Protein AF-A0A0G4MMJ6-F1 (afdb_monomer_lite)

Sequence (896 aa):
MTTNTTVPLAAEPKTGPNEVVNVGHGPKTERSAADVEQQVPPTGSQKSTFSSLGLLDRYLAVWIFLAMLIGILLGNFVPSVGPALQKGKFVGVSVPIAIGLLVMMYPILCKVQYEKLHIIFRTREIWIQLGFSIVVNWIVAPFFMLALGWAFLPDQEGLRNGLILVGIARCIAMVLIWTNLAGGDNDYCAILVAVNSFLQIVLFAPVALLFLRVIGGNNDLVVSYSTVATAVGVFLGIPLGAAIVTRLGFLLTVGADAYSKKIIPFLAPWSLVGLLYTIVVLFGSQGAQVVHQIVSVVRVGAPLLVYFTVIFFATLFVTRRLGFRYGLASTQAFTAASNNFELAIAIAVASFGADSDEALATTVGPLIEVPVLIALVYLVKCRLSKASGRRIPDVDALQTIGKYAKCMYIDMMVLRDEFEVEFLSTLLEPLPSMKEFIHSLQYRYCMSDTSFTEIDYHKRLLDMCFNCDQINRLRINLPCQLVGQRCNTATMILANTFSAFAERFKNMDPTGPEPVRLETLVVENITDQTIYNLWKNPSDVRSMIHVFSGLRHAMFTIRRVELADPRILTAWGRFLWEMFRIAESLDSLRLVGTDDDRPPRGLLKQTKAWATSIMEWRALALPVPPSFHAHPSLTSLALERLDISPMNLQSAAWNFGSTLRILILNEVYLKVEQSTTHNRDTTKSLWIGLPNQRPEDDNLWMAMQFRILAPKLELVRASSLSYDHFLHEDLFQDGTVLPEAASPAFDFVDPSGLGRSLAQRFVEVTLGYAQPPSPPPTVHPVVFLPEDSSHDHLVANLRPRPAGGLAVADYDANAHHAAVDDPTGRWHRSLDGLYPTSNAGTLHTLHAIADAAFRGMNEIQRHRDEAALRDGVAGEPAQEGGWLAANLLNMNFLDE

Secondary structure (DSSP, 8-state):
--------------------------------TTTTS--PPP------TTTSS-HHHHTHHHHHHHHHHHHHHHHHH-TTHHHHHTSSEETTEEHHHHHHHHHHHHHHHHHS-GGGHHHHTT-HHHHHHHHHHHHIIIIIHHHHHHHHHHHH-TT-HHHHHHHHHHHHSB-SSHHHHHHHHHT--HHHHHHHHHHHHHHHHHHHHHHHHIIIIIIS--TT----HHHHHHHHIIIIIHHHHHHHHHHHHHHHHHHHHHIIIIIHHHHHHHHHHHHHHHHHHHHHHHHHHHHHTHHHHHHHHHHHHHHHHHHHHHHHHHHHHTT--HHHHHHHHHHHH-B-HHHHHHHHHHHH-TTSHHHHHHHHHHHHHHHHHHHHHHHHHHHHHHHT-PPPP-HHHHHHHGGG--EEEEE-TT-B-HHHHHHHHHHTTT-GGGHHHHHHIIIIIBSSTTT--HHHHHHHHHHHHHH-TT--EEEEE-----S-S--HHHHHHHHHHHHHHHHTTTS--TTSPPPPPP-EEEEEEEEHHHHHHHHH-HHHHHHHHHHHTT-SEEEEEEE----S-HHHHHHHHHHHHHHHHT-TT--EEEEEE------STTPPEEEETTTS-HHHHHHTSBPPPPSSS--TT--EEEEES-EE-HHHHHHHHHHHTTT--EEEEES-EEEEEE-SSS-TTSTTEESS--TT-PPPTT-EEHHHHHHHH-TT--EEEEES-EEEEEE-GGGEETTEEPHHHHS---TTS-TTSS---HHHHHHHHHTTBPPPPPPTTS-----PPPSSGGGGHHHHSPBPPPTT---HHHH-HHHHHHHS--TTGGGGT-SSSSS----HHHHHHHHHHHHHHHHHHHHHHHHHHHHHHHHT--PPP-HHHHHHHHHHH-S-----

InterPro domains:
  IPR002657 Bile acid:sodium symporter/arsenical resistance protein Acr3 [PF01758] (98-292)
  IPR004706 Arsenical-resistance protein Acr3 [PTHR43057] (46-382)
  IPR004706 Arsenical-resistance protein Acr3 [TIGR00832] (53-379)
  IPR038770 Sodium/solute symporter superfamily [G3DSA:1.20.1530.20] (48-381)

Structure (mmCIF, N/CA/C/O backbone):
data_AF-A0A0G4MMJ6-F1
#
_entry.id   AF-A0A0G4MMJ6-F1
#
loop_
_atom_site.group_PDB
_atom_site.id
_atom_site.type_symbol
_atom_site.label_atom_id
_atom_site.label_alt_id
_atom_site.label_comp_id
_atom_site.label_asym_id
_atom_site.label_entity_id
_atom_site.label_seq_id
_atom_site.pdbx_PDB_ins_code
_atom_site.Cartn_x
_atom_site.Cartn_y
_atom_site.Cartn_z
_atom_site.occupancy
_atom_site.B_iso_or_equiv
_atom_site.auth_seq_id
_atom_site.auth_comp_id
_atom_site.auth_asym_id
_atom_site.auth_atom_id
_atom_site.pdbx_PDB_model_num
ATOM 1 N N . MET A 1 1 ? -16.876 46.815 44.987 1.00 30.83 1 MET A N 1
ATOM 2 C CA . MET A 1 1 ? -16.446 48.220 45.154 1.00 30.83 1 MET A CA 1
ATOM 3 C C . MET A 1 1 ? -14.938 48.174 45.419 1.00 30.83 1 MET A C 1
ATOM 5 O O . MET A 1 1 ? -14.572 47.593 46.426 1.00 30.83 1 MET A O 1
ATOM 9 N N . THR A 1 2 ? -14.067 48.343 44.409 1.00 31.62 2 THR A N 1
ATOM 10 C CA . THR A 1 2 ? -13.570 49.612 43.783 1.00 31.62 2 THR A CA 1
ATOM 11 C C . THR A 1 2 ? -12.393 50.236 44.564 1.00 31.62 2 THR A C 1
ATOM 13 O O . THR A 1 2 ? -12.568 50.462 45.753 1.00 31.62 2 THR A O 1
ATOM 16 N N . THR A 1 3 ? -11.213 50.575 44.002 1.00 33.75 3 THR A N 1
ATOM 17 C CA . THR A 1 3 ? -10.660 50.397 42.625 1.00 33.75 3 THR A CA 1
ATOM 18 C C . THR A 1 3 ? -9.131 50.662 42.559 1.00 33.75 3 THR A C 1
ATOM 20 O O . THR A 1 3 ? -8.623 51.462 43.331 1.00 33.75 3 THR A O 1
ATOM 23 N N . ASN A 1 4 ? -8.463 50.039 41.575 1.00 35.84 4 ASN A N 1
ATOM 24 C CA . ASN A 1 4 ? -7.212 50.340 40.828 1.00 35.84 4 ASN A CA 1
ATOM 25 C C . ASN A 1 4 ? -6.200 51.439 41.252 1.00 35.84 4 ASN A C 1
ATOM 27 O O . ASN A 1 4 ? -6.554 52.600 41.446 1.00 35.84 4 ASN A O 1
ATOM 31 N N . THR A 1 5 ? -4.899 51.123 41.097 1.00 28.30 5 THR A N 1
ATOM 32 C CA . THR A 1 5 ? -3.839 52.026 40.558 1.00 28.30 5 THR A CA 1
ATOM 33 C C . THR A 1 5 ? -2.634 51.211 40.009 1.00 28.30 5 THR A C 1
ATOM 35 O O . THR A 1 5 ? -2.678 49.983 40.071 1.00 28.30 5 THR A O 1
ATOM 38 N N . THR A 1 6 ? -1.624 51.833 39.364 1.00 31.00 6 THR A N 1
ATOM 39 C CA . THR A 1 6 ? -0.787 51.174 38.313 1.00 31.00 6 THR A CA 1
ATOM 40 C C . THR A 1 6 ? 0.629 51.765 38.065 1.00 31.00 6 THR A C 1
ATOM 42 O O . THR A 1 6 ? 0.749 52.986 38.125 1.00 31.00 6 THR A O 1
ATOM 45 N N . VAL A 1 7 ? 1.580 50.943 37.538 1.00 31.94 7 VAL A N 1
ATOM 46 C CA . VAL A 1 7 ? 2.714 51.316 36.601 1.00 31.94 7 VAL A CA 1
ATOM 47 C C . VAL A 1 7 ? 3.920 52.089 37.245 1.00 31.94 7 VAL A C 1
ATOM 49 O O . VAL A 1 7 ? 3.683 52.625 38.326 1.00 31.94 7 VAL A O 1
ATOM 52 N N . PRO A 1 8 ? 5.198 52.171 36.721 1.00 43.91 8 PRO A N 1
ATOM 53 C CA . PRO A 1 8 ? 5.839 51.807 35.413 1.00 43.91 8 PRO A CA 1
ATOM 54 C C . PRO A 1 8 ? 7.165 50.947 35.433 1.00 43.91 8 PRO A C 1
ATOM 56 O O . PRO A 1 8 ? 7.509 50.343 36.443 1.00 43.91 8 PRO A O 1
ATOM 59 N N . LEU A 1 9 ? 7.893 50.885 34.285 1.00 31.55 9 LEU A N 1
ATOM 60 C CA . LEU A 1 9 ? 9.118 50.095 33.944 1.00 31.55 9 LEU A CA 1
ATOM 61 C C . LEU A 1 9 ? 10.458 50.902 33.844 1.00 31.55 9 LEU A C 1
ATOM 63 O O . LEU A 1 9 ? 10.430 52.127 33.743 1.00 31.55 9 LEU A O 1
ATOM 67 N N . ALA A 1 10 ? 11.612 50.198 33.743 1.00 25.06 10 ALA A N 1
ATOM 68 C CA . ALA A 1 10 ? 12.966 50.715 33.397 1.00 25.06 10 ALA A CA 1
ATOM 69 C C . ALA A 1 10 ? 13.753 49.791 32.391 1.00 25.06 10 ALA A C 1
ATOM 71 O O . ALA A 1 10 ? 13.111 48.954 31.758 1.00 25.06 10 ALA A O 1
ATOM 72 N N . ALA A 1 11 ? 15.083 49.951 32.170 1.00 26.47 11 ALA A N 1
ATOM 73 C CA . ALA A 1 11 ? 15.831 49.436 30.982 1.00 26.47 11 ALA A CA 1
ATOM 74 C C . ALA A 1 11 ? 17.301 48.941 31.208 1.00 26.47 11 ALA A C 1
ATOM 76 O O . ALA A 1 11 ? 17.826 49.019 32.315 1.00 26.47 11 ALA A O 1
ATOM 77 N N . GLU A 1 12 ? 17.956 48.453 30.132 1.00 29.23 12 GLU A N 1
ATOM 78 C CA . GLU A 1 12 ? 19.370 47.983 30.023 1.00 29.23 12 GLU A CA 1
ATOM 79 C C . GLU A 1 12 ? 20.436 49.110 29.875 1.00 29.23 12 GLU A C 1
ATOM 81 O O . GLU A 1 12 ? 20.072 50.269 29.654 1.00 29.23 12 GLU A O 1
ATOM 86 N N . PRO A 1 13 ? 21.761 48.795 29.926 1.00 31.45 13 PRO A N 1
ATOM 87 C CA . PRO A 1 13 ? 22.564 48.674 28.678 1.00 31.45 13 PRO A CA 1
ATOM 88 C C . PRO A 1 13 ? 23.684 47.577 28.667 1.00 31.45 13 PRO A C 1
ATOM 90 O O . PRO A 1 13 ? 23.785 46.765 29.581 1.00 31.45 13 PRO A O 1
ATOM 93 N N . LYS A 1 14 ? 24.525 47.535 27.606 1.00 27.50 14 LYS A N 1
ATOM 94 C CA . LYS A 1 14 ? 25.457 46.435 27.199 1.00 27.50 14 LYS A CA 1
ATOM 95 C C . LYS A 1 14 ? 26.930 46.885 27.032 1.00 27.50 14 LYS A C 1
ATOM 97 O O . LYS A 1 14 ? 27.105 48.049 26.702 1.00 27.50 14 LYS A O 1
ATOM 102 N N . THR A 1 15 ? 27.919 45.959 27.100 1.00 27.97 15 THR A N 1
ATOM 103 C CA . THR A 1 15 ? 29.056 45.709 26.131 1.00 27.97 15 THR A CA 1
ATOM 104 C C . THR A 1 15 ? 30.145 44.735 26.669 1.00 27.97 15 THR A C 1
ATOM 106 O O . THR A 1 15 ? 30.322 44.641 27.877 1.00 27.97 15 THR A O 1
ATOM 109 N N . GLY A 1 16 ? 30.888 44.036 25.782 1.00 22.77 16 GLY A N 1
ATOM 110 C CA . GLY A 1 16 ? 32.133 43.256 26.068 1.00 22.77 16 GLY A CA 1
ATOM 111 C C . GLY A 1 16 ? 33.418 44.001 25.620 1.00 22.77 16 GLY A C 1
ATOM 112 O O . GLY A 1 16 ? 33.346 45.231 25.600 1.00 22.77 16 GLY A O 1
ATOM 113 N N . PRO A 1 17 ? 34.543 43.358 25.183 1.00 46.59 17 PRO A N 1
ATOM 114 C CA . PRO A 1 17 ? 34.851 41.916 24.988 1.00 46.59 17 PRO A CA 1
ATOM 115 C C . PRO A 1 17 ? 36.259 41.462 25.514 1.00 46.59 17 PRO A C 1
ATOM 117 O O . PRO A 1 17 ? 36.970 42.275 26.098 1.00 46.59 17 PRO A O 1
ATOM 120 N N . ASN A 1 18 ? 36.686 40.199 25.271 1.00 25.58 18 ASN A N 1
ATOM 121 C CA . ASN A 1 18 ? 38.064 39.800 24.851 1.00 25.58 18 ASN A CA 1
ATOM 122 C C . ASN A 1 18 ? 38.267 38.265 24.675 1.00 25.58 18 ASN A C 1
ATOM 124 O O . ASN A 1 18 ? 37.447 37.467 25.121 1.00 25.58 18 ASN A O 1
ATOM 128 N N . GLU A 1 19 ? 39.364 37.883 24.002 1.00 23.62 19 GLU A N 1
ATOM 129 C CA . GLU A 1 19 ? 39.895 36.512 23.782 1.00 23.62 19 GLU A CA 1
ATOM 130 C C . GLU A 1 19 ? 40.695 36.000 25.028 1.00 23.62 19 GLU A C 1
ATOM 132 O O . GLU A 1 19 ? 40.740 36.708 26.031 1.00 23.62 19 GLU A O 1
ATOM 137 N N . VAL A 1 20 ? 41.354 34.826 25.138 1.00 24.69 20 VAL A N 1
ATOM 138 C CA . VAL A 1 20 ? 41.955 33.840 24.199 1.00 24.69 20 VAL A CA 1
ATOM 139 C C . VAL A 1 20 ? 42.013 32.443 24.874 1.00 24.69 20 VAL A C 1
ATOM 141 O O . VAL A 1 20 ? 42.064 32.374 26.099 1.00 24.69 20 VAL A O 1
ATOM 144 N N . VAL A 1 21 ? 42.106 31.355 24.085 1.00 25.17 21 VAL A N 1
ATOM 145 C CA . VAL A 1 21 ? 42.995 30.156 24.233 1.00 25.17 21 VAL A CA 1
ATOM 146 C C . VAL A 1 21 ? 42.318 28.879 23.716 1.00 25.17 21 VAL A C 1
ATOM 148 O O . VAL A 1 21 ? 41.190 28.556 24.069 1.00 25.17 21 VAL A O 1
ATOM 151 N N . ASN A 1 22 ? 43.052 28.124 22.892 1.00 22.50 22 ASN A N 1
ATOM 152 C CA . ASN A 1 22 ? 42.657 26.829 22.343 1.00 22.50 22 ASN A CA 1
ATOM 153 C C . ASN A 1 22 ? 43.805 25.826 22.558 1.00 22.50 22 ASN A C 1
ATOM 155 O O . ASN A 1 22 ? 44.928 26.090 22.127 1.00 22.50 22 ASN A O 1
ATOM 159 N N . VAL A 1 23 ? 43.537 24.695 23.218 1.00 27.25 23 VAL A N 1
ATOM 160 C CA . VAL A 1 23 ? 44.495 23.591 23.400 1.00 27.25 23 VAL A CA 1
ATOM 161 C C . VAL A 1 23 ? 43.761 22.272 23.181 1.00 27.25 23 VAL A C 1
ATOM 163 O O . VAL A 1 23 ? 42.965 21.846 24.013 1.00 27.25 23 VAL A O 1
ATOM 166 N N . GLY A 1 24 ? 44.027 21.619 22.051 1.00 21.52 24 GLY A N 1
ATOM 167 C CA . GLY A 1 24 ? 43.468 20.305 21.746 1.00 21.52 24 GLY A CA 1
ATOM 168 C C . GLY A 1 24 ? 44.304 19.166 22.332 1.00 21.52 24 GLY A C 1
ATOM 169 O O . GLY A 1 24 ? 45.534 19.214 22.304 1.00 21.52 24 GLY A O 1
ATOM 170 N N . HIS A 1 25 ? 43.632 18.109 22.788 1.00 26.58 25 HIS A N 1
ATOM 171 C CA . HIS A 1 25 ? 44.196 16.768 22.945 1.00 26.58 25 HIS A CA 1
ATOM 172 C C . HIS A 1 25 ? 43.140 15.723 22.572 1.00 26.58 25 HIS A C 1
ATOM 174 O O . HIS A 1 25 ? 41.971 15.834 22.929 1.00 26.58 25 HIS A O 1
ATOM 180 N N . GLY A 1 26 ? 43.584 14.684 21.879 1.00 21.27 26 GLY A N 1
ATOM 181 C CA . GLY A 1 26 ? 42.859 13.443 21.631 1.00 21.27 26 GLY A CA 1
ATOM 182 C C . GLY A 1 26 ? 43.877 12.343 21.298 1.00 21.27 26 GLY A C 1
ATOM 183 O O . GLY A 1 26 ? 45.076 12.632 21.293 1.00 21.27 26 GLY A O 1
ATOM 184 N N . PRO A 1 27 ? 43.453 11.110 20.973 1.00 31.55 27 PRO A N 1
ATOM 185 C CA . PRO A 1 27 ? 42.075 10.627 20.890 1.00 31.55 27 PRO A CA 1
ATOM 186 C C . PRO A 1 27 ? 41.795 9.429 21.822 1.00 31.55 27 PRO A C 1
ATOM 188 O O . PRO A 1 27 ? 42.712 8.762 22.299 1.00 31.55 27 PRO A O 1
ATOM 191 N N . LYS A 1 28 ? 40.516 9.067 21.965 1.00 23.78 28 LYS A N 1
ATOM 192 C CA . LYS A 1 28 ? 40.057 7.669 22.058 1.00 23.78 28 LYS A CA 1
ATOM 193 C C . LYS A 1 28 ? 38.584 7.601 21.659 1.00 23.78 28 LYS A C 1
ATOM 195 O O . LYS A 1 28 ? 37.845 8.551 21.893 1.00 23.78 28 LYS A O 1
ATOM 200 N N . THR A 1 29 ? 38.197 6.524 20.981 1.00 23.59 29 THR A N 1
ATOM 201 C CA . THR A 1 29 ? 37.006 6.527 20.120 1.00 23.59 29 THR A CA 1
ATOM 202 C C . THR A 1 29 ? 36.021 5.440 20.529 1.00 23.59 29 THR A C 1
ATOM 204 O O . THR A 1 29 ? 36.106 4.314 20.043 1.00 23.59 29 THR A O 1
ATOM 207 N N . GLU A 1 30 ? 35.053 5.789 21.370 1.00 23.56 30 GLU A N 1
ATOM 208 C CA . GLU A 1 30 ? 33.851 4.978 21.573 1.00 23.56 30 GLU A CA 1
ATOM 209 C C . GLU A 1 30 ? 32.750 5.503 20.647 1.00 23.56 30 GLU A C 1
ATOM 211 O O . GLU A 1 30 ? 32.382 6.677 20.690 1.00 23.56 30 GLU A O 1
ATOM 216 N N . ARG A 1 31 ? 32.269 4.651 19.736 1.00 22.53 31 ARG A N 1
ATOM 217 C CA . ARG A 1 31 ? 31.215 5.011 18.780 1.00 22.53 31 ARG A CA 1
ATOM 218 C C . ARG A 1 31 ? 29.851 4.702 19.383 1.00 22.53 31 ARG A C 1
ATOM 220 O O . ARG A 1 31 ? 29.435 3.547 19.386 1.00 22.53 31 ARG A O 1
ATOM 227 N N . SER A 1 32 ? 29.154 5.738 19.844 1.00 23.38 32 SER A N 1
ATOM 228 C CA . SER A 1 32 ? 27.727 5.638 20.157 1.00 23.38 32 SER A CA 1
ATOM 229 C C . SER A 1 32 ? 26.925 5.317 18.889 1.00 23.38 32 SER A C 1
ATOM 231 O O . SER A 1 32 ? 27.197 5.861 17.819 1.00 23.38 32 SER A O 1
ATOM 233 N N . ALA A 1 33 ? 25.926 4.442 18.998 1.00 24.52 33 ALA A N 1
ATOM 234 C CA . ALA A 1 33 ? 25.127 3.956 17.870 1.00 24.52 33 ALA A CA 1
ATOM 235 C C . ALA A 1 33 ? 23.970 4.907 17.479 1.00 24.52 33 ALA A C 1
ATOM 237 O O . ALA A 1 33 ? 22.885 4.450 17.130 1.00 24.52 33 ALA A O 1
ATOM 238 N N . ALA A 1 34 ? 24.182 6.226 17.568 1.00 25.72 34 ALA A N 1
ATOM 239 C CA . ALA A 1 34 ? 23.134 7.245 17.417 1.00 25.72 34 ALA A CA 1
ATOM 240 C C . ALA A 1 34 ? 23.168 8.022 16.080 1.00 25.72 34 ALA A C 1
ATOM 242 O O . ALA A 1 34 ? 22.135 8.521 15.640 1.00 25.72 34 ALA A O 1
ATOM 243 N N . ASP A 1 35 ? 24.321 8.100 15.406 1.00 23.45 35 ASP A N 1
ATOM 244 C CA . ASP A 1 35 ? 24.565 9.053 14.303 1.00 23.45 35 ASP A CA 1
ATOM 245 C C . ASP A 1 35 ? 24.397 8.463 12.883 1.00 23.45 35 ASP A C 1
ATOM 247 O O . ASP A 1 35 ? 25.098 8.855 11.949 1.00 23.45 35 ASP A O 1
ATOM 251 N N . VAL A 1 36 ? 23.498 7.487 12.695 1.00 26.52 36 VAL A N 1
ATOM 252 C CA . VAL A 1 36 ? 23.297 6.810 11.389 1.00 26.52 36 VAL A CA 1
ATOM 253 C C . VAL A 1 36 ? 21.967 7.175 10.711 1.00 26.52 36 VAL A C 1
ATOM 255 O O . VAL A 1 36 ? 21.880 7.145 9.485 1.00 26.52 36 VAL A O 1
ATOM 258 N N . GLU A 1 37 ? 20.938 7.570 11.465 1.00 26.09 37 GLU A N 1
ATOM 259 C CA . GLU A 1 37 ? 19.557 7.649 10.960 1.00 26.09 37 GLU A CA 1
ATOM 260 C C . GLU A 1 37 ? 19.025 9.089 10.833 1.00 26.09 37 GLU A C 1
ATOM 262 O O . GLU A 1 37 ? 18.058 9.488 11.485 1.00 26.09 37 GLU A O 1
ATOM 267 N N . GLN A 1 38 ? 19.658 9.905 9.978 1.00 27.28 38 GLN A N 1
ATOM 268 C CA . GLN A 1 38 ? 19.110 11.227 9.636 1.00 27.28 38 GLN A CA 1
ATOM 269 C C . GLN A 1 38 ? 19.549 11.771 8.261 1.00 27.28 38 GLN A C 1
ATOM 271 O O . GLN A 1 38 ? 20.256 12.774 8.161 1.00 27.28 38 GLN A O 1
ATOM 276 N N . GLN A 1 39 ? 19.109 11.127 7.169 1.00 20.30 39 GLN A N 1
ATOM 277 C CA . GLN A 1 39 ? 19.255 11.702 5.819 1.00 20.30 39 GLN A CA 1
ATOM 278 C C . GLN A 1 39 ? 18.199 11.224 4.796 1.00 20.30 39 GLN A C 1
ATOM 280 O O . GLN A 1 39 ? 18.523 10.773 3.700 1.00 20.30 39 GLN A O 1
ATOM 285 N N . VAL A 1 40 ? 16.913 11.358 5.141 1.00 22.69 40 VAL A N 1
ATOM 286 C CA . VAL A 1 40 ? 15.799 11.194 4.184 1.00 22.69 40 VAL A CA 1
ATOM 287 C C . VAL A 1 40 ? 15.624 12.496 3.376 1.00 22.69 40 VAL A C 1
ATOM 289 O O . VAL A 1 40 ? 15.483 13.559 3.987 1.00 22.69 40 VAL A O 1
ATOM 292 N N . PRO A 1 41 ? 15.638 12.470 2.028 1.00 22.55 41 PRO A N 1
ATOM 293 C CA . PRO A 1 41 ? 15.420 13.666 1.211 1.00 22.55 41 PRO A CA 1
ATOM 294 C C . PRO A 1 41 ? 13.941 14.111 1.228 1.00 22.55 41 PRO A C 1
ATOM 296 O O . PRO A 1 41 ? 13.050 13.271 1.345 1.00 22.55 41 PRO A O 1
ATOM 299 N N . PRO A 1 42 ? 13.645 15.418 1.087 1.00 22.67 42 PRO A N 1
ATOM 300 C CA . PRO A 1 42 ? 12.292 15.946 1.266 1.00 22.67 42 PRO A CA 1
ATOM 301 C C . PRO A 1 42 ? 11.318 15.512 0.160 1.00 22.67 42 PRO A C 1
ATOM 303 O O . PRO A 1 42 ? 11.580 15.680 -1.033 1.00 22.67 42 PRO A O 1
ATOM 306 N N . THR A 1 43 ? 10.152 15.012 0.572 1.00 24.58 43 THR A N 1
ATOM 307 C CA . THR A 1 43 ? 9.109 14.462 -0.303 1.00 24.58 43 THR A CA 1
ATOM 308 C C . THR A 1 43 ? 8.466 15.539 -1.184 1.00 24.58 43 THR A C 1
ATOM 310 O O . THR A 1 43 ? 7.695 16.377 -0.716 1.00 24.58 43 THR A O 1
ATOM 313 N N . GLY A 1 44 ? 8.765 15.523 -2.486 1.00 23.59 44 GLY A N 1
ATOM 314 C CA . GLY A 1 44 ? 8.112 16.380 -3.481 1.00 23.59 44 GLY A CA 1
ATOM 315 C C . GLY A 1 44 ? 6.847 15.734 -4.055 1.00 23.59 44 GLY A C 1
ATOM 316 O O . GLY A 1 44 ? 6.894 14.591 -4.501 1.00 23.59 44 GLY A O 1
ATOM 317 N N . SER A 1 45 ? 5.730 16.468 -4.095 1.00 24.83 45 SER A N 1
ATOM 318 C CA . SER A 1 45 ? 4.444 15.977 -4.617 1.00 24.83 45 SER A CA 1
ATOM 319 C C . SER A 1 45 ? 4.526 15.571 -6.098 1.00 24.83 45 SER A C 1
ATOM 321 O O . SER A 1 45 ? 4.633 16.433 -6.978 1.00 24.83 45 SER A O 1
ATOM 323 N N . GLN A 1 46 ? 4.436 14.272 -6.385 1.00 27.14 46 GLN A N 1
ATOM 324 C CA . GLN A 1 46 ? 4.465 13.736 -7.748 1.00 27.14 46 GLN A CA 1
ATOM 325 C C . GLN A 1 46 ? 3.073 13.791 -8.391 1.00 27.14 46 GLN A C 1
ATOM 327 O O . GLN A 1 46 ? 2.236 12.916 -8.172 1.00 27.14 46 GLN A O 1
ATOM 332 N N . LYS A 1 47 ? 2.824 14.807 -9.229 1.00 23.47 47 LYS A N 1
ATOM 333 C CA . LYS A 1 47 ? 1.643 14.818 -10.111 1.00 23.47 47 LYS A CA 1
ATOM 334 C C . LYS A 1 47 ? 1.709 13.652 -11.103 1.00 23.47 47 LYS A C 1
ATOM 336 O O . LYS A 1 47 ? 2.791 13.260 -11.536 1.00 23.47 47 LYS A O 1
ATOM 341 N N . SER A 1 48 ? 0.544 13.123 -11.488 1.00 23.61 48 SER A N 1
ATOM 342 C CA . SER A 1 48 ? 0.440 11.954 -12.372 1.00 23.61 48 SER A CA 1
ATOM 343 C C . SER A 1 48 ? 1.309 12.082 -13.629 1.00 23.61 48 SER A C 1
ATOM 345 O O . SER A 1 48 ? 1.196 13.029 -14.411 1.00 23.61 48 SER A O 1
ATOM 347 N N . THR A 1 49 ? 2.153 11.074 -13.858 1.00 36.28 49 THR A N 1
ATOM 348 C CA . THR A 1 49 ? 3.139 11.030 -14.950 1.00 36.28 49 THR A CA 1
ATOM 349 C C . THR A 1 49 ? 2.505 11.129 -16.345 1.00 36.28 49 THR A C 1
ATOM 351 O O . THR A 1 49 ? 3.197 11.448 -17.303 1.00 36.28 49 THR A O 1
ATOM 354 N N . PHE A 1 50 ? 1.194 10.888 -16.472 1.00 28.19 50 PHE A N 1
ATOM 355 C CA . PHE A 1 50 ? 0.448 11.018 -17.731 1.00 28.19 50 PHE A CA 1
ATOM 356 C C . PHE A 1 50 ? -0.215 12.389 -17.955 1.00 28.19 50 PHE A C 1
ATOM 358 O O . PHE A 1 50 ? -0.589 12.683 -19.090 1.00 28.19 50 PHE A O 1
ATOM 365 N N . SER A 1 51 ? -0.346 13.236 -16.925 1.00 25.73 51 SER A N 1
ATOM 366 C CA . SER A 1 51 ? -0.826 14.625 -17.056 1.00 25.73 51 SER A CA 1
ATOM 367 C C . SER A 1 51 ? 0.291 15.669 -16.951 1.00 25.73 51 SER A C 1
ATOM 369 O O . SER A 1 51 ? 0.075 16.826 -17.297 1.00 25.73 51 SER A O 1
ATOM 371 N N . SER A 1 52 ? 1.494 15.263 -16.529 1.00 30.77 52 SER A N 1
ATOM 372 C CA . SER A 1 52 ? 2.679 16.130 -16.445 1.00 30.77 52 SER A CA 1
ATOM 373 C C . SER A 1 52 ? 3.546 16.171 -17.720 1.00 30.77 52 SER A C 1
ATOM 375 O O . SER A 1 52 ? 4.544 16.891 -17.739 1.00 30.77 52 SER A O 1
ATOM 377 N N . LEU A 1 53 ? 3.206 15.405 -18.764 1.00 38.06 53 LEU A N 1
ATOM 378 C CA . LEU A 1 53 ? 3.922 15.383 -20.049 1.00 38.06 53 LEU A CA 1
ATOM 379 C C . LEU A 1 53 ? 3.319 16.381 -21.045 1.00 38.06 53 LEU A C 1
ATOM 381 O O . LEU A 1 53 ? 2.098 16.455 -21.198 1.00 38.06 53 LEU A O 1
ATOM 385 N N . GLY A 1 54 ? 4.175 17.115 -21.761 1.00 50.03 54 GLY A N 1
ATOM 386 C CA . GLY A 1 54 ? 3.730 18.047 -22.795 1.00 50.03 54 GLY A CA 1
ATOM 387 C C . GLY A 1 54 ? 3.123 17.331 -24.007 1.00 50.03 54 GLY A C 1
ATOM 388 O O . GLY A 1 54 ? 3.400 16.159 -24.264 1.00 50.03 54 GLY A O 1
ATOM 389 N N . LEU A 1 55 ? 2.335 18.054 -24.812 1.00 55.41 55 LEU A N 1
ATOM 390 C CA . LEU A 1 55 ? 1.749 17.532 -26.062 1.00 55.41 55 LEU A CA 1
ATOM 391 C C . LEU A 1 55 ? 2.796 16.981 -27.051 1.00 55.41 55 LEU A C 1
ATOM 393 O O . LEU A 1 55 ? 2.480 16.101 -27.850 1.00 55.41 55 LEU A O 1
ATOM 397 N N . LEU A 1 56 ? 4.034 17.480 -26.988 1.00 58.75 56 LEU A N 1
ATOM 398 C CA . LEU A 1 56 ? 5.156 16.980 -27.782 1.00 58.75 56 LEU A CA 1
ATOM 399 C C . LEU A 1 56 ? 5.637 15.606 -27.287 1.00 58.75 56 LEU A C 1
ATOM 401 O O . LEU A 1 56 ? 5.724 14.680 -28.087 1.00 58.75 56 LEU A O 1
ATOM 405 N N . ASP A 1 57 ? 5.863 15.440 -25.980 1.00 56.94 57 ASP A N 1
ATOM 406 C CA . ASP A 1 57 ? 6.310 14.166 -25.395 1.00 56.94 57 ASP A CA 1
ATOM 407 C C . ASP A 1 57 ? 5.232 13.076 -25.528 1.00 56.94 57 ASP A C 1
ATOM 409 O O . ASP A 1 57 ? 5.521 11.931 -25.875 1.00 56.94 57 ASP A O 1
ATOM 413 N N . ARG A 1 58 ? 3.960 13.440 -25.303 1.00 65.19 58 ARG A N 1
ATOM 414 C CA . ARG A 1 58 ? 2.816 12.513 -25.344 1.00 65.19 58 ARG A CA 1
ATOM 415 C C . ARG A 1 58 ? 2.578 11.904 -26.730 1.00 65.19 58 ARG A C 1
ATOM 417 O O . ARG A 1 58 ? 2.107 10.773 -26.821 1.00 65.19 58 ARG A O 1
ATOM 424 N N . TYR A 1 59 ? 2.915 12.637 -27.791 1.00 75.00 59 TYR A N 1
ATOM 425 C CA . TYR A 1 59 ? 2.774 12.203 -29.185 1.00 75.00 59 TYR A CA 1
ATOM 426 C C . TYR A 1 59 ? 4.125 12.066 -29.907 1.00 75.00 59 TYR A C 1
ATOM 428 O O . TYR A 1 59 ? 4.170 12.066 -31.135 1.00 75.00 59 TYR A O 1
ATOM 436 N N . LEU A 1 60 ? 5.223 11.907 -29.158 1.00 70.81 60 LEU A N 1
ATOM 437 C CA . LEU A 1 60 ? 6.609 11.859 -29.644 1.00 70.81 60 LEU A CA 1
ATOM 438 C C . LEU A 1 60 ? 6.801 11.004 -30.907 1.00 70.81 60 LEU A C 1
ATOM 440 O O . LEU A 1 60 ? 7.370 11.467 -31.892 1.00 70.81 60 LEU A O 1
ATOM 444 N N . ALA A 1 61 ? 6.279 9.776 -30.903 1.00 71.50 61 ALA A N 1
ATOM 445 C CA . ALA A 1 61 ? 6.375 8.867 -32.044 1.00 71.50 61 ALA A CA 1
ATOM 446 C C . ALA A 1 61 ? 5.672 9.416 -33.300 1.00 71.50 61 ALA A C 1
ATOM 448 O O . ALA A 1 61 ? 6.212 9.326 -34.399 1.00 71.50 61 ALA A O 1
ATOM 449 N N . VAL A 1 62 ? 4.495 10.030 -33.136 1.00 81.62 62 VAL A N 1
ATOM 450 C CA . VAL A 1 62 ? 3.725 10.642 -34.231 1.00 81.62 62 VAL A CA 1
ATOM 451 C C . VAL A 1 62 ? 4.474 11.848 -34.795 1.00 81.62 62 VAL A C 1
ATOM 453 O O . VAL A 1 62 ? 4.579 11.978 -36.011 1.00 81.62 62 VAL A O 1
ATOM 456 N N . TRP A 1 63 ? 5.061 12.686 -33.933 1.00 83.44 63 TRP A N 1
ATOM 457 C CA . TRP A 1 63 ? 5.893 13.811 -34.364 1.00 83.44 63 TRP A CA 1
ATOM 458 C C . TRP A 1 63 ? 7.145 13.355 -35.121 1.00 83.44 63 TRP A C 1
ATOM 460 O O . TRP A 1 63 ? 7.479 13.961 -36.134 1.00 83.44 63 TRP A O 1
ATOM 470 N N . ILE A 1 64 ? 7.793 12.265 -34.697 1.00 79.56 64 ILE A N 1
ATOM 471 C CA . ILE A 1 64 ? 8.939 11.673 -35.405 1.00 79.56 64 ILE A CA 1
ATOM 472 C C . ILE A 1 64 ? 8.527 11.143 -36.789 1.00 79.56 64 ILE A C 1
ATOM 474 O O . ILE A 1 64 ? 9.178 11.470 -37.780 1.00 79.56 64 ILE A O 1
ATOM 478 N N . PHE A 1 65 ? 7.426 10.389 -36.896 1.00 82.44 65 PHE A N 1
ATOM 479 C CA . PHE A 1 65 ? 6.922 9.927 -38.198 1.00 82.44 65 PHE A CA 1
ATOM 480 C C . PHE A 1 65 ? 6.518 11.086 -39.117 1.00 82.44 65 PHE A C 1
ATOM 482 O O . PHE A 1 65 ? 6.833 11.061 -40.307 1.00 82.44 65 PHE A O 1
ATOM 489 N N . LEU A 1 66 ? 5.881 12.127 -38.574 1.00 88.50 66 LEU A N 1
ATOM 490 C CA . LEU A 1 66 ? 5.512 13.323 -39.328 1.00 88.50 66 LEU A CA 1
ATOM 491 C C . LEU A 1 66 ? 6.749 14.118 -39.782 1.00 88.50 66 LEU A C 1
ATOM 493 O O . LEU A 1 66 ? 6.782 14.582 -40.918 1.00 88.50 66 LEU A O 1
ATOM 497 N N . ALA A 1 67 ? 7.786 14.221 -38.947 1.00 87.62 67 ALA A N 1
ATOM 498 C CA . ALA A 1 67 ? 9.062 14.847 -39.293 1.00 87.62 67 ALA A CA 1
ATOM 499 C C . ALA A 1 67 ? 9.796 14.094 -40.417 1.00 87.62 67 ALA A C 1
ATOM 501 O O . ALA A 1 67 ? 10.263 14.726 -41.365 1.00 87.62 67 ALA A O 1
ATOM 502 N N . MET A 1 68 ? 9.846 12.756 -40.362 1.00 84.75 68 MET A N 1
ATOM 503 C CA . MET A 1 68 ? 10.410 11.937 -41.445 1.00 84.75 68 MET A CA 1
ATOM 504 C C . MET A 1 68 ? 9.613 12.102 -42.745 1.00 84.75 68 MET A C 1
ATOM 506 O O . MET A 1 68 ? 10.207 12.322 -43.799 1.00 84.75 68 MET A O 1
ATOM 510 N N . LEU A 1 69 ? 8.276 12.068 -42.677 1.00 87.38 69 LEU A N 1
ATOM 511 C CA . LEU A 1 69 ? 7.407 12.265 -43.840 1.00 87.38 69 LEU A CA 1
ATOM 512 C C . LEU A 1 69 ? 7.607 13.652 -44.471 1.00 87.38 69 LEU A C 1
ATOM 514 O O . LEU A 1 69 ? 7.810 13.747 -45.678 1.00 87.38 69 LEU A O 1
ATOM 518 N N . ILE A 1 70 ? 7.603 14.720 -43.667 1.00 90.44 70 ILE A N 1
ATOM 519 C CA . ILE A 1 70 ? 7.847 16.093 -44.138 1.00 90.44 70 ILE A CA 1
ATOM 520 C C . ILE A 1 70 ? 9.244 16.216 -44.757 1.00 90.44 70 ILE A C 1
ATOM 522 O O . ILE A 1 70 ? 9.371 16.798 -45.832 1.00 90.44 70 ILE A O 1
ATOM 526 N N . GLY A 1 71 ? 10.275 15.637 -44.133 1.00 87.56 71 GLY A N 1
ATOM 527 C CA . GLY A 1 71 ? 11.632 15.615 -44.679 1.00 87.56 71 GLY A CA 1
ATOM 528 C C . GLY A 1 71 ? 11.696 14.942 -46.053 1.00 87.56 71 GLY A C 1
ATOM 529 O O . GLY A 1 71 ? 12.129 15.570 -47.015 1.00 87.56 71 GLY A O 1
ATOM 530 N N . ILE A 1 72 ? 11.189 13.709 -46.174 1.00 85.69 72 ILE A N 1
ATOM 531 C CA . ILE A 1 72 ? 11.176 12.956 -47.442 1.00 85.69 72 ILE A CA 1
ATOM 532 C C . ILE A 1 72 ? 10.399 13.717 -48.528 1.00 85.69 72 ILE A C 1
ATOM 534 O O . ILE A 1 72 ? 10.870 13.820 -49.660 1.00 85.69 72 ILE A O 1
ATOM 538 N N . LEU A 1 73 ? 9.240 14.295 -48.192 1.00 87.69 73 LEU A N 1
ATOM 539 C CA . LEU A 1 73 ? 8.451 15.093 -49.134 1.00 87.69 73 LEU A CA 1
ATOM 540 C C . LEU A 1 73 ? 9.213 16.343 -49.602 1.00 87.69 73 LEU A C 1
ATOM 542 O O . LEU A 1 73 ? 9.266 16.599 -50.803 1.00 87.69 73 LEU A O 1
ATOM 546 N N . LEU A 1 74 ? 9.843 17.096 -48.695 1.00 86.81 74 LEU A N 1
ATOM 547 C CA . LEU A 1 74 ? 10.637 18.278 -49.053 1.00 86.81 74 LEU A CA 1
ATOM 548 C C . LEU A 1 74 ? 11.852 17.915 -49.918 1.00 86.81 74 LEU A C 1
ATOM 550 O O . LEU A 1 74 ? 12.080 18.559 -50.940 1.00 86.81 74 LEU A O 1
ATOM 554 N N . GLY A 1 75 ? 12.593 16.867 -49.547 1.00 83.94 75 GLY A N 1
ATOM 555 C CA . GLY A 1 75 ? 13.777 16.412 -50.278 1.00 83.94 75 GLY A CA 1
ATOM 556 C C . GLY A 1 75 ? 13.476 15.832 -51.664 1.00 83.94 75 GLY A C 1
ATOM 557 O O . GLY A 1 75 ? 14.330 15.896 -52.544 1.00 83.94 75 GLY A O 1
ATOM 558 N N . ASN A 1 76 ? 12.268 15.297 -51.880 1.00 82.88 76 ASN A N 1
ATOM 559 C CA . ASN A 1 76 ? 11.855 14.712 -53.159 1.00 82.88 76 ASN A CA 1
ATOM 560 C C . ASN A 1 76 ? 11.104 15.699 -54.077 1.00 82.88 76 ASN A C 1
ATOM 562 O O . ASN A 1 76 ? 11.292 15.667 -55.290 1.00 82.88 76 ASN A O 1
ATOM 566 N N . PHE A 1 77 ? 10.257 16.581 -53.529 1.00 84.62 77 PHE A N 1
ATOM 567 C CA . PHE A 1 77 ? 9.434 17.506 -54.326 1.00 84.62 77 PHE A CA 1
ATOM 568 C C . PHE A 1 77 ? 10.035 18.908 -54.509 1.00 84.62 77 PHE A C 1
ATOM 570 O O . PHE A 1 77 ? 9.546 19.660 -55.351 1.00 84.62 77 PHE A O 1
ATOM 577 N N . VAL A 1 78 ? 11.084 19.282 -53.764 1.00 84.94 78 VAL A N 1
ATOM 578 C CA . VAL A 1 78 ? 11.703 20.616 -53.854 1.00 84.94 78 VAL A CA 1
ATOM 579 C C . VAL A 1 78 ? 13.215 20.489 -54.119 1.00 84.94 78 VAL A C 1
ATOM 581 O O . VAL A 1 78 ? 14.010 20.508 -53.178 1.00 84.94 78 VAL A O 1
ATOM 584 N N . PRO A 1 79 ? 13.656 20.411 -55.395 1.00 74.88 79 PRO A N 1
ATOM 585 C CA . PRO A 1 79 ? 15.053 20.122 -55.760 1.00 74.88 79 PRO A CA 1
ATOM 586 C C . PRO A 1 79 ? 16.111 21.102 -55.229 1.00 74.88 79 PRO A C 1
ATOM 588 O O . PRO A 1 79 ? 17.301 20.799 -55.244 1.00 74.88 79 PRO A O 1
ATOM 591 N N . SER A 1 80 ? 15.708 22.287 -54.763 1.00 79.25 80 SER A N 1
ATOM 592 C CA . SER A 1 80 ? 16.604 23.262 -54.137 1.00 79.25 80 SER A CA 1
ATOM 593 C C . SER A 1 80 ? 16.915 22.970 -52.663 1.00 79.25 80 SER A C 1
ATOM 595 O O . SER A 1 80 ? 17.866 23.554 -52.146 1.00 79.25 80 SER A O 1
ATOM 597 N N . VAL A 1 81 ? 16.170 22.085 -51.984 1.00 78.81 81 VAL A N 1
ATOM 598 C CA . VAL A 1 81 ? 16.326 21.817 -50.541 1.00 78.81 81 VAL A CA 1
ATOM 599 C C . VAL A 1 81 ? 17.663 21.145 -50.235 1.00 78.81 81 VAL A C 1
ATOM 601 O O . VAL A 1 81 ? 18.446 21.715 -49.479 1.00 78.81 81 VAL A O 1
ATOM 604 N N . GLY A 1 82 ? 17.984 20.005 -50.855 1.00 72.00 82 GLY A N 1
ATOM 605 C CA . GLY A 1 82 ? 19.265 19.311 -50.639 1.00 72.00 82 GLY A CA 1
ATOM 606 C C . GLY A 1 82 ? 20.488 20.222 -50.858 1.00 72.00 82 GLY A C 1
ATOM 607 O O . GLY A 1 82 ? 21.249 20.452 -49.913 1.00 72.00 82 GLY A O 1
ATOM 608 N N . PRO A 1 83 ? 20.635 20.854 -52.041 1.00 75.50 83 PRO A N 1
ATOM 609 C CA . PRO A 1 83 ? 21.726 21.790 -52.322 1.00 75.50 83 PRO A CA 1
ATOM 610 C C . PRO A 1 83 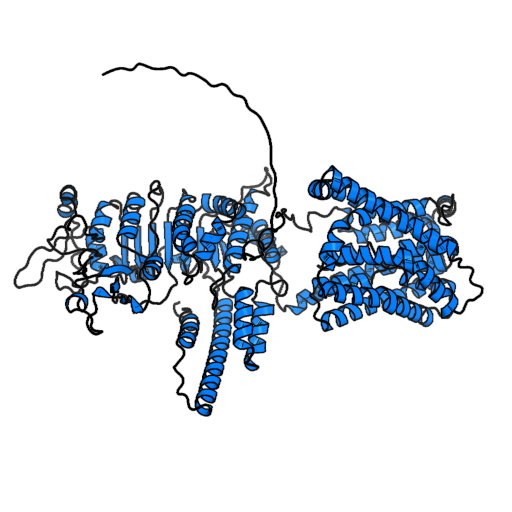? 21.724 23.069 -51.470 1.00 75.50 83 PRO A C 1
ATOM 612 O O . PRO A 1 83 ? 22.742 23.758 -51.422 1.00 75.50 83 PRO A O 1
ATOM 615 N N . ALA A 1 84 ? 20.613 23.438 -50.823 1.00 77.81 84 ALA A N 1
ATOM 616 C CA . ALA A 1 84 ? 20.581 24.538 -49.858 1.00 77.81 84 ALA A CA 1
ATOM 617 C C . ALA A 1 84 ? 21.025 24.087 -48.459 1.00 77.81 84 ALA A C 1
ATOM 619 O O . ALA A 1 84 ? 21.809 24.790 -47.826 1.00 77.81 84 ALA A O 1
ATOM 620 N N . LEU A 1 85 ? 20.578 22.915 -47.999 1.00 75.75 85 LEU A N 1
ATOM 621 C CA . LEU A 1 85 ? 20.930 22.363 -46.689 1.00 75.75 85 LEU A CA 1
ATOM 622 C C . LEU A 1 85 ? 22.403 21.939 -46.606 1.00 75.75 85 LEU A C 1
ATOM 624 O O . LEU A 1 85 ? 23.003 22.057 -45.543 1.00 75.75 85 LEU A O 1
ATOM 628 N N . GLN A 1 86 ? 23.016 21.530 -47.721 1.00 70.88 86 GLN A N 1
ATOM 629 C CA . GLN A 1 86 ? 24.449 21.219 -47.790 1.00 70.88 86 GLN A CA 1
ATOM 630 C C . GLN A 1 86 ? 25.376 22.462 -47.829 1.00 70.88 86 GLN A C 1
ATOM 632 O O . GLN A 1 86 ? 26.602 22.308 -47.831 1.00 70.88 86 GLN A O 1
ATOM 637 N N . LYS A 1 87 ? 24.847 23.700 -47.857 1.00 72.19 87 LYS A N 1
ATOM 638 C CA . LYS A 1 87 ? 25.679 24.922 -47.891 1.00 72.19 87 LYS A CA 1
ATOM 639 C C . LYS A 1 87 ? 26.335 25.205 -46.542 1.00 72.19 87 LYS A C 1
ATOM 641 O O . LYS A 1 87 ? 25.665 25.388 -45.532 1.00 72.19 87 LYS A O 1
ATOM 646 N N . GLY A 1 88 ? 27.660 25.340 -46.578 1.00 74.19 88 GLY A N 1
ATOM 647 C CA . GLY A 1 88 ? 28.498 25.537 -45.398 1.00 74.19 88 GLY A CA 1
ATOM 648 C C . GLY A 1 88 ? 28.750 24.215 -44.674 1.00 74.19 88 GLY A C 1
ATOM 649 O O . GLY A 1 88 ? 27.815 23.551 -44.229 1.00 74.19 88 GLY A O 1
ATOM 650 N N . LYS A 1 89 ? 30.025 23.838 -44.537 1.00 78.38 89 LYS A N 1
ATOM 651 C CA . LYS A 1 89 ? 30.450 22.648 -43.789 1.00 78.38 89 LYS A CA 1
ATOM 652 C C . LYS A 1 89 ? 31.189 23.063 -42.520 1.00 78.38 89 LYS A C 1
ATOM 654 O O . LYS A 1 89 ? 32.094 23.891 -42.576 1.00 78.38 89 LYS A O 1
ATOM 659 N N . PHE A 1 90 ? 30.823 22.456 -41.400 1.00 78.56 90 PHE A N 1
ATOM 660 C CA . PHE A 1 90 ? 31.480 22.577 -40.107 1.00 78.56 90 PHE A CA 1
ATOM 661 C C . PHE A 1 90 ? 31.908 21.173 -39.671 1.00 78.56 90 PHE A C 1
ATOM 663 O O . PHE A 1 90 ? 31.067 20.312 -39.433 1.00 78.56 90 PHE A O 1
ATOM 670 N N . VAL A 1 91 ? 33.223 20.928 -39.630 1.00 79.94 91 VAL A N 1
ATOM 671 C CA . VAL A 1 91 ? 33.806 19.605 -39.315 1.00 79.94 91 VAL A CA 1
ATOM 672 C C . VAL A 1 91 ? 33.247 18.503 -40.239 1.00 79.94 91 VAL A C 1
ATOM 674 O O . VAL A 1 91 ? 32.769 17.461 -39.804 1.00 79.94 91 VAL A O 1
ATOM 677 N N . GLY A 1 92 ? 33.240 18.774 -41.549 1.00 73.44 92 GLY A N 1
ATOM 678 C CA . GLY A 1 92 ? 32.727 17.874 -42.595 1.00 73.44 92 GLY A CA 1
ATOM 679 C C . GLY A 1 92 ? 31.198 17.856 -42.749 1.00 73.44 92 GLY A C 1
ATOM 680 O O . GLY A 1 92 ? 30.705 17.805 -43.877 1.00 73.44 92 GLY A O 1
ATOM 681 N N . VAL A 1 93 ? 30.453 17.985 -41.648 1.00 80.19 93 VAL A N 1
ATOM 682 C CA . VAL A 1 93 ? 28.979 17.994 -41.612 1.00 80.19 93 VAL A CA 1
ATOM 683 C C . VAL A 1 93 ? 28.418 19.341 -42.084 1.00 80.19 93 VAL A C 1
ATOM 685 O O . VAL A 1 93 ? 29.013 20.391 -41.855 1.00 80.19 93 VAL A O 1
ATOM 688 N N . SER A 1 94 ? 27.259 19.346 -42.745 1.00 82.00 94 SER A N 1
ATOM 689 C CA . SER A 1 94 ? 26.565 20.585 -43.130 1.00 82.00 94 SER A CA 1
ATOM 690 C C . SER A 1 94 ? 26.086 21.382 -41.909 1.00 82.00 94 SER A C 1
ATOM 692 O O . SER A 1 94 ? 25.510 20.796 -40.989 1.00 82.00 94 SER A O 1
ATOM 694 N N . VAL A 1 95 ? 26.239 22.710 -41.925 1.00 85.94 95 VAL A N 1
ATOM 695 C CA . VAL A 1 95 ? 25.907 23.599 -40.791 1.00 85.94 95 VAL A CA 1
ATOM 696 C C . VAL A 1 95 ? 24.479 23.412 -40.232 1.00 85.94 95 VAL A C 1
ATOM 698 O O . VAL A 1 95 ? 24.362 23.346 -39.009 1.00 85.94 95 VAL A O 1
ATOM 701 N N . PRO A 1 96 ? 23.406 23.254 -41.037 1.00 86.12 96 PRO A N 1
ATOM 702 C CA . PRO A 1 96 ? 22.061 23.004 -40.505 1.00 86.12 96 PRO A CA 1
ATOM 703 C C . PRO A 1 96 ? 21.967 21.727 -39.652 1.00 86.12 96 PRO A C 1
ATOM 705 O O . PRO A 1 96 ? 21.477 21.775 -38.526 1.00 86.12 96 PRO A O 1
ATOM 708 N N . ILE A 1 97 ? 22.514 20.604 -40.138 1.00 82.31 97 ILE A N 1
ATOM 709 C CA . ILE A 1 97 ? 22.576 19.341 -39.376 1.00 82.31 97 ILE A CA 1
ATOM 710 C C . ILE A 1 97 ? 23.435 19.524 -38.117 1.00 82.31 97 ILE A C 1
ATOM 712 O O . ILE A 1 97 ? 23.018 19.132 -37.031 1.00 82.31 97 ILE A O 1
ATOM 716 N N . ALA A 1 98 ? 24.597 20.175 -38.234 1.00 85.56 98 ALA A N 1
ATOM 717 C CA . ALA A 1 98 ? 25.496 20.422 -37.107 1.00 85.56 98 ALA A CA 1
ATOM 718 C C . ALA A 1 98 ? 24.826 21.223 -35.971 1.00 85.56 98 ALA A C 1
ATOM 720 O O . ALA A 1 98 ? 24.988 20.878 -34.801 1.00 85.56 98 ALA A O 1
ATOM 721 N N . ILE A 1 99 ? 24.037 22.253 -36.301 1.00 88.56 99 ILE A N 1
ATOM 722 C CA . ILE A 1 99 ? 23.254 23.020 -35.318 1.00 88.56 99 ILE A CA 1
ATOM 723 C C . ILE A 1 99 ? 22.193 22.129 -34.664 1.00 88.56 99 ILE A C 1
ATOM 725 O O . ILE A 1 99 ? 22.078 22.132 -33.439 1.00 88.56 99 ILE A O 1
ATOM 729 N N . GLY A 1 100 ? 21.453 21.345 -35.456 1.00 86.06 100 GLY A N 1
ATOM 730 C CA . GLY A 1 100 ? 20.431 20.428 -34.948 1.00 86.06 100 GLY A CA 1
ATOM 731 C C . GLY A 1 100 ? 20.983 19.438 -33.919 1.00 86.06 100 GLY A C 1
ATOM 732 O O . GLY A 1 100 ? 20.468 19.370 -32.802 1.00 86.06 100 GLY A O 1
ATOM 733 N N . LEU A 1 101 ? 22.091 18.769 -34.260 1.00 84.50 101 LEU A N 1
ATOM 734 C CA . LEU A 1 101 ? 22.818 17.830 -33.397 1.00 84.50 101 LEU A CA 1
ATOM 735 C C . LEU A 1 101 ? 23.252 18.470 -32.066 1.00 84.50 101 LEU A C 1
ATOM 737 O O . LEU A 1 101 ? 22.958 17.946 -30.990 1.00 84.50 101 LEU A O 1
ATOM 741 N N . LEU A 1 102 ? 23.908 19.634 -32.118 1.00 88.19 102 LEU A N 1
ATOM 742 C CA . LEU A 1 102 ? 24.385 20.330 -30.917 1.00 88.19 102 LEU A CA 1
ATOM 743 C C . LEU A 1 102 ? 23.222 20.776 -30.011 1.00 88.19 102 LEU A C 1
ATOM 745 O O . LEU A 1 102 ? 23.286 20.599 -28.790 1.00 88.19 102 LEU A O 1
ATOM 749 N N . VAL A 1 103 ? 22.143 21.307 -30.601 1.00 88.94 103 VAL A N 1
ATOM 750 C CA . VAL A 1 103 ? 20.937 21.746 -29.876 1.00 88.94 103 VAL A CA 1
ATOM 751 C C . VAL A 1 103 ? 20.192 20.567 -29.249 1.00 88.94 103 VAL A C 1
ATOM 753 O O . VAL A 1 103 ? 19.679 20.711 -28.140 1.00 88.94 103 VAL A O 1
ATOM 756 N N . MET A 1 104 ? 20.147 19.398 -29.898 1.00 85.69 104 MET A N 1
ATOM 757 C CA . MET A 1 104 ? 19.434 18.249 -29.334 1.00 85.69 104 MET A CA 1
ATOM 758 C C . MET A 1 104 ? 20.177 17.568 -28.177 1.00 85.69 104 MET A C 1
ATOM 760 O O . MET A 1 104 ? 19.535 17.108 -27.229 1.00 85.69 104 MET A O 1
ATOM 764 N N . MET A 1 105 ? 21.514 17.516 -28.220 1.00 84.94 105 MET A N 1
ATOM 765 C CA . MET A 1 105 ? 22.315 16.770 -27.241 1.00 84.94 105 MET A CA 1
ATOM 766 C C . MET A 1 105 ? 22.525 17.530 -25.924 1.00 84.94 105 MET A C 1
ATOM 768 O O . MET A 1 105 ? 22.407 16.943 -24.846 1.00 84.94 105 MET A O 1
ATOM 772 N N . TYR A 1 106 ? 22.783 18.840 -25.986 1.00 87.00 106 TYR A N 1
ATOM 773 C CA . TYR A 1 106 ? 23.089 19.660 -24.805 1.00 87.00 106 TYR A CA 1
ATOM 774 C C . TYR A 1 106 ? 22.019 19.595 -23.682 1.00 87.00 106 TYR A C 1
ATOM 776 O O . TYR A 1 106 ? 22.390 19.337 -22.532 1.00 87.00 106 TYR A O 1
ATOM 784 N N . PRO A 1 107 ? 20.699 19.729 -23.945 1.00 84.00 107 PRO A N 1
ATOM 785 C CA . PRO A 1 107 ? 19.695 19.746 -22.878 1.00 84.00 107 PRO A CA 1
ATOM 786 C C . PRO A 1 107 ? 19.477 18.392 -22.188 1.00 84.00 107 PRO A C 1
ATOM 788 O O . PRO A 1 107 ? 19.027 18.363 -21.041 1.00 84.00 107 PRO A O 1
ATOM 791 N N . ILE A 1 108 ? 19.789 17.270 -22.852 1.00 77.56 108 ILE A N 1
ATOM 792 C CA . ILE A 1 108 ? 19.750 15.936 -22.229 1.00 77.56 108 ILE A CA 1
ATOM 793 C C . ILE A 1 108 ? 20.932 15.764 -21.280 1.00 77.56 108 ILE A C 1
ATOM 795 O O . ILE A 1 108 ? 20.738 15.340 -20.142 1.00 77.56 108 ILE A O 1
ATOM 799 N N . LEU A 1 109 ? 22.133 16.156 -21.704 1.00 82.44 109 LEU A N 1
ATOM 800 C CA . LEU A 1 109 ? 23.334 16.053 -20.875 1.00 82.44 109 LEU A CA 1
ATOM 801 C C . LEU A 1 109 ? 23.226 16.938 -19.614 1.00 82.44 109 LEU A C 1
ATOM 803 O O . LEU A 1 109 ? 23.668 16.534 -18.545 1.00 82.44 109 LEU A O 1
ATOM 807 N N . CYS A 1 110 ? 22.507 18.066 -19.667 1.00 84.00 110 CYS A N 1
ATOM 808 C CA . CYS A 1 110 ? 22.173 18.861 -18.473 1.00 84.00 110 CYS A CA 1
ATOM 809 C C . CYS A 1 110 ? 21.316 18.109 -17.426 1.00 84.00 110 CYS A C 1
ATOM 811 O O . CYS A 1 110 ? 21.434 18.373 -16.226 1.00 84.00 110 CYS A O 1
ATOM 813 N N . LYS A 1 111 ? 20.459 17.157 -17.836 1.00 76.50 111 LYS A N 1
ATOM 814 C CA . LYS A 1 111 ? 19.615 16.381 -16.901 1.00 76.50 111 LYS A CA 1
ATOM 815 C C . LYS A 1 111 ? 20.430 15.409 -16.038 1.00 76.50 111 LYS A C 1
ATOM 817 O O . LYS A 1 111 ? 20.023 15.130 -14.911 1.00 76.50 111 LYS A O 1
ATOM 822 N N . VAL A 1 112 ? 21.567 14.922 -16.540 1.00 76.62 112 VAL A N 1
ATOM 823 C CA . VAL A 1 112 ? 22.421 13.913 -15.890 1.00 76.62 112 VAL A CA 1
ATOM 824 C C . VAL A 1 112 ? 23.001 14.440 -14.571 1.00 76.62 112 VAL A C 1
ATOM 826 O O . VAL A 1 112 ? 23.521 15.549 -14.505 1.00 76.62 112 VAL A O 1
ATOM 829 N N . GLN A 1 113 ? 22.919 13.636 -13.507 1.00 77.31 113 GLN A N 1
ATOM 830 C CA . GLN A 1 113 ? 23.276 14.025 -12.134 1.00 77.31 113 GLN A CA 1
ATOM 831 C C . GLN A 1 113 ? 24.746 13.705 -11.804 1.00 77.31 113 GLN A C 1
ATOM 833 O O . GLN A 1 113 ? 25.027 12.884 -10.928 1.00 77.31 113 GLN A O 1
ATOM 838 N N . TYR A 1 114 ? 25.692 14.318 -12.530 1.00 75.88 114 TYR A N 1
ATOM 839 C CA . TYR A 1 114 ? 27.136 14.040 -12.406 1.00 75.88 114 TYR A CA 1
ATOM 840 C C . TYR A 1 114 ? 27.650 14.111 -10.959 1.00 75.88 114 TYR A C 1
ATOM 842 O O . TYR A 1 114 ? 28.485 13.304 -10.555 1.00 75.88 114 TYR A O 1
ATOM 850 N N . GLU A 1 115 ? 27.116 15.029 -10.153 1.00 75.44 115 GLU A N 1
ATOM 851 C CA . GLU A 1 115 ? 27.482 15.208 -8.749 1.00 75.44 115 GLU A CA 1
ATOM 852 C C . GLU A 1 115 ? 27.167 13.987 -7.867 1.00 75.44 115 GLU A C 1
ATOM 854 O O . GLU A 1 115 ? 27.912 13.713 -6.928 1.00 75.44 115 GLU A O 1
ATOM 859 N N . LYS A 1 116 ? 26.130 13.197 -8.184 1.00 68.75 116 LYS A N 1
ATOM 860 C CA . LYS A 1 116 ? 25.767 11.987 -7.419 1.00 68.75 116 LYS A CA 1
ATOM 861 C C . LYS A 1 116 ? 26.596 10.758 -7.796 1.00 68.75 116 LYS A C 1
ATOM 863 O O . LYS A 1 116 ? 26.663 9.810 -7.016 1.00 68.75 116 LYS A O 1
ATOM 868 N N . LEU A 1 117 ? 27.250 10.772 -8.958 1.00 69.31 117 LEU A N 1
ATOM 869 C CA . LEU A 1 117 ? 27.936 9.613 -9.540 1.00 69.31 117 LEU A CA 1
ATOM 870 C C . LEU A 1 117 ? 28.972 8.988 -8.582 1.00 69.31 117 LEU A C 1
ATOM 872 O O . LEU A 1 117 ? 29.060 7.767 -8.473 1.00 69.31 117 LEU A O 1
ATOM 876 N N . HIS A 1 118 ? 29.695 9.816 -7.820 1.00 69.19 118 HIS A N 1
ATOM 877 C CA . HIS A 1 118 ? 30.692 9.360 -6.844 1.00 69.19 118 HIS A CA 1
ATOM 878 C C . HIS A 1 118 ? 30.092 8.630 -5.627 1.00 69.19 118 HIS A C 1
ATOM 880 O O . HIS A 1 118 ? 30.719 7.719 -5.092 1.00 69.19 118 HIS A O 1
ATOM 886 N N . ILE A 1 119 ? 28.876 8.998 -5.202 1.00 63.72 119 ILE A N 1
ATOM 887 C CA . ILE A 1 119 ? 28.160 8.341 -4.096 1.00 63.72 119 ILE A CA 1
ATOM 888 C C . ILE A 1 119 ? 27.720 6.947 -4.543 1.00 63.72 119 ILE A C 1
ATOM 890 O O . ILE A 1 119 ? 27.878 5.967 -3.818 1.00 63.72 119 ILE A O 1
ATOM 894 N N . ILE A 1 120 ? 27.202 6.854 -5.768 1.00 59.88 120 ILE A N 1
ATOM 895 C CA . ILE A 1 120 ? 26.582 5.634 -6.286 1.00 59.88 120 ILE A CA 1
ATOM 896 C C . ILE A 1 120 ? 27.647 4.579 -6.657 1.00 59.88 120 ILE A C 1
ATOM 898 O O . ILE A 1 120 ? 27.410 3.379 -6.524 1.00 59.88 120 ILE A O 1
ATOM 902 N N . PHE A 1 121 ? 28.879 4.999 -6.975 1.00 67.56 121 PHE A N 1
ATOM 903 C CA . PHE A 1 121 ? 30.039 4.103 -7.095 1.00 67.56 121 PHE A CA 1
ATOM 904 C C . PHE A 1 121 ? 30.537 3.484 -5.774 1.00 67.56 121 PHE A C 1
ATOM 906 O O . PHE A 1 121 ? 31.500 2.717 -5.790 1.00 67.56 121 PHE A O 1
ATOM 913 N N . ARG A 1 122 ? 29.899 3.751 -4.628 1.00 68.75 122 ARG A N 1
ATOM 914 C CA . ARG A 1 122 ? 30.272 3.138 -3.341 1.00 68.75 122 ARG A CA 1
ATOM 915 C C . ARG A 1 122 ? 29.760 1.698 -3.168 1.00 68.75 122 ARG A C 1
ATOM 917 O O . ARG A 1 122 ? 30.285 0.974 -2.325 1.00 68.75 122 ARG A O 1
ATOM 924 N N . THR A 1 123 ? 28.775 1.264 -3.960 1.00 72.31 123 THR A N 1
ATOM 925 C CA . THR A 1 123 ? 28.090 -0.033 -3.788 1.00 72.31 123 THR A CA 1
ATOM 926 C C . THR A 1 123 ? 28.613 -1.108 -4.746 1.00 72.31 123 THR A C 1
ATOM 928 O O . THR A 1 123 ? 28.609 -0.932 -5.965 1.00 72.31 123 THR A O 1
ATOM 931 N N . ARG A 1 124 ? 29.016 -2.270 -4.205 1.00 76.38 124 ARG A N 1
ATOM 932 C CA . ARG A 1 124 ? 29.605 -3.396 -4.965 1.00 76.38 124 ARG A CA 1
ATOM 933 C C . ARG A 1 124 ? 28.702 -3.919 -6.089 1.00 76.38 124 ARG A C 1
ATOM 935 O O . ARG A 1 124 ? 29.196 -4.261 -7.159 1.00 76.38 124 ARG A O 1
ATOM 942 N N . GLU A 1 125 ? 27.394 -3.971 -5.864 1.00 75.69 125 GLU A N 1
ATOM 943 C CA . GLU A 1 125 ? 26.420 -4.472 -6.843 1.00 75.69 125 GLU A CA 1
ATOM 944 C C . GLU A 1 125 ? 26.362 -3.611 -8.106 1.00 75.69 125 GLU A C 1
ATOM 946 O O . GLU A 1 125 ? 26.294 -4.131 -9.218 1.00 75.69 125 GLU A O 1
ATOM 951 N N . ILE A 1 126 ? 26.460 -2.290 -7.948 1.00 77.25 126 ILE A N 1
ATOM 952 C CA . ILE A 1 126 ? 26.377 -1.335 -9.056 1.00 77.25 126 ILE A CA 1
ATOM 953 C C . ILE A 1 126 ? 27.612 -1.453 -9.957 1.00 77.25 126 ILE A C 1
ATOM 955 O O . ILE A 1 126 ? 27.488 -1.354 -11.177 1.00 77.25 126 ILE A O 1
ATOM 959 N N . TRP A 1 127 ? 28.780 -1.784 -9.395 1.00 81.81 127 TRP A N 1
ATOM 960 C CA . TRP A 1 127 ? 29.970 -2.144 -10.176 1.00 81.81 127 TRP A CA 1
ATOM 961 C C . TRP A 1 127 ? 29.795 -3.432 -10.986 1.00 81.81 127 TRP A C 1
ATOM 963 O O . TRP A 1 127 ? 30.240 -3.484 -12.131 1.00 81.81 127 TRP A O 1
ATOM 973 N N . ILE A 1 128 ? 29.115 -4.450 -10.446 1.00 83.94 128 ILE A N 1
ATOM 974 C CA . ILE A 1 128 ? 28.809 -5.690 -11.185 1.00 83.94 128 ILE A CA 1
ATOM 975 C C . ILE A 1 128 ? 27.855 -5.384 -12.349 1.00 83.94 128 ILE A C 1
ATOM 977 O O . ILE A 1 128 ? 28.103 -5.796 -13.483 1.00 83.94 128 ILE A O 1
ATOM 981 N N . GLN A 1 129 ? 26.797 -4.610 -12.094 1.00 85.19 129 GLN A N 1
ATOM 982 C CA . GLN A 1 129 ? 25.824 -4.218 -13.115 1.00 85.19 129 GLN A CA 1
ATOM 983 C C . GLN A 1 129 ? 26.445 -3.307 -14.188 1.00 85.19 129 GLN A C 1
ATOM 985 O O . GLN A 1 129 ? 26.168 -3.483 -15.375 1.00 85.19 129 GLN A O 1
ATOM 990 N N . LEU A 1 130 ? 27.317 -2.363 -13.811 1.00 87.62 130 LEU A N 1
ATOM 991 C CA . LEU A 1 130 ? 28.031 -1.523 -14.774 1.00 87.62 130 LEU A CA 1
ATOM 992 C C . LEU A 1 130 ? 29.053 -2.330 -15.581 1.00 87.62 130 LEU A C 1
ATOM 994 O O . LEU A 1 130 ? 29.112 -2.165 -16.794 1.00 87.62 130 LEU A O 1
ATOM 998 N N . GLY A 1 131 ? 29.813 -3.232 -14.952 1.00 89.25 131 GLY A N 1
ATOM 999 C CA . GLY A 1 131 ? 30.745 -4.122 -15.650 1.00 89.25 131 GLY A CA 1
ATOM 1000 C C . GLY A 1 131 ? 30.035 -4.993 -16.689 1.00 89.25 131 GLY A C 1
ATOM 1001 O O . GLY A 1 131 ? 30.464 -5.054 -17.841 1.00 89.25 131 GLY A O 1
ATOM 1002 N N . PHE A 1 132 ? 28.888 -5.575 -16.321 1.00 91.62 132 PHE A N 1
ATOM 1003 C CA . PHE A 1 132 ? 27.991 -6.254 -17.259 1.00 91.62 132 PHE A CA 1
ATOM 1004 C C . PHE A 1 132 ? 27.549 -5.324 -18.400 1.00 91.62 132 PHE A C 1
ATOM 1006 O O . PHE A 1 132 ? 27.655 -5.692 -19.570 1.00 91.62 132 PHE A O 1
ATOM 1013 N N . SER A 1 133 ? 27.113 -4.102 -18.079 1.00 91.06 133 SER A N 1
ATOM 1014 C CA . SER A 1 133 ? 26.674 -3.130 -19.084 1.00 91.06 133 SER A CA 1
ATOM 1015 C C . SER A 1 133 ? 27.796 -2.744 -20.049 1.00 91.06 133 SER A C 1
ATOM 1017 O O . SER A 1 133 ? 27.554 -2.661 -21.248 1.00 91.06 133 SER A O 1
ATOM 1019 N N . ILE A 1 134 ? 29.032 -2.563 -19.571 1.00 91.94 134 ILE A N 1
ATOM 1020 C CA . ILE A 1 134 ? 30.197 -2.256 -20.412 1.00 91.94 134 ILE A CA 1
ATOM 1021 C C . ILE A 1 134 ? 30.505 -3.430 -21.346 1.00 91.94 134 ILE A C 1
ATOM 1023 O O . ILE A 1 134 ? 30.661 -3.213 -22.544 1.00 91.94 134 ILE A O 1
ATOM 1027 N N . VAL A 1 135 ? 30.524 -4.671 -20.845 1.00 93.75 135 VAL A N 1
ATOM 1028 C CA . VAL A 1 135 ? 30.749 -5.866 -21.682 1.00 93.75 135 VAL A CA 1
ATOM 1029 C C . VAL A 1 135 ? 29.672 -6.001 -22.763 1.00 93.75 135 VAL A C 1
ATOM 1031 O O . VAL A 1 135 ? 29.995 -6.245 -23.926 1.00 93.75 135 VAL A O 1
ATOM 1034 N N . VAL A 1 136 ? 28.396 -5.797 -22.424 1.00 93.25 136 VAL A N 1
ATOM 1035 C CA . VAL A 1 136 ? 27.306 -5.890 -23.406 1.00 93.25 136 VAL A CA 1
ATOM 1036 C C . VAL A 1 136 ? 27.358 -4.742 -24.422 1.00 93.25 136 VAL A C 1
ATOM 1038 O O . VAL A 1 136 ? 27.296 -5.000 -25.621 1.00 93.25 136 VAL A O 1
ATOM 1041 N N . ASN A 1 137 ? 27.517 -3.492 -23.971 1.00 92.12 137 ASN A N 1
ATOM 1042 C CA . ASN A 1 137 ? 27.510 -2.310 -24.840 1.00 92.12 137 ASN A CA 1
ATOM 1043 C C . ASN A 1 137 ? 28.758 -2.188 -25.724 1.00 92.12 137 ASN A C 1
ATOM 1045 O O . ASN A 1 137 ? 28.628 -1.805 -26.878 1.00 92.12 137 ASN A O 1
ATOM 1049 N N . TRP A 1 138 ? 29.953 -2.478 -25.204 1.00 91.69 138 TRP A N 1
ATOM 1050 C CA . TRP A 1 138 ? 31.223 -2.191 -25.891 1.00 91.69 138 TRP A CA 1
ATOM 1051 C C . TRP A 1 138 ? 31.899 -3.420 -26.502 1.00 91.69 138 TRP A C 1
ATOM 1053 O O . TRP A 1 138 ? 32.839 -3.262 -27.277 1.00 91.69 138 TRP A O 1
ATOM 1063 N N . ILE A 1 139 ? 31.416 -4.631 -26.201 1.00 92.19 139 ILE A N 1
ATOM 1064 C CA . ILE A 1 139 ? 31.913 -5.874 -26.805 1.00 92.19 139 ILE A CA 1
ATOM 1065 C C . ILE A 1 139 ? 30.774 -6.601 -27.524 1.00 92.19 139 ILE A C 1
ATOM 1067 O O . ILE A 1 139 ? 30.780 -6.673 -28.751 1.00 92.19 139 ILE A O 1
ATOM 1071 N N . VAL A 1 140 ? 29.774 -7.111 -26.796 1.00 94.44 140 VAL A N 1
ATOM 1072 C CA . VAL A 1 140 ? 28.765 -8.018 -27.382 1.00 94.44 140 VAL A CA 1
ATOM 1073 C C . VAL A 1 140 ? 27.975 -7.345 -28.505 1.00 94.44 140 VAL A C 1
ATOM 1075 O O . VAL A 1 140 ? 27.866 -7.909 -29.592 1.00 94.44 140 VAL A O 1
ATOM 1078 N N . ALA A 1 141 ? 27.448 -6.140 -28.278 1.00 92.56 141 ALA A N 1
ATOM 1079 C CA . ALA A 1 141 ? 26.587 -5.477 -29.250 1.00 92.56 141 ALA A CA 1
ATOM 1080 C C . ALA A 1 141 ? 27.338 -5.020 -30.529 1.00 92.56 141 ALA A C 1
ATOM 1082 O O . ALA A 1 141 ? 26.847 -5.334 -31.615 1.00 92.56 141 ALA A O 1
ATOM 1083 N N . PRO A 1 142 ? 28.534 -4.391 -30.476 1.00 92.56 142 PRO A N 1
ATOM 1084 C CA . PRO A 1 142 ? 29.301 -4.067 -31.681 1.00 92.56 142 PRO A CA 1
ATOM 1085 C C . PRO A 1 142 ? 29.710 -5.307 -32.484 1.00 92.56 142 PRO A C 1
ATOM 1087 O O . PRO A 1 142 ? 29.507 -5.334 -33.698 1.00 92.56 142 PRO A O 1
ATOM 1090 N N . PHE A 1 143 ? 30.214 -6.367 -31.833 1.00 94.06 143 PHE A N 1
ATOM 1091 C CA . PHE A 1 143 ? 30.557 -7.619 -32.525 1.00 94.06 143 PHE A CA 1
ATOM 1092 C C . PHE A 1 143 ? 29.326 -8.303 -33.142 1.00 94.06 143 PHE A C 1
ATOM 1094 O O . PHE A 1 143 ? 29.424 -8.862 -34.234 1.00 94.06 143 PHE A O 1
ATOM 1101 N N . PHE A 1 144 ? 28.156 -8.218 -32.501 1.00 95.31 144 PHE A N 1
ATOM 1102 C CA . PHE A 1 144 ? 26.912 -8.739 -33.068 1.00 95.31 144 PHE A CA 1
ATOM 1103 C C . PHE A 1 144 ? 26.420 -7.910 -34.265 1.00 95.31 144 PHE A C 1
ATOM 1105 O O . PHE A 1 144 ? 26.032 -8.491 -35.276 1.00 95.31 144 PHE A O 1
ATOM 1112 N N . MET A 1 145 ? 26.508 -6.574 -34.214 1.00 93.94 145 MET A N 1
ATOM 1113 C CA . MET A 1 145 ? 26.189 -5.721 -35.369 1.00 93.94 145 MET A CA 1
ATOM 1114 C C . MET A 1 145 ? 27.133 -5.990 -36.549 1.00 93.94 145 MET A C 1
ATOM 1116 O O . MET A 1 145 ? 26.680 -6.086 -37.685 1.00 93.94 145 MET A O 1
ATOM 1120 N N . LEU A 1 146 ? 28.432 -6.179 -36.290 1.00 92.69 146 LEU A N 1
ATOM 1121 C CA . LEU A 1 146 ? 29.415 -6.566 -37.305 1.00 92.69 146 LEU A CA 1
ATOM 1122 C C . LEU A 1 146 ? 29.059 -7.908 -37.966 1.00 92.69 146 LEU A C 1
ATOM 1124 O O . LEU A 1 146 ? 29.071 -8.010 -39.192 1.00 92.69 146 LEU A O 1
ATOM 1128 N N . ALA A 1 147 ? 28.709 -8.922 -37.168 1.00 93.38 147 ALA A N 1
ATOM 1129 C CA . ALA A 1 147 ? 28.293 -10.227 -37.677 1.00 93.38 147 ALA A CA 1
ATOM 1130 C C . ALA A 1 147 ? 27.014 -10.133 -38.529 1.00 93.38 147 ALA A C 1
ATOM 1132 O O . ALA A 1 147 ? 26.938 -10.742 -39.595 1.00 93.38 147 ALA A O 1
ATOM 1133 N N . LEU A 1 148 ? 26.035 -9.325 -38.107 1.00 93.56 148 LEU A N 1
ATOM 1134 C CA . LEU A 1 148 ? 24.822 -9.055 -38.882 1.00 93.56 148 LEU A CA 1
ATOM 1135 C C . LEU A 1 148 ? 25.115 -8.269 -40.170 1.00 93.56 148 LEU A C 1
ATOM 1137 O O . LEU A 1 148 ? 24.536 -8.578 -41.207 1.00 93.56 148 LEU A O 1
ATOM 1141 N N . GLY A 1 149 ? 26.048 -7.315 -40.144 1.00 91.44 149 GLY A N 1
ATOM 1142 C CA . GLY A 1 149 ? 26.495 -6.588 -41.332 1.00 91.44 149 GLY A CA 1
ATOM 1143 C C . GLY A 1 149 ? 27.106 -7.508 -42.388 1.00 91.44 149 GLY A C 1
ATOM 1144 O O . GLY A 1 149 ? 26.742 -7.420 -43.556 1.00 91.44 149 GLY A O 1
ATOM 1145 N N . TRP A 1 150 ? 27.962 -8.451 -41.991 1.00 90.62 150 TRP A N 1
ATOM 1146 C CA . TRP A 1 150 ? 28.496 -9.459 -42.915 1.00 90.62 150 TRP A CA 1
ATOM 1147 C C . TRP A 1 150 ? 27.452 -10.491 -43.371 1.00 90.62 150 TRP A C 1
ATOM 1149 O O . TRP A 1 150 ? 27.509 -10.938 -44.514 1.00 90.62 150 TRP A O 1
ATOM 1159 N N . ALA A 1 151 ? 26.484 -10.850 -42.522 1.00 92.38 151 ALA A N 1
ATOM 1160 C CA . ALA A 1 151 ? 25.446 -11.828 -42.860 1.00 92.38 151 ALA A CA 1
ATOM 1161 C C . ALA A 1 151 ? 24.343 -11.278 -43.789 1.00 92.38 151 ALA A C 1
ATOM 1163 O O . ALA A 1 151 ? 23.822 -12.025 -44.615 1.00 92.38 151 ALA A O 1
ATOM 1164 N N . PHE A 1 152 ? 23.977 -9.996 -43.661 1.00 90.69 152 PHE A N 1
ATOM 1165 C CA . PHE A 1 152 ? 22.889 -9.367 -44.428 1.00 90.69 152 PHE A CA 1
ATOM 1166 C C . PHE A 1 152 ? 23.371 -8.439 -45.557 1.00 90.69 152 PHE A C 1
ATOM 1168 O O . PHE A 1 152 ? 22.608 -8.192 -46.489 1.00 90.69 152 PHE A O 1
ATOM 1175 N N . LEU A 1 153 ? 24.608 -7.926 -45.495 1.00 90.69 153 LEU A N 1
ATOM 1176 C CA . LEU A 1 153 ? 25.194 -7.008 -46.485 1.00 90.69 153 LEU A CA 1
ATOM 1177 C C . LEU A 1 153 ? 26.592 -7.477 -46.971 1.00 90.69 153 LEU A C 1
ATOM 1179 O O . LEU A 1 153 ? 27.555 -6.700 -46.943 1.00 90.69 153 LEU A O 1
ATOM 1183 N N . PRO A 1 154 ? 26.754 -8.736 -47.432 1.00 86.00 154 PRO A N 1
ATOM 1184 C CA . PRO A 1 154 ? 28.032 -9.205 -47.973 1.00 86.00 154 PRO A CA 1
ATOM 1185 C C . PRO A 1 154 ? 28.407 -8.485 -49.280 1.00 86.00 154 PRO A C 1
ATOM 1187 O O . PRO A 1 154 ? 29.583 -8.231 -49.519 1.00 86.00 154 PRO A O 1
ATOM 1190 N N . ASP A 1 155 ? 27.415 -8.114 -50.096 1.00 86.62 155 ASP A N 1
ATOM 1191 C CA . ASP A 1 155 ? 27.568 -7.516 -51.429 1.00 86.62 155 ASP A CA 1
ATOM 1192 C C . ASP A 1 155 ? 27.556 -5.975 -51.444 1.00 86.62 155 ASP A C 1
ATOM 1194 O O . ASP A 1 155 ? 27.696 -5.381 -52.508 1.00 86.62 155 ASP A O 1
ATOM 1198 N N . GLN A 1 156 ? 27.359 -5.321 -50.292 1.00 85.62 156 GLN A N 1
ATOM 1199 C CA . GLN A 1 156 ? 27.164 -3.868 -50.188 1.00 85.62 156 GLN A CA 1
ATOM 1200 C C . GLN A 1 156 ? 28.057 -3.264 -49.101 1.00 85.62 156 GLN A C 1
ATOM 1202 O O . GLN A 1 156 ? 27.646 -3.097 -47.951 1.00 85.62 156 GLN A O 1
ATOM 1207 N N . GLU A 1 157 ? 29.297 -2.939 -49.465 1.00 85.94 157 GLU A N 1
ATOM 1208 C CA . GLU A 1 157 ? 30.328 -2.539 -48.500 1.00 85.94 157 GLU A CA 1
ATOM 1209 C C . GLU A 1 157 ? 29.994 -1.228 -47.780 1.00 85.94 157 GLU A C 1
ATOM 1211 O O . GLU A 1 157 ? 30.082 -1.178 -46.557 1.00 85.94 157 GLU A O 1
ATOM 1216 N N . GLY A 1 158 ? 29.534 -0.197 -48.500 1.00 87.31 158 GLY A N 1
ATOM 1217 C CA . GLY A 1 158 ? 29.201 1.098 -47.893 1.00 87.31 158 GLY A CA 1
ATOM 1218 C C . GLY A 1 158 ? 28.036 1.014 -46.901 1.00 87.31 158 GLY A C 1
ATOM 1219 O O . GLY A 1 158 ? 28.120 1.512 -45.776 1.00 87.31 158 GLY A O 1
ATOM 1220 N N . LEU A 1 159 ? 26.985 0.266 -47.255 1.00 89.25 159 LEU A N 1
ATOM 1221 C CA . LEU A 1 159 ? 25.868 -0.006 -46.345 1.00 89.25 159 LEU A CA 1
ATOM 1222 C C . LEU A 1 159 ? 26.326 -0.799 -45.106 1.00 89.25 159 LEU A C 1
ATOM 1224 O O . LEU A 1 159 ? 25.887 -0.513 -43.990 1.00 89.25 159 LEU A O 1
ATOM 1228 N N . ARG A 1 160 ? 27.234 -1.772 -45.284 1.00 91.62 160 ARG A N 1
ATOM 1229 C CA . ARG A 1 160 ? 27.838 -2.559 -44.195 1.00 91.62 160 ARG A CA 1
ATOM 1230 C C . ARG A 1 160 ? 28.675 -1.676 -43.262 1.00 91.62 160 ARG A C 1
ATOM 1232 O O . ARG A 1 160 ? 28.518 -1.771 -42.046 1.00 91.62 160 ARG A O 1
ATOM 1239 N N . ASN A 1 161 ? 29.498 -0.783 -43.809 1.00 90.38 161 ASN A N 1
ATOM 1240 C CA . ASN A 1 161 ? 30.311 0.178 -43.058 1.00 90.38 161 ASN A CA 1
ATOM 1241 C C . ASN A 1 161 ? 29.440 1.133 -42.222 1.00 90.38 161 ASN A C 1
ATOM 1243 O O . ASN A 1 161 ? 29.684 1.311 -41.026 1.00 90.38 161 ASN A O 1
ATOM 1247 N N . GLY A 1 162 ? 28.390 1.706 -42.822 1.00 90.25 162 GLY A N 1
ATOM 1248 C CA . GLY A 1 162 ? 27.443 2.579 -42.122 1.00 90.25 162 GLY A CA 1
ATOM 1249 C C . GLY A 1 162 ? 26.700 1.857 -40.993 1.00 90.25 162 GLY A C 1
ATOM 1250 O O . GLY A 1 162 ? 26.610 2.373 -39.880 1.00 90.25 162 GLY A O 1
ATOM 1251 N N . LEU A 1 163 ? 26.248 0.619 -41.228 1.00 91.69 163 LEU A N 1
ATOM 1252 C CA . LEU A 1 163 ? 25.607 -0.215 -40.204 1.00 91.69 163 LEU A CA 1
ATOM 1253 C C . LEU A 1 163 ? 26.550 -0.543 -39.028 1.00 91.69 163 LEU A C 1
ATOM 1255 O O . LEU A 1 163 ? 26.133 -0.504 -37.868 1.00 91.69 163 LEU A O 1
ATOM 1259 N N . ILE A 1 164 ? 27.832 -0.809 -39.304 1.00 91.31 164 ILE A N 1
ATOM 1260 C CA . ILE A 1 164 ? 28.865 -1.007 -38.274 1.00 91.31 164 ILE A CA 1
ATOM 1261 C C . ILE A 1 164 ? 29.036 0.262 -37.421 1.00 91.31 164 ILE A C 1
ATOM 1263 O O . ILE A 1 164 ? 29.071 0.165 -36.193 1.00 91.31 164 ILE A O 1
ATOM 1267 N N . LEU A 1 165 ? 29.068 1.453 -38.035 1.00 91.38 165 LEU A N 1
ATOM 1268 C CA . LEU A 1 165 ? 29.135 2.727 -37.303 1.00 91.38 165 LEU A CA 1
ATOM 1269 C C . LEU A 1 165 ? 27.919 2.948 -36.386 1.00 91.38 165 LEU A C 1
ATOM 1271 O O . LEU A 1 165 ? 28.099 3.423 -35.263 1.00 91.38 165 LEU A O 1
ATOM 1275 N N . VAL A 1 166 ? 26.708 2.551 -36.806 1.00 91.56 166 VAL A N 1
ATOM 1276 C CA . VAL A 1 166 ? 25.509 2.588 -35.941 1.00 91.56 166 VAL A CA 1
ATOM 1277 C C . VAL A 1 166 ? 25.670 1.678 -34.719 1.00 91.56 166 VAL A C 1
ATOM 1279 O O . VAL A 1 166 ? 25.365 2.107 -33.611 1.00 91.56 166 VAL A O 1
ATOM 1282 N N . GLY A 1 167 ? 26.180 0.451 -34.880 1.00 90.31 167 GLY A N 1
ATOM 1283 C CA . GLY A 1 167 ? 26.342 -0.493 -33.760 1.00 90.31 167 GLY A CA 1
ATOM 1284 C C . GLY A 1 167 ? 27.386 -0.082 -32.714 1.00 90.31 167 GLY A C 1
ATOM 1285 O O . GLY A 1 167 ? 27.254 -0.434 -31.538 1.00 90.31 167 GLY A O 1
ATOM 1286 N N . ILE A 1 168 ? 28.409 0.673 -33.128 1.00 91.62 168 ILE A N 1
ATOM 1287 C CA . ILE A 1 168 ? 29.453 1.219 -32.242 1.00 91.62 168 ILE A CA 1
ATOM 1288 C C . ILE A 1 168 ? 28.940 2.460 -31.485 1.00 91.62 168 ILE A C 1
ATOM 1290 O O . ILE A 1 168 ? 29.377 2.727 -30.365 1.00 91.62 168 ILE A O 1
ATOM 1294 N N . ALA A 1 169 ? 27.989 3.209 -32.051 1.00 91.62 169 ALA A N 1
ATOM 1295 C CA . ALA A 1 169 ? 27.407 4.386 -31.413 1.00 91.62 169 ALA A CA 1
ATOM 1296 C C . ALA A 1 169 ? 26.371 3.982 -30.348 1.00 91.62 169 ALA A C 1
ATOM 1298 O O . ALA A 1 169 ? 25.231 3.652 -30.664 1.00 91.62 169 ALA A O 1
ATOM 1299 N N . ARG A 1 170 ? 26.740 4.030 -29.065 1.00 91.75 170 ARG A N 1
ATOM 1300 C CA . ARG A 1 170 ? 25.855 3.676 -27.943 1.00 91.75 170 ARG A CA 1
ATOM 1301 C C . ARG A 1 170 ? 24.866 4.795 -27.636 1.00 91.75 170 ARG A C 1
ATOM 1303 O O . ARG A 1 170 ? 25.214 5.979 -27.686 1.00 91.75 170 ARG A O 1
ATOM 1310 N N . CYS A 1 171 ? 23.634 4.428 -27.277 1.00 87.31 171 CYS A N 1
ATOM 1311 C CA . CYS A 1 171 ? 22.635 5.415 -26.886 1.00 87.31 171 CYS A CA 1
ATOM 1312 C C . CYS A 1 171 ? 22.977 6.088 -25.552 1.00 87.31 171 CYS A C 1
ATOM 1314 O O . CYS A 1 171 ? 23.334 5.440 -24.567 1.00 87.31 171 CYS A O 1
ATOM 1316 N N . ILE A 1 172 ? 22.795 7.406 -25.531 1.00 82.31 172 ILE A N 1
ATOM 1317 C CA . ILE A 1 172 ? 22.989 8.280 -24.364 1.00 82.31 172 ILE A CA 1
ATOM 1318 C C . ILE A 1 172 ? 21.799 9.236 -24.152 1.00 82.31 172 ILE A C 1
ATOM 1320 O O . ILE A 1 172 ? 21.842 10.109 -23.291 1.00 82.31 172 ILE A O 1
ATOM 1324 N N . ALA A 1 173 ? 20.745 9.098 -24.961 1.00 76.62 173 ALA A N 1
ATOM 1325 C CA . ALA A 1 173 ? 19.636 10.044 -25.036 1.00 76.62 173 ALA A CA 1
ATOM 1326 C C . ALA A 1 173 ? 18.281 9.326 -25.036 1.00 76.62 173 ALA A C 1
ATOM 1328 O O . ALA A 1 173 ? 17.609 9.276 -24.004 1.00 76.62 173 ALA A O 1
ATOM 1329 N N . MET A 1 174 ? 17.905 8.720 -26.166 1.00 79.94 174 MET A N 1
ATOM 1330 C CA . MET A 1 174 ? 16.593 8.089 -26.361 1.00 79.94 174 MET A CA 1
ATOM 1331 C C . MET A 1 174 ? 16.308 6.957 -25.356 1.00 79.94 174 MET A C 1
ATOM 1333 O O . MET A 1 174 ? 15.170 6.778 -24.923 1.00 79.94 174 MET A O 1
ATOM 1337 N N . VAL A 1 175 ? 17.357 6.269 -24.891 1.00 86.31 175 VAL A N 1
ATOM 1338 C CA . VAL A 1 175 ? 17.312 5.245 -23.833 1.00 86.31 175 VAL A CA 1
ATOM 1339 C C . VAL A 1 175 ? 16.594 5.697 -22.554 1.00 86.31 175 VAL A C 1
ATOM 1341 O O . VAL A 1 175 ? 15.888 4.890 -21.948 1.00 86.31 175 VAL A O 1
ATOM 1344 N N . LEU A 1 176 ? 16.690 6.975 -22.161 1.00 77.50 176 LEU A N 1
ATOM 1345 C CA . LEU A 1 176 ? 15.965 7.509 -20.997 1.00 77.50 176 LEU A CA 1
ATOM 1346 C C . LEU A 1 176 ? 14.448 7.493 -21.225 1.00 77.50 176 LEU A C 1
ATOM 1348 O O . LEU A 1 176 ? 13.689 7.190 -20.308 1.00 77.50 176 LEU A O 1
ATOM 1352 N N . ILE A 1 177 ? 14.005 7.771 -22.453 1.00 76.94 177 ILE A N 1
ATOM 1353 C CA . ILE A 1 177 ? 12.588 7.769 -22.830 1.00 76.94 177 ILE A CA 1
ATOM 1354 C C . ILE A 1 177 ? 12.060 6.332 -22.852 1.00 76.94 177 ILE A C 1
ATOM 1356 O O . ILE A 1 177 ? 11.028 6.054 -22.246 1.00 76.94 177 ILE A O 1
ATOM 1360 N N . TRP A 1 178 ? 12.790 5.398 -23.469 1.00 83.62 178 TRP A N 1
ATOM 1361 C CA . TRP A 1 178 ? 12.414 3.978 -23.490 1.00 83.62 178 TRP A CA 1
ATOM 1362 C C . TRP A 1 178 ? 12.361 3.368 -22.089 1.00 83.62 178 TRP A C 1
ATOM 1364 O O . TRP A 1 178 ? 11.386 2.703 -21.740 1.00 83.62 178 TRP A O 1
ATOM 1374 N N . THR A 1 179 ? 13.360 3.666 -21.257 1.00 83.00 179 THR A N 1
ATOM 1375 C CA . THR A 1 179 ? 13.425 3.212 -19.865 1.00 83.00 179 THR A CA 1
ATOM 1376 C C . THR A 1 179 ? 12.238 3.735 -19.058 1.00 83.00 179 THR A C 1
ATOM 1378 O O . THR A 1 179 ? 11.539 2.947 -18.421 1.00 83.00 179 THR A O 1
ATOM 1381 N N . ASN A 1 180 ? 11.944 5.037 -19.134 1.00 75.00 180 ASN A N 1
ATOM 1382 C CA . ASN A 1 180 ? 10.808 5.642 -18.442 1.00 75.00 180 ASN A CA 1
ATOM 1383 C C . ASN A 1 180 ? 9.470 5.039 -18.915 1.00 75.00 180 ASN A C 1
ATOM 1385 O O . ASN A 1 180 ? 8.668 4.571 -18.104 1.00 75.00 180 ASN A O 1
ATOM 1389 N N . LEU A 1 181 ? 9.270 4.934 -20.235 1.00 72.56 181 LEU A N 1
ATOM 1390 C CA . LEU A 1 181 ? 8.069 4.335 -20.821 1.00 72.56 181 LEU A CA 1
ATOM 1391 C C . LEU A 1 181 ? 7.915 2.840 -20.491 1.00 72.56 181 LEU A C 1
ATOM 1393 O O . LEU A 1 181 ? 6.781 2.361 -20.463 1.00 72.56 181 LEU A O 1
ATOM 1397 N N . ALA A 1 182 ? 8.992 2.109 -20.197 1.00 77.12 182 ALA A N 1
ATOM 1398 C CA . ALA A 1 182 ? 8.948 0.716 -19.744 1.00 77.12 182 ALA A CA 1
ATOM 1399 C C . ALA A 1 182 ? 8.740 0.544 -18.227 1.00 77.12 182 ALA A C 1
ATOM 1401 O O . ALA A 1 182 ? 8.405 -0.558 -17.786 1.00 77.12 182 ALA A O 1
ATOM 1402 N N . GLY A 1 183 ? 8.913 1.598 -17.422 1.00 70.94 183 GLY A N 1
ATOM 1403 C CA . GLY A 1 183 ? 8.992 1.479 -15.960 1.00 70.94 183 GLY A CA 1
ATOM 1404 C C . GLY A 1 183 ? 10.329 0.904 -15.476 1.00 70.94 183 GLY A C 1
ATOM 1405 O O . GLY A 1 183 ? 10.363 0.146 -14.511 1.00 70.94 183 GLY A O 1
ATOM 1406 N N . GLY A 1 184 ? 11.418 1.207 -16.188 1.00 79.19 184 GLY A N 1
ATOM 1407 C CA . GLY A 1 184 ? 12.782 0.931 -15.747 1.00 79.19 184 GLY A CA 1
ATOM 1408 C C . GLY A 1 184 ? 13.311 1.966 -14.747 1.00 79.19 184 GLY A C 1
ATOM 1409 O O . GLY A 1 184 ? 12.700 3.012 -14.515 1.00 79.19 184 GLY A O 1
ATOM 1410 N N . ASP A 1 185 ? 14.475 1.679 -14.170 1.00 79.31 185 ASP A N 1
ATOM 1411 C CA . ASP A 1 185 ? 15.170 2.574 -13.243 1.00 79.31 185 ASP A CA 1
ATOM 1412 C C . ASP A 1 185 ? 15.802 3.762 -13.997 1.00 79.31 185 ASP A C 1
ATOM 1414 O O . ASP A 1 185 ? 16.672 3.580 -14.857 1.00 79.31 185 ASP A O 1
ATOM 1418 N N . ASN A 1 186 ? 15.348 4.979 -13.677 1.00 76.25 186 ASN A N 1
ATOM 1419 C CA . ASN A 1 186 ? 15.763 6.219 -14.339 1.00 76.25 186 ASN A CA 1
ATOM 1420 C C . ASN A 1 186 ? 17.102 6.763 -13.808 1.00 76.25 186 ASN A C 1
ATOM 1422 O O . ASN A 1 186 ? 17.873 7.324 -14.590 1.00 76.25 186 ASN A O 1
ATOM 1426 N N . ASP A 1 187 ? 17.400 6.596 -12.516 1.00 77.69 187 ASP A N 1
ATOM 1427 C CA . ASP A 1 187 ? 18.664 7.061 -11.931 1.00 77.69 187 ASP A CA 1
ATOM 1428 C C . ASP A 1 187 ? 19.811 6.144 -12.368 1.00 77.69 187 ASP A C 1
ATOM 1430 O O . ASP A 1 187 ? 20.861 6.625 -12.803 1.00 77.69 187 ASP A O 1
ATOM 1434 N N . TYR A 1 188 ? 19.578 4.828 -12.401 1.00 80.94 188 TYR A N 1
ATOM 1435 C CA . TYR A 1 188 ? 20.513 3.883 -13.004 1.00 80.94 188 TYR A CA 1
ATOM 1436 C C . TYR A 1 188 ? 20.709 4.140 -14.508 1.00 80.94 188 TYR A C 1
ATOM 1438 O O . TYR A 1 188 ? 21.835 4.084 -15.010 1.00 80.94 188 TYR A O 1
ATOM 1446 N N . CYS A 1 189 ? 19.647 4.521 -15.230 1.00 85.62 189 CYS A N 1
ATOM 1447 C CA . CYS A 1 189 ? 19.765 4.920 -16.635 1.00 85.62 189 CYS A CA 1
ATOM 1448 C C . CYS A 1 189 ? 20.654 6.158 -16.810 1.00 85.62 189 CYS A C 1
ATOM 1450 O O . CYS A 1 189 ? 21.462 6.197 -17.736 1.00 85.62 189 CYS A O 1
ATOM 1452 N N . ALA A 1 190 ? 20.551 7.154 -15.924 1.00 80.75 190 ALA A N 1
ATOM 1453 C CA . ALA A 1 190 ? 21.393 8.349 -15.973 1.00 80.75 190 ALA A CA 1
ATOM 1454 C C . ALA A 1 190 ? 22.885 8.030 -15.738 1.00 80.75 190 ALA A C 1
ATOM 1456 O O . ALA A 1 190 ? 23.747 8.658 -16.356 1.00 80.75 190 ALA A O 1
ATOM 1457 N N . ILE A 1 191 ? 23.200 7.026 -14.909 1.00 82.25 191 ILE A N 1
ATOM 1458 C CA . ILE A 1 191 ? 24.573 6.523 -14.715 1.00 82.25 191 ILE A CA 1
ATOM 1459 C C . ILE A 1 191 ? 25.089 5.855 -15.990 1.00 82.25 191 ILE A C 1
ATOM 1461 O O . ILE A 1 191 ? 26.185 6.181 -16.448 1.00 82.25 191 ILE A O 1
ATOM 1465 N N . LEU A 1 192 ? 24.306 4.950 -16.591 1.00 86.44 192 LEU A N 1
ATOM 1466 C CA . LEU A 1 192 ? 24.697 4.289 -17.840 1.00 86.44 192 LEU A CA 1
ATOM 1467 C C . LEU A 1 192 ? 24.883 5.294 -18.983 1.00 86.44 192 LEU A C 1
ATOM 1469 O O . LEU A 1 192 ? 25.860 5.197 -19.721 1.00 86.44 192 LEU A O 1
ATOM 1473 N N . VAL A 1 193 ? 24.012 6.302 -19.081 1.00 85.88 193 VAL A N 1
ATOM 1474 C CA . VAL A 1 193 ? 24.153 7.438 -20.006 1.00 85.88 193 VAL A CA 1
ATOM 1475 C C . VAL A 1 193 ? 25.466 8.190 -19.774 1.00 85.88 193 VAL A C 1
ATOM 1477 O O . VAL A 1 193 ? 26.187 8.453 -20.737 1.00 85.88 193 VAL A O 1
ATOM 1480 N N . ALA A 1 194 ? 25.813 8.510 -18.523 1.00 83.69 194 ALA A N 1
ATOM 1481 C CA . ALA A 1 194 ? 27.050 9.221 -18.195 1.00 83.69 194 ALA A CA 1
ATOM 1482 C C . ALA A 1 194 ? 28.303 8.411 -18.573 1.00 83.69 194 ALA A C 1
ATOM 1484 O O . ALA A 1 194 ? 29.208 8.936 -19.227 1.00 83.69 194 ALA A O 1
ATOM 1485 N N . VAL A 1 195 ? 28.341 7.124 -18.208 1.00 85.69 195 VAL A N 1
ATOM 1486 C CA . VAL A 1 195 ? 29.490 6.249 -18.486 1.00 85.69 195 VAL A CA 1
ATOM 1487 C C . VAL A 1 195 ? 29.611 5.953 -19.980 1.00 85.69 195 VAL A C 1
ATOM 1489 O O . VAL A 1 195 ? 30.707 6.080 -20.520 1.00 85.69 195 VAL A O 1
ATOM 1492 N N . ASN A 1 196 ? 28.513 5.650 -20.682 1.00 89.19 196 ASN A N 1
ATOM 1493 C CA . ASN A 1 196 ? 28.551 5.467 -22.135 1.00 89.19 196 ASN A CA 1
ATOM 1494 C C . ASN A 1 196 ? 28.957 6.758 -22.858 1.00 89.19 196 ASN A C 1
ATOM 1496 O O . ASN A 1 196 ? 29.757 6.676 -23.781 1.00 89.19 196 ASN A O 1
ATOM 1500 N N . SER A 1 197 ? 28.516 7.943 -22.415 1.00 86.75 197 SER A N 1
ATOM 1501 C CA . SER A 1 197 ? 28.964 9.224 -22.997 1.00 86.75 197 SER A CA 1
ATOM 1502 C C . SER A 1 197 ? 30.481 9.406 -22.889 1.00 86.75 197 SER A C 1
ATOM 1504 O O . SER A 1 197 ? 31.129 9.775 -23.866 1.00 86.75 197 SER A O 1
ATOM 1506 N N . PHE A 1 198 ? 31.063 9.111 -21.722 1.00 87.25 198 PHE A N 1
ATOM 1507 C CA . PHE A 1 198 ? 32.510 9.193 -21.516 1.00 87.25 198 PHE A CA 1
ATOM 1508 C C . PHE A 1 198 ? 33.272 8.144 -22.341 1.00 87.25 198 PHE A C 1
ATOM 1510 O O . PHE A 1 198 ? 34.203 8.489 -23.071 1.00 87.25 198 PHE A O 1
ATOM 1517 N N . LEU A 1 199 ? 32.846 6.877 -22.284 1.00 89.81 199 LEU A N 1
ATOM 1518 C CA . LEU A 1 199 ? 33.454 5.795 -23.062 1.00 89.81 199 LEU A CA 1
ATOM 1519 C C . LEU A 1 199 ? 33.361 6.058 -24.569 1.00 89.81 199 LEU A C 1
ATOM 1521 O O . LEU A 1 199 ? 34.304 5.752 -25.286 1.00 89.81 199 LEU A O 1
ATOM 1525 N N . GLN A 1 200 ? 32.295 6.695 -25.053 1.00 90.94 200 GLN A N 1
ATOM 1526 C CA . GLN A 1 200 ? 32.112 7.020 -26.469 1.00 90.94 200 GLN A CA 1
ATOM 1527 C C . GLN A 1 200 ? 33.039 8.129 -26.966 1.00 90.94 200 GLN A C 1
ATOM 1529 O O . GLN A 1 200 ? 33.471 8.074 -28.114 1.00 90.94 200 GLN A O 1
ATOM 1534 N N . ILE A 1 201 ? 33.430 9.079 -26.112 1.00 90.19 201 ILE A N 1
ATOM 1535 C CA . ILE A 1 201 ? 34.462 10.069 -26.463 1.00 90.19 201 ILE A CA 1
ATOM 1536 C C . ILE A 1 201 ? 35.835 9.400 -26.640 1.00 90.19 201 ILE A C 1
ATOM 1538 O O . ILE A 1 201 ? 36.597 9.792 -27.522 1.00 90.19 201 ILE A O 1
ATOM 1542 N N . VAL A 1 202 ? 36.147 8.379 -25.834 1.00 90.44 202 VAL A N 1
ATOM 1543 C CA . VAL A 1 202 ? 37.473 7.733 -25.806 1.00 90.44 202 VAL A CA 1
ATOM 1544 C C . VAL A 1 202 ? 37.587 6.556 -26.784 1.00 90.44 202 VAL A C 1
ATOM 1546 O O . VAL A 1 202 ? 38.590 6.425 -27.482 1.00 90.44 202 VAL A O 1
ATOM 1549 N N . LEU A 1 203 ? 36.579 5.683 -26.835 1.00 91.69 203 LEU A N 1
ATOM 1550 C CA . LEU A 1 203 ? 36.631 4.388 -27.520 1.00 91.69 203 LEU A CA 1
ATOM 1551 C C . LEU A 1 203 ? 36.040 4.402 -28.931 1.00 91.69 203 LEU A C 1
ATOM 1553 O O . LEU A 1 203 ? 36.404 3.529 -29.715 1.00 91.69 203 LEU A O 1
ATOM 1557 N N . PHE A 1 204 ? 35.178 5.360 -29.296 1.00 91.25 204 PHE A N 1
ATOM 1558 C CA . PHE A 1 204 ? 34.507 5.314 -30.602 1.00 91.25 204 PHE A CA 1
ATOM 1559 C C . PHE A 1 204 ? 35.506 5.327 -31.767 1.00 91.25 204 PHE A C 1
ATOM 1561 O O . PHE A 1 204 ? 35.445 4.454 -32.628 1.00 91.25 204 PHE A O 1
ATOM 1568 N N . ALA A 1 205 ? 36.454 6.272 -31.796 1.00 91.19 205 ALA A N 1
ATOM 1569 C CA . ALA A 1 205 ? 37.412 6.369 -32.901 1.00 91.19 205 ALA A CA 1
ATOM 1570 C C . ALA A 1 205 ? 38.368 5.151 -32.988 1.00 91.19 205 ALA A C 1
ATOM 1572 O O . ALA A 1 205 ? 38.527 4.621 -34.091 1.00 91.19 205 ALA A O 1
ATOM 1573 N N . PRO A 1 206 ? 38.948 4.633 -31.881 1.00 91.06 206 PRO A N 1
ATOM 1574 C CA . PRO A 1 206 ? 39.687 3.367 -31.903 1.00 91.06 206 PRO A CA 1
ATOM 1575 C C . PRO A 1 206 ? 38.859 2.159 -32.371 1.00 91.06 206 PRO A C 1
ATOM 1577 O O . PRO A 1 206 ? 39.327 1.390 -33.211 1.00 91.06 206 PRO A O 1
ATOM 1580 N N . VAL A 1 207 ? 37.630 1.989 -31.866 1.00 90.56 207 VAL A N 1
ATOM 1581 C CA . VAL A 1 207 ? 36.774 0.835 -32.198 1.00 90.56 207 VAL A CA 1
ATOM 1582 C C . VAL A 1 207 ? 36.277 0.911 -33.644 1.00 90.56 207 VAL A C 1
ATOM 1584 O O . VAL A 1 207 ? 36.313 -0.098 -34.342 1.00 90.56 207 VAL A O 1
ATOM 1587 N N . ALA A 1 208 ? 35.912 2.096 -34.144 1.00 89.19 208 ALA A N 1
ATOM 1588 C CA . ALA A 1 208 ? 35.542 2.296 -35.547 1.00 89.19 208 ALA A CA 1
ATOM 1589 C C . ALA A 1 208 ? 36.678 1.904 -36.507 1.00 89.19 208 ALA A C 1
ATOM 1591 O O . ALA A 1 208 ? 36.432 1.208 -37.490 1.00 89.19 208 ALA A O 1
ATOM 1592 N N . LEU A 1 209 ? 37.931 2.270 -36.207 1.00 88.06 209 LEU A N 1
ATOM 1593 C CA . LEU A 1 209 ? 39.078 1.853 -37.021 1.00 88.06 209 LEU A CA 1
ATOM 1594 C C . LEU A 1 209 ? 39.367 0.353 -36.920 1.00 88.06 209 LEU A C 1
ATOM 1596 O O . LEU A 1 209 ? 39.646 -0.276 -37.940 1.00 88.06 209 LEU A O 1
ATOM 1600 N N . LEU A 1 210 ? 39.278 -0.236 -35.724 1.00 88.56 210 LEU A N 1
ATOM 1601 C CA . LEU A 1 210 ? 39.435 -1.680 -35.542 1.00 88.56 210 LEU A CA 1
ATOM 1602 C C . LEU A 1 210 ? 38.412 -2.450 -36.393 1.00 88.56 210 LEU A C 1
ATOM 1604 O O . LEU A 1 210 ? 38.775 -3.367 -37.128 1.00 88.56 210 LEU A O 1
ATOM 1608 N N . PHE A 1 211 ? 37.144 -2.048 -36.337 1.00 87.44 211 PHE A N 1
ATOM 1609 C CA . PHE A 1 211 ? 36.057 -2.744 -37.017 1.00 87.44 211 PHE A CA 1
ATOM 1610 C C . PHE A 1 211 ? 36.073 -2.524 -38.533 1.00 87.44 211 PHE A C 1
ATOM 1612 O O . PHE A 1 211 ? 35.972 -3.500 -39.269 1.00 87.44 211 PHE A O 1
ATOM 1619 N N . LEU A 1 212 ? 36.246 -1.287 -39.015 1.00 84.94 212 LEU A N 1
ATOM 1620 C CA . LEU A 1 212 ? 36.211 -0.989 -40.454 1.00 84.94 212 LEU A CA 1
ATOM 1621 C C . LEU A 1 212 ? 37.506 -1.380 -41.183 1.00 84.94 212 LEU A C 1
ATOM 1623 O O . LEU A 1 212 ? 37.443 -1.914 -42.286 1.00 84.94 212 LEU A O 1
ATOM 1627 N N . ARG A 1 213 ? 38.679 -1.136 -40.581 1.00 80.75 213 ARG A N 1
ATOM 1628 C CA . ARG A 1 213 ? 39.975 -1.313 -41.260 1.00 80.75 213 ARG A CA 1
ATOM 1629 C C . ARG A 1 213 ? 40.628 -2.666 -40.992 1.00 80.75 213 ARG A C 1
ATOM 1631 O O . ARG A 1 213 ? 41.178 -3.256 -41.912 1.00 80.75 213 ARG A O 1
ATOM 1638 N N . VAL A 1 214 ? 40.599 -3.150 -39.746 1.00 80.06 214 VAL A N 1
ATOM 1639 C CA . VAL A 1 214 ? 41.285 -4.405 -39.377 1.00 80.06 214 VAL A CA 1
ATOM 1640 C C . VAL A 1 214 ? 40.380 -5.612 -39.605 1.00 80.06 214 VAL A C 1
ATOM 1642 O O . VAL A 1 214 ? 40.790 -6.559 -40.267 1.00 80.06 214 VAL A O 1
ATOM 1645 N N . ILE A 1 215 ? 39.146 -5.583 -39.089 1.00 79.81 215 ILE A N 1
ATOM 1646 C CA . ILE A 1 215 ? 38.209 -6.713 -39.214 1.00 79.81 215 ILE A CA 1
ATOM 1647 C C . ILE A 1 215 ? 37.403 -6.634 -40.524 1.00 79.81 215 ILE A C 1
ATOM 1649 O O . ILE A 1 215 ? 37.068 -7.661 -41.106 1.00 79.81 215 ILE A O 1
ATOM 1653 N N . GLY A 1 216 ? 37.134 -5.425 -41.026 1.00 70.88 216 GLY A N 1
ATOM 1654 C CA . GLY A 1 216 ? 36.466 -5.193 -42.310 1.00 70.88 216 GLY A CA 1
ATOM 1655 C C . GLY A 1 216 ? 37.313 -5.511 -43.550 1.00 70.88 216 GLY A C 1
ATOM 1656 O O . GLY A 1 216 ? 36.771 -5.514 -44.647 1.00 70.88 216 GLY A O 1
ATOM 1657 N N . GLY A 1 217 ? 38.618 -5.774 -43.397 1.00 65.56 217 GLY A N 1
ATOM 1658 C CA . GLY A 1 217 ? 39.545 -6.160 -44.476 1.00 65.56 217 GLY A CA 1
ATOM 1659 C C . GLY A 1 217 ? 40.022 -5.023 -45.394 1.00 65.56 217 GLY A C 1
ATOM 1660 O O . GLY A 1 217 ? 41.034 -5.170 -46.084 1.00 65.56 217 GLY A O 1
ATOM 1661 N N . ASN A 1 218 ? 39.342 -3.877 -45.379 1.00 63.12 218 ASN A N 1
ATOM 1662 C CA . ASN A 1 218 ? 39.538 -2.814 -46.360 1.00 63.12 218 ASN A CA 1
ATOM 1663 C C . ASN A 1 218 ? 40.691 -1.869 -45.982 1.00 63.12 218 ASN A C 1
ATOM 1665 O O . ASN A 1 218 ? 40.516 -0.843 -45.322 1.00 63.12 218 ASN A O 1
ATOM 1669 N N . ASN A 1 219 ? 41.897 -2.215 -46.439 1.00 55.53 219 ASN A N 1
ATOM 1670 C CA . ASN A 1 219 ? 43.123 -1.456 -46.172 1.00 55.53 219 ASN A CA 1
ATOM 1671 C C . ASN A 1 219 ? 43.182 -0.075 -46.851 1.00 55.53 219 ASN A C 1
ATOM 1673 O O . ASN A 1 219 ? 43.816 0.828 -46.297 1.00 55.53 219 ASN A O 1
ATOM 1677 N N . ASP A 1 220 ? 42.501 0.092 -47.990 1.00 55.28 220 ASP A N 1
ATOM 1678 C CA . ASP A 1 220 ? 42.454 1.330 -48.788 1.00 55.28 220 ASP A CA 1
ATOM 1679 C C . ASP A 1 220 ? 41.418 2.356 -48.279 1.00 55.28 220 ASP A C 1
ATOM 1681 O O . ASP A 1 220 ? 41.276 3.449 -48.828 1.00 55.28 220 ASP A O 1
ATOM 1685 N N . LEU A 1 221 ? 40.666 2.014 -47.230 1.00 61.75 221 LEU A N 1
ATOM 1686 C CA . LEU A 1 221 ? 39.505 2.776 -46.774 1.00 61.75 221 LEU A CA 1
ATOM 1687 C C . LEU A 1 221 ? 39.945 4.006 -45.956 1.00 61.75 221 LEU A C 1
ATOM 1689 O O . LEU A 1 221 ? 40.523 3.888 -44.873 1.00 61.75 221 LEU A O 1
ATOM 1693 N N . VAL A 1 222 ? 39.680 5.207 -46.486 1.00 58.47 222 VAL A N 1
ATOM 1694 C CA . VAL A 1 222 ? 40.320 6.488 -46.096 1.00 58.47 222 VAL A CA 1
ATOM 1695 C C . VAL A 1 222 ? 39.782 7.095 -44.778 1.00 58.47 222 VAL A C 1
ATOM 1697 O O . VAL A 1 222 ? 39.694 8.312 -44.614 1.00 58.47 222 VAL A O 1
ATOM 1700 N N . VAL A 1 223 ? 39.427 6.265 -43.793 1.00 68.25 223 VAL A N 1
ATOM 1701 C CA . VAL A 1 223 ? 38.967 6.734 -42.473 1.00 68.25 223 VAL A CA 1
ATOM 1702 C C . VAL A 1 223 ? 40.159 7.213 -41.648 1.00 68.25 223 VAL A C 1
ATOM 1704 O O . VAL A 1 223 ? 40.899 6.431 -41.050 1.00 68.25 223 VAL A O 1
ATOM 1707 N N . SER A 1 224 ? 40.344 8.530 -41.590 1.00 80.94 224 SER A N 1
ATOM 1708 C CA . SER A 1 224 ? 41.339 9.148 -40.714 1.00 80.94 224 SER A CA 1
ATOM 1709 C C . SER A 1 224 ? 40.864 9.160 -39.260 1.00 80.94 224 SER A C 1
ATOM 1711 O O . SER A 1 224 ? 39.792 9.688 -38.954 1.00 80.94 224 SER A O 1
ATOM 1713 N N . TYR A 1 225 ? 41.712 8.669 -38.345 1.00 85.81 225 TYR A N 1
ATOM 1714 C CA . TYR A 1 225 ? 41.506 8.792 -36.894 1.00 85.81 225 TYR A CA 1
ATOM 1715 C C . TYR A 1 225 ? 41.187 10.233 -36.484 1.00 85.81 225 TYR A C 1
ATOM 1717 O O . TYR A 1 225 ? 40.292 10.465 -35.676 1.00 85.81 225 TYR A O 1
ATOM 1725 N N . SER A 1 226 ? 41.893 11.201 -37.081 1.00 87.06 226 SER A N 1
ATOM 1726 C CA . SER A 1 226 ? 41.723 12.624 -36.788 1.00 87.06 226 SER A CA 1
ATOM 1727 C C . SER A 1 226 ? 40.315 13.110 -37.139 1.00 87.06 226 SER A C 1
ATOM 1729 O O . SER A 1 226 ? 39.692 13.798 -36.334 1.00 87.06 226 SER A O 1
ATOM 1731 N N . THR A 1 227 ? 39.763 12.695 -38.285 1.00 87.06 227 THR A N 1
ATOM 1732 C CA . THR A 1 227 ? 38.402 13.071 -38.704 1.00 87.06 227 THR A CA 1
ATOM 1733 C C . THR A 1 227 ? 37.357 12.524 -37.735 1.00 87.06 227 THR A C 1
ATOM 1735 O O . THR A 1 227 ? 36.536 13.287 -37.229 1.00 87.06 227 THR A O 1
ATOM 1738 N N . VAL A 1 228 ? 37.426 11.226 -37.413 1.00 87.94 228 VAL A N 1
ATOM 1739 C CA . VAL A 1 228 ? 36.465 10.575 -36.506 1.00 87.94 228 VAL A CA 1
ATOM 1740 C C . VAL A 1 228 ? 36.571 11.145 -35.089 1.00 87.94 228 VAL A C 1
ATOM 1742 O O . VAL A 1 228 ? 35.560 11.541 -34.515 1.00 87.94 228 VAL A O 1
ATOM 1745 N N . ALA A 1 229 ? 37.781 11.256 -34.534 1.00 89.38 229 ALA A N 1
ATOM 1746 C CA . ALA A 1 229 ? 37.996 11.800 -33.193 1.00 89.38 229 ALA A CA 1
ATOM 1747 C C . ALA A 1 229 ? 37.577 13.278 -33.085 1.00 89.38 229 ALA A C 1
ATOM 1749 O O . ALA A 1 229 ? 36.975 13.667 -32.086 1.00 89.38 229 ALA A O 1
ATOM 1750 N N . THR A 1 230 ? 37.822 14.094 -34.119 1.00 89.69 230 THR A N 1
ATOM 1751 C CA . THR A 1 230 ? 37.377 15.499 -34.141 1.00 89.69 230 THR A CA 1
ATOM 1752 C C . THR A 1 230 ? 35.853 15.596 -34.225 1.00 89.69 230 THR A C 1
ATOM 1754 O O . THR A 1 230 ? 35.260 16.378 -33.485 1.00 89.69 230 THR A O 1
ATOM 1757 N N . ALA A 1 231 ? 35.195 14.778 -35.056 1.00 88.19 231 ALA A N 1
ATOM 1758 C CA . ALA A 1 231 ? 33.735 14.733 -35.129 1.00 88.19 231 ALA A CA 1
ATOM 1759 C C . ALA A 1 231 ? 33.109 14.310 -33.784 1.00 88.19 231 ALA A C 1
ATOM 1761 O O . ALA A 1 231 ? 32.206 14.985 -33.294 1.00 88.19 231 ALA A O 1
ATOM 1762 N N . VAL A 1 232 ? 33.636 13.269 -33.126 1.00 90.31 232 VAL A N 1
ATOM 1763 C CA . VAL A 1 232 ? 33.204 12.857 -31.775 1.00 90.31 232 VAL A CA 1
ATOM 1764 C C . VAL A 1 232 ? 33.423 13.979 -30.751 1.00 90.31 232 VAL A C 1
ATOM 1766 O O . VAL A 1 232 ? 32.509 14.325 -30.000 1.00 90.31 232 VAL A O 1
ATOM 1769 N N . GLY A 1 233 ? 34.610 14.590 -30.734 1.00 90.19 233 GLY A N 1
ATOM 1770 C CA . GLY A 1 233 ? 34.940 15.681 -29.817 1.00 90.19 233 GLY A CA 1
ATOM 1771 C C . GLY A 1 233 ? 34.039 16.908 -29.985 1.00 90.19 233 GLY A C 1
ATOM 1772 O O . GLY A 1 233 ? 33.678 17.542 -28.996 1.00 90.19 233 GLY A O 1
ATOM 1773 N N . VAL A 1 234 ? 33.617 17.214 -31.213 1.00 89.81 234 VAL A N 1
ATOM 1774 C CA . VAL A 1 234 ? 32.762 18.369 -31.514 1.00 89.81 234 VAL A CA 1
ATOM 1775 C C . VAL A 1 234 ? 31.281 18.076 -31.275 1.00 89.81 234 VAL A C 1
ATOM 1777 O O . VAL A 1 234 ? 30.625 18.864 -30.599 1.00 89.81 234 VAL A O 1
ATOM 1780 N N . PHE A 1 235 ? 30.745 16.957 -31.770 1.00 87.44 235 PHE A N 1
ATOM 1781 C CA . PHE A 1 235 ? 29.307 16.672 -31.679 1.00 87.44 235 PHE A CA 1
ATOM 1782 C C . PHE A 1 235 ? 28.875 16.054 -30.343 1.00 87.44 235 PHE A C 1
ATOM 1784 O O . PHE A 1 235 ? 27.738 16.261 -29.935 1.00 87.44 235 PHE A O 1
ATOM 1791 N N . LEU A 1 236 ? 29.768 15.368 -29.620 1.00 88.12 236 LEU A N 1
ATOM 1792 C CA . LEU A 1 236 ? 29.497 14.826 -28.279 1.00 88.12 236 LEU A CA 1
ATOM 1793 C C . LEU A 1 236 ? 30.301 15.546 -27.182 1.00 88.12 236 LEU A C 1
ATOM 1795 O O . LEU A 1 236 ? 29.740 15.917 -26.150 1.00 88.12 236 LEU A O 1
ATOM 1799 N N . GLY A 1 237 ? 31.599 15.779 -27.399 1.00 89.81 237 GLY A N 1
ATOM 1800 C CA . GLY A 1 237 ? 32.485 16.360 -26.381 1.00 89.81 237 GLY A CA 1
ATOM 1801 C C . GLY A 1 237 ? 32.123 17.795 -25.973 1.00 89.81 237 GLY A C 1
ATOM 1802 O O . GLY A 1 237 ? 32.035 18.079 -24.777 1.00 89.81 237 GLY A O 1
ATOM 1803 N N . ILE A 1 238 ? 31.857 18.688 -26.934 1.00 90.88 238 ILE A N 1
ATOM 1804 C CA . ILE A 1 238 ? 31.480 20.085 -26.643 1.00 90.88 238 ILE A CA 1
ATOM 1805 C C . ILE A 1 238 ? 30.131 20.167 -25.896 1.00 90.88 238 ILE A C 1
ATOM 1807 O O . ILE A 1 238 ? 30.109 20.803 -24.837 1.00 90.88 238 ILE A O 1
ATOM 1811 N N . PRO A 1 239 ? 29.031 19.510 -26.334 1.00 88.81 239 PRO A N 1
ATOM 1812 C CA . PRO A 1 239 ? 27.787 19.467 -25.560 1.00 88.81 239 PRO A CA 1
ATOM 1813 C C . PRO A 1 239 ? 27.944 18.895 -24.149 1.00 88.81 239 PRO A C 1
ATOM 1815 O O . PRO A 1 239 ? 27.341 19.431 -23.221 1.00 88.81 239 PRO A O 1
ATOM 1818 N N . LEU A 1 240 ? 28.772 17.858 -23.960 1.00 87.25 240 LEU A N 1
ATOM 1819 C CA . LEU A 1 240 ? 29.036 17.281 -22.638 1.00 87.25 240 LEU A CA 1
ATOM 1820 C C . LEU A 1 240 ? 29.770 18.268 -21.720 1.00 87.25 240 LEU A C 1
ATOM 1822 O O . LEU A 1 240 ? 29.338 18.488 -20.589 1.00 87.25 240 LEU A O 1
ATOM 1826 N N . GLY A 1 241 ? 30.840 18.901 -22.208 1.00 89.31 241 GLY A N 1
ATOM 1827 C CA . GLY A 1 241 ? 31.580 19.913 -21.449 1.00 89.31 241 GLY A CA 1
ATOM 1828 C C . GLY A 1 241 ? 30.702 21.110 -21.071 1.00 89.31 241 GLY A C 1
ATOM 1829 O O . GLY A 1 241 ? 30.671 21.515 -19.909 1.00 89.31 241 GLY A O 1
ATOM 1830 N N . ALA A 1 242 ? 29.920 21.624 -22.026 1.00 90.69 242 ALA A N 1
ATOM 1831 C CA . ALA A 1 242 ? 28.975 22.714 -21.792 1.00 90.69 242 ALA A CA 1
ATOM 1832 C C . ALA A 1 242 ? 27.894 22.341 -20.762 1.00 90.69 242 ALA A C 1
ATOM 1834 O O . ALA A 1 242 ? 27.585 23.143 -19.878 1.00 90.69 242 ALA A O 1
ATOM 1835 N N . ALA A 1 243 ? 27.342 21.127 -20.837 1.00 87.69 243 ALA A N 1
ATOM 1836 C CA . ALA A 1 243 ? 26.330 20.643 -19.903 1.00 87.69 243 ALA A CA 1
ATOM 1837 C C . ALA A 1 243 ? 26.869 20.475 -18.474 1.00 87.69 243 ALA A C 1
ATOM 1839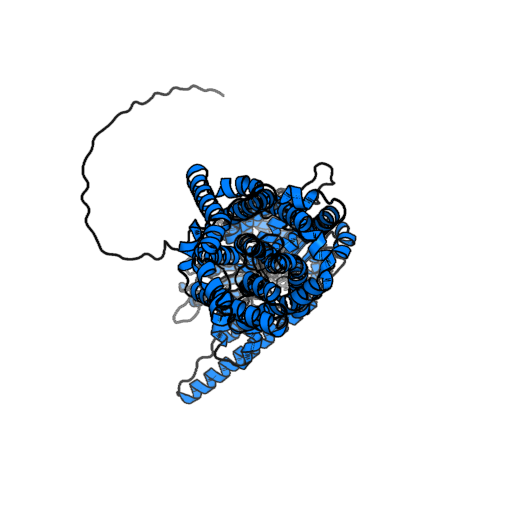 O O . ALA A 1 243 ? 26.208 20.892 -17.522 1.00 87.69 243 ALA A O 1
ATOM 1840 N N . ILE A 1 244 ? 28.084 19.935 -18.313 1.00 86.81 244 ILE A N 1
ATOM 1841 C CA . ILE A 1 244 ? 28.747 19.799 -17.006 1.00 86.81 244 ILE A CA 1
ATOM 1842 C C . ILE A 1 244 ? 29.011 21.180 -16.390 1.00 86.81 244 ILE A C 1
ATOM 1844 O O . ILE A 1 244 ? 28.637 21.414 -15.241 1.00 86.81 244 ILE A O 1
ATOM 1848 N N . VAL A 1 245 ? 29.591 22.117 -17.154 1.00 90.75 245 VAL A N 1
ATOM 1849 C CA . VAL A 1 245 ? 29.855 23.492 -16.687 1.00 90.75 245 VAL A CA 1
ATOM 1850 C C . VAL A 1 245 ? 28.556 24.201 -16.301 1.00 90.75 245 VAL A C 1
ATOM 1852 O O . VAL A 1 245 ? 28.480 24.803 -15.231 1.00 90.75 245 VAL A O 1
ATOM 1855 N N . THR A 1 246 ? 27.510 24.076 -17.122 1.00 89.31 246 THR A N 1
ATOM 1856 C CA . THR A 1 246 ? 26.190 24.657 -16.841 1.00 89.31 246 THR A CA 1
ATOM 1857 C C . THR A 1 246 ? 25.590 24.069 -15.568 1.00 89.31 246 THR A C 1
ATOM 1859 O O . THR A 1 246 ? 25.184 24.818 -14.680 1.00 89.31 246 THR A O 1
ATOM 1862 N N . ARG A 1 247 ? 25.551 22.738 -15.436 1.00 86.81 247 ARG A N 1
ATOM 1863 C CA . ARG A 1 247 ? 24.961 22.081 -14.265 1.00 86.81 247 ARG A CA 1
ATOM 1864 C C . ARG A 1 247 ? 25.693 22.462 -12.981 1.00 86.81 247 ARG A C 1
ATOM 1866 O O . ARG A 1 247 ? 25.046 22.913 -12.040 1.00 86.81 247 ARG A O 1
ATOM 1873 N N . LEU A 1 248 ? 27.020 22.331 -12.946 1.00 85.75 248 LEU A N 1
ATOM 1874 C CA . LEU A 1 248 ? 27.812 22.657 -11.756 1.00 85.75 248 LEU A CA 1
ATOM 1875 C C . LEU A 1 248 ? 27.713 24.151 -11.407 1.00 85.75 248 LEU A C 1
ATOM 1877 O O . LEU A 1 248 ? 27.492 24.487 -10.246 1.00 85.75 248 LEU A O 1
ATOM 1881 N N . GLY A 1 249 ? 27.782 25.042 -12.402 1.00 86.31 249 GLY A N 1
ATOM 1882 C CA . GLY A 1 249 ? 27.636 26.486 -12.202 1.00 86.31 249 GLY A CA 1
ATOM 1883 C C . GLY A 1 249 ? 26.279 26.884 -11.613 1.00 86.31 249 GLY A C 1
ATOM 1884 O O . GLY A 1 249 ? 26.230 27.667 -10.664 1.00 86.31 249 GLY A O 1
ATOM 1885 N N . PHE A 1 250 ? 25.174 26.316 -12.109 1.00 85.44 250 PHE A N 1
ATOM 1886 C CA . PHE A 1 250 ? 23.838 26.590 -11.563 1.00 85.44 250 PHE A CA 1
ATOM 1887 C C . PHE A 1 250 ? 23.584 25.921 -10.202 1.00 85.44 250 PHE A C 1
ATOM 1889 O O . PHE A 1 250 ? 22.924 26.526 -9.355 1.00 85.44 250 PHE A O 1
ATOM 1896 N N . LEU A 1 251 ? 24.127 24.725 -9.941 1.00 83.25 251 LEU A N 1
ATOM 1897 C CA . LEU A 1 251 ? 24.050 24.103 -8.611 1.00 83.25 251 LEU A CA 1
ATOM 1898 C C . LEU A 1 251 ? 24.772 24.950 -7.552 1.00 83.25 251 LEU A C 1
ATOM 1900 O O . LEU A 1 251 ? 24.220 25.149 -6.472 1.00 83.25 251 LEU A O 1
ATOM 1904 N N . LEU A 1 252 ? 25.953 25.489 -7.875 1.00 82.19 252 LEU A N 1
ATOM 1905 C CA . LEU A 1 252 ? 26.744 26.340 -6.976 1.00 82.19 252 LEU A CA 1
ATOM 1906 C C . LEU A 1 252 ? 26.131 27.730 -6.728 1.00 82.19 252 LEU A C 1
ATOM 1908 O O . LEU A 1 252 ? 26.438 28.344 -5.710 1.00 82.19 252 LEU A O 1
ATOM 1912 N N . THR A 1 253 ? 25.290 28.240 -7.634 1.00 82.62 253 THR A N 1
ATOM 1913 C CA . THR A 1 253 ? 24.752 29.617 -7.561 1.00 82.62 253 THR A CA 1
ATOM 1914 C C . THR A 1 253 ? 23.277 29.713 -7.171 1.00 82.62 253 THR A C 1
ATOM 1916 O O . THR A 1 253 ? 22.877 30.726 -6.603 1.00 82.62 253 THR A O 1
ATOM 1919 N N . VAL A 1 254 ? 22.457 28.693 -7.457 1.00 77.94 254 VAL A N 1
ATOM 1920 C CA . VAL A 1 254 ? 20.995 28.722 -7.214 1.00 77.94 254 VAL A CA 1
ATOM 1921 C C . VAL A 1 254 ? 20.474 27.466 -6.495 1.00 77.94 254 VAL A C 1
ATOM 1923 O O . VAL A 1 254 ? 19.315 27.420 -6.084 1.00 77.94 254 VAL A O 1
ATOM 1926 N N . GLY A 1 255 ? 21.317 26.446 -6.310 1.00 81.50 255 GLY A N 1
ATOM 1927 C CA . GLY A 1 255 ? 20.960 25.200 -5.632 1.00 81.50 255 GLY A CA 1
ATOM 1928 C C . GLY A 1 255 ? 20.165 24.208 -6.493 1.00 81.50 255 GLY A C 1
ATOM 1929 O O . GLY A 1 255 ? 19.486 24.557 -7.465 1.00 81.50 255 GLY A O 1
ATOM 1930 N N . ALA A 1 256 ? 20.241 22.928 -6.113 1.00 76.12 256 ALA A N 1
ATOM 1931 C CA . ALA A 1 256 ? 19.666 21.811 -6.870 1.00 76.12 256 ALA A CA 1
ATOM 1932 C C . ALA A 1 256 ? 18.142 21.921 -7.075 1.00 76.12 256 ALA A C 1
ATOM 1934 O O . ALA A 1 256 ? 17.619 21.534 -8.123 1.00 76.12 256 ALA A O 1
ATOM 1935 N N . ASP A 1 257 ? 17.435 22.485 -6.096 1.00 75.50 257 ASP A N 1
ATOM 1936 C CA . ASP A 1 257 ? 15.977 22.604 -6.088 1.00 75.50 257 ASP A CA 1
ATOM 1937 C C . ASP A 1 257 ? 15.466 23.589 -7.153 1.00 75.50 257 ASP A C 1
ATOM 1939 O O . ASP A 1 257 ? 14.552 23.276 -7.919 1.00 75.50 257 ASP A O 1
ATOM 1943 N N . ALA A 1 258 ? 16.100 24.761 -7.264 1.00 78.62 258 ALA A N 1
ATOM 1944 C CA . ALA A 1 258 ? 15.759 25.765 -8.270 1.00 78.62 258 ALA A CA 1
ATOM 1945 C C . ALA A 1 258 ? 16.147 25.307 -9.685 1.00 78.62 258 ALA A C 1
ATOM 1947 O O . ALA A 1 258 ? 15.378 25.502 -10.631 1.00 78.62 258 ALA A O 1
ATOM 1948 N N . TYR A 1 259 ? 17.301 24.645 -9.824 1.00 81.31 259 TYR A N 1
ATOM 1949 C CA . TYR A 1 259 ? 17.733 24.044 -11.086 1.00 81.31 259 TYR A CA 1
ATOM 1950 C C . TYR A 1 259 ? 16.714 23.009 -11.591 1.00 81.31 259 TYR A C 1
ATOM 1952 O O . TYR A 1 259 ? 16.241 23.095 -12.727 1.00 81.31 259 TYR A O 1
ATOM 1960 N N . SER A 1 260 ? 16.293 22.094 -10.715 1.00 78.19 260 SER A N 1
ATOM 1961 C CA . SER A 1 260 ? 15.342 21.026 -11.046 1.00 78.19 260 SER A CA 1
ATOM 1962 C C . SER A 1 260 ? 13.929 21.549 -11.331 1.00 78.19 260 SER A C 1
ATOM 1964 O O . SER A 1 260 ? 13.266 21.043 -12.232 1.00 78.19 260 SER A O 1
ATOM 1966 N N . LYS A 1 261 ? 13.465 22.576 -10.602 1.00 78.38 261 LYS A N 1
ATOM 1967 C CA . LYS A 1 261 ? 12.092 23.109 -10.715 1.00 78.38 261 LYS A CA 1
ATOM 1968 C C . LYS A 1 261 ? 11.912 24.192 -11.789 1.00 78.38 261 LYS A C 1
ATOM 1970 O O . LYS A 1 261 ? 10.779 24.424 -12.199 1.00 78.38 261 LYS A O 1
ATOM 1975 N N . LYS A 1 262 ? 12.981 24.865 -12.244 1.00 81.31 262 LYS A N 1
ATOM 1976 C CA . LYS A 1 262 ? 12.901 25.951 -13.250 1.00 81.31 262 LYS A CA 1
ATOM 1977 C C . LYS A 1 262 ? 13.774 25.735 -14.488 1.00 81.31 262 LYS A C 1
ATOM 1979 O O . LYS A 1 262 ? 13.293 25.928 -15.600 1.00 81.31 262 LYS A O 1
ATOM 1984 N N . ILE A 1 263 ? 15.035 25.333 -14.319 1.00 82.62 263 ILE A N 1
ATOM 1985 C CA . ILE A 1 263 ? 16.000 25.268 -15.431 1.00 82.62 263 ILE A CA 1
ATOM 1986 C C . ILE A 1 263 ? 15.791 24.008 -16.282 1.00 82.62 263 ILE A C 1
ATOM 1988 O O . ILE A 1 263 ? 15.720 24.101 -17.507 1.00 82.62 263 ILE A O 1
ATOM 1992 N N . ILE A 1 264 ? 15.611 22.840 -15.656 1.00 81.38 264 ILE A N 1
ATOM 1993 C CA . ILE A 1 264 ? 15.366 21.584 -16.385 1.00 81.38 264 ILE A CA 1
ATOM 1994 C C . ILE A 1 264 ? 14.052 21.601 -17.199 1.00 81.38 264 ILE A C 1
ATOM 1996 O O . ILE A 1 264 ? 14.110 21.215 -18.369 1.00 81.38 264 ILE A O 1
ATOM 2000 N N . PRO A 1 265 ? 12.898 22.083 -16.686 1.00 80.38 265 PRO A N 1
ATOM 2001 C CA . PRO A 1 265 ? 11.669 22.186 -17.482 1.00 80.38 265 PRO A CA 1
ATOM 2002 C C . PRO A 1 265 ? 11.769 23.166 -18.658 1.00 80.38 265 PRO A C 1
ATOM 2004 O O . PRO A 1 265 ? 11.150 22.931 -19.690 1.00 80.38 265 PRO A O 1
ATOM 2007 N N . PHE A 1 266 ? 12.570 24.232 -18.537 1.00 84.75 266 PHE A N 1
ATOM 2008 C CA . PHE A 1 266 ? 12.827 25.166 -19.637 1.00 84.75 266 PHE A CA 1
ATOM 2009 C C . PHE A 1 266 ? 13.749 24.570 -20.713 1.00 84.75 266 PHE A C 1
ATOM 2011 O O . PHE A 1 266 ? 13.520 24.770 -21.903 1.00 84.75 266 PHE A O 1
ATOM 2018 N N . LEU A 1 267 ? 14.778 23.815 -20.311 1.00 82.00 267 LEU A N 1
ATOM 2019 C CA . LEU A 1 267 ? 15.723 23.175 -21.232 1.00 82.00 267 LEU A CA 1
ATOM 2020 C C . LEU A 1 267 ? 15.137 21.943 -21.940 1.00 82.00 267 LEU A C 1
ATOM 2022 O O . LEU A 1 267 ? 15.457 21.702 -23.102 1.00 82.00 267 LEU A O 1
ATOM 2026 N N . ALA A 1 268 ? 14.288 21.157 -21.270 1.00 74.62 268 ALA A N 1
ATOM 2027 C CA . ALA A 1 268 ? 13.836 19.857 -21.770 1.00 74.62 268 ALA A CA 1
ATOM 2028 C C . ALA A 1 268 ? 13.208 19.868 -23.187 1.00 74.62 268 ALA A C 1
ATOM 2030 O O . ALA A 1 268 ? 13.597 18.998 -23.973 1.00 74.62 268 ALA A O 1
ATOM 2031 N N . PRO A 1 269 ? 12.319 20.814 -23.567 1.00 81.38 269 PRO A N 1
ATOM 2032 C CA . PRO A 1 269 ? 11.695 20.818 -24.893 1.00 81.38 269 PRO A CA 1
ATOM 2033 C C . PRO A 1 269 ? 12.687 21.042 -26.039 1.00 81.38 269 PRO A C 1
ATOM 2035 O O . PRO A 1 269 ? 12.493 20.499 -27.124 1.00 81.38 269 PRO A O 1
ATOM 2038 N N . TRP A 1 270 ? 13.771 21.794 -25.810 1.00 85.44 270 TRP A N 1
ATOM 2039 C CA . TRP A 1 270 ? 14.760 22.116 -26.847 1.00 85.44 270 TRP A CA 1
ATOM 2040 C C . TRP A 1 270 ? 15.456 20.882 -27.413 1.00 85.44 270 TRP A C 1
ATOM 2042 O O . TRP A 1 270 ? 15.784 20.869 -28.597 1.00 85.44 270 TRP A O 1
ATOM 2052 N N . SER A 1 271 ? 15.622 19.826 -26.608 1.00 80.69 271 SER A N 1
ATOM 2053 C CA . SER A 1 271 ? 16.191 18.572 -27.103 1.00 80.69 271 SER A CA 1
ATOM 2054 C C . SER A 1 271 ? 15.287 17.920 -28.152 1.00 80.69 271 SER A C 1
ATOM 2056 O O . SER A 1 271 ? 15.747 17.553 -29.232 1.00 80.69 271 SER A O 1
ATOM 2058 N N . LEU A 1 272 ? 13.981 17.862 -27.873 1.00 78.38 272 LEU A N 1
ATOM 2059 C CA . LEU A 1 272 ? 12.988 17.292 -28.780 1.00 78.38 272 LEU A CA 1
ATOM 2060 C C . LEU A 1 272 ? 12.780 18.166 -30.027 1.00 78.38 272 LEU A C 1
ATOM 2062 O O . LEU A 1 272 ? 12.715 17.640 -31.137 1.00 78.38 272 LEU A O 1
ATOM 2066 N N . VAL A 1 273 ? 12.750 19.495 -29.881 1.00 85.19 273 VAL A N 1
ATOM 2067 C CA . VAL A 1 273 ? 12.715 20.406 -31.039 1.00 85.19 273 VAL A CA 1
ATOM 2068 C C . VAL A 1 273 ? 13.963 20.232 -31.912 1.00 85.19 273 VAL A C 1
ATOM 2070 O O . VAL A 1 273 ? 13.834 20.130 -33.130 1.00 85.19 273 VAL A O 1
ATOM 2073 N N . GLY A 1 274 ? 15.152 20.121 -31.309 1.00 85.25 274 GLY A N 1
ATOM 2074 C CA . GLY A 1 274 ? 16.403 19.847 -32.020 1.00 85.25 274 GLY A CA 1
ATOM 2075 C C . GLY A 1 274 ? 16.397 18.498 -32.747 1.00 85.25 274 GLY A C 1
ATOM 2076 O O . GLY A 1 274 ? 16.811 18.433 -33.903 1.00 85.25 274 GLY A O 1
ATOM 2077 N N . LEU A 1 275 ? 15.873 17.438 -32.120 1.00 81.88 275 LEU A N 1
ATOM 2078 C CA . LEU A 1 275 ? 15.735 16.108 -32.725 1.00 81.88 275 LEU A CA 1
ATOM 2079 C C . LEU A 1 275 ? 14.804 16.144 -33.946 1.00 81.88 275 LEU A C 1
ATOM 2081 O O . LEU A 1 275 ? 15.197 15.724 -35.032 1.00 81.88 275 LEU A O 1
ATOM 2085 N N . LEU A 1 276 ? 13.592 16.691 -33.798 1.00 86.31 276 LEU A N 1
ATOM 2086 C CA . LEU A 1 276 ? 12.618 16.786 -34.893 1.00 86.31 276 LEU A CA 1
ATOM 2087 C C . LEU A 1 276 ? 13.138 17.659 -36.044 1.00 86.31 276 LEU A C 1
ATOM 2089 O O . LEU A 1 276 ? 12.994 17.288 -37.208 1.00 86.31 276 LEU A O 1
ATOM 2093 N N . TYR A 1 277 ? 13.800 18.777 -35.732 1.00 88.69 277 TYR A N 1
ATOM 2094 C CA . TYR A 1 277 ? 14.484 19.614 -36.720 1.00 88.69 277 TYR A CA 1
ATOM 2095 C C . TYR A 1 277 ? 15.588 18.842 -37.457 1.00 88.69 277 TYR A C 1
ATOM 2097 O O . TYR A 1 277 ? 15.627 18.862 -38.687 1.00 88.69 277 TYR A O 1
ATOM 2105 N N . THR A 1 278 ? 16.440 18.112 -36.730 1.00 85.38 278 THR A N 1
ATOM 2106 C CA . THR A 1 278 ? 17.518 17.301 -37.319 1.00 85.38 278 THR A CA 1
ATOM 2107 C C . THR A 1 278 ? 16.947 16.238 -38.255 1.00 85.38 278 THR A C 1
ATOM 2109 O O . THR A 1 278 ? 17.445 16.092 -39.365 1.00 85.38 278 THR A O 1
ATOM 2112 N N . ILE A 1 279 ? 15.856 15.567 -37.870 1.00 83.69 279 ILE A N 1
ATOM 2113 C CA . ILE A 1 279 ? 15.148 14.591 -38.712 1.00 83.69 279 ILE A CA 1
ATOM 2114 C C . ILE A 1 279 ? 14.613 15.247 -39.997 1.00 83.69 279 ILE A C 1
ATOM 2116 O O . ILE A 1 279 ? 14.873 14.734 -41.085 1.00 83.69 279 ILE A O 1
ATOM 2120 N N . VAL A 1 280 ? 13.926 16.396 -39.911 1.00 87.62 280 VAL A N 1
ATOM 2121 C CA . VAL A 1 280 ? 13.416 17.109 -41.103 1.00 87.62 280 VAL A CA 1
ATOM 2122 C C . VAL A 1 280 ? 14.557 17.544 -42.031 1.00 87.62 280 VAL A C 1
ATOM 2124 O O . VAL A 1 280 ? 14.438 17.399 -43.244 1.00 87.62 280 VAL A O 1
ATOM 2127 N N . VAL A 1 281 ? 15.672 18.045 -41.492 1.00 85.06 281 VAL A N 1
ATOM 2128 C CA . VAL A 1 281 ? 16.844 18.473 -42.282 1.00 85.06 281 VAL A CA 1
ATOM 2129 C C . VAL A 1 281 ? 17.580 17.279 -42.907 1.00 85.06 281 VAL A C 1
ATOM 2131 O O . VAL A 1 281 ? 18.003 17.345 -44.061 1.00 85.06 281 VAL A O 1
ATOM 2134 N N . LEU A 1 282 ? 17.719 16.173 -42.177 1.00 80.62 282 LEU A N 1
ATOM 2135 C CA . LEU A 1 282 ? 18.368 14.946 -42.640 1.00 80.62 282 LEU A CA 1
ATOM 2136 C C . LEU A 1 282 ? 17.584 14.315 -43.795 1.00 80.62 282 LEU A C 1
ATOM 2138 O O . LEU A 1 282 ? 18.101 14.191 -44.903 1.00 80.62 282 LEU A O 1
ATOM 2142 N N . PHE A 1 283 ? 16.305 14.005 -43.572 1.00 81.81 283 PHE A N 1
ATOM 2143 C CA . PHE A 1 283 ? 15.440 13.452 -44.614 1.00 81.81 283 PHE A CA 1
ATOM 2144 C C . PHE A 1 283 ? 15.117 14.483 -45.709 1.00 81.81 283 PHE A C 1
ATOM 2146 O O . PHE A 1 283 ? 14.848 14.093 -46.838 1.00 81.81 283 PHE A O 1
ATOM 2153 N N . GLY A 1 284 ? 15.221 15.786 -45.431 1.00 84.75 284 GLY A N 1
ATOM 2154 C CA . GLY A 1 284 ? 15.180 16.842 -46.446 1.00 84.75 284 GLY A CA 1
ATOM 2155 C C . GLY A 1 284 ? 16.422 16.891 -47.342 1.00 84.75 284 GLY A C 1
ATOM 2156 O O . GLY A 1 284 ? 16.311 17.273 -48.504 1.00 84.75 284 GLY A O 1
ATOM 2157 N N . SER A 1 285 ? 17.597 16.489 -46.842 1.00 78.88 285 SER A N 1
ATOM 2158 C CA . SER A 1 285 ? 18.836 16.459 -47.633 1.00 78.88 285 SER A CA 1
ATOM 2159 C C . SER A 1 285 ? 19.060 15.131 -48.367 1.00 78.88 285 SER A C 1
ATOM 2161 O O . SER A 1 285 ? 19.519 15.158 -49.504 1.00 78.88 285 SER A O 1
ATOM 2163 N N . GLN A 1 286 ? 18.672 13.995 -47.775 1.00 76.19 286 GLN A N 1
ATOM 2164 C CA . GLN A 1 286 ? 18.842 12.648 -48.352 1.00 76.19 286 GLN A CA 1
ATOM 2165 C C . GLN A 1 286 ? 17.542 11.993 -48.866 1.00 76.19 286 GLN A C 1
ATOM 2167 O O . GLN A 1 286 ? 17.586 10.883 -49.396 1.00 76.19 286 GLN A O 1
ATOM 2172 N N . GLY A 1 287 ? 16.375 12.634 -48.737 1.00 78.00 287 GLY A N 1
ATOM 2173 C CA . GLY A 1 287 ? 15.066 12.012 -49.002 1.00 78.00 287 GLY A CA 1
ATOM 2174 C C . GLY A 1 287 ? 14.905 11.411 -50.398 1.00 78.00 287 GLY A C 1
ATOM 2175 O O . GLY A 1 287 ? 14.371 10.312 -50.532 1.00 78.00 287 GLY A O 1
ATOM 2176 N N . ALA A 1 288 ? 15.440 12.073 -51.427 1.00 77.62 288 ALA A N 1
ATOM 2177 C CA . ALA A 1 288 ? 15.469 11.529 -52.785 1.00 77.62 288 ALA A CA 1
ATOM 2178 C C . ALA A 1 288 ? 16.296 10.229 -52.874 1.00 77.62 288 ALA A C 1
ATOM 2180 O O . ALA A 1 288 ? 15.866 9.269 -53.508 1.00 77.62 288 ALA A O 1
ATOM 2181 N N . GLN A 1 289 ? 17.445 10.152 -52.193 1.00 76.31 289 GLN A N 1
ATOM 2182 C CA . GLN A 1 289 ? 18.300 8.958 -52.160 1.00 76.31 289 GLN A CA 1
ATOM 2183 C C . GLN A 1 289 ? 17.636 7.810 -51.382 1.00 76.31 289 GLN A C 1
ATOM 2185 O O . GLN A 1 289 ? 17.666 6.674 -51.845 1.00 76.31 289 GLN A O 1
ATOM 2190 N N . VAL A 1 290 ? 16.944 8.108 -50.273 1.00 80.06 290 VAL A N 1
ATOM 2191 C CA . VAL A 1 290 ? 16.122 7.140 -49.514 1.00 80.06 290 VAL A CA 1
ATOM 2192 C C . VAL A 1 290 ? 15.005 6.539 -50.380 1.00 80.06 290 VAL A C 1
ATOM 2194 O O . VAL A 1 290 ? 14.763 5.334 -50.320 1.00 80.06 290 VAL A O 1
ATOM 2197 N N . VAL A 1 291 ? 14.340 7.351 -51.212 1.00 80.88 291 VAL A N 1
ATOM 2198 C CA . VAL A 1 291 ? 13.275 6.890 -52.122 1.00 80.88 291 VAL A CA 1
ATOM 2199 C C . VAL A 1 291 ? 13.844 6.107 -53.312 1.00 80.88 291 VAL A C 1
ATOM 2201 O O . VAL A 1 291 ? 13.354 5.020 -53.617 1.00 80.88 291 VAL A O 1
ATOM 2204 N N . HIS A 1 292 ? 14.894 6.610 -53.969 1.00 81.75 292 HIS A N 1
ATOM 2205 C CA . HIS A 1 292 ? 15.507 5.939 -55.120 1.00 81.75 292 HIS A CA 1
ATOM 2206 C C . HIS A 1 292 ? 16.230 4.633 -54.747 1.00 81.75 292 HIS A C 1
ATOM 2208 O O . HIS A 1 292 ? 16.208 3.688 -55.534 1.00 81.75 292 HIS A O 1
ATOM 2214 N N . GLN A 1 293 ? 16.819 4.540 -53.550 1.00 82.06 293 GLN A N 1
ATOM 2215 C CA . GLN A 1 293 ? 17.480 3.335 -53.038 1.00 82.06 293 GLN A CA 1
ATOM 2216 C C . GLN A 1 293 ? 16.611 2.528 -52.046 1.00 82.06 293 GLN A C 1
ATOM 2218 O O . GLN A 1 293 ? 17.126 1.931 -51.098 1.00 82.06 293 GLN A O 1
ATOM 2223 N N . ILE A 1 294 ? 15.289 2.448 -52.241 1.00 84.94 294 ILE A N 1
ATOM 2224 C CA . ILE A 1 294 ? 14.388 1.748 -51.299 1.00 84.94 294 ILE A CA 1
ATOM 2225 C C . ILE A 1 294 ? 14.789 0.281 -51.014 1.00 84.94 294 ILE A C 1
ATOM 2227 O O . ILE A 1 294 ? 14.578 -0.224 -49.912 1.00 84.94 294 ILE A O 1
ATOM 2231 N N . VAL A 1 295 ? 15.440 -0.399 -51.968 1.00 86.62 295 VAL A N 1
ATOM 2232 C CA . VAL A 1 295 ? 15.982 -1.760 -51.781 1.00 86.62 295 VAL A CA 1
ATOM 2233 C C . VAL A 1 295 ? 17.143 -1.776 -50.775 1.00 86.62 295 VAL A C 1
ATOM 2235 O O . VAL A 1 295 ? 17.181 -2.657 -49.916 1.00 86.62 295 VAL A O 1
ATOM 2238 N N . SER A 1 296 ? 18.049 -0.794 -50.829 1.00 86.44 296 SER A N 1
ATOM 2239 C CA . SER A 1 296 ? 19.127 -0.604 -49.845 1.00 86.44 296 SER A CA 1
ATOM 2240 C C . SER A 1 296 ? 18.554 -0.349 -48.450 1.00 86.44 296 SER A C 1
ATOM 2242 O O . SER A 1 296 ? 18.978 -0.977 -47.483 1.00 86.44 296 SER A O 1
ATOM 2244 N N . VAL A 1 297 ? 17.528 0.505 -48.354 1.00 86.06 297 VAL A N 1
ATOM 2245 C CA . VAL A 1 297 ? 16.834 0.829 -47.094 1.00 86.06 297 VAL A CA 1
ATOM 2246 C C . VAL A 1 297 ? 16.234 -0.424 -46.445 1.00 86.06 297 VAL A C 1
ATOM 2248 O O . VAL A 1 297 ? 16.464 -0.678 -45.263 1.00 86.06 297 VAL A O 1
ATOM 2251 N N . VAL A 1 298 ? 15.523 -1.256 -47.214 1.00 87.81 298 VAL A N 1
ATOM 2252 C CA . VAL A 1 298 ? 14.945 -2.516 -46.707 1.00 87.81 298 VAL A CA 1
ATOM 2253 C C . VAL A 1 298 ? 16.034 -3.525 -46.316 1.00 87.81 298 VAL A C 1
ATOM 2255 O O . VAL A 1 298 ? 15.919 -4.168 -45.270 1.00 87.81 298 VAL A O 1
ATOM 2258 N N . ARG A 1 299 ? 17.119 -3.630 -47.098 1.00 90.12 299 ARG A N 1
ATOM 2259 C CA . ARG A 1 299 ? 18.275 -4.491 -46.780 1.00 90.12 299 ARG A CA 1
ATOM 2260 C C . ARG A 1 299 ? 18.988 -4.081 -45.487 1.00 90.12 299 ARG A C 1
ATOM 2262 O O . ARG A 1 299 ? 19.388 -4.965 -44.739 1.00 90.12 299 ARG A O 1
ATOM 2269 N N . VAL A 1 300 ? 19.114 -2.783 -45.196 1.00 90.44 300 VAL A N 1
ATOM 2270 C CA . VAL A 1 300 ? 19.672 -2.264 -43.927 1.00 90.44 300 VAL A CA 1
ATOM 2271 C C . VAL A 1 300 ? 18.690 -2.446 -42.760 1.00 90.44 300 VAL A C 1
ATOM 2273 O O . VAL A 1 300 ? 19.106 -2.712 -41.632 1.00 90.44 300 VAL A O 1
ATOM 2276 N N . GLY A 1 301 ? 17.379 -2.370 -43.010 1.00 91.25 301 GLY A N 1
ATOM 2277 C CA . GLY A 1 301 ? 16.367 -2.541 -41.966 1.00 91.25 301 GLY A CA 1
ATOM 2278 C C . GLY A 1 301 ? 16.274 -3.957 -41.384 1.00 91.25 301 GLY A C 1
ATOM 2279 O O . GLY A 1 301 ? 16.000 -4.109 -40.193 1.00 91.25 301 GLY A O 1
ATOM 2280 N N . ALA A 1 302 ? 16.550 -4.993 -42.182 1.00 92.62 302 ALA A N 1
ATOM 2281 C CA . ALA A 1 302 ? 16.521 -6.388 -41.734 1.00 92.62 302 ALA A CA 1
ATOM 2282 C C . ALA A 1 302 ? 17.532 -6.722 -40.605 1.00 92.62 302 ALA A C 1
ATOM 2284 O O . ALA A 1 302 ? 17.089 -7.201 -39.555 1.00 92.62 302 ALA A O 1
ATOM 2285 N N . PRO A 1 303 ? 18.852 -6.454 -40.730 1.00 94.38 303 PRO A N 1
ATOM 2286 C CA . PRO A 1 303 ? 19.801 -6.686 -39.644 1.00 94.38 303 PRO A CA 1
ATOM 2287 C C . PRO A 1 303 ? 19.535 -5.784 -38.434 1.00 94.38 303 PRO A C 1
ATOM 2289 O O . PRO A 1 303 ? 19.698 -6.249 -37.311 1.00 94.38 303 PRO A O 1
ATOM 2292 N N . LEU A 1 304 ? 19.056 -4.545 -38.620 1.00 93.31 304 LEU A N 1
ATOM 2293 C CA . LEU A 1 304 ? 18.656 -3.671 -37.508 1.00 93.31 304 LEU A CA 1
ATOM 2294 C C . LEU A 1 304 ? 17.502 -4.274 -36.686 1.00 93.31 304 LEU A C 1
ATOM 2296 O O . LEU A 1 304 ? 17.593 -4.348 -35.462 1.00 93.31 304 LEU A O 1
ATOM 2300 N N . LEU A 1 305 ? 16.449 -4.779 -37.341 1.00 94.31 305 LEU A N 1
ATOM 2301 C CA . LEU A 1 305 ? 15.328 -5.459 -36.677 1.00 94.31 305 LEU A CA 1
ATOM 2302 C C . LEU A 1 305 ? 15.809 -6.649 -35.824 1.00 94.31 305 LEU A C 1
ATOM 2304 O O . LEU A 1 305 ? 15.385 -6.810 -34.675 1.00 94.31 305 LEU A O 1
ATOM 2308 N N . VAL A 1 306 ? 16.708 -7.470 -36.380 1.00 95.44 306 VAL A N 1
ATOM 2309 C CA . VAL A 1 306 ? 17.307 -8.621 -35.684 1.00 95.44 306 VAL A CA 1
ATOM 2310 C C . VAL A 1 306 ? 18.185 -8.158 -34.521 1.00 95.44 306 VAL A C 1
ATOM 2312 O O . VAL A 1 306 ? 18.042 -8.686 -33.420 1.00 95.44 306 VAL A O 1
ATOM 2315 N N . TYR A 1 307 ? 19.035 -7.150 -34.731 1.00 95.38 307 TYR A N 1
ATOM 2316 C CA . TYR A 1 307 ? 19.906 -6.564 -33.713 1.00 95.38 307 TYR A CA 1
ATOM 2317 C C . TYR A 1 307 ? 19.111 -6.104 -32.487 1.00 95.38 307 TYR A C 1
ATOM 2319 O O . TYR A 1 307 ? 19.341 -6.611 -31.386 1.00 95.38 307 TYR A O 1
ATOM 2327 N N . PHE A 1 308 ? 18.128 -5.217 -32.679 1.00 94.44 308 PHE A N 1
ATOM 2328 C CA . PHE A 1 308 ? 17.328 -4.665 -31.583 1.00 94.44 308 PHE A CA 1
ATOM 2329 C C . PHE A 1 308 ? 16.563 -5.757 -30.837 1.00 94.44 308 PHE A C 1
ATOM 2331 O O . PHE A 1 308 ? 16.591 -5.805 -29.609 1.00 94.44 308 PHE A O 1
ATOM 2338 N N . THR A 1 309 ? 15.929 -6.675 -31.570 1.00 93.62 309 THR A N 1
ATOM 2339 C CA . THR A 1 309 ? 15.133 -7.759 -30.980 1.00 93.62 309 THR A CA 1
ATOM 2340 C C . THR A 1 309 ? 16.004 -8.726 -30.172 1.00 93.62 309 THR A C 1
ATOM 2342 O O . THR A 1 309 ? 15.677 -9.047 -29.028 1.00 93.62 309 THR A O 1
ATOM 2345 N N . VAL A 1 310 ? 17.120 -9.195 -30.742 1.00 95.56 310 VAL A N 1
ATOM 2346 C CA . VAL A 1 310 ? 17.970 -10.215 -30.112 1.00 95.56 310 VAL A CA 1
ATOM 2347 C C . VAL A 1 310 ? 18.762 -9.637 -28.947 1.00 95.56 310 VAL A C 1
ATOM 2349 O O . VAL A 1 310 ? 18.755 -10.251 -27.883 1.00 95.56 310 VAL A O 1
ATOM 2352 N N . ILE A 1 311 ? 19.388 -8.461 -29.089 1.00 95.44 311 ILE A N 1
ATOM 2353 C CA . ILE A 1 311 ? 20.131 -7.841 -27.982 1.00 95.44 311 ILE A CA 1
ATOM 2354 C C . ILE A 1 311 ? 19.186 -7.527 -26.818 1.00 95.44 311 ILE A C 1
ATOM 2356 O O . ILE A 1 311 ? 19.495 -7.883 -25.683 1.00 95.44 311 ILE A O 1
ATOM 2360 N N . PHE A 1 312 ? 17.995 -6.979 -27.084 1.00 94.62 312 PHE A N 1
ATOM 2361 C CA . PHE A 1 312 ? 17.008 -6.710 -26.038 1.00 94.62 312 PHE A CA 1
ATOM 2362 C C . PHE A 1 312 ? 16.626 -7.974 -25.253 1.00 94.62 312 PHE A C 1
ATOM 2364 O O . PHE A 1 312 ? 16.760 -8.012 -24.027 1.00 94.62 312 PHE A O 1
ATOM 2371 N N . PHE A 1 313 ? 16.181 -9.035 -25.939 1.00 93.56 313 PHE A N 1
ATOM 2372 C CA . PHE A 1 313 ? 15.746 -10.258 -25.260 1.00 93.56 313 PHE A CA 1
ATOM 2373 C C . PHE A 1 313 ? 16.903 -11.044 -24.631 1.00 93.56 313 PHE A C 1
ATOM 2375 O O . PHE A 1 313 ? 16.713 -11.612 -23.555 1.00 93.56 313 PHE A O 1
ATOM 2382 N N . ALA A 1 314 ? 18.097 -11.049 -25.231 1.00 94.38 314 ALA A N 1
ATOM 2383 C CA . ALA A 1 314 ? 19.279 -11.682 -24.648 1.00 94.38 314 ALA A CA 1
ATOM 2384 C C . ALA A 1 314 ? 19.718 -10.963 -23.363 1.00 94.38 314 ALA A C 1
ATOM 2386 O O . ALA A 1 314 ? 19.895 -11.611 -22.331 1.00 94.38 314 ALA A O 1
ATOM 2387 N N . THR A 1 315 ? 19.817 -9.630 -23.379 1.00 93.12 315 THR A N 1
ATOM 2388 C CA . THR A 1 315 ? 20.159 -8.844 -22.186 1.00 93.12 315 THR A CA 1
ATOM 2389 C C . THR A 1 315 ? 19.094 -8.992 -21.101 1.00 93.12 315 THR A C 1
ATOM 2391 O O . THR A 1 315 ? 19.443 -9.236 -19.945 1.00 93.12 315 THR A O 1
ATOM 2394 N N . LEU A 1 316 ? 17.803 -8.941 -21.446 1.00 89.75 316 LEU A N 1
ATOM 2395 C CA . LEU A 1 316 ? 16.704 -9.141 -20.493 1.00 89.75 316 LEU A CA 1
ATOM 2396 C C . LEU A 1 316 ? 16.694 -10.563 -19.895 1.00 89.75 316 LEU A C 1
ATOM 2398 O O . LEU A 1 316 ? 16.415 -10.738 -18.710 1.00 89.75 316 LEU A O 1
ATOM 2402 N N . PHE A 1 317 ? 17.034 -11.588 -20.684 1.00 89.38 317 PHE A N 1
ATOM 2403 C CA . PHE A 1 317 ? 17.148 -12.967 -20.205 1.00 89.38 317 PHE A CA 1
ATOM 2404 C C . PHE A 1 317 ? 18.350 -13.157 -19.273 1.00 89.38 317 PHE A C 1
ATOM 2406 O O . PHE A 1 317 ? 18.199 -13.737 -18.197 1.00 89.38 317 PHE A O 1
ATOM 2413 N N . VAL A 1 318 ? 19.531 -12.653 -19.648 1.00 89.75 318 VAL A N 1
ATOM 2414 C CA . VAL A 1 318 ? 20.753 -12.800 -18.840 1.00 89.75 318 VAL A CA 1
ATOM 2415 C C . VAL A 1 318 ? 20.655 -11.998 -17.542 1.00 89.75 318 VAL A C 1
ATOM 2417 O O . VAL A 1 318 ? 20.932 -12.546 -16.481 1.00 89.75 318 VAL A O 1
ATOM 2420 N N . THR A 1 319 ? 20.173 -10.754 -17.575 1.00 86.56 319 THR A N 1
ATOM 2421 C CA . THR A 1 319 ? 19.954 -9.960 -16.347 1.00 86.56 319 THR A CA 1
ATOM 2422 C C . THR A 1 319 ? 18.937 -10.613 -15.408 1.00 86.56 319 THR A C 1
ATOM 2424 O O . THR A 1 319 ? 19.183 -10.688 -14.205 1.00 86.56 319 THR A O 1
ATOM 2427 N N . ARG A 1 320 ? 17.850 -11.196 -15.939 1.00 80.56 320 ARG A N 1
ATOM 2428 C CA . ARG A 1 320 ? 16.900 -11.995 -15.143 1.00 80.56 320 ARG A CA 1
ATOM 2429 C C . ARG A 1 320 ? 17.533 -13.271 -14.570 1.00 80.56 320 ARG A C 1
ATOM 2431 O O . ARG A 1 320 ? 17.210 -13.643 -13.447 1.00 80.56 320 ARG A O 1
ATOM 2438 N N . ARG A 1 321 ? 18.436 -13.936 -15.301 1.00 81.31 321 ARG A N 1
ATOM 2439 C CA . ARG A 1 321 ? 19.213 -15.094 -14.807 1.00 81.31 321 ARG A CA 1
ATOM 2440 C C . ARG A 1 321 ? 20.241 -14.715 -13.735 1.00 81.31 321 ARG A C 1
ATOM 2442 O O . ARG A 1 321 ? 20.529 -15.546 -12.884 1.00 81.31 321 ARG A O 1
ATOM 2449 N N . LEU A 1 322 ? 20.746 -13.481 -13.758 1.00 76.44 322 LEU A N 1
ATOM 2450 C CA . LEU A 1 322 ? 21.620 -12.895 -12.734 1.00 76.44 322 LEU A CA 1
ATOM 2451 C C . LEU A 1 322 ? 20.845 -12.303 -11.537 1.00 76.44 322 LEU A C 1
ATOM 2453 O O . LEU A 1 322 ? 21.449 -11.669 -10.677 1.00 76.44 322 LEU A O 1
ATOM 2457 N N . GLY A 1 323 ? 19.519 -12.483 -11.473 1.00 70.56 323 GLY A N 1
ATOM 2458 C CA . GLY A 1 323 ? 18.685 -12.023 -10.357 1.00 70.56 323 GLY A CA 1
ATOM 2459 C C . GLY A 1 323 ? 18.411 -10.515 -10.319 1.00 70.56 323 GLY A C 1
ATOM 2460 O O . GLY A 1 323 ? 17.925 -10.015 -9.308 1.00 70.56 323 GLY A O 1
ATOM 2461 N N . PHE A 1 324 ? 18.703 -9.762 -11.386 1.00 75.19 324 PHE A N 1
ATOM 2462 C CA . PHE A 1 324 ? 18.529 -8.306 -11.373 1.00 75.19 324 PHE A CA 1
ATOM 2463 C C . PHE A 1 324 ? 17.038 -7.918 -11.303 1.00 75.19 324 PHE A C 1
ATOM 2465 O O . PHE A 1 324 ? 16.200 -8.460 -12.031 1.00 75.19 324 PHE A O 1
ATOM 2472 N N . ARG A 1 325 ? 16.717 -6.933 -10.447 1.00 71.19 325 ARG A N 1
ATOM 2473 C CA . ARG A 1 325 ? 15.365 -6.362 -10.266 1.00 71.19 325 ARG A CA 1
ATOM 2474 C C . ARG A 1 325 ? 14.806 -5.862 -11.606 1.00 71.19 325 ARG A C 1
ATOM 2476 O O . ARG A 1 325 ? 15.571 -5.359 -12.429 1.00 71.19 325 ARG A O 1
ATOM 2483 N N . TYR A 1 326 ? 13.483 -5.933 -11.817 1.00 78.38 326 TYR A N 1
ATOM 2484 C CA . TYR A 1 326 ? 12.866 -5.571 -13.109 1.00 78.38 326 TYR A CA 1
ATOM 2485 C C . TYR A 1 326 ? 13.274 -4.175 -13.604 1.00 78.38 326 TYR A C 1
ATOM 2487 O O . TYR A 1 326 ? 13.650 -4.045 -14.767 1.00 78.38 326 TYR A O 1
ATOM 2495 N N . GLY A 1 327 ? 13.265 -3.163 -12.727 1.00 77.62 327 GLY A N 1
ATOM 2496 C CA . GLY A 1 327 ? 13.646 -1.797 -13.091 1.00 77.62 327 GLY A CA 1
ATOM 2497 C C . GLY A 1 327 ? 15.038 -1.732 -13.732 1.00 77.62 327 GLY A C 1
ATOM 2498 O O . GLY A 1 327 ? 15.192 -1.209 -14.833 1.00 77.62 327 GLY A O 1
ATOM 2499 N N . LEU A 1 328 ? 16.024 -2.362 -13.088 1.00 81.88 328 LEU A N 1
ATOM 2500 C CA . LEU A 1 328 ? 17.417 -2.435 -13.539 1.00 81.88 328 LEU A CA 1
ATOM 2501 C C . LEU A 1 328 ? 17.574 -3.309 -14.794 1.00 81.88 328 LEU A C 1
ATOM 2503 O O . LEU A 1 328 ? 18.259 -2.918 -15.736 1.00 81.88 328 LEU A O 1
ATOM 2507 N N . ALA A 1 329 ? 16.918 -4.473 -14.839 1.00 86.38 329 ALA A N 1
ATOM 2508 C CA . ALA A 1 329 ? 16.952 -5.388 -15.984 1.00 86.38 329 ALA A CA 1
ATOM 2509 C C . ALA A 1 329 ? 16.341 -4.760 -17.253 1.00 86.38 329 ALA A C 1
ATOM 2511 O O . ALA A 1 329 ? 16.881 -4.924 -18.348 1.00 86.38 329 ALA A O 1
ATOM 2512 N N . SER A 1 330 ? 15.260 -3.990 -17.098 1.00 88.75 330 SER A N 1
ATOM 2513 C CA . SER A 1 330 ? 14.644 -3.193 -18.162 1.00 88.75 330 SER A CA 1
ATOM 2514 C C . SER A 1 330 ? 15.597 -2.100 -18.654 1.00 88.75 330 SER A C 1
ATOM 2516 O O . SER A 1 330 ? 15.902 -2.049 -19.846 1.00 88.75 330 SER A O 1
ATOM 2518 N N . THR A 1 331 ? 16.151 -1.283 -17.747 1.00 90.00 331 THR A N 1
ATOM 2519 C CA . THR A 1 331 ? 17.139 -0.242 -18.090 1.00 90.00 331 THR A CA 1
ATOM 2520 C C . THR A 1 331 ? 18.345 -0.819 -18.837 1.00 90.00 331 THR A C 1
ATOM 2522 O O . THR A 1 331 ? 18.762 -0.270 -19.856 1.00 90.00 331 THR A O 1
ATOM 2525 N N . GLN A 1 332 ? 18.880 -1.959 -18.386 1.00 91.75 332 GLN A N 1
ATOM 2526 C CA . GLN A 1 332 ? 19.972 -2.665 -19.063 1.00 91.75 332 GLN A CA 1
ATOM 2527 C C . GLN A 1 332 ? 19.577 -3.122 -20.470 1.00 91.75 332 GLN A C 1
ATOM 2529 O O . GLN A 1 332 ? 20.325 -2.882 -21.413 1.00 91.75 332 GLN A O 1
ATOM 2534 N N . ALA A 1 333 ? 18.408 -3.751 -20.633 1.00 92.88 333 ALA A N 1
ATOM 2535 C CA . ALA A 1 333 ? 17.945 -4.250 -21.927 1.00 92.88 333 ALA A CA 1
ATOM 2536 C C . ALA A 1 333 ? 17.719 -3.118 -22.945 1.00 92.88 333 ALA A C 1
ATOM 2538 O O . ALA A 1 333 ? 18.156 -3.236 -24.090 1.00 92.88 333 ALA A O 1
ATOM 2539 N N . PHE A 1 334 ? 17.124 -1.992 -22.530 1.00 92.44 334 PHE A N 1
ATOM 2540 C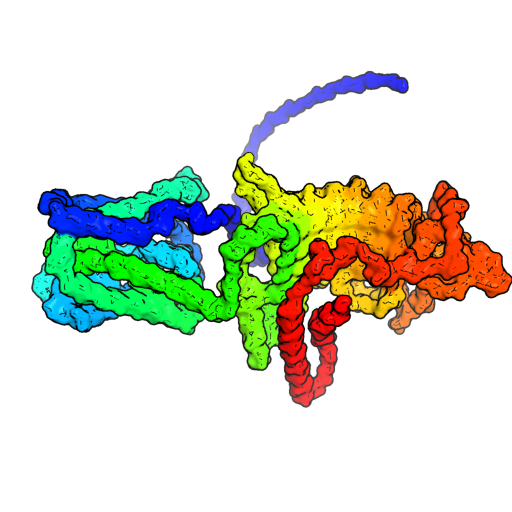 CA . PHE A 1 334 ? 16.989 -0.818 -23.399 1.00 92.44 334 PHE A CA 1
ATOM 2541 C C . PHE A 1 334 ? 18.333 -0.134 -23.677 1.00 92.44 334 PHE A C 1
ATOM 2543 O O . PHE A 1 334 ? 18.565 0.263 -24.816 1.00 92.44 334 PHE A O 1
ATOM 2550 N N . THR A 1 335 ? 19.254 -0.048 -22.711 1.00 91.94 335 THR A N 1
ATOM 2551 C CA . THR A 1 335 ? 20.598 0.522 -22.953 1.00 91.94 335 THR A CA 1
ATOM 2552 C C . THR A 1 335 ? 21.426 -0.341 -23.905 1.00 91.94 335 THR A C 1
ATOM 2554 O O . THR A 1 335 ? 22.123 0.188 -24.767 1.00 91.94 335 THR A O 1
ATOM 2557 N N . ALA A 1 336 ? 21.335 -1.666 -23.784 1.00 92.12 336 ALA A N 1
ATOM 2558 C CA . ALA A 1 336 ? 22.013 -2.599 -24.675 1.00 92.12 336 ALA A CA 1
ATOM 2559 C C . ALA A 1 336 ? 21.446 -2.558 -26.103 1.00 92.12 336 ALA A C 1
ATOM 2561 O O . ALA A 1 336 ? 22.214 -2.593 -27.061 1.00 92.12 336 ALA A O 1
ATOM 2562 N N . ALA A 1 337 ? 20.123 -2.466 -26.256 1.00 92.38 337 ALA A N 1
ATOM 2563 C CA . ALA A 1 337 ? 19.491 -2.436 -27.571 1.00 92.38 337 ALA A CA 1
ATOM 2564 C C . ALA A 1 337 ? 19.643 -1.082 -28.290 1.00 92.38 337 ALA A C 1
ATOM 2566 O O . ALA A 1 337 ? 19.868 -1.075 -29.492 1.00 92.38 337 ALA A O 1
ATOM 2567 N N . SER A 1 338 ? 19.528 0.048 -27.587 1.00 90.25 338 SER A N 1
ATOM 2568 C CA . SER A 1 338 ? 19.465 1.374 -28.229 1.00 90.25 338 SER A CA 1
ATOM 2569 C C . SER A 1 338 ? 20.834 1.865 -28.724 1.00 90.25 338 SER A C 1
ATOM 2571 O O . SER A 1 338 ? 21.834 1.776 -28.002 1.00 90.25 338 SER A O 1
ATOM 2573 N N . ASN A 1 339 ? 20.861 2.512 -29.890 1.00 91.31 339 ASN A N 1
ATOM 2574 C CA . ASN A 1 339 ? 22.051 3.136 -30.481 1.00 91.31 339 ASN A CA 1
ATOM 2575 C C . ASN A 1 339 ? 21.977 4.686 -30.484 1.00 91.31 339 ASN A C 1
ATOM 2577 O O . ASN A 1 339 ? 21.062 5.292 -29.927 1.00 91.31 339 ASN A O 1
ATOM 2581 N N . ASN A 1 340 ? 22.990 5.341 -31.057 1.00 89.31 340 ASN A N 1
ATOM 2582 C CA . ASN A 1 340 ? 23.086 6.795 -31.260 1.00 89.31 340 ASN A CA 1
ATOM 2583 C C . ASN A 1 340 ? 23.402 7.079 -32.737 1.00 89.31 340 ASN A C 1
ATOM 2585 O O . ASN A 1 340 ? 24.548 7.286 -33.143 1.00 89.31 340 ASN A O 1
ATOM 2589 N N . PHE A 1 341 ? 22.359 7.026 -33.561 1.00 85.06 341 PHE A N 1
ATOM 2590 C CA . PHE A 1 341 ? 22.432 7.308 -34.999 1.00 85.06 341 PHE A CA 1
ATOM 2591 C C . PHE A 1 341 ? 22.859 8.749 -35.250 1.00 85.06 341 PHE A C 1
ATOM 2593 O O . PHE A 1 341 ? 23.502 9.016 -36.249 1.00 85.06 341 PHE A O 1
ATOM 2600 N N . GLU A 1 342 ? 22.547 9.672 -34.350 1.00 82.88 342 GLU A N 1
ATOM 2601 C CA . GLU A 1 342 ? 22.826 11.097 -34.490 1.00 82.88 342 GLU A CA 1
ATOM 2602 C C . GLU A 1 342 ? 24.341 11.360 -34.569 1.00 82.88 342 GLU A C 1
ATOM 2604 O O . GLU A 1 342 ? 24.809 12.090 -35.445 1.00 82.88 342 GLU A O 1
ATOM 2609 N N . LEU A 1 343 ? 25.128 10.668 -33.737 1.00 87.31 343 LEU A N 1
ATOM 2610 C CA . LEU A 1 343 ? 26.586 10.651 -33.831 1.00 87.31 343 LEU A CA 1
ATOM 2611 C C . LEU A 1 343 ? 27.088 9.796 -35.008 1.00 87.31 343 LEU A C 1
ATOM 2613 O O . LEU A 1 343 ? 28.041 10.197 -35.677 1.00 87.31 343 LEU A O 1
ATOM 2617 N N . ALA A 1 344 ? 26.466 8.643 -35.287 1.00 89.44 344 ALA A N 1
ATOM 2618 C CA . ALA A 1 344 ? 26.873 7.783 -36.405 1.00 89.44 344 ALA A CA 1
ATOM 2619 C C . ALA A 1 344 ? 26.739 8.503 -37.762 1.00 89.44 344 ALA A C 1
ATOM 2621 O O . ALA A 1 344 ? 27.679 8.490 -38.553 1.00 89.44 344 ALA A O 1
ATOM 2622 N N . ILE A 1 345 ? 25.624 9.208 -37.977 1.00 85.88 345 ILE A N 1
ATOM 2623 C CA . ILE A 1 345 ? 25.347 10.107 -39.105 1.00 85.88 345 ILE A CA 1
ATOM 2624 C C . ILE A 1 345 ? 26.408 11.201 -39.173 1.00 85.88 345 ILE A C 1
ATOM 2626 O O . ILE A 1 345 ? 27.018 11.391 -40.222 1.00 85.88 345 ILE A O 1
ATOM 2630 N N . ALA A 1 346 ? 26.669 11.907 -38.067 1.00 86.38 346 ALA A N 1
ATOM 2631 C CA . ALA A 1 346 ? 27.658 12.984 -38.049 1.00 86.38 346 ALA A CA 1
ATOM 2632 C C . ALA A 1 346 ? 29.046 12.497 -38.503 1.00 86.38 346 ALA A C 1
ATOM 2634 O O . ALA A 1 346 ? 29.722 13.169 -39.279 1.00 86.38 346 ALA A O 1
ATOM 2635 N N . ILE A 1 347 ? 29.449 11.302 -38.067 1.00 88.94 347 ILE A N 1
ATOM 2636 C CA . ILE A 1 347 ? 30.742 10.699 -38.402 1.00 88.94 347 ILE A CA 1
ATOM 2637 C C . ILE A 1 347 ? 30.759 10.143 -39.828 1.00 88.94 347 ILE A C 1
ATOM 2639 O O . ILE A 1 347 ? 31.756 10.335 -40.527 1.00 88.94 347 ILE A O 1
ATOM 2643 N N . ALA A 1 348 ? 29.677 9.510 -40.289 1.00 88.25 348 ALA A N 1
ATOM 2644 C CA . ALA A 1 348 ? 29.560 9.027 -41.661 1.00 88.25 348 ALA A CA 1
ATOM 2645 C C . ALA A 1 348 ? 29.607 10.196 -42.658 1.00 88.25 348 ALA A C 1
ATOM 2647 O O . ALA A 1 348 ? 30.447 10.212 -43.554 1.00 88.25 348 ALA A O 1
ATOM 2648 N N . VAL A 1 349 ? 28.810 11.245 -42.431 1.00 83.88 349 VAL A N 1
ATOM 2649 C CA . VAL A 1 349 ? 28.810 12.467 -43.251 1.00 83.88 349 VAL A CA 1
ATOM 2650 C C . VAL A 1 349 ? 30.167 13.184 -43.205 1.00 83.88 349 VAL A C 1
ATOM 2652 O O . VAL A 1 349 ? 30.624 13.675 -44.237 1.00 83.88 349 VAL A O 1
ATOM 2655 N N . ALA A 1 350 ? 30.846 13.225 -42.051 1.00 85.31 350 ALA A N 1
ATOM 2656 C CA . ALA A 1 350 ? 32.170 13.842 -41.929 1.00 85.31 350 ALA A CA 1
ATOM 2657 C C . ALA A 1 350 ? 33.308 13.034 -42.584 1.00 85.31 350 ALA A C 1
ATOM 2659 O O . ALA A 1 350 ? 34.303 13.634 -42.993 1.00 85.31 350 ALA A O 1
ATOM 2660 N N . SER A 1 351 ? 33.179 11.705 -42.678 1.00 85.12 351 SER A N 1
ATOM 2661 C CA . SER A 1 351 ? 34.242 10.806 -43.168 1.00 85.12 351 SER A CA 1
ATOM 2662 C C . SER A 1 351 ? 34.062 10.385 -44.630 1.00 85.12 351 SER A C 1
ATOM 2664 O O . SER A 1 351 ? 35.054 10.238 -45.338 1.00 85.12 351 SER A O 1
ATOM 2666 N N . PHE A 1 352 ? 32.815 10.224 -45.084 1.00 85.06 352 PHE A N 1
ATOM 2667 C CA . PHE A 1 352 ? 32.446 9.709 -46.413 1.00 85.06 352 PHE A CA 1
ATOM 2668 C C . PHE A 1 352 ? 31.652 10.712 -47.263 1.00 85.06 352 PHE A C 1
ATOM 2670 O O . PHE A 1 352 ? 31.560 10.559 -48.477 1.00 85.06 352 PHE A O 1
ATOM 2677 N N . GLY A 1 353 ? 31.109 11.768 -46.650 1.00 81.38 353 GLY A N 1
ATOM 2678 C CA . GLY A 1 353 ? 30.267 12.759 -47.320 1.00 81.38 353 GLY A CA 1
ATOM 2679 C C . GLY A 1 353 ? 28.768 12.482 -47.178 1.00 81.38 353 GLY A C 1
ATOM 2680 O O . GLY A 1 353 ? 28.342 11.392 -46.796 1.00 81.38 353 GLY A O 1
ATOM 2681 N N . ALA A 1 354 ? 27.959 13.505 -47.462 1.00 75.56 354 ALA A N 1
ATOM 2682 C CA . ALA A 1 354 ? 26.513 13.487 -47.229 1.00 75.56 354 ALA A CA 1
ATOM 2683 C C . ALA A 1 354 ? 25.741 12.557 -48.176 1.00 75.56 354 ALA A C 1
ATOM 2685 O O . ALA A 1 354 ? 24.671 12.088 -47.807 1.00 75.56 354 ALA A O 1
ATOM 2686 N N . ASP A 1 355 ? 26.288 12.278 -49.356 1.00 76.88 355 ASP A N 1
ATOM 2687 C CA . ASP A 1 355 ? 25.627 11.525 -50.429 1.00 76.88 355 ASP A CA 1
ATOM 2688 C C . ASP A 1 355 ? 26.100 10.050 -50.483 1.00 76.88 355 ASP A C 1
ATOM 2690 O O . ASP A 1 355 ? 25.817 9.329 -51.438 1.00 76.88 355 ASP A O 1
ATOM 2694 N N . SER A 1 356 ? 26.854 9.607 -49.466 1.00 84.69 356 SER A N 1
ATOM 2695 C CA . SER A 1 356 ? 27.448 8.264 -49.366 1.00 84.69 356 SER A CA 1
ATOM 2696 C C . SER A 1 356 ? 26.458 7.190 -48.900 1.00 84.69 356 SER A C 1
ATOM 2698 O O . SER A 1 356 ? 25.533 7.462 -48.130 1.00 84.69 356 SER A O 1
ATOM 2700 N N . ASP A 1 357 ? 26.699 5.941 -49.306 1.00 87.12 357 ASP A N 1
ATOM 2701 C CA . ASP A 1 357 ? 25.911 4.791 -48.850 1.00 87.12 357 ASP A CA 1
ATOM 2702 C C . ASP A 1 357 ? 26.124 4.520 -47.344 1.00 87.12 357 ASP A C 1
ATOM 2704 O O . ASP A 1 357 ? 25.181 4.133 -46.651 1.00 87.12 357 ASP A O 1
ATOM 2708 N N . GLU A 1 358 ? 27.310 4.821 -46.794 1.00 89.31 358 GLU A N 1
ATOM 2709 C CA . GLU A 1 358 ? 27.548 4.881 -45.346 1.00 89.31 358 GLU A CA 1
ATOM 2710 C C . GLU A 1 358 ? 26.565 5.825 -44.642 1.00 89.31 358 GLU A C 1
ATOM 2712 O O . GLU A 1 358 ? 25.912 5.434 -43.668 1.00 89.31 358 GLU A O 1
ATOM 2717 N N . ALA A 1 359 ? 26.438 7.065 -45.129 1.00 85.38 359 ALA A N 1
ATOM 2718 C CA . ALA A 1 359 ? 25.537 8.050 -44.542 1.00 85.38 359 ALA A CA 1
ATOM 2719 C C . ALA A 1 359 ? 24.069 7.619 -44.686 1.00 85.38 359 ALA A C 1
ATOM 2721 O O . ALA A 1 359 ? 23.319 7.698 -43.710 1.00 85.38 359 ALA A O 1
ATOM 2722 N N . LEU A 1 360 ? 23.674 7.082 -45.847 1.00 85.75 360 LEU A N 1
ATOM 2723 C CA . LEU A 1 360 ? 22.337 6.524 -46.065 1.00 85.75 360 LEU A CA 1
ATOM 2724 C C . LEU A 1 360 ? 22.010 5.418 -45.048 1.00 85.75 360 LEU A C 1
ATOM 2726 O O . LEU A 1 360 ? 20.955 5.463 -44.416 1.00 85.75 360 LEU A O 1
ATOM 2730 N N . ALA A 1 361 ? 22.913 4.456 -44.833 1.00 89.12 361 ALA A N 1
ATOM 2731 C CA . ALA A 1 361 ? 22.698 3.379 -43.868 1.00 89.12 361 ALA A CA 1
ATOM 2732 C C . ALA A 1 361 ? 22.561 3.898 -42.424 1.00 89.12 361 ALA A C 1
ATOM 2734 O O . ALA A 1 361 ? 21.717 3.400 -41.676 1.00 89.12 361 ALA A O 1
ATOM 2735 N N . THR A 1 362 ? 23.307 4.942 -42.039 1.00 88.56 362 THR A N 1
ATOM 2736 C CA . THR A 1 362 ? 23.122 5.586 -40.724 1.00 88.56 362 THR A CA 1
ATOM 2737 C C . THR A 1 362 ? 21.773 6.312 -40.597 1.00 88.56 362 THR A C 1
ATOM 2739 O O . THR A 1 362 ? 21.130 6.225 -39.550 1.00 88.56 362 THR A O 1
ATOM 2742 N N . THR A 1 363 ? 21.282 6.935 -41.676 1.00 83.88 363 THR A N 1
ATOM 2743 C CA . THR A 1 363 ? 19.970 7.611 -41.752 1.00 83.88 363 THR A CA 1
ATOM 2744 C C . THR A 1 363 ? 18.780 6.649 -41.675 1.00 83.88 363 THR A C 1
ATOM 2746 O O . THR A 1 363 ? 17.704 7.030 -41.216 1.00 83.88 363 THR A O 1
ATOM 2749 N N . VAL A 1 364 ? 18.954 5.380 -42.058 1.00 85.56 364 VAL A N 1
ATOM 2750 C CA . VAL A 1 364 ? 17.918 4.338 -41.907 1.00 85.56 364 VAL A CA 1
ATOM 2751 C C . VAL A 1 364 ? 17.755 3.886 -40.445 1.00 85.56 364 VAL A C 1
ATOM 2753 O O . VAL A 1 364 ? 16.684 3.406 -40.074 1.00 85.56 364 VAL A O 1
ATOM 2756 N N . GLY A 1 365 ? 18.759 4.097 -39.583 1.00 82.94 365 GLY A N 1
ATOM 2757 C CA . GLY A 1 365 ? 18.735 3.715 -38.163 1.00 82.94 365 GLY A CA 1
ATOM 2758 C C . GLY A 1 365 ? 17.468 4.151 -37.399 1.00 82.94 365 GLY A C 1
ATOM 2759 O O . GLY A 1 365 ? 16.739 3.277 -36.919 1.00 82.94 365 GLY A O 1
ATOM 2760 N N . PRO A 1 366 ? 17.151 5.462 -37.325 1.00 79.31 366 PRO A N 1
ATOM 2761 C CA . PRO A 1 366 ? 15.973 5.985 -36.621 1.00 79.31 366 PRO A CA 1
ATOM 2762 C C . PRO A 1 366 ? 14.627 5.424 -37.103 1.00 79.31 366 PRO A C 1
ATOM 2764 O O . PRO A 1 366 ? 13.710 5.258 -36.295 1.00 79.31 366 PRO A O 1
ATOM 2767 N N . LEU A 1 367 ? 14.516 5.112 -38.402 1.00 81.62 367 LEU A N 1
ATOM 2768 C CA . LEU A 1 367 ? 13.297 4.597 -39.037 1.00 81.62 367 LEU A CA 1
ATOM 2769 C C . LEU A 1 367 ? 12.929 3.186 -38.537 1.00 81.62 367 LEU A C 1
ATOM 2771 O O . LEU A 1 367 ? 11.755 2.819 -38.566 1.00 81.62 367 LEU A O 1
ATOM 2775 N N . ILE A 1 368 ? 13.917 2.418 -38.060 1.00 88.06 368 ILE A N 1
ATOM 2776 C CA . ILE A 1 368 ? 13.753 1.051 -37.541 1.00 88.06 368 ILE A CA 1
ATOM 2777 C C . ILE A 1 368 ? 13.799 1.054 -36.006 1.00 88.06 368 ILE A C 1
ATOM 2779 O O . ILE A 1 368 ? 12.799 0.695 -35.390 1.00 88.06 368 ILE A O 1
ATOM 2783 N N . GLU A 1 369 ? 14.895 1.555 -35.414 1.00 86.81 369 GLU A N 1
ATOM 2784 C CA . GLU A 1 369 ? 14.858 2.516 -34.295 1.00 86.81 369 GLU A CA 1
ATOM 2785 C C . GLU A 1 369 ? 13.565 2.591 -33.458 1.00 86.81 369 GLU A C 1
ATOM 2787 O O . GLU A 1 369 ? 13.171 1.705 -32.690 1.00 86.81 369 GLU A O 1
ATOM 2792 N N . VAL A 1 370 ? 12.903 3.732 -33.641 1.00 84.31 370 VAL A N 1
ATOM 2793 C CA . VAL A 1 370 ? 11.742 4.198 -32.887 1.00 84.31 370 VAL A CA 1
ATOM 2794 C C . VAL A 1 370 ? 10.589 3.181 -32.854 1.00 84.31 370 VAL A C 1
ATOM 2796 O O . VAL A 1 370 ? 10.158 2.846 -31.748 1.00 84.31 370 VAL A O 1
ATOM 2799 N N . PRO A 1 371 ? 10.070 2.642 -33.981 1.00 85.69 371 PRO A N 1
ATOM 2800 C CA . PRO A 1 371 ? 8.962 1.687 -33.920 1.00 85.69 371 PRO A CA 1
ATOM 2801 C C . PRO A 1 371 ? 9.318 0.367 -33.222 1.00 85.69 371 PRO A C 1
ATOM 2803 O O . PRO A 1 371 ? 8.468 -0.172 -32.508 1.00 85.69 371 PRO A O 1
ATOM 2806 N N . VAL A 1 372 ? 10.543 -0.154 -33.376 1.00 90.94 372 VAL A N 1
ATOM 2807 C CA . VAL A 1 372 ? 10.929 -1.440 -32.768 1.00 90.94 372 VAL A CA 1
ATOM 2808 C C . VAL A 1 372 ? 11.040 -1.323 -31.250 1.00 90.94 372 VAL A C 1
ATOM 2810 O O . VAL A 1 372 ? 10.466 -2.146 -30.532 1.00 90.94 372 VAL A O 1
ATOM 2813 N N . LEU A 1 373 ? 11.705 -0.286 -30.732 1.00 89.50 373 LEU A N 1
ATOM 2814 C CA . LEU A 1 373 ? 11.820 -0.116 -29.281 1.00 89.50 373 LEU A CA 1
ATOM 2815 C C . LEU A 1 373 ? 10.480 0.249 -28.627 1.00 89.50 373 LEU A C 1
ATOM 2817 O O . LEU A 1 373 ? 10.180 -0.270 -27.551 1.00 89.50 373 LEU A O 1
ATOM 2821 N N . ILE A 1 374 ? 9.613 1.018 -29.298 1.00 84.62 374 ILE A N 1
ATOM 2822 C CA . ILE A 1 374 ? 8.228 1.239 -28.843 1.00 84.62 374 ILE A CA 1
ATOM 2823 C C . ILE A 1 374 ? 7.457 -0.087 -28.751 1.00 84.62 374 ILE A C 1
ATOM 2825 O O . ILE A 1 374 ? 6.795 -0.346 -27.741 1.00 84.62 374 ILE A O 1
ATOM 2829 N N . ALA A 1 375 ? 7.553 -0.953 -29.764 1.00 87.31 375 ALA A N 1
ATOM 2830 C CA . ALA A 1 375 ? 6.896 -2.259 -29.741 1.00 87.31 375 ALA A CA 1
ATOM 2831 C C . ALA A 1 375 ? 7.401 -3.137 -28.579 1.00 87.31 375 ALA A C 1
ATOM 2833 O O . ALA A 1 375 ? 6.598 -3.791 -27.910 1.00 87.31 375 ALA A O 1
ATOM 2834 N N . LEU A 1 376 ? 8.706 -3.105 -28.282 1.00 89.31 376 LEU A N 1
ATOM 2835 C CA . LEU A 1 376 ? 9.302 -3.835 -27.157 1.00 89.31 376 LEU A CA 1
ATOM 2836 C C . LEU A 1 376 ? 8.861 -3.283 -25.788 1.00 89.31 376 LEU A C 1
ATOM 2838 O O . LEU A 1 376 ? 8.535 -4.077 -24.903 1.00 89.31 376 LEU A O 1
ATOM 2842 N N . VAL A 1 377 ? 8.739 -1.958 -25.626 1.00 84.44 377 VAL A N 1
ATOM 2843 C CA . VAL A 1 377 ? 8.150 -1.325 -24.425 1.00 84.44 377 VAL A CA 1
ATOM 2844 C C . VAL A 1 377 ? 6.730 -1.847 -24.165 1.00 84.44 377 VAL A C 1
ATOM 2846 O O . VAL A 1 377 ? 6.424 -2.301 -23.056 1.00 84.44 377 VAL A O 1
ATOM 2849 N N . TYR A 1 378 ? 5.859 -1.828 -25.180 1.00 79.62 378 TYR A N 1
ATOM 2850 C CA . TYR A 1 378 ? 4.484 -2.324 -25.044 1.00 79.62 378 TYR A CA 1
ATOM 2851 C C . TYR A 1 378 ? 4.428 -3.840 -24.802 1.00 79.62 378 TYR A C 1
ATOM 2853 O O . TYR A 1 378 ? 3.627 -4.301 -23.983 1.00 79.62 378 TYR A O 1
ATOM 2861 N N . LEU A 1 379 ? 5.298 -4.621 -25.451 1.00 81.00 379 LEU A N 1
ATOM 2862 C CA . LEU A 1 379 ? 5.383 -6.072 -25.272 1.00 81.00 379 LEU A CA 1
ATOM 2863 C C . LEU A 1 379 ? 5.768 -6.444 -23.835 1.00 81.00 379 LEU A C 1
ATOM 2865 O O . LEU A 1 379 ? 5.133 -7.324 -23.249 1.00 81.00 379 LEU A O 1
ATOM 2869 N N . VAL A 1 380 ? 6.758 -5.769 -23.243 1.00 75.94 380 VAL A N 1
ATOM 2870 C CA . VAL A 1 380 ? 7.182 -6.025 -21.856 1.00 75.94 380 VAL A CA 1
ATOM 2871 C C . VAL A 1 380 ? 6.092 -5.628 -20.859 1.00 75.94 380 VAL A C 1
ATOM 2873 O O . VAL A 1 380 ? 5.746 -6.441 -19.998 1.00 75.94 380 VAL A O 1
ATOM 2876 N N . LYS A 1 381 ? 5.458 -4.458 -21.024 1.00 64.19 381 LYS A N 1
ATOM 2877 C CA . LYS A 1 381 ? 4.299 -4.059 -20.201 1.00 64.19 381 LYS A CA 1
ATOM 2878 C C . LYS A 1 381 ? 3.137 -5.058 -20.293 1.00 64.19 381 LYS A C 1
ATOM 2880 O O . LYS A 1 381 ? 2.563 -5.433 -19.270 1.00 64.19 381 LYS A O 1
ATOM 2885 N N . CYS A 1 382 ? 2.826 -5.558 -21.491 1.00 55.25 382 CYS A N 1
ATOM 2886 C CA . CYS A 1 382 ? 1.796 -6.583 -21.682 1.00 55.25 382 CYS A CA 1
ATOM 2887 C C . CYS A 1 382 ? 2.186 -7.934 -21.048 1.00 55.25 382 CYS A C 1
ATOM 2889 O O . CYS A 1 382 ? 1.346 -8.597 -20.436 1.00 55.25 382 CYS A O 1
ATOM 2891 N N . ARG A 1 383 ? 3.461 -8.343 -21.140 1.00 54.09 383 ARG A N 1
ATOM 2892 C CA . ARG A 1 383 ? 3.972 -9.568 -20.498 1.00 54.09 383 ARG A CA 1
ATOM 2893 C C . ARG A 1 383 ? 3.898 -9.500 -18.972 1.00 54.09 383 ARG A C 1
ATOM 2895 O O . ARG A 1 383 ? 3.486 -10.490 -18.377 1.00 54.09 383 ARG A O 1
ATOM 2902 N N . LEU A 1 384 ? 4.217 -8.360 -18.358 1.00 45.72 384 LEU A N 1
ATOM 2903 C CA . LEU A 1 384 ? 4.046 -8.131 -16.915 1.00 45.72 384 LEU A CA 1
ATOM 2904 C C . LEU A 1 384 ? 2.581 -8.285 -16.482 1.00 45.72 384 LEU A C 1
ATOM 2906 O O . LEU A 1 384 ? 2.292 -9.066 -15.579 1.00 45.72 384 LEU A O 1
ATOM 2910 N N . SER A 1 385 ? 1.649 -7.636 -17.189 1.00 41.22 385 SER A N 1
ATOM 2911 C CA . SER A 1 385 ? 0.208 -7.775 -16.921 1.00 41.22 385 SER A CA 1
ATOM 2912 C C . SER A 1 385 ? -0.308 -9.211 -17.078 1.00 41.22 385 SER A C 1
ATOM 2914 O O . SER A 1 385 ? -1.231 -9.597 -16.368 1.00 41.22 385 SER A O 1
ATOM 2916 N N . LYS A 1 386 ? 0.263 -10.012 -17.987 1.00 35.06 386 LYS A N 1
ATOM 2917 C CA . LYS A 1 386 ? -0.115 -11.427 -18.152 1.00 35.06 386 LYS A CA 1
ATOM 2918 C C . LYS A 1 386 ? 0.551 -12.355 -17.131 1.00 35.06 386 LYS A C 1
ATOM 2920 O O . LYS A 1 386 ? -0.010 -13.402 -16.831 1.00 35.06 386 LYS A O 1
ATOM 2925 N N . ALA A 1 387 ? 1.709 -11.983 -16.583 1.00 42.72 387 ALA A N 1
ATOM 2926 C CA . ALA A 1 387 ? 2.434 -12.785 -15.598 1.00 42.72 387 ALA A CA 1
ATOM 2927 C C . ALA A 1 387 ? 1.795 -12.767 -14.197 1.00 42.72 387 ALA A C 1
ATOM 2929 O O . ALA A 1 387 ? 1.963 -13.727 -13.451 1.00 42.72 387 ALA A O 1
ATOM 2930 N N . SER A 1 388 ? 1.045 -11.717 -13.840 1.00 44.94 388 SER A N 1
ATOM 2931 C CA . SER A 1 388 ? 0.350 -11.630 -12.545 1.00 44.94 388 SER A CA 1
ATOM 2932 C C . SER A 1 388 ? -0.971 -12.410 -12.487 1.00 44.94 388 SER A C 1
ATOM 2934 O O . SER A 1 388 ? -1.526 -12.585 -11.404 1.00 44.94 388 SER A O 1
ATOM 2936 N N . GLY A 1 389 ? -1.513 -12.845 -13.633 1.00 45.44 389 GLY A N 1
ATOM 2937 C CA . GLY A 1 389 ? -2.768 -13.607 -13.746 1.00 45.44 389 GLY A CA 1
ATOM 2938 C C . GLY A 1 389 ? -4.052 -12.862 -13.340 1.00 45.44 389 GLY A C 1
ATOM 2939 O O . GLY A 1 389 ? -5.148 -13.362 -13.586 1.00 45.44 389 GLY A O 1
ATOM 2940 N N . ARG A 1 390 ? -3.947 -11.669 -12.743 1.00 49.38 390 ARG A N 1
ATOM 2941 C CA . ARG A 1 390 ? -5.074 -10.863 -12.255 1.00 49.38 390 ARG A CA 1
ATOM 2942 C C . ARG A 1 390 ? -5.540 -9.882 -13.334 1.00 49.38 390 ARG A C 1
ATOM 2944 O O . ARG A 1 390 ? -4.733 -9.197 -13.961 1.00 49.38 390 ARG A O 1
ATOM 2951 N N . ARG A 1 391 ? -6.858 -9.793 -13.535 1.00 48.16 391 ARG A N 1
ATOM 2952 C CA . ARG A 1 391 ? -7.483 -8.820 -14.446 1.00 48.16 391 ARG A CA 1
ATOM 2953 C C . ARG A 1 391 ? -7.250 -7.409 -13.887 1.00 48.16 391 ARG A C 1
ATOM 2955 O O . ARG A 1 391 ? -7.515 -7.175 -12.711 1.00 48.16 391 ARG A O 1
ATOM 2962 N N . ILE A 1 392 ? -6.739 -6.488 -14.705 1.00 54.00 392 ILE A N 1
ATOM 2963 C CA . ILE A 1 392 ? -6.595 -5.076 -14.309 1.00 54.00 392 ILE A CA 1
ATOM 2964 C C . ILE A 1 392 ? -8.008 -4.504 -14.061 1.00 54.00 392 ILE A C 1
ATOM 2966 O O . ILE A 1 392 ? -8.903 -4.826 -14.848 1.00 54.00 392 ILE A O 1
ATOM 2970 N N . PRO A 1 393 ? -8.230 -3.685 -13.011 1.00 59.88 393 PRO A N 1
ATOM 2971 C CA . PRO A 1 393 ? -9.501 -2.993 -12.810 1.00 59.88 393 PRO A CA 1
ATOM 2972 C C . PRO A 1 393 ? -9.892 -2.163 -14.035 1.00 59.88 393 PRO A C 1
ATOM 2974 O O . PRO A 1 393 ? -9.058 -1.462 -14.610 1.00 59.88 393 PRO A O 1
ATOM 2977 N N . ASP A 1 394 ? -11.161 -2.243 -14.423 1.00 68.50 394 ASP A N 1
ATOM 2978 C CA . ASP A 1 394 ? -11.699 -1.493 -15.554 1.00 68.50 394 ASP A CA 1
ATOM 2979 C C . ASP A 1 394 ? -11.936 -0.029 -15.141 1.00 68.50 394 ASP A C 1
ATOM 2981 O O . ASP A 1 394 ? -12.855 0.290 -14.382 1.00 68.50 394 ASP A O 1
ATOM 2985 N N . VAL A 1 395 ? -11.050 0.856 -15.602 1.00 70.69 395 VAL A N 1
ATOM 2986 C CA . VAL A 1 395 ? -11.064 2.288 -15.261 1.00 70.69 395 VAL A CA 1
ATOM 2987 C C . VAL A 1 395 ? -12.169 3.035 -16.016 1.00 70.69 395 VAL A C 1
ATOM 2989 O O . VAL A 1 395 ? -12.645 4.062 -15.535 1.00 70.69 395 VAL A O 1
ATOM 2992 N N . ASP A 1 396 ? -12.622 2.521 -17.159 1.00 73.38 396 ASP A N 1
ATOM 2993 C CA . ASP A 1 396 ? -13.686 3.136 -17.960 1.00 73.38 396 ASP A CA 1
ATOM 2994 C C . ASP A 1 396 ? -15.062 2.776 -17.371 1.00 73.38 396 ASP A C 1
ATOM 2996 O O . ASP A 1 396 ? -15.950 3.627 -17.245 1.00 73.38 396 ASP A O 1
ATOM 3000 N N . ALA A 1 397 ? -15.203 1.546 -16.864 1.00 76.19 397 ALA A N 1
ATOM 3001 C CA . ALA A 1 397 ? -16.306 1.181 -15.982 1.00 76.19 397 ALA A CA 1
ATOM 3002 C C . ALA A 1 397 ? -16.308 2.039 -14.703 1.00 76.19 397 ALA A C 1
ATOM 3004 O O . ALA A 1 397 ? -17.356 2.575 -14.339 1.00 76.19 397 ALA A O 1
ATOM 3005 N N . LEU A 1 398 ? -15.152 2.239 -14.051 1.00 79.06 398 LEU A N 1
ATOM 3006 C CA . LEU A 1 398 ? -15.053 3.050 -12.828 1.00 79.06 398 LEU A CA 1
ATOM 3007 C C . LEU A 1 398 ? -15.433 4.525 -13.057 1.00 79.06 398 LEU A C 1
ATOM 3009 O O . LEU A 1 398 ? -16.159 5.082 -12.241 1.00 79.06 398 LEU A O 1
ATOM 3013 N N . GLN A 1 399 ? -15.034 5.134 -14.180 1.00 79.50 399 GLN A N 1
ATOM 3014 C CA . GLN A 1 399 ? -15.494 6.474 -14.593 1.00 79.50 399 GLN A CA 1
ATOM 3015 C C . GLN A 1 399 ? -17.023 6.556 -14.752 1.00 79.50 399 GLN A C 1
ATOM 3017 O O . GLN A 1 399 ? -17.620 7.613 -14.535 1.00 79.50 399 GLN A O 1
ATOM 3022 N N . THR A 1 400 ? -17.658 5.444 -15.133 1.00 80.00 400 THR A N 1
ATOM 3023 C CA . THR A 1 400 ? -19.105 5.359 -15.372 1.00 80.00 400 THR A CA 1
ATOM 3024 C C . THR A 1 400 ? -19.895 5.164 -14.074 1.00 80.00 400 THR A C 1
ATOM 3026 O O . THR A 1 400 ? -20.915 5.825 -13.878 1.00 80.00 400 THR A O 1
ATOM 3029 N N . ILE A 1 401 ? -19.439 4.283 -13.171 1.00 83.12 401 ILE A N 1
ATOM 3030 C CA . ILE A 1 401 ? -20.165 3.952 -11.928 1.00 83.12 401 ILE A CA 1
ATOM 3031 C C . ILE A 1 401 ? -19.724 4.761 -10.700 1.00 83.12 401 ILE A C 1
ATOM 3033 O O . ILE A 1 401 ? -20.503 4.894 -9.757 1.00 83.12 401 ILE A O 1
ATOM 3037 N N . GLY A 1 402 ? -18.504 5.308 -10.686 1.00 82.06 402 GLY A N 1
ATOM 3038 C CA . GLY A 1 402 ? -17.880 5.890 -9.490 1.00 82.06 402 GLY A CA 1
ATOM 3039 C C . GLY A 1 402 ? -18.646 7.070 -8.889 1.00 82.06 402 GLY A C 1
ATOM 3040 O O . GLY A 1 402 ? -18.731 7.196 -7.670 1.00 82.06 402 GLY A O 1
ATOM 3041 N N . LYS A 1 403 ? -19.338 7.852 -9.725 1.00 82.25 403 LYS A N 1
ATOM 3042 C CA . LYS A 1 403 ? -20.219 8.961 -9.306 1.00 82.25 403 LYS A CA 1
ATOM 3043 C C . LYS A 1 403 ? -21.426 8.524 -8.464 1.00 82.25 403 LYS A C 1
ATOM 3045 O O . LYS A 1 403 ? -22.072 9.357 -7.839 1.00 82.25 403 LYS A O 1
ATOM 3050 N N . TYR A 1 404 ? -21.744 7.229 -8.444 1.00 85.12 404 TYR A N 1
ATOM 3051 C CA . TYR A 1 404 ? -22.793 6.646 -7.603 1.00 85.12 404 TYR A CA 1
ATOM 3052 C C . TYR A 1 404 ? -22.230 5.946 -6.350 1.00 85.12 404 TYR A C 1
ATOM 3054 O O . TYR A 1 404 ? -23.001 5.527 -5.484 1.00 85.12 404 TYR A O 1
ATOM 3062 N N . ALA A 1 405 ? -20.903 5.822 -6.222 1.00 86.44 405 ALA A N 1
ATOM 3063 C CA . ALA A 1 405 ? -20.247 5.144 -5.109 1.00 86.44 405 ALA A CA 1
ATOM 3064 C C . ALA A 1 405 ? -20.168 6.051 -3.867 1.00 86.44 405 ALA A C 1
ATOM 3066 O O . ALA A 1 405 ? -19.350 6.965 -3.788 1.00 86.44 405 ALA A O 1
ATOM 3067 N N . LYS A 1 406 ? -21.020 5.769 -2.875 1.00 87.12 406 LYS A N 1
ATOM 3068 C CA . LYS A 1 406 ? -21.054 6.476 -1.579 1.00 87.12 406 LYS A CA 1
ATOM 3069 C C . LYS A 1 406 ? -20.128 5.865 -0.523 1.00 87.12 406 LYS A C 1
ATOM 3071 O O . LYS A 1 406 ? -19.644 6.563 0.366 1.00 87.12 406 LYS A O 1
ATOM 3076 N N . CYS A 1 407 ? -19.876 4.562 -0.632 1.00 87.38 407 CYS A N 1
ATOM 307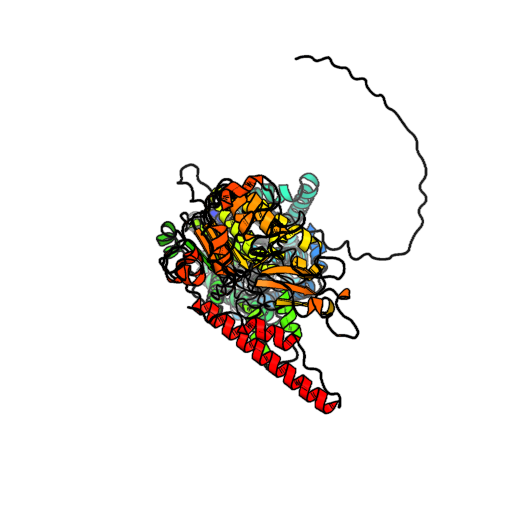7 C CA . CYS A 1 407 ? -19.059 3.801 0.306 1.00 87.38 407 CYS A CA 1
ATOM 3078 C C . CYS A 1 407 ? -17.812 3.251 -0.390 1.00 87.38 407 CYS A C 1
ATOM 3080 O O . CYS A 1 407 ? -17.893 2.771 -1.520 1.00 87.38 407 CYS A O 1
ATOM 3082 N N . MET A 1 408 ? -16.681 3.264 0.311 1.00 88.62 408 MET A N 1
ATOM 3083 C CA . MET A 1 408 ? -15.445 2.600 -0.099 1.00 88.62 408 MET A CA 1
ATOM 3084 C C . MET A 1 408 ? -15.011 1.620 0.993 1.00 88.62 408 MET A C 1
ATOM 3086 O O . MET A 1 408 ? -14.868 2.000 2.155 1.00 88.62 408 MET A O 1
ATOM 3090 N N . TYR A 1 409 ? -14.777 0.365 0.608 1.00 88.62 409 TYR A N 1
ATOM 3091 C CA . TYR A 1 409 ? -14.118 -0.629 1.450 1.00 88.62 409 TYR A CA 1
ATOM 3092 C C . TYR A 1 409 ? -12.722 -0.910 0.895 1.00 88.62 409 TYR A C 1
ATOM 3094 O O . TYR A 1 409 ? -12.569 -1.168 -0.300 1.00 88.62 409 TYR A O 1
ATOM 3102 N N . ILE A 1 410 ? -11.717 -0.827 1.760 1.00 90.25 410 ILE A N 1
ATOM 3103 C CA . ILE A 1 410 ? -10.320 -1.128 1.462 1.00 90.25 410 ILE A CA 1
ATOM 3104 C C . ILE A 1 410 ? -9.910 -2.280 2.375 1.00 90.25 410 ILE A C 1
ATOM 3106 O O . ILE A 1 410 ? -9.852 -2.106 3.591 1.00 90.25 410 ILE A O 1
ATOM 3110 N N . ASP A 1 411 ? -9.603 -3.437 1.795 1.00 87.94 411 ASP A N 1
ATOM 3111 C CA . ASP A 1 411 ? -9.125 -4.601 2.539 1.00 87.94 411 ASP A CA 1
ATOM 3112 C C . ASP A 1 411 ? -7.645 -4.866 2.245 1.00 87.94 411 ASP A C 1
ATOM 3114 O O . ASP A 1 411 ? -7.271 -5.176 1.113 1.00 87.94 411 ASP A O 1
ATOM 3118 N N . MET A 1 412 ? -6.808 -4.714 3.272 1.00 89.31 412 MET A N 1
ATOM 3119 C CA . MET A 1 412 ? -5.363 -4.956 3.237 1.00 89.31 412 MET A CA 1
ATOM 3120 C C . MET A 1 412 ? -4.942 -6.029 4.253 1.00 89.31 412 MET A C 1
ATOM 3122 O O . MET A 1 412 ? -3.751 -6.204 4.492 1.00 89.31 412 MET A O 1
ATOM 3126 N N . MET A 1 413 ? -5.878 -6.789 4.834 1.00 85.56 413 MET A N 1
ATOM 3127 C CA . MET A 1 413 ? -5.610 -7.709 5.954 1.00 85.56 413 MET A CA 1
ATOM 3128 C C . MET A 1 413 ? -4.601 -8.826 5.638 1.00 85.56 413 MET A C 1
ATOM 3130 O O . MET A 1 413 ? -3.913 -9.316 6.536 1.00 85.56 413 MET A O 1
ATOM 3134 N N . VAL A 1 414 ? -4.492 -9.215 4.362 1.00 85.44 414 VAL A N 1
ATOM 3135 C CA . VAL A 1 414 ? -3.542 -10.219 3.837 1.00 85.44 414 VAL A CA 1
ATOM 3136 C C . VAL A 1 414 ? -2.155 -9.627 3.533 1.00 85.44 414 VAL A C 1
ATOM 3138 O O . VAL A 1 414 ? -1.193 -10.379 3.400 1.00 85.44 414 VAL A O 1
ATOM 3141 N N . LEU A 1 415 ? -2.020 -8.299 3.442 1.00 87.75 415 LEU A N 1
ATOM 3142 C CA . LEU A 1 415 ? -0.734 -7.630 3.218 1.00 87.75 415 LEU A CA 1
ATOM 3143 C C . LEU A 1 415 ? 0.200 -7.867 4.422 1.00 87.75 415 LEU A C 1
ATOM 3145 O O . LEU A 1 415 ? -0.258 -7.948 5.562 1.00 87.75 415 LEU A O 1
ATOM 3149 N N . ARG A 1 416 ? 1.501 -8.015 4.179 1.00 86.50 416 ARG A N 1
ATOM 3150 C CA . ARG A 1 416 ? 2.526 -8.329 5.188 1.00 86.50 416 ARG A CA 1
ATOM 3151 C C . ARG A 1 416 ? 3.695 -7.356 5.102 1.00 86.50 416 ARG A C 1
ATOM 3153 O O . ARG A 1 416 ? 4.003 -6.840 4.023 1.00 86.50 416 ARG A O 1
ATOM 3160 N N . ASP A 1 417 ? 4.322 -7.119 6.250 1.00 84.50 417 ASP A N 1
ATOM 3161 C CA . ASP A 1 417 ? 5.469 -6.220 6.379 1.00 84.50 417 ASP A CA 1
ATOM 3162 C C . ASP A 1 417 ? 6.762 -6.904 5.907 1.00 84.50 417 ASP A C 1
ATOM 3164 O O . ASP A 1 417 ? 6.917 -8.117 6.062 1.00 84.50 417 ASP A O 1
ATOM 3168 N N . GLU A 1 418 ? 7.704 -6.152 5.333 1.00 83.25 418 GLU A N 1
ATOM 3169 C CA . GLU A 1 418 ? 8.961 -6.725 4.829 1.00 83.25 418 GLU A CA 1
ATOM 3170 C C . GLU A 1 418 ? 9.776 -7.364 5.964 1.00 83.25 418 GLU A C 1
ATOM 3172 O O . GLU A 1 418 ? 10.281 -8.475 5.801 1.00 83.25 418 GLU A O 1
ATOM 3177 N N . PHE A 1 419 ? 9.781 -6.753 7.155 1.00 82.00 419 PHE A N 1
ATOM 3178 C CA . PHE A 1 419 ? 10.450 -7.306 8.338 1.00 82.00 419 PHE A CA 1
ATOM 3179 C C . PHE A 1 419 ? 9.759 -8.561 8.899 1.00 82.00 419 PHE A C 1
ATOM 3181 O O . PHE A 1 419 ? 10.422 -9.452 9.426 1.00 82.00 419 PHE A O 1
ATOM 3188 N N . GLU A 1 420 ? 8.432 -8.665 8.776 1.00 83.00 420 GLU A N 1
ATOM 3189 C CA . GLU A 1 420 ? 7.681 -9.872 9.154 1.00 83.00 420 GLU A CA 1
ATOM 3190 C C . GLU A 1 420 ? 8.007 -11.036 8.207 1.00 83.00 420 GLU A C 1
ATOM 3192 O O . GLU A 1 420 ? 8.227 -12.166 8.646 1.00 83.00 420 GLU A O 1
ATOM 3197 N N . VAL A 1 421 ? 8.084 -10.761 6.902 1.00 85.06 421 VAL A N 1
ATOM 3198 C CA . VAL A 1 421 ? 8.403 -11.772 5.888 1.00 85.06 421 VAL A CA 1
ATOM 3199 C C . VAL A 1 421 ? 9.881 -12.181 5.940 1.00 85.06 421 VAL A C 1
ATOM 3201 O O . VAL A 1 421 ? 10.179 -13.359 5.745 1.00 85.06 421 VAL A O 1
ATOM 3204 N N . GLU A 1 422 ? 10.802 -11.268 6.261 1.00 83.94 422 GLU A N 1
ATOM 3205 C CA . GLU A 1 422 ? 12.215 -11.578 6.534 1.00 83.94 422 GLU A CA 1
ATOM 3206 C C . GLU A 1 422 ? 12.371 -12.464 7.784 1.00 83.94 422 GLU A C 1
ATOM 3208 O O . GLU A 1 422 ? 13.050 -13.496 7.735 1.00 83.94 422 GLU A O 1
ATOM 3213 N N . PHE A 1 423 ? 11.677 -12.130 8.880 1.00 82.25 423 PHE A N 1
ATOM 3214 C CA . PHE A 1 423 ? 11.663 -12.943 10.100 1.00 82.25 423 PHE A CA 1
ATOM 3215 C C . PHE A 1 423 ? 11.128 -14.358 9.833 1.00 82.25 423 PHE A C 1
ATOM 3217 O O . PHE A 1 423 ? 11.789 -15.345 10.162 1.00 82.25 423 PHE A O 1
ATOM 3224 N N . LEU A 1 424 ? 9.969 -14.475 9.175 1.00 82.06 424 LEU A N 1
ATOM 3225 C CA . LEU A 1 424 ? 9.382 -15.767 8.804 1.00 82.06 424 LEU A CA 1
ATOM 3226 C C . LEU A 1 424 ? 10.283 -16.558 7.845 1.00 82.06 424 LEU A C 1
ATOM 3228 O O . LEU A 1 424 ? 10.404 -17.773 7.991 1.00 82.06 424 LEU A O 1
ATOM 3232 N N . SER A 1 425 ? 10.943 -15.887 6.895 1.00 83.69 425 SER A N 1
ATOM 3233 C CA . SER A 1 425 ? 11.906 -16.520 5.986 1.00 83.69 425 SER A CA 1
ATOM 3234 C C . SER A 1 425 ? 13.117 -17.082 6.730 1.00 83.69 425 SER A C 1
ATOM 3236 O O . SER A 1 425 ? 13.612 -18.137 6.345 1.00 83.69 425 SER A O 1
ATOM 3238 N N . THR A 1 426 ? 13.575 -16.407 7.786 1.00 82.06 426 THR A N 1
ATOM 3239 C CA . THR A 1 426 ? 14.697 -16.857 8.626 1.00 82.06 426 THR A CA 1
ATOM 3240 C C . THR A 1 426 ? 14.280 -18.034 9.513 1.00 82.06 426 THR A C 1
ATOM 3242 O O . THR A 1 426 ? 14.971 -19.047 9.574 1.00 82.06 426 THR A O 1
ATOM 3245 N N . LEU A 1 427 ? 13.107 -17.946 10.152 1.00 79.50 427 LEU A N 1
ATOM 3246 C CA . LEU A 1 427 ? 12.563 -18.999 11.018 1.00 79.50 427 LEU A CA 1
ATOM 3247 C C . LEU A 1 427 ? 12.268 -20.305 10.256 1.00 79.50 427 LEU A C 1
ATOM 3249 O O . LEU A 1 427 ? 12.456 -21.394 10.796 1.00 79.50 427 LEU A O 1
ATOM 3253 N N . LEU A 1 428 ? 11.803 -20.200 9.006 1.00 80.81 428 LEU A N 1
ATOM 3254 C CA . LEU A 1 428 ? 11.393 -21.338 8.176 1.00 80.81 428 LEU A CA 1
ATOM 3255 C C . LEU A 1 428 ? 12.458 -21.784 7.154 1.00 80.81 428 LEU A C 1
ATOM 3257 O O . LEU A 1 428 ? 12.211 -22.741 6.418 1.00 80.81 428 LEU A O 1
ATOM 3261 N N . GLU A 1 429 ? 13.648 -21.167 7.119 1.00 82.12 429 GLU A N 1
ATOM 3262 C CA . GLU A 1 429 ? 14.760 -21.576 6.238 1.00 82.12 429 GLU A CA 1
ATOM 3263 C C . GLU A 1 429 ? 15.111 -23.082 6.324 1.00 82.12 429 GLU A C 1
ATOM 3265 O O . GLU A 1 429 ? 15.327 -23.692 5.265 1.00 82.12 429 GLU A O 1
ATOM 3270 N N . PRO A 1 430 ? 15.112 -23.732 7.514 1.00 78.81 430 PRO A N 1
ATOM 3271 C CA . PRO A 1 430 ? 15.422 -25.159 7.634 1.00 78.81 430 PRO A CA 1
ATOM 3272 C C . PRO A 1 430 ? 14.417 -26.105 6.958 1.00 78.81 430 PRO A C 1
ATOM 3274 O O . PRO A 1 430 ? 14.722 -27.288 6.819 1.00 78.81 430 PRO A O 1
ATOM 3277 N N . LEU A 1 431 ? 13.234 -25.625 6.549 1.00 79.88 431 LEU A N 1
ATOM 3278 C CA . LEU A 1 431 ? 12.131 -26.445 6.042 1.00 79.88 431 LEU A CA 1
ATOM 3279 C C . LEU A 1 431 ? 11.980 -26.335 4.510 1.00 79.88 431 LEU A C 1
ATOM 3281 O O . LEU A 1 431 ? 11.454 -25.338 4.005 1.00 79.88 431 LEU A O 1
ATOM 3285 N N . PRO A 1 432 ? 12.364 -27.360 3.719 1.00 80.81 432 PRO A N 1
ATOM 3286 C CA . PRO A 1 432 ? 12.186 -27.337 2.264 1.00 80.81 432 PRO A CA 1
ATOM 3287 C C . PRO A 1 432 ? 10.716 -27.239 1.832 1.00 80.81 432 PRO A C 1
ATOM 3289 O O . PRO A 1 432 ? 10.423 -26.622 0.810 1.00 80.81 432 PRO A O 1
ATOM 3292 N N . SER A 1 433 ? 9.812 -27.807 2.635 1.00 81.06 433 SER A N 1
ATOM 3293 C CA . SER A 1 433 ? 8.349 -27.771 2.500 1.00 81.06 433 SER A CA 1
ATOM 3294 C C . SER A 1 433 ? 7.776 -26.349 2.463 1.00 81.06 433 SER A C 1
ATOM 3296 O O . SER A 1 433 ? 6.840 -26.075 1.713 1.00 81.06 433 SER A O 1
ATOM 3298 N N . MET A 1 434 ? 8.363 -25.420 3.222 1.00 83.56 434 MET A N 1
ATOM 3299 C CA . MET A 1 434 ? 7.842 -24.061 3.409 1.00 83.56 434 MET A CA 1
ATOM 3300 C C . MET A 1 434 ? 8.355 -23.044 2.377 1.00 83.56 434 MET A C 1
ATOM 3302 O O . MET A 1 434 ? 7.938 -21.884 2.388 1.00 83.56 434 MET A O 1
ATOM 3306 N N . LYS A 1 435 ? 9.215 -23.456 1.436 1.00 84.31 435 LYS A N 1
ATOM 3307 C CA . LYS A 1 435 ? 9.834 -22.541 0.459 1.00 84.31 435 LYS A CA 1
ATOM 3308 C C . LYS A 1 435 ? 8.828 -21.909 -0.506 1.00 84.31 435 LYS A C 1
ATOM 3310 O O . LYS A 1 435 ? 8.950 -20.724 -0.810 1.00 84.31 435 LYS A O 1
ATOM 3315 N N . GLU A 1 436 ? 7.798 -22.643 -0.934 1.00 84.12 436 GLU A N 1
ATOM 3316 C CA . GLU A 1 436 ? 6.718 -22.066 -1.753 1.00 84.12 436 GLU A CA 1
ATOM 3317 C C . GLU A 1 436 ? 5.847 -21.078 -0.961 1.00 84.12 436 GLU A C 1
ATOM 3319 O O . GLU A 1 436 ? 5.393 -20.076 -1.516 1.00 84.12 436 GLU A O 1
ATOM 3324 N N . PHE A 1 437 ? 5.655 -21.312 0.341 1.00 84.44 437 PHE A N 1
ATOM 3325 C CA . PHE A 1 437 ? 4.917 -20.407 1.223 1.00 84.44 437 PHE A CA 1
ATOM 3326 C C . PHE A 1 437 ? 5.658 -19.078 1.410 1.00 84.44 437 PHE A C 1
ATOM 3328 O O . PHE A 1 437 ? 5.083 -18.026 1.131 1.00 84.44 437 PHE A O 1
ATOM 3335 N N . ILE A 1 438 ? 6.946 -19.115 1.773 1.00 84.81 438 ILE A N 1
ATOM 3336 C CA . ILE A 1 438 ? 7.788 -17.912 1.895 1.00 84.81 438 ILE A CA 1
ATOM 3337 C C . ILE A 1 438 ? 7.855 -17.143 0.569 1.00 84.81 438 ILE A C 1
ATOM 3339 O O . ILE A 1 438 ? 7.642 -15.930 0.551 1.00 84.81 438 ILE A O 1
ATOM 3343 N N . HIS A 1 439 ? 8.041 -17.836 -0.559 1.00 84.62 439 HIS A N 1
ATOM 3344 C CA . HIS A 1 439 ? 8.003 -17.208 -1.882 1.00 84.62 439 HIS A CA 1
ATOM 3345 C C . HIS A 1 439 ? 6.621 -16.590 -2.191 1.00 84.62 439 HIS A C 1
ATOM 3347 O O . HIS A 1 439 ? 6.533 -15.553 -2.850 1.00 84.62 439 HIS A O 1
ATOM 3353 N N . SER A 1 440 ? 5.518 -17.191 -1.738 1.00 83.75 440 SER A N 1
ATOM 3354 C CA . SER A 1 440 ? 4.177 -16.611 -1.895 1.00 83.75 440 SER A CA 1
ATOM 3355 C C . SER A 1 440 ? 3.997 -15.346 -1.048 1.00 83.75 440 SER A C 1
ATOM 3357 O O . SER A 1 440 ? 3.450 -14.366 -1.551 1.00 83.75 440 SER A O 1
ATOM 3359 N N . LEU A 1 441 ? 4.513 -15.317 0.189 1.00 83.94 441 LEU A N 1
ATOM 3360 C CA . LEU A 1 441 ? 4.534 -14.102 1.010 1.00 83.94 441 LEU A CA 1
ATOM 3361 C C . LEU A 1 441 ? 5.339 -12.994 0.314 1.00 83.94 441 LEU A C 1
ATOM 3363 O O . LEU A 1 441 ? 4.769 -11.962 -0.041 1.00 83.94 441 LEU A O 1
ATOM 3367 N N . GLN A 1 442 ? 6.622 -13.239 0.028 1.00 83.25 442 GLN A N 1
ATOM 3368 C CA . GLN A 1 442 ? 7.549 -12.272 -0.578 1.00 83.25 442 GLN A CA 1
ATOM 3369 C C . GLN A 1 442 ? 7.010 -11.660 -1.883 1.00 83.25 442 GLN A C 1
ATOM 3371 O O . GLN A 1 442 ? 6.981 -10.440 -2.024 1.00 83.25 442 GLN A O 1
ATOM 3376 N N . TYR A 1 443 ? 6.538 -12.492 -2.818 1.00 79.12 443 TYR A N 1
ATOM 3377 C CA . TYR A 1 443 ? 6.209 -12.062 -4.185 1.00 79.12 443 TYR A CA 1
ATOM 3378 C C . TYR A 1 443 ? 4.714 -11.805 -4.455 1.00 79.12 443 TYR A C 1
ATOM 3380 O O . TYR A 1 443 ? 4.356 -11.512 -5.598 1.00 79.12 443 TYR A O 1
ATOM 3388 N N . ARG A 1 444 ? 3.814 -11.942 -3.466 1.00 80.19 444 ARG A N 1
ATOM 3389 C CA . ARG A 1 444 ? 2.368 -11.665 -3.656 1.00 80.19 444 ARG A CA 1
ATOM 3390 C C . ARG A 1 444 ? 1.693 -10.866 -2.548 1.00 80.19 444 ARG A C 1
ATOM 3392 O O . ARG A 1 444 ? 0.623 -10.313 -2.812 1.00 80.19 444 ARG A O 1
ATOM 3399 N N . TYR A 1 445 ? 2.251 -10.873 -1.338 1.00 83.88 445 TYR A N 1
ATOM 3400 C CA . TYR A 1 445 ? 1.599 -10.334 -0.140 1.00 83.88 445 TYR A CA 1
ATOM 3401 C C . TYR A 1 445 ? 2.493 -9.388 0.674 1.00 83.88 445 TYR A C 1
ATOM 3403 O O . TYR A 1 445 ? 1.981 -8.641 1.497 1.00 83.88 445 TYR A O 1
ATOM 3411 N N . CYS A 1 446 ? 3.803 -9.359 0.430 1.00 84.00 446 CYS A N 1
ATOM 3412 C CA . CYS A 1 446 ? 4.719 -8.382 1.009 1.00 84.00 446 CYS A CA 1
ATOM 3413 C C . CYS A 1 446 ? 4.568 -7.013 0.325 1.00 84.00 446 CYS A C 1
ATOM 3415 O O . CYS A 1 446 ? 4.470 -6.941 -0.907 1.00 84.00 446 CYS A O 1
ATOM 3417 N N . MET A 1 447 ? 4.609 -5.930 1.102 1.00 75.19 447 MET A N 1
ATOM 3418 C CA . MET A 1 447 ? 4.653 -4.557 0.584 1.00 75.19 447 MET A CA 1
ATOM 3419 C C . MET A 1 447 ? 6.076 -4.202 0.107 1.00 75.19 447 MET A C 1
ATOM 3421 O O . MET A 1 447 ? 6.839 -3.559 0.816 1.00 75.19 447 MET A O 1
ATOM 3425 N N . SER A 1 448 ? 6.454 -4.678 -1.084 1.00 70.50 448 SER A N 1
ATOM 3426 C CA . SER A 1 448 ? 7.785 -4.493 -1.688 1.00 70.50 448 SER A CA 1
ATOM 3427 C C . SER A 1 448 ? 7.715 -4.238 -3.199 1.00 70.50 448 SER A C 1
ATOM 3429 O O . SER A 1 448 ? 6.732 -4.591 -3.856 1.00 70.50 448 SER A O 1
ATOM 3431 N N . ASP A 1 449 ? 8.808 -3.735 -3.790 1.00 63.66 449 ASP A N 1
ATOM 3432 C CA . ASP A 1 449 ? 8.968 -3.517 -5.247 1.00 63.66 449 ASP A CA 1
ATOM 3433 C C . ASP A 1 449 ? 8.756 -4.774 -6.120 1.00 63.66 449 ASP A C 1
ATOM 3435 O O . ASP A 1 449 ? 8.720 -4.686 -7.349 1.00 63.66 449 ASP A O 1
ATOM 3439 N N . THR A 1 450 ? 8.670 -5.963 -5.516 1.00 59.72 450 THR A N 1
ATOM 3440 C CA . THR A 1 450 ? 8.419 -7.224 -6.234 1.00 59.72 450 THR A CA 1
ATOM 3441 C C . THR A 1 450 ? 6.932 -7.557 -6.388 1.00 59.72 450 THR A C 1
ATOM 3443 O O . THR A 1 450 ? 6.582 -8.382 -7.233 1.00 59.72 450 THR A O 1
ATOM 3446 N N . SER A 1 451 ? 6.075 -6.920 -5.585 1.00 71.62 451 SER A N 1
ATOM 3447 C CA . SER A 1 451 ? 4.676 -7.293 -5.356 1.00 71.62 451 SER A CA 1
ATOM 3448 C C . SER A 1 451 ? 3.754 -6.072 -5.449 1.00 71.62 451 SER A C 1
ATOM 3450 O O . SER A 1 451 ? 2.845 -6.045 -6.284 1.00 71.62 451 SER A O 1
ATOM 3452 N N . PHE A 1 452 ? 3.998 -5.055 -4.615 1.00 70.56 452 PHE A N 1
ATOM 3453 C CA . PHE A 1 452 ? 3.103 -3.923 -4.392 1.00 70.56 452 PHE A CA 1
ATOM 3454 C C . PHE A 1 452 ? 3.806 -2.827 -3.575 1.00 70.56 452 PHE A C 1
ATOM 3456 O O . PHE A 1 452 ? 4.225 -3.085 -2.447 1.00 70.56 452 PHE A O 1
ATOM 3463 N N . THR A 1 453 ? 3.926 -1.609 -4.114 1.00 78.12 453 THR A N 1
ATOM 3464 C CA . THR A 1 453 ? 4.611 -0.494 -3.432 1.00 78.12 453 THR A CA 1
ATOM 3465 C C . THR A 1 453 ? 3.647 0.500 -2.780 1.00 78.12 453 THR A C 1
ATOM 3467 O O . THR A 1 453 ? 2.480 0.612 -3.160 1.00 78.12 453 THR A O 1
ATOM 3470 N N . GLU A 1 454 ? 4.161 1.300 -1.842 1.00 80.50 454 GLU A N 1
ATOM 3471 C CA . GLU A 1 454 ? 3.471 2.477 -1.290 1.00 80.50 454 GLU A CA 1
ATOM 3472 C C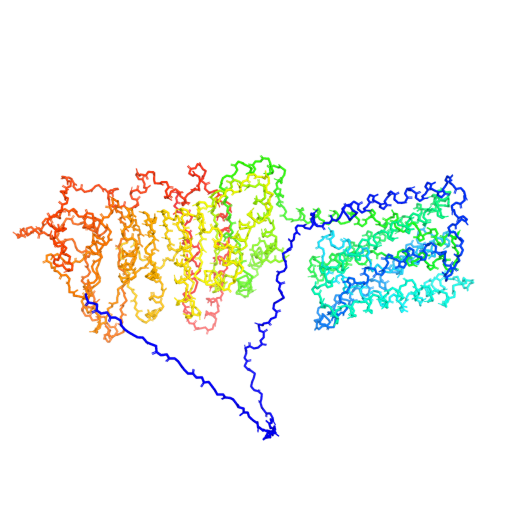 . GLU A 1 454 ? 3.002 3.446 -2.386 1.00 80.50 454 GLU A C 1
ATOM 3474 O O . GLU A 1 454 ? 1.870 3.932 -2.367 1.00 80.50 454 GLU A O 1
ATOM 3479 N N . ILE A 1 455 ? 3.866 3.679 -3.377 1.00 75.81 455 ILE A N 1
ATOM 3480 C CA . ILE A 1 455 ? 3.618 4.592 -4.495 1.00 75.81 455 ILE A CA 1
ATOM 3481 C C . ILE A 1 455 ? 2.482 4.053 -5.373 1.00 75.81 455 ILE A C 1
ATOM 3483 O O . ILE A 1 455 ? 1.617 4.825 -5.788 1.00 75.81 455 ILE A O 1
ATOM 3487 N N . ASP A 1 456 ? 2.443 2.741 -5.623 1.00 81.44 456 ASP A N 1
ATOM 3488 C CA . ASP A 1 456 ? 1.337 2.099 -6.336 1.00 81.44 456 ASP A CA 1
ATOM 3489 C C . ASP A 1 456 ? 0.030 2.193 -5.541 1.00 81.44 456 ASP A C 1
ATOM 3491 O O . ASP A 1 456 ? -0.992 2.566 -6.118 1.00 81.44 456 ASP A O 1
ATOM 3495 N N . TYR A 1 457 ? 0.047 1.927 -4.228 1.00 86.88 457 TYR A N 1
ATOM 3496 C CA . TYR A 1 457 ? -1.143 2.049 -3.380 1.00 86.88 457 TYR A CA 1
ATOM 3497 C C . TYR A 1 457 ? -1.720 3.466 -3.397 1.00 86.88 457 TYR A C 1
ATOM 3499 O O . TYR A 1 457 ? -2.880 3.661 -3.764 1.00 86.88 457 TYR A O 1
ATOM 3507 N N . HIS A 1 458 ? -0.904 4.466 -3.053 1.00 85.62 458 HIS A N 1
ATOM 3508 C CA . HIS A 1 458 ? -1.345 5.855 -2.974 1.00 85.62 458 HIS A CA 1
ATOM 3509 C C . HIS A 1 458 ? -1.835 6.364 -4.335 1.00 85.62 458 HIS A C 1
ATOM 3511 O O . HIS A 1 458 ? -2.891 6.988 -4.424 1.00 85.62 458 HIS A O 1
ATOM 3517 N N . LYS A 1 459 ? -1.137 6.016 -5.424 1.00 83.31 459 LYS A N 1
ATOM 3518 C CA . LYS A 1 459 ? -1.566 6.348 -6.787 1.00 83.31 459 LYS A CA 1
ATOM 3519 C C . LYS A 1 459 ? -2.899 5.698 -7.158 1.00 83.31 459 LYS A C 1
ATOM 3521 O O . LYS A 1 459 ? -3.733 6.363 -7.764 1.00 83.31 459 LYS A O 1
ATOM 3526 N N . ARG A 1 460 ? -3.133 4.435 -6.782 1.00 85.69 460 ARG A N 1
ATOM 3527 C CA . ARG A 1 460 ? -4.425 3.769 -7.012 1.00 85.69 460 ARG A CA 1
ATOM 3528 C C . ARG A 1 460 ? -5.549 4.361 -6.175 1.00 85.69 460 ARG A C 1
ATOM 3530 O O . ARG A 1 460 ? -6.651 4.496 -6.696 1.00 85.69 460 ARG A O 1
ATOM 3537 N N . LEU A 1 461 ? -5.279 4.790 -4.945 1.00 89.38 461 LEU A N 1
ATOM 3538 C CA . LEU A 1 461 ? -6.257 5.558 -4.177 1.00 89.38 461 LEU A CA 1
ATOM 3539 C C . LEU A 1 461 ? -6.563 6.913 -4.810 1.00 89.38 461 LEU A C 1
ATOM 3541 O O . LEU A 1 461 ? -7.730 7.276 -4.870 1.00 89.38 461 LEU A O 1
ATOM 3545 N N . LEU A 1 462 ? -5.570 7.642 -5.324 1.00 87.69 462 LEU A N 1
ATOM 3546 C CA . LEU A 1 462 ? -5.816 8.891 -6.053 1.00 87.69 462 LEU A CA 1
ATOM 3547 C C . LEU A 1 462 ? -6.646 8.651 -7.326 1.00 87.69 462 LEU A C 1
ATOM 3549 O O . LEU A 1 462 ? -7.618 9.371 -7.547 1.00 87.69 462 LEU A O 1
ATOM 3553 N N . ASP A 1 463 ? -6.332 7.609 -8.110 1.00 84.25 463 ASP A N 1
ATOM 3554 C CA . ASP A 1 463 ? -7.147 7.184 -9.261 1.00 84.25 463 ASP A CA 1
ATOM 3555 C C . ASP A 1 463 ? -8.605 6.890 -8.826 1.00 84.25 463 ASP A C 1
ATOM 3557 O O . ASP A 1 463 ? -9.551 7.307 -9.496 1.00 84.25 463 ASP A O 1
ATOM 3561 N N . MET A 1 464 ? -8.824 6.197 -7.701 1.00 86.50 464 MET A N 1
ATOM 3562 C CA . MET A 1 464 ? -10.170 5.865 -7.205 1.00 86.50 464 MET A CA 1
ATOM 3563 C C . MET A 1 464 ? -10.918 7.084 -6.645 1.00 86.50 464 MET A C 1
ATOM 3565 O O . MET A 1 464 ? -12.067 7.304 -7.019 1.00 86.50 464 MET A O 1
ATOM 3569 N N . CYS A 1 465 ? -10.276 7.904 -5.810 1.00 86.06 465 CYS A N 1
ATOM 3570 C CA . CYS A 1 465 ? -10.836 9.132 -5.235 1.00 86.06 465 CYS A CA 1
ATOM 3571 C C . CYS A 1 465 ? -11.177 10.192 -6.293 1.00 86.06 465 CYS A C 1
ATOM 3573 O O . CYS A 1 465 ? -12.079 10.995 -6.071 1.00 86.06 465 CYS A O 1
ATOM 3575 N N . PHE A 1 466 ? -10.481 10.197 -7.436 1.00 84.25 466 PHE A N 1
ATOM 3576 C CA . PHE A 1 466 ? -10.804 11.059 -8.576 1.00 84.25 466 PHE A CA 1
ATOM 3577 C C . PHE A 1 466 ? -12.070 10.606 -9.322 1.00 84.25 466 PHE A C 1
ATOM 3579 O O . PHE A 1 466 ? -12.854 11.438 -9.767 1.00 84.25 466 PHE A O 1
ATOM 3586 N N . ASN A 1 467 ? -12.284 9.292 -9.455 1.00 83.50 467 ASN A N 1
ATOM 3587 C CA . ASN A 1 467 ? -13.451 8.737 -10.153 1.00 83.50 467 ASN A CA 1
ATOM 3588 C C . ASN A 1 467 ? -14.691 8.576 -9.251 1.00 83.50 467 ASN A C 1
ATOM 3590 O O . ASN A 1 467 ? -15.806 8.482 -9.762 1.00 83.50 467 ASN A O 1
ATOM 3594 N N . CYS A 1 468 ? -14.502 8.527 -7.929 1.00 85.94 468 CYS A N 1
ATOM 3595 C CA . CYS A 1 468 ? -15.549 8.333 -6.923 1.00 85.94 468 CYS A CA 1
ATOM 3596 C C . CYS A 1 468 ? -15.631 9.552 -5.986 1.00 85.94 468 CYS A C 1
ATOM 3598 O O . CYS A 1 468 ? -15.269 9.502 -4.810 1.00 85.94 468 CYS A O 1
ATOM 3600 N N . ASP A 1 469 ? -16.095 10.675 -6.527 1.00 80.75 469 ASP A N 1
ATOM 3601 C CA . ASP A 1 469 ? -16.157 11.982 -5.864 1.00 80.75 469 ASP A CA 1
ATOM 3602 C C . ASP A 1 469 ? -17.200 12.066 -4.730 1.00 80.75 469 ASP A C 1
ATOM 3604 O O . ASP A 1 469 ? -17.082 12.920 -3.847 1.00 80.75 469 ASP A O 1
ATOM 3608 N N . GLN A 1 470 ? -18.178 11.154 -4.723 1.00 86.44 470 GLN A N 1
ATOM 3609 C CA . GLN A 1 470 ? -19.325 11.122 -3.805 1.00 86.44 470 GLN A CA 1
ATOM 3610 C C . GLN A 1 470 ? -19.129 10.241 -2.550 1.00 86.44 470 GLN A C 1
ATOM 3612 O O . GLN A 1 470 ? -20.087 10.012 -1.809 1.00 86.44 470 GLN A O 1
ATOM 3617 N N . ILE A 1 471 ? -17.913 9.747 -2.276 1.00 89.19 471 ILE A N 1
ATOM 3618 C CA . ILE A 1 471 ? -17.655 8.882 -1.111 1.00 89.19 471 ILE A CA 1
ATOM 3619 C C . ILE A 1 471 ? -17.742 9.676 0.202 1.00 89.19 471 ILE A C 1
ATOM 3621 O O . ILE A 1 471 ? -16.868 10.503 0.490 1.00 89.19 471 ILE A O 1
ATOM 3625 N N . ASN A 1 472 ? -18.742 9.340 1.025 1.00 90.25 472 ASN A N 1
ATOM 3626 C CA . ASN A 1 472 ? -18.941 9.837 2.391 1.00 90.25 472 ASN A CA 1
ATOM 3627 C C . ASN A 1 472 ? -18.726 8.766 3.482 1.00 90.25 472 ASN A C 1
ATOM 3629 O O . ASN A 1 472 ? -18.678 9.114 4.664 1.00 90.25 472 ASN A O 1
ATOM 3633 N N . ARG A 1 473 ? -18.562 7.482 3.122 1.00 90.56 473 ARG A N 1
ATOM 3634 C CA . ARG A 1 473 ? -18.271 6.391 4.074 1.00 90.56 473 ARG A CA 1
ATOM 3635 C C . ARG A 1 473 ? -17.050 5.569 3.662 1.00 90.56 473 ARG A C 1
ATOM 3637 O O . ARG A 1 473 ? -16.934 5.166 2.506 1.00 90.56 473 ARG A O 1
ATOM 3644 N N . LEU A 1 474 ? -16.165 5.282 4.614 1.00 91.56 474 LEU A N 1
ATOM 3645 C CA . LEU A 1 474 ? -14.903 4.573 4.391 1.00 91.56 474 LEU A CA 1
ATOM 3646 C C . LEU A 1 474 ? -14.691 3.504 5.466 1.00 91.56 474 LEU A C 1
ATOM 3648 O O . LEU A 1 474 ? -14.830 3.785 6.655 1.00 91.56 474 LEU A O 1
ATOM 3652 N N . ARG A 1 475 ? -14.314 2.294 5.047 1.00 90.38 475 ARG A N 1
ATOM 3653 C CA . ARG A 1 475 ? -13.867 1.205 5.924 1.00 90.38 475 ARG A CA 1
ATOM 3654 C C . ARG A 1 475 ? -12.507 0.722 5.447 1.00 90.38 475 ARG A C 1
ATOM 3656 O O . ARG A 1 475 ? -12.359 0.394 4.271 1.00 90.38 475 ARG A O 1
ATOM 3663 N N . ILE A 1 476 ? -11.532 0.708 6.347 1.00 91.94 476 ILE A N 1
ATOM 3664 C CA . ILE A 1 476 ? -10.157 0.278 6.089 1.00 91.94 476 ILE A CA 1
ATOM 3665 C C . ILE A 1 476 ? -9.868 -0.905 7.007 1.00 91.94 476 ILE A C 1
ATOM 3667 O O . ILE A 1 476 ? -9.851 -0.738 8.223 1.00 91.94 476 ILE A O 1
ATOM 3671 N N . ASN A 1 477 ? -9.620 -2.078 6.433 1.00 89.56 477 ASN A N 1
ATOM 3672 C CA . ASN A 1 477 ? -9.126 -3.235 7.166 1.00 89.56 477 ASN A CA 1
ATOM 3673 C C . ASN A 1 477 ? -7.603 -3.297 7.016 1.00 89.56 477 ASN A C 1
ATOM 3675 O O . ASN A 1 477 ? -7.094 -3.577 5.926 1.00 89.56 477 ASN A O 1
ATOM 3679 N N . LEU A 1 478 ? -6.879 -2.934 8.077 1.00 90.38 478 LEU A N 1
ATOM 3680 C CA . LEU A 1 478 ? -5.424 -2.805 8.049 1.00 90.38 478 LEU A CA 1
ATOM 3681 C C . LEU A 1 478 ? -4.720 -4.180 8.048 1.00 90.38 478 LEU A C 1
ATOM 3683 O O . LEU A 1 478 ? -5.320 -5.188 8.428 1.00 90.38 478 LEU A O 1
ATOM 3687 N N . PRO A 1 479 ? -3.444 -4.236 7.616 1.00 87.19 479 PRO A N 1
ATOM 3688 C CA . PRO A 1 479 ? -2.625 -5.449 7.641 1.00 87.19 479 PRO A CA 1
ATOM 3689 C C . PRO A 1 479 ? -2.630 -6.141 9.011 1.00 87.19 479 PRO A C 1
ATOM 3691 O O . PRO A 1 479 ? -2.149 -5.586 9.999 1.00 87.19 479 PRO A O 1
ATOM 3694 N N . CYS A 1 480 ? -3.144 -7.372 9.074 1.00 75.81 480 CYS A N 1
ATOM 3695 C CA . CYS A 1 480 ? -3.124 -8.156 10.306 1.00 75.81 480 CYS A CA 1
ATOM 3696 C C . CYS A 1 480 ? -1.782 -8.891 10.427 1.00 75.81 480 CYS A C 1
ATOM 3698 O O . CYS A 1 480 ? -1.590 -9.949 9.823 1.00 75.81 480 CYS A O 1
ATOM 3700 N N . GLN A 1 481 ? -0.857 -8.309 11.193 1.00 70.81 481 GLN A N 1
ATOM 3701 C CA . GLN A 1 481 ? 0.453 -8.896 11.482 1.00 70.81 481 GLN A CA 1
ATOM 3702 C C . GLN A 1 481 ? 0.301 -10.207 12.266 1.00 70.81 481 GLN A C 1
ATOM 3704 O O . GLN A 1 481 ? -0.401 -10.268 13.279 1.00 70.81 481 GLN A O 1
ATOM 3709 N N . LEU A 1 482 ? 0.959 -11.258 11.788 1.00 66.88 482 LEU A N 1
ATOM 3710 C CA . LEU A 1 482 ? 1.013 -12.569 12.428 1.00 66.88 482 LEU A CA 1
ATOM 3711 C C . LEU A 1 482 ? 2.211 -12.653 13.376 1.00 66.88 482 LEU A C 1
ATOM 3713 O O . LEU A 1 482 ? 2.081 -13.205 14.465 1.00 66.88 482 LEU A O 1
ATOM 3717 N N . VAL A 1 483 ? 3.367 -12.109 12.969 1.00 64.12 483 VAL A N 1
ATOM 3718 C CA . VAL A 1 483 ? 4.619 -12.197 13.740 1.00 64.12 483 VAL A CA 1
ATOM 3719 C C . VAL A 1 483 ? 5.440 -10.907 13.668 1.00 64.12 483 VAL A C 1
ATOM 3721 O O . VAL A 1 483 ? 5.467 -10.216 12.648 1.00 64.12 483 VAL A O 1
ATOM 3724 N N . GLY A 1 484 ? 6.158 -10.611 14.752 1.00 61.66 484 GLY A N 1
ATOM 3725 C CA . GLY A 1 484 ? 7.043 -9.453 14.883 1.00 61.66 484 GLY A CA 1
ATOM 3726 C C . GLY A 1 484 ? 6.377 -8.248 15.555 1.00 61.66 484 GLY A C 1
ATOM 3727 O O . GLY A 1 484 ? 5.160 -8.103 15.562 1.00 61.66 484 GLY A O 1
ATOM 3728 N N . GLN A 1 485 ? 7.203 -7.372 16.134 1.00 59.28 485 GLN A N 1
ATOM 3729 C CA . GLN A 1 485 ? 6.759 -6.206 16.918 1.00 59.28 485 GLN A CA 1
ATOM 3730 C C . GLN A 1 485 ? 6.635 -4.906 16.097 1.00 59.28 485 GLN A C 1
ATOM 3732 O O . GLN A 1 485 ? 6.286 -3.859 16.639 1.00 59.28 485 GLN A O 1
ATOM 3737 N N . ARG A 1 486 ? 6.977 -4.927 14.801 1.00 64.44 486 ARG A N 1
ATOM 3738 C CA . ARG A 1 486 ? 7.016 -3.733 13.938 1.00 64.44 486 ARG A CA 1
ATOM 3739 C C . ARG A 1 486 ? 5.998 -3.850 12.811 1.00 64.44 486 ARG A C 1
ATOM 3741 O O . ARG A 1 486 ? 6.126 -4.738 11.974 1.00 64.44 486 ARG A O 1
ATOM 3748 N N . CYS A 1 487 ? 5.056 -2.907 12.770 1.00 66.44 487 CYS A N 1
ATOM 3749 C CA . CYS A 1 487 ? 4.051 -2.781 11.715 1.00 66.44 487 CYS A CA 1
ATOM 3750 C C . CYS A 1 487 ? 4.167 -1.413 11.019 1.00 66.44 487 CYS A C 1
ATOM 3752 O O . CYS A 1 487 ? 3.407 -0.478 11.294 1.00 66.44 487 CYS A O 1
ATOM 3754 N N . ASN A 1 488 ? 5.147 -1.269 10.127 1.00 79.75 488 ASN A N 1
ATOM 3755 C CA . ASN A 1 488 ? 5.303 -0.039 9.345 1.00 79.75 488 ASN A CA 1
ATOM 3756 C C . ASN A 1 488 ? 4.229 0.030 8.252 1.00 79.75 488 ASN A C 1
ATOM 3758 O O . ASN A 1 488 ? 3.603 1.069 8.052 1.00 79.75 488 ASN A O 1
ATOM 3762 N N . THR A 1 489 ? 3.947 -1.113 7.629 1.00 87.06 489 THR A N 1
ATOM 3763 C CA . THR A 1 489 ? 2.958 -1.305 6.561 1.00 87.06 489 THR A CA 1
ATOM 3764 C C . THR A 1 489 ? 1.576 -0.764 6.945 1.00 87.06 489 THR A C 1
ATOM 3766 O O . THR A 1 489 ? 0.999 0.014 6.188 1.00 87.06 489 THR A O 1
ATOM 3769 N N . ALA A 1 490 ? 1.050 -1.075 8.138 1.00 88.25 490 ALA A N 1
ATOM 3770 C CA . ALA A 1 490 ? -0.243 -0.537 8.584 1.00 88.25 490 ALA A CA 1
ATOM 3771 C C . ALA A 1 490 ? -0.230 0.996 8.741 1.00 88.25 490 ALA A C 1
ATOM 3773 O O . ALA A 1 490 ? -1.195 1.661 8.357 1.00 88.25 490 ALA A O 1
ATOM 3774 N N . THR A 1 491 ? 0.886 1.567 9.212 1.00 89.25 491 THR A N 1
ATOM 3775 C CA . THR A 1 491 ? 1.072 3.027 9.282 1.00 89.25 491 THR A CA 1
ATOM 3776 C C . THR A 1 491 ? 1.059 3.646 7.884 1.00 89.25 491 THR A C 1
ATOM 3778 O O . THR A 1 491 ? 0.318 4.597 7.643 1.00 89.25 491 THR A O 1
ATOM 3781 N N . MET A 1 492 ? 1.832 3.087 6.949 1.00 89.06 492 MET A N 1
ATOM 3782 C CA . MET A 1 492 ? 1.950 3.581 5.572 1.00 89.06 492 MET A CA 1
ATOM 3783 C C . MET A 1 492 ? 0.611 3.506 4.829 1.00 89.06 492 MET A C 1
ATOM 3785 O O . MET A 1 492 ? 0.211 4.475 4.185 1.00 89.06 492 MET A O 1
ATOM 3789 N N . ILE A 1 493 ? -0.122 2.396 4.960 1.00 92.69 493 ILE A N 1
ATOM 3790 C CA . ILE A 1 493 ? -1.466 2.237 4.389 1.00 92.69 493 ILE A CA 1
ATOM 3791 C C . ILE A 1 493 ? -2.428 3.287 4.967 1.00 92.69 493 ILE A C 1
ATOM 3793 O O . ILE A 1 493 ? -3.099 3.984 4.202 1.00 92.69 493 ILE A O 1
ATOM 3797 N N . LEU A 1 494 ? -2.479 3.472 6.290 1.00 93.06 494 LEU A N 1
ATOM 3798 C CA . LEU A 1 494 ? -3.392 4.440 6.910 1.00 93.06 494 LEU A CA 1
ATOM 3799 C C . LEU A 1 494 ? -3.054 5.891 6.512 1.00 93.06 494 LEU A C 1
ATOM 3801 O O . LEU A 1 494 ? -3.932 6.627 6.053 1.00 93.06 494 LEU A O 1
ATOM 3805 N N . ALA A 1 495 ? -1.776 6.275 6.595 1.00 92.00 495 ALA A N 1
ATOM 3806 C CA . ALA A 1 495 ? -1.282 7.606 6.241 1.00 92.00 495 ALA A CA 1
ATOM 3807 C C . ALA A 1 495 ? -1.557 7.965 4.771 1.00 92.00 495 ALA A C 1
ATOM 3809 O O . ALA A 1 495 ? -2.131 9.018 4.481 1.00 92.00 495 ALA A O 1
ATOM 3810 N N . ASN A 1 496 ? -1.236 7.067 3.831 1.00 93.06 496 ASN A N 1
ATOM 3811 C CA . ASN A 1 496 ? -1.488 7.298 2.406 1.00 93.06 496 ASN A CA 1
ATOM 3812 C C . ASN A 1 496 ? -2.982 7.331 2.061 1.00 93.06 496 ASN A C 1
ATOM 3814 O O . ASN A 1 496 ? -3.359 8.011 1.102 1.00 93.06 496 ASN A O 1
ATOM 3818 N N . THR A 1 497 ? -3.829 6.661 2.850 1.00 94.50 497 THR A N 1
ATOM 3819 C CA . THR A 1 497 ? -5.289 6.743 2.704 1.00 94.50 497 THR A CA 1
ATOM 3820 C C . THR A 1 497 ? -5.812 8.103 3.150 1.00 94.50 497 THR A C 1
ATOM 3822 O O . THR A 1 497 ? -6.517 8.764 2.387 1.00 94.50 497 THR A O 1
ATOM 3825 N N . PHE A 1 498 ? -5.410 8.584 4.332 1.00 93.44 498 PHE A N 1
ATOM 3826 C CA . PHE A 1 498 ? -5.781 9.928 4.787 1.00 93.44 498 PHE A CA 1
ATOM 3827 C C . PHE A 1 498 ? -5.223 11.022 3.866 1.00 93.44 498 PHE A C 1
ATOM 3829 O O . PHE A 1 498 ? -5.932 11.980 3.564 1.00 93.44 498 PHE A O 1
ATOM 3836 N N . SER A 1 499 ? -4.001 10.855 3.349 1.00 91.81 499 SER A N 1
ATOM 3837 C CA . SER A 1 499 ? -3.414 11.741 2.336 1.00 91.81 499 SER A CA 1
ATOM 3838 C C . SER A 1 499 ? -4.271 11.794 1.064 1.00 91.81 499 SER A C 1
ATOM 3840 O O . SER A 1 499 ? -4.695 12.877 0.662 1.00 91.81 499 SER A O 1
ATOM 3842 N N . ALA A 1 500 ? -4.617 10.643 0.471 1.00 90.94 500 ALA A N 1
ATOM 3843 C CA . ALA A 1 500 ? -5.420 10.582 -0.754 1.00 90.94 500 ALA A CA 1
ATOM 3844 C C . ALA A 1 500 ? -6.847 11.139 -0.578 1.00 90.94 500 ALA A C 1
ATOM 3846 O O . ALA A 1 500 ? -7.373 11.786 -1.484 1.00 90.94 500 ALA A O 1
ATOM 3847 N N . PHE A 1 501 ? -7.472 10.949 0.589 1.00 89.62 501 PHE A N 1
ATOM 3848 C CA . PHE A 1 501 ? -8.765 11.573 0.893 1.00 89.62 501 PHE A CA 1
ATOM 3849 C C . PHE A 1 501 ? -8.643 13.090 1.115 1.00 89.62 501 PHE A C 1
ATOM 3851 O O . PHE A 1 501 ? -9.495 13.837 0.636 1.00 89.62 501 PHE A O 1
ATOM 3858 N N . ALA A 1 502 ? -7.568 13.569 1.749 1.00 88.50 502 ALA A N 1
ATOM 3859 C CA . ALA A 1 502 ? -7.296 15.001 1.895 1.00 88.50 502 ALA A CA 1
ATOM 3860 C C . ALA A 1 502 ? -6.905 15.688 0.568 1.00 88.50 502 ALA A C 1
ATOM 3862 O O . ALA A 1 502 ? -7.081 16.894 0.424 1.00 88.50 502 ALA A O 1
ATOM 3863 N N . GLU A 1 503 ? -6.388 14.953 -0.422 1.00 85.00 503 GLU A N 1
ATOM 3864 C CA . GLU A 1 503 ? -6.087 15.460 -1.772 1.00 85.00 503 GLU A CA 1
ATOM 3865 C C . GLU A 1 503 ? -7.348 15.797 -2.593 1.00 85.00 503 GLU A C 1
ATOM 3867 O O . GLU A 1 503 ? -7.273 16.678 -3.456 1.00 85.00 503 GLU A O 1
ATOM 3872 N N . ARG A 1 504 ? -8.508 15.171 -2.302 1.00 80.94 504 ARG A N 1
ATOM 3873 C CA . ARG A 1 504 ? -9.802 15.449 -2.974 1.00 80.94 504 ARG A CA 1
ATOM 3874 C C . ARG A 1 504 ? -10.151 16.943 -2.946 1.00 80.94 504 ARG A C 1
ATOM 3876 O O . ARG A 1 504 ? -10.608 17.484 -3.944 1.00 80.94 504 ARG A O 1
ATOM 3883 N N . PHE A 1 505 ? -9.858 17.611 -1.831 1.00 68.69 505 PHE A N 1
ATOM 3884 C CA . PHE A 1 505 ? -10.157 19.027 -1.589 1.00 68.69 505 PHE A CA 1
ATOM 3885 C C . PHE A 1 505 ? -9.037 19.987 -2.038 1.00 68.69 505 PHE A C 1
ATOM 3887 O O . PHE A 1 505 ? -9.226 21.200 -2.023 1.00 68.69 505 PHE A O 1
ATOM 3894 N N . LYS A 1 506 ? -7.861 19.476 -2.439 1.00 67.25 506 LYS A N 1
ATOM 3895 C CA . LYS A 1 506 ? -6.726 20.297 -2.919 1.00 67.25 506 LYS A CA 1
ATOM 3896 C C . LYS A 1 506 ? -6.738 20.484 -4.435 1.00 67.25 506 LYS A C 1
ATOM 3898 O O . LYS A 1 506 ? -6.360 21.540 -4.931 1.00 67.25 506 LYS A O 1
ATOM 3903 N N . ASN A 1 507 ? -7.131 19.447 -5.174 1.00 56.94 507 ASN A N 1
ATOM 3904 C CA . ASN A 1 507 ? -7.061 19.392 -6.639 1.00 56.94 507 ASN A CA 1
ATOM 3905 C C . ASN A 1 507 ? -8.353 19.912 -7.307 1.00 56.94 507 ASN A C 1
ATOM 3907 O O . ASN A 1 507 ? -8.798 19.381 -8.321 1.00 56.94 507 ASN A O 1
ATOM 3911 N N . MET A 1 508 ? -8.974 20.921 -6.696 1.00 54.62 508 MET A N 1
ATOM 3912 C CA . MET A 1 508 ? -10.357 21.324 -6.938 1.00 54.62 508 MET A CA 1
ATOM 3913 C C . MET A 1 508 ? -10.465 22.416 -8.011 1.00 54.62 508 MET A C 1
ATOM 3915 O O . MET A 1 508 ? -9.767 23.430 -7.949 1.00 54.62 508 MET A O 1
ATOM 3919 N N . ASP A 1 509 ? -11.355 22.220 -8.987 1.00 56.00 509 ASP A N 1
ATOM 3920 C CA . ASP A 1 509 ? -11.759 23.276 -9.920 1.00 56.00 509 ASP A CA 1
ATOM 3921 C C . ASP A 1 509 ? -12.784 24.189 -9.216 1.00 56.00 509 ASP A C 1
ATOM 3923 O O . ASP A 1 509 ? -13.799 23.677 -8.737 1.00 56.00 509 ASP A O 1
ATOM 3927 N N . PRO A 1 510 ? -12.572 25.519 -9.145 1.00 59.38 510 PRO A N 1
ATOM 3928 C CA . PRO A 1 510 ? -13.484 26.444 -8.464 1.00 59.38 510 PRO A CA 1
ATOM 3929 C C . PRO A 1 510 ? -14.860 26.596 -9.144 1.00 59.38 510 PRO A C 1
ATOM 3931 O O . PRO A 1 510 ? -15.692 27.356 -8.655 1.00 59.38 510 PRO A O 1
ATOM 3934 N N . THR A 1 511 ? -15.105 25.913 -10.267 1.00 55.50 511 THR A N 1
ATOM 3935 C CA . THR A 1 511 ? -16.405 25.849 -10.956 1.00 55.50 511 THR A CA 1
ATOM 3936 C C . THR A 1 511 ? -17.122 24.499 -10.808 1.00 55.50 511 THR A C 1
ATOM 3938 O O . THR A 1 511 ? -18.254 24.357 -11.275 1.00 55.50 511 THR A O 1
ATOM 3941 N N . GLY A 1 512 ? -16.495 23.507 -10.162 1.00 58.47 512 GLY A N 1
ATOM 3942 C CA . GLY A 1 512 ? -17.070 22.179 -9.927 1.00 58.47 512 GLY A CA 1
ATOM 3943 C C . GLY A 1 512 ? -17.917 22.071 -8.645 1.00 58.47 512 GLY A C 1
ATOM 3944 O O . GLY A 1 512 ? -17.854 22.949 -7.784 1.00 58.47 512 GLY A O 1
ATOM 3945 N N . PRO A 1 513 ? -18.704 20.988 -8.484 1.00 61.47 513 PRO A N 1
ATOM 3946 C CA . PRO A 1 513 ? -19.349 20.665 -7.212 1.00 61.47 513 PRO A CA 1
ATOM 3947 C C . PRO A 1 513 ? -18.305 20.285 -6.148 1.00 61.47 513 PRO A C 1
ATOM 3949 O O . PRO A 1 513 ? -17.283 19.676 -6.468 1.00 61.47 513 PRO A O 1
ATOM 3952 N N . GLU A 1 514 ? -18.565 20.606 -4.877 1.00 65.62 514 GLU A N 1
ATOM 3953 C CA . GLU A 1 514 ? -17.647 20.236 -3.793 1.00 65.62 514 GLU A CA 1
ATOM 3954 C C . GLU A 1 514 ? -17.636 18.712 -3.554 1.00 65.62 514 GLU A C 1
ATOM 3956 O O . GLU A 1 514 ? -18.707 18.096 -3.501 1.00 65.62 514 GLU A O 1
ATOM 3961 N N . PRO A 1 515 ? -16.459 18.079 -3.376 1.00 68.56 515 PRO A N 1
ATOM 3962 C CA . PRO A 1 515 ? -16.383 16.659 -3.050 1.00 68.56 515 PRO A CA 1
ATOM 3963 C C . PRO A 1 515 ? -16.938 16.398 -1.645 1.00 68.56 515 PRO A C 1
ATOM 3965 O O . PRO A 1 515 ? -16.655 17.127 -0.694 1.00 68.56 515 PRO A O 1
ATOM 3968 N N . VAL A 1 516 ? -17.726 15.332 -1.494 1.00 82.75 516 VAL A N 1
ATOM 3969 C CA . VAL A 1 516 ? -18.445 15.064 -0.237 1.00 82.75 516 VAL A CA 1
ATOM 3970 C C . VAL A 1 516 ? -17.465 14.696 0.883 1.00 82.75 516 VAL A C 1
ATOM 3972 O O . VAL A 1 516 ? -16.613 13.820 0.706 1.00 82.75 516 VAL A O 1
ATOM 3975 N N . ARG A 1 517 ? -17.583 15.356 2.045 1.00 86.94 517 ARG A N 1
ATOM 3976 C CA . ARG A 1 517 ? -16.778 15.047 3.240 1.00 86.94 517 ARG A CA 1
ATOM 3977 C C . ARG A 1 517 ? -17.050 13.631 3.749 1.00 86.94 517 ARG A C 1
ATOM 3979 O O . ARG A 1 517 ? -18.124 13.071 3.542 1.00 86.94 517 ARG A O 1
ATOM 3986 N N . LEU A 1 518 ? -16.063 13.065 4.437 1.00 90.50 518 LEU A N 1
ATOM 3987 C CA . LEU A 1 518 ? -16.205 11.765 5.077 1.00 90.50 518 LEU A CA 1
ATOM 3988 C C . LEU A 1 518 ? -17.021 11.917 6.369 1.00 90.50 518 LEU A C 1
ATOM 3990 O O . LEU A 1 518 ? -16.576 12.584 7.293 1.00 90.50 518 LEU A O 1
ATOM 3994 N N . GLU A 1 519 ? -18.200 11.296 6.424 1.00 91.25 519 GLU A N 1
ATOM 3995 C CA . GLU A 1 519 ? -19.094 11.300 7.591 1.00 91.25 519 GLU A CA 1
ATOM 3996 C C . GLU A 1 519 ? -18.893 10.057 8.471 1.00 91.25 519 GLU A C 1
ATOM 3998 O O . GLU A 1 519 ? -19.098 10.111 9.684 1.00 91.25 519 GLU A O 1
ATOM 4003 N N . THR A 1 520 ? -18.524 8.921 7.866 1.00 91.12 520 THR A N 1
ATOM 4004 C CA . THR A 1 520 ? -18.356 7.625 8.547 1.00 91.12 520 THR A CA 1
ATOM 4005 C C . THR A 1 520 ? -16.987 7.025 8.252 1.00 91.12 520 THR A C 1
ATOM 4007 O O . THR A 1 520 ? -16.651 6.799 7.087 1.00 91.12 520 THR A O 1
ATOM 4010 N N . LEU A 1 521 ? -16.229 6.720 9.307 1.00 93.00 521 LEU A N 1
ATOM 4011 C CA . LEU A 1 521 ? -14.929 6.057 9.233 1.00 93.00 521 LEU A CA 1
ATOM 4012 C C . LEU A 1 521 ? -14.908 4.809 10.122 1.00 93.00 521 LEU A C 1
ATOM 4014 O O . LEU A 1 521 ? -15.103 4.887 11.334 1.00 93.00 521 LEU A O 1
ATOM 4018 N N . VAL A 1 522 ? -14.617 3.665 9.510 1.00 91.69 522 VAL A N 1
ATOM 4019 C CA . VAL A 1 522 ? -14.357 2.397 10.194 1.00 91.69 522 VAL A CA 1
ATOM 4020 C C . VAL A 1 522 ? -12.894 2.021 9.950 1.00 91.69 522 VAL A C 1
ATOM 4022 O O . VAL A 1 522 ? -12.477 1.909 8.797 1.00 91.69 522 VAL A O 1
ATOM 4025 N N . VAL A 1 523 ? -12.101 1.838 11.004 1.00 92.31 523 VAL A N 1
ATOM 4026 C CA . VAL A 1 523 ? -10.708 1.369 10.902 1.00 92.31 523 VAL A CA 1
ATOM 4027 C C . VAL A 1 523 ? -10.556 0.098 11.720 1.00 92.31 523 VAL A C 1
ATOM 4029 O O . VAL A 1 523 ? -10.760 0.102 12.932 1.00 92.31 523 VAL A O 1
ATOM 4032 N N . GLU A 1 524 ? -10.197 -0.989 11.053 1.00 88.50 524 GLU A N 1
ATOM 4033 C CA . GLU A 1 524 ? -10.012 -2.300 11.666 1.00 88.50 524 GLU A CA 1
ATOM 4034 C C . GLU A 1 524 ? -8.521 -2.642 11.730 1.00 88.50 524 GLU A C 1
ATOM 4036 O O . GLU A 1 524 ? -7.762 -2.263 10.836 1.00 88.50 524 GLU A O 1
ATOM 4041 N N . ASN A 1 525 ? -8.112 -3.368 12.774 1.00 86.62 525 ASN A N 1
ATOM 4042 C CA . ASN A 1 525 ? -6.730 -3.789 13.030 1.00 86.62 525 ASN A CA 1
ATOM 4043 C C . ASN A 1 525 ? -5.733 -2.617 13.194 1.00 86.62 525 ASN A C 1
ATOM 4045 O O . ASN A 1 525 ? -4.583 -2.705 12.760 1.00 86.62 525 ASN A O 1
ATOM 4049 N N . ILE A 1 526 ? -6.144 -1.509 13.829 1.00 88.81 526 ILE A N 1
ATOM 4050 C CA . ILE A 1 526 ? -5.227 -0.395 14.123 1.00 88.81 526 ILE A CA 1
ATOM 4051 C C . ILE A 1 526 ? -4.373 -0.696 15.359 1.00 88.81 526 ILE A C 1
ATOM 4053 O O . ILE A 1 526 ? -4.893 -1.078 16.406 1.00 88.81 526 ILE A O 1
ATOM 4057 N N . THR A 1 527 ? -3.060 -0.486 15.258 1.00 86.25 527 THR A N 1
ATOM 4058 C CA . THR A 1 527 ? -2.133 -0.663 16.387 1.00 86.25 527 THR A CA 1
ATOM 4059 C C . THR A 1 527 ? -1.825 0.655 17.099 1.00 86.25 527 THR A C 1
ATOM 4061 O O . THR A 1 527 ? -1.811 1.729 16.491 1.00 86.25 527 THR A O 1
ATOM 4064 N N . ASP A 1 528 ? -1.514 0.588 18.392 1.00 84.50 528 ASP A N 1
ATOM 4065 C CA . ASP A 1 528 ? -1.000 1.725 19.170 1.00 84.50 528 ASP A CA 1
ATOM 4066 C C . ASP A 1 528 ? 0.306 2.295 18.581 1.00 84.50 528 ASP A C 1
ATOM 4068 O O . ASP A 1 528 ? 0.463 3.516 18.475 1.00 84.50 528 ASP A O 1
ATOM 4072 N N . GLN A 1 529 ? 1.186 1.425 18.078 1.00 83.88 529 GLN A N 1
ATOM 4073 C CA . GLN A 1 529 ? 2.358 1.798 17.280 1.00 83.88 529 GLN A CA 1
ATOM 4074 C C . GLN A 1 529 ? 1.991 2.590 16.005 1.00 83.88 529 GLN A C 1
ATOM 4076 O O . GLN A 1 529 ? 2.685 3.557 15.675 1.00 83.88 529 GLN A O 1
ATOM 4081 N N . THR A 1 530 ? 0.907 2.226 15.306 1.00 87.88 530 THR A N 1
ATOM 4082 C CA . THR A 1 530 ? 0.418 2.949 14.113 1.00 87.88 530 THR A CA 1
ATOM 4083 C C . THR A 1 530 ? -0.052 4.356 14.473 1.00 87.88 530 THR A C 1
ATOM 4085 O O . THR A 1 530 ? 0.352 5.323 13.826 1.00 87.88 530 THR A O 1
ATOM 4088 N N . ILE A 1 531 ? -0.843 4.491 15.543 1.00 89.00 531 ILE A N 1
ATOM 4089 C CA . ILE A 1 531 ? -1.312 5.792 16.047 1.00 89.00 531 ILE A CA 1
ATOM 4090 C C . ILE A 1 531 ? -0.112 6.678 16.410 1.00 89.00 531 ILE A C 1
ATOM 4092 O O . ILE A 1 531 ? -0.028 7.822 15.968 1.00 89.00 531 ILE A O 1
ATOM 4096 N N . TYR A 1 532 ? 0.855 6.145 17.162 1.00 87.56 532 TYR A N 1
ATOM 4097 C CA . TYR A 1 532 ? 2.054 6.884 17.562 1.00 87.56 532 TYR A CA 1
ATOM 4098 C C . TYR A 1 532 ? 2.892 7.370 16.367 1.00 87.56 532 TYR A C 1
ATOM 4100 O O . TYR A 1 532 ? 3.331 8.521 16.348 1.00 87.56 532 TYR A O 1
ATOM 4108 N N . ASN A 1 533 ? 3.087 6.526 15.349 1.00 87.25 533 ASN A N 1
ATOM 4109 C CA . ASN A 1 533 ? 3.856 6.900 14.162 1.00 87.25 533 ASN A CA 1
ATOM 4110 C C . ASN A 1 533 ? 3.139 7.950 13.303 1.00 87.25 533 ASN A C 1
ATOM 4112 O O . ASN A 1 533 ? 3.792 8.876 12.822 1.00 87.25 533 ASN A O 1
ATOM 4116 N N . LEU A 1 534 ? 1.813 7.859 13.155 1.00 89.38 534 LEU A N 1
ATOM 4117 C CA . LEU A 1 534 ? 1.016 8.828 12.395 1.00 89.38 534 LEU A CA 1
ATOM 4118 C C . LEU A 1 534 ? 1.175 10.256 12.954 1.00 89.38 534 LEU A C 1
ATOM 4120 O O . LEU A 1 534 ? 1.346 11.212 12.199 1.00 89.38 534 LEU A O 1
ATOM 4124 N N . TRP A 1 535 ? 1.208 10.395 14.283 1.00 88.88 535 TRP A N 1
ATOM 4125 C CA . TRP A 1 535 ? 1.418 11.679 14.963 1.00 88.88 535 TRP A CA 1
ATOM 4126 C C . TRP A 1 535 ? 2.862 12.204 14.913 1.00 88.88 535 TRP A C 1
ATOM 4128 O O . TRP A 1 535 ? 3.095 13.388 15.162 1.00 88.88 535 TRP A O 1
ATOM 4138 N N . LYS A 1 536 ? 3.837 11.364 14.541 1.00 86.88 536 LYS A N 1
ATOM 4139 C CA . LYS A 1 536 ? 5.246 11.754 14.362 1.00 86.88 536 LYS A CA 1
ATOM 4140 C C . LYS A 1 536 ? 5.486 12.518 13.048 1.00 86.88 536 LYS A C 1
ATOM 4142 O O . LYS A 1 536 ? 6.490 13.221 12.944 1.00 86.88 536 LYS A O 1
ATOM 4147 N N . ASN A 1 537 ? 4.592 12.408 12.058 1.00 86.00 537 ASN A N 1
ATOM 4148 C CA . ASN A 1 537 ? 4.729 13.053 10.749 1.00 86.00 537 ASN A CA 1
ATOM 4149 C C . ASN A 1 537 ? 3.758 14.246 10.575 1.00 86.00 537 ASN A C 1
ATOM 4151 O O . ASN A 1 537 ? 2.550 14.042 10.433 1.00 86.00 537 ASN A O 1
ATOM 4155 N N . PRO A 1 538 ? 4.248 15.501 10.477 1.00 87.62 538 PRO A N 1
ATOM 4156 C CA . PRO A 1 538 ? 3.398 16.680 10.269 1.00 87.62 538 PRO A CA 1
ATOM 4157 C C . PRO A 1 538 ? 2.561 16.668 8.976 1.00 87.62 538 PRO A C 1
ATOM 4159 O O . PRO A 1 538 ? 1.563 17.388 8.893 1.00 87.62 538 PRO A O 1
ATOM 4162 N N . SER A 1 539 ? 2.954 15.888 7.961 1.00 85.38 539 SER A N 1
ATOM 4163 C CA . SER A 1 539 ? 2.162 15.711 6.734 1.00 85.38 539 SER A CA 1
ATOM 4164 C C . SER A 1 539 ? 0.913 14.865 6.981 1.00 85.38 539 SER A C 1
ATOM 4166 O O . SER A 1 539 ? -0.182 15.184 6.500 1.00 85.38 539 SER A O 1
ATOM 4168 N N . ASP A 1 540 ? 1.071 13.811 7.773 1.00 89.56 540 ASP A N 1
ATOM 4169 C CA . ASP A 1 540 ? 0.021 12.829 8.016 1.00 89.56 540 ASP A CA 1
ATOM 4170 C C . ASP A 1 540 ? -0.966 13.378 9.041 1.00 89.56 540 ASP A C 1
ATOM 4172 O O . ASP A 1 540 ? -2.169 13.333 8.800 1.00 89.56 540 ASP A O 1
ATOM 4176 N N . VAL A 1 541 ? -0.469 14.054 10.087 1.00 89.81 541 VAL A N 1
ATOM 4177 C CA . VAL A 1 541 ? -1.289 14.845 11.022 1.00 89.81 541 VAL A CA 1
ATOM 4178 C C . VAL A 1 541 ? -2.157 15.863 10.277 1.00 89.81 541 VAL A C 1
ATOM 4180 O O . VAL A 1 541 ? -3.350 15.960 10.548 1.00 89.81 541 VAL A O 1
ATOM 4183 N N . ARG A 1 542 ? -1.614 16.594 9.291 1.00 88.44 542 ARG A N 1
ATOM 4184 C CA . ARG A 1 542 ? -2.403 17.549 8.485 1.00 88.44 542 ARG A CA 1
ATOM 4185 C C . ARG A 1 542 ? -3.493 16.860 7.659 1.00 88.44 542 ARG A C 1
ATOM 4187 O O . ARG A 1 542 ? -4.586 17.404 7.514 1.00 88.44 542 ARG A O 1
ATOM 4194 N N . SER A 1 543 ? -3.193 15.688 7.108 1.00 90.38 543 SER A N 1
ATOM 4195 C CA . SER A 1 543 ? -4.126 14.925 6.271 1.00 90.38 543 SER A CA 1
ATOM 4196 C C . SER A 1 543 ? -5.242 14.298 7.115 1.00 90.38 543 SER A C 1
ATOM 4198 O O . SER A 1 543 ? -6.418 14.428 6.781 1.00 90.38 543 SER A O 1
ATOM 4200 N N . MET A 1 544 ? -4.882 13.728 8.266 1.00 91.25 544 MET A N 1
ATOM 4201 C CA . MET A 1 544 ? -5.789 13.261 9.315 1.00 91.25 544 MET A CA 1
ATOM 4202 C C . MET A 1 544 ? -6.696 14.391 9.817 1.00 91.25 544 MET A C 1
ATOM 4204 O O . MET A 1 544 ? -7.907 14.203 9.843 1.00 91.25 544 MET A O 1
ATOM 4208 N N . ILE A 1 545 ? -6.158 15.582 10.124 1.00 90.00 545 ILE A N 1
ATOM 4209 C CA . ILE A 1 545 ? -6.967 16.746 10.537 1.00 90.00 545 ILE A CA 1
ATOM 4210 C C . ILE A 1 545 ? -8.080 17.032 9.526 1.00 90.00 545 ILE A C 1
ATOM 4212 O O . ILE A 1 545 ? -9.236 17.223 9.899 1.00 90.00 545 ILE A O 1
ATOM 4216 N N . HIS A 1 546 ? -7.742 17.014 8.237 1.00 88.31 546 HIS A N 1
ATOM 4217 C CA . HIS A 1 546 ? -8.707 17.276 7.180 1.00 88.31 546 HIS A CA 1
ATOM 4218 C C . HIS A 1 546 ? -9.797 16.193 7.102 1.00 88.31 546 HIS A C 1
ATOM 4220 O O . HIS A 1 546 ? -10.981 16.524 7.069 1.00 88.31 546 HIS A O 1
ATOM 4226 N N . VAL A 1 547 ? -9.413 14.911 7.141 1.00 90.31 547 VAL A N 1
ATOM 4227 C CA . VAL A 1 547 ? -10.347 13.771 7.094 1.00 90.31 547 VAL A CA 1
ATOM 4228 C C . VAL A 1 547 ? -11.278 13.729 8.311 1.00 90.31 547 VAL A C 1
ATOM 4230 O O . VAL A 1 547 ? -12.470 13.479 8.149 1.00 90.31 547 VAL A O 1
ATOM 4233 N N . PHE A 1 548 ? -10.768 13.999 9.515 1.00 91.62 548 PHE A N 1
ATOM 4234 C CA . PHE A 1 548 ? -11.552 13.899 10.750 1.00 91.62 548 PHE A CA 1
ATOM 4235 C C . PHE A 1 548 ? -12.524 15.071 10.946 1.00 91.62 548 PHE A C 1
ATOM 4237 O O . PHE A 1 548 ? -13.586 14.874 11.529 1.00 91.62 548 PHE A O 1
ATOM 4244 N N . SER A 1 549 ? -12.235 16.252 10.384 1.00 88.69 549 SER A N 1
ATOM 4245 C CA . SER A 1 549 ? -13.059 17.473 10.511 1.00 88.69 549 SER A CA 1
ATOM 4246 C C . SER A 1 549 ? -14.490 17.406 9.934 1.00 88.69 549 SER A C 1
ATOM 4248 O O . SER A 1 549 ? -15.231 18.387 10.010 1.00 88.69 549 SER A O 1
ATOM 4250 N N . GLY A 1 550 ? -14.880 16.292 9.305 1.00 86.56 550 GLY A N 1
ATOM 4251 C CA . GLY A 1 550 ? -16.247 16.035 8.831 1.00 86.56 550 GLY A CA 1
ATOM 4252 C C . GLY A 1 550 ? -16.925 14.817 9.466 1.00 86.56 550 GLY A C 1
ATOM 4253 O O . GLY A 1 550 ? -18.074 14.531 9.128 1.00 86.56 550 GLY A O 1
ATOM 4254 N N . LEU A 1 551 ? -16.237 14.084 10.349 1.00 91.75 551 LEU A N 1
ATOM 4255 C CA . LEU A 1 551 ? -16.742 12.816 10.867 1.00 91.75 551 LEU A CA 1
ATOM 4256 C C . LEU A 1 551 ? -17.895 13.016 11.849 1.00 91.75 551 LEU A C 1
ATOM 4258 O O . LEU A 1 551 ? -17.860 13.873 12.731 1.00 91.75 551 LEU A O 1
ATOM 4262 N N . ARG A 1 552 ? -18.893 12.146 11.707 1.00 91.06 552 ARG A N 1
ATOM 4263 C CA . ARG A 1 552 ? -20.037 11.985 12.613 1.00 91.06 552 ARG A CA 1
ATOM 4264 C C . ARG A 1 552 ? -20.044 10.615 13.281 1.00 91.06 552 ARG A C 1
ATOM 4266 O O . ARG A 1 552 ? -20.537 10.458 14.395 1.00 91.06 552 ARG A O 1
ATOM 4273 N N . HIS A 1 553 ? -19.453 9.630 12.612 1.00 90.69 553 HIS A N 1
ATOM 4274 C CA . HIS A 1 553 ? -19.480 8.232 13.005 1.00 90.69 553 HIS A CA 1
ATOM 4275 C C . HIS A 1 553 ? -18.076 7.623 12.907 1.00 90.69 553 HIS A C 1
ATOM 4277 O O . HIS A 1 553 ? -17.482 7.608 11.825 1.00 90.69 553 HIS A O 1
ATOM 4283 N N . ALA A 1 554 ? -17.554 7.110 14.024 1.00 91.69 554 ALA A N 1
ATOM 4284 C CA . ALA A 1 554 ? -16.256 6.440 14.079 1.00 91.69 554 ALA A CA 1
ATOM 4285 C C . ALA A 1 554 ? -16.364 5.056 14.736 1.00 91.69 554 ALA A C 1
ATOM 4287 O O . ALA A 1 554 ? -16.927 4.921 15.824 1.00 91.69 554 ALA A O 1
ATOM 4288 N N . MET A 1 555 ? -15.776 4.041 14.100 1.00 91.44 555 MET A N 1
ATOM 4289 C CA . MET A 1 555 ? -15.588 2.705 14.673 1.00 91.44 555 MET A CA 1
ATOM 4290 C C . MET A 1 555 ? -14.129 2.274 14.516 1.00 91.44 555 MET A C 1
ATOM 4292 O O . MET A 1 555 ? -13.616 2.245 13.401 1.00 91.44 555 MET A O 1
ATOM 4296 N N . PHE A 1 556 ? -13.453 1.963 15.621 1.00 91.75 556 PHE A N 1
ATOM 4297 C CA . PHE A 1 556 ? -12.026 1.625 15.638 1.00 91.75 556 PHE A CA 1
ATOM 4298 C C . PHE A 1 556 ? -11.815 0.287 16.357 1.00 91.75 556 PHE A C 1
ATOM 4300 O O . PHE A 1 556 ? -12.172 0.173 17.530 1.00 91.75 556 PHE A O 1
ATOM 4307 N N . THR A 1 557 ? -11.234 -0.710 15.675 1.00 89.62 557 THR A N 1
ATOM 4308 C CA . THR A 1 557 ? -10.814 -1.976 16.307 1.00 89.62 557 THR A CA 1
ATOM 4309 C C . THR A 1 557 ? -9.314 -1.930 16.604 1.00 89.62 557 THR A C 1
ATOM 4311 O O . THR A 1 557 ? -8.473 -1.956 15.704 1.00 89.62 557 THR A O 1
ATOM 4314 N N . ILE A 1 558 ? -8.990 -1.751 17.884 1.00 87.00 558 ILE A N 1
ATOM 4315 C CA . ILE A 1 558 ? -7.640 -1.523 18.394 1.00 87.00 558 ILE A CA 1
ATOM 4316 C C . ILE A 1 558 ? -7.015 -2.871 18.753 1.00 87.00 558 ILE A C 1
ATOM 4318 O O . ILE A 1 558 ? -7.580 -3.628 19.543 1.00 87.00 558 ILE A O 1
ATOM 4322 N N . ARG A 1 559 ? -5.819 -3.118 18.215 1.00 81.00 559 ARG A N 1
ATOM 4323 C CA . ARG A 1 559 ? -4.930 -4.211 18.612 1.00 81.00 559 ARG A CA 1
ATOM 4324 C C . ARG A 1 559 ? -3.752 -3.656 19.394 1.00 81.00 559 ARG A C 1
ATOM 4326 O O . ARG A 1 559 ? -3.130 -2.679 18.967 1.00 81.00 559 ARG A O 1
ATOM 4333 N N . ARG A 1 560 ? -3.418 -4.268 20.524 1.00 76.00 560 ARG A N 1
ATOM 4334 C CA . ARG A 1 560 ? -2.241 -3.893 21.313 1.00 76.00 560 ARG A CA 1
ATOM 4335 C C . ARG A 1 560 ? -1.059 -4.752 20.874 1.00 76.00 560 ARG A C 1
ATOM 4337 O O . ARG A 1 560 ? -1.186 -5.963 20.732 1.00 76.00 560 ARG A O 1
ATOM 4344 N N . VAL A 1 561 ? 0.079 -4.118 20.591 1.00 65.25 561 VAL A N 1
ATOM 4345 C CA . VAL A 1 561 ? 1.309 -4.827 20.205 1.00 65.25 561 VAL A CA 1
ATOM 4346 C C . VAL A 1 561 ? 2.247 -4.832 21.400 1.00 65.25 561 VAL A C 1
ATOM 4348 O O . VAL A 1 561 ? 2.585 -3.778 21.939 1.00 65.25 561 VAL A O 1
ATOM 4351 N N . GLU A 1 562 ? 2.659 -6.019 21.833 1.00 57.78 562 GLU A N 1
ATOM 4352 C CA . GLU A 1 562 ? 3.448 -6.166 23.051 1.00 57.78 562 GLU A CA 1
ATOM 4353 C C . GLU A 1 562 ? 4.871 -5.603 22.900 1.00 57.78 562 GLU A C 1
ATOM 4355 O O . GLU A 1 562 ? 5.748 -6.187 22.265 1.00 57.78 562 GLU A O 1
ATOM 4360 N N . LEU A 1 563 ? 5.064 -4.463 23.569 1.00 55.03 563 LEU A N 1
ATOM 4361 C CA . LEU A 1 563 ? 6.265 -4.051 24.303 1.00 55.03 563 LEU A CA 1
ATOM 4362 C C . LEU A 1 563 ? 7.579 -3.857 23.530 1.00 55.03 563 LEU A C 1
ATOM 4364 O O . LEU A 1 563 ? 8.342 -4.784 23.277 1.00 55.03 563 LEU A O 1
ATOM 4368 N N . ALA A 1 564 ? 7.928 -2.579 23.332 1.00 53.44 564 ALA A N 1
ATOM 4369 C CA . ALA A 1 564 ? 9.305 -2.158 23.057 1.00 53.44 564 ALA A CA 1
ATOM 4370 C C . ALA A 1 564 ? 9.667 -0.783 23.662 1.00 53.44 564 ALA A C 1
ATOM 4372 O O . ALA A 1 564 ? 10.745 -0.639 24.234 1.00 53.44 564 ALA A O 1
ATOM 4373 N N . ASP A 1 565 ? 8.794 0.233 23.562 1.00 66.75 565 ASP A N 1
ATOM 4374 C CA . ASP A 1 565 ? 9.108 1.613 23.987 1.00 66.75 565 ASP A CA 1
ATOM 4375 C C . ASP A 1 565 ? 8.062 2.201 24.969 1.00 66.75 565 ASP A C 1
ATOM 4377 O O . ASP A 1 565 ? 6.925 2.484 24.569 1.00 66.75 565 ASP A O 1
ATOM 4381 N N . PRO A 1 566 ? 8.432 2.483 26.239 1.00 68.88 566 PRO A N 1
ATOM 4382 C CA . PRO A 1 566 ? 7.579 3.178 27.213 1.00 68.88 566 PRO A CA 1
ATOM 4383 C C . PRO A 1 566 ? 7.063 4.559 26.764 1.00 68.88 566 PRO A C 1
ATOM 4385 O O . PRO A 1 566 ? 6.047 5.044 27.274 1.00 68.88 566 PRO A O 1
ATOM 4388 N N . ARG A 1 567 ? 7.723 5.211 25.796 1.00 72.44 567 ARG A N 1
ATOM 4389 C CA . ARG A 1 567 ? 7.251 6.470 25.193 1.00 72.44 567 ARG A CA 1
ATOM 4390 C C . ARG A 1 567 ? 5.971 6.262 24.391 1.00 72.44 567 ARG A C 1
ATOM 4392 O O . ARG A 1 567 ? 5.102 7.127 24.426 1.00 72.44 567 ARG A O 1
ATOM 4399 N N . ILE A 1 568 ? 5.825 5.116 23.722 1.00 74.06 568 ILE A N 1
ATOM 4400 C CA . ILE A 1 568 ? 4.595 4.761 23.004 1.00 74.06 568 ILE A CA 1
ATOM 4401 C C . ILE A 1 568 ? 3.478 4.562 24.025 1.00 74.06 568 ILE A C 1
ATOM 4403 O O . ILE A 1 568 ? 2.461 5.246 23.938 1.00 74.06 568 ILE A O 1
ATOM 4407 N N . LEU A 1 569 ? 3.707 3.737 25.055 1.00 70.38 569 LEU A N 1
ATOM 4408 C CA . LEU A 1 569 ? 2.725 3.438 26.111 1.00 70.38 569 LEU A CA 1
ATOM 4409 C C . LEU A 1 569 ? 2.177 4.703 26.801 1.00 70.38 569 LEU A C 1
ATOM 4411 O O . LEU A 1 569 ? 0.996 4.765 27.134 1.00 70.38 569 LEU A O 1
ATOM 4415 N N . THR A 1 570 ? 3.005 5.740 26.958 1.00 70.81 570 THR A N 1
ATOM 4416 C CA . THR A 1 570 ? 2.629 7.021 27.589 1.00 70.81 570 THR A CA 1
ATOM 4417 C C . THR A 1 570 ? 2.136 8.103 26.615 1.00 70.81 570 THR A C 1
ATOM 4419 O O . THR A 1 570 ? 1.644 9.148 27.057 1.00 70.81 570 THR A O 1
ATOM 4422 N N . ALA A 1 571 ? 2.246 7.906 25.297 1.00 78.94 571 ALA A N 1
ATOM 4423 C CA . ALA A 1 571 ? 1.842 8.886 24.281 1.00 78.94 571 ALA A CA 1
ATOM 4424 C C . ALA A 1 571 ? 0.646 8.439 23.426 1.00 78.94 571 ALA A C 1
ATOM 4426 O O . ALA A 1 571 ? -0.211 9.272 23.131 1.00 78.94 571 ALA A O 1
ATOM 4427 N N . TRP A 1 572 ? 0.541 7.150 23.077 1.00 84.38 572 TRP A N 1
ATOM 4428 C CA . TRP A 1 572 ? -0.473 6.629 22.148 1.00 84.38 572 TRP A CA 1
ATOM 4429 C C . TRP A 1 572 ? -1.902 6.993 22.569 1.00 84.38 572 TRP A C 1
ATOM 4431 O O . TRP A 1 572 ? -2.694 7.411 21.734 1.00 84.38 572 TRP A O 1
ATOM 4441 N N . GLY A 1 573 ? -2.217 6.920 23.867 1.00 82.06 573 GLY A N 1
ATOM 4442 C CA . GLY A 1 573 ? -3.548 7.239 24.379 1.00 82.06 573 GLY A CA 1
ATOM 4443 C C . GLY A 1 573 ? -3.912 8.716 24.251 1.00 82.06 573 GLY A C 1
ATOM 4444 O O . GLY A 1 573 ? -5.036 9.044 23.883 1.00 82.06 573 GLY A O 1
ATOM 4445 N N . ARG A 1 574 ? -2.946 9.618 24.466 1.00 84.44 574 ARG A N 1
ATOM 4446 C CA . ARG A 1 574 ? -3.142 11.056 24.220 1.00 84.44 574 ARG A CA 1
ATOM 4447 C C . ARG A 1 574 ? -3.379 11.313 22.732 1.00 84.44 574 ARG A C 1
ATOM 4449 O O . ARG A 1 574 ? -4.280 12.064 22.389 1.00 84.44 574 ARG A O 1
ATOM 4456 N N . PHE A 1 575 ? -2.629 10.639 21.863 1.00 88.56 575 PHE A N 1
ATOM 4457 C CA . PHE A 1 575 ? -2.772 10.726 20.409 1.00 88.56 575 PHE A CA 1
ATOM 4458 C C . PHE A 1 575 ? -4.082 10.117 19.869 1.00 88.56 575 PHE A C 1
ATOM 4460 O O . PHE A 1 575 ? -4.674 10.683 18.952 1.00 88.56 575 PHE A O 1
ATOM 4467 N N . LEU A 1 576 ? -4.580 9.023 20.457 1.00 89.56 576 LEU A N 1
ATOM 4468 C CA . LEU A 1 576 ? -5.893 8.439 20.151 1.00 89.56 576 LEU A CA 1
ATOM 4469 C C . LEU A 1 576 ? -7.019 9.434 20.466 1.00 89.56 576 LEU A C 1
ATOM 4471 O O . LEU A 1 576 ? -7.871 9.701 19.621 1.00 89.56 576 LEU A O 1
ATOM 4475 N N . TRP A 1 577 ? -7.016 10.012 21.669 1.00 87.62 577 TRP A N 1
ATOM 4476 C CA . TRP A 1 577 ? -8.070 10.939 22.078 1.00 87.62 577 TRP A CA 1
ATOM 4477 C C . TRP A 1 577 ? -7.973 12.302 21.381 1.00 87.62 577 TRP A C 1
ATOM 4479 O O . TRP A 1 577 ? -9.003 12.840 20.987 1.00 87.62 577 TRP A O 1
ATOM 4489 N N . GLU A 1 578 ? -6.769 12.827 21.131 1.00 87.19 578 GLU A N 1
ATOM 4490 C CA . GLU A 1 578 ? -6.580 14.022 20.292 1.00 87.19 578 GLU A CA 1
ATOM 4491 C C . GLU A 1 578 ? -7.075 13.805 18.854 1.00 87.19 578 GLU A C 1
ATOM 4493 O O . GLU A 1 578 ? -7.644 14.718 18.260 1.00 87.19 578 GLU A O 1
ATOM 4498 N N . MET A 1 579 ? -6.922 12.595 18.304 1.00 88.75 579 MET A N 1
ATOM 4499 C CA . MET A 1 579 ? -7.439 12.246 16.977 1.00 88.75 579 MET A CA 1
ATOM 4500 C C . MET A 1 579 ? -8.973 12.321 16.933 1.00 88.75 579 MET A C 1
ATOM 4502 O O . MET A 1 579 ? -9.525 12.873 15.984 1.00 88.75 579 MET A O 1
ATOM 4506 N N . PHE A 1 580 ? -9.670 11.858 17.977 1.00 88.38 580 PHE A N 1
ATOM 4507 C CA . PHE A 1 580 ? -11.124 12.033 18.082 1.00 88.38 580 PHE A CA 1
ATOM 4508 C C . PHE A 1 580 ? -11.536 13.478 18.408 1.00 88.38 580 PHE A C 1
ATOM 4510 O O . PHE A 1 580 ? -12.545 13.937 17.886 1.00 88.38 580 PHE A O 1
ATOM 4517 N N . ARG A 1 581 ? -10.739 14.240 19.173 1.00 86.19 581 ARG A N 1
ATOM 4518 C CA . ARG A 1 581 ? -11.002 15.661 19.497 1.00 86.19 581 ARG A CA 1
ATOM 4519 C C . ARG A 1 581 ? -11.026 16.581 18.263 1.00 86.19 581 ARG A C 1
ATOM 4521 O O . ARG A 1 581 ? -11.570 17.678 18.326 1.00 86.19 581 ARG A O 1
ATOM 4528 N N . ILE A 1 582 ? -10.430 16.158 17.148 1.00 87.94 582 ILE A N 1
ATOM 4529 C CA . ILE A 1 582 ? -10.485 16.860 15.854 1.00 87.94 582 ILE A CA 1
ATOM 4530 C C . ILE A 1 582 ? -11.867 16.718 15.182 1.00 87.94 582 ILE A C 1
ATOM 4532 O O . ILE A 1 582 ? -12.263 17.578 14.395 1.00 87.94 582 ILE A O 1
ATOM 4536 N N . ALA A 1 583 ? -12.606 15.645 15.469 1.00 87.81 583 ALA A N 1
ATOM 4537 C CA . ALA A 1 583 ? -13.905 15.366 14.868 1.00 87.81 583 ALA A CA 1
ATOM 4538 C C . ALA A 1 583 ? -15.039 16.081 15.624 1.00 87.81 583 ALA A C 1
ATOM 4540 O O . ALA A 1 583 ? -15.895 15.439 16.218 1.00 87.81 583 ALA A O 1
ATOM 4541 N N . GLU A 1 584 ? -15.069 17.417 15.576 1.00 83.94 584 GLU A N 1
ATOM 4542 C CA . GLU A 1 584 ? -16.016 18.277 16.322 1.00 83.94 584 GLU A CA 1
ATOM 4543 C C . GLU A 1 584 ? -17.507 17.877 16.172 1.00 83.94 584 GLU A C 1
ATOM 4545 O O . GLU A 1 584 ? -18.330 18.141 17.053 1.00 83.94 584 GLU A O 1
ATOM 4550 N N . SER A 1 585 ? -17.864 17.202 15.076 1.00 87.44 585 SER A N 1
ATOM 4551 C CA . SER A 1 585 ? -19.208 16.699 14.756 1.00 87.44 585 SER A CA 1
ATOM 4552 C C . SER A 1 585 ? -19.469 15.222 15.109 1.00 87.44 585 SER A C 1
ATOM 4554 O O . SER A 1 585 ? -20.482 14.679 14.670 1.00 87.44 585 SER A O 1
ATOM 4556 N N . LEU A 1 586 ? -18.586 14.550 15.858 1.00 90.31 586 LEU A N 1
ATOM 4557 C CA . LEU A 1 586 ? -18.691 13.119 16.177 1.00 90.31 586 LEU A CA 1
ATOM 4558 C C . LEU A 1 586 ? -19.893 12.801 17.091 1.00 90.31 586 LEU A C 1
ATOM 4560 O O . LEU A 1 586 ? -19.795 12.859 18.315 1.00 90.31 586 LEU A O 1
ATOM 4564 N N . ASP A 1 587 ? -21.009 12.400 16.481 1.00 90.12 587 ASP A N 1
ATOM 4565 C CA . ASP A 1 587 ? -22.241 11.970 17.153 1.00 90.12 587 ASP A CA 1
ATOM 4566 C C . ASP A 1 587 ? -22.090 10.615 17.871 1.00 90.12 587 ASP A C 1
ATOM 4568 O O . ASP A 1 587 ? -22.754 10.375 18.885 1.00 90.12 587 ASP A O 1
ATOM 4572 N N . SER A 1 588 ? -21.250 9.709 17.348 1.00 90.25 588 SER A N 1
ATOM 4573 C CA . SER A 1 588 ? -21.119 8.333 17.855 1.00 90.25 588 SER A CA 1
ATOM 4574 C C . SER A 1 588 ? -19.715 7.733 17.707 1.00 90.25 588 SER A C 1
ATOM 4576 O O . SER A 1 588 ? -19.140 7.763 16.612 1.00 90.25 588 SER A O 1
ATOM 4578 N N . LEU A 1 589 ? -19.235 7.071 18.762 1.00 91.56 589 LEU A N 1
ATOM 4579 C CA . LEU A 1 589 ? -17.944 6.382 18.814 1.00 91.56 589 LEU A CA 1
ATOM 4580 C C . LEU A 1 589 ? -18.111 4.922 19.271 1.00 91.56 589 LEU A C 1
ATOM 4582 O O . LEU A 1 589 ? -18.660 4.668 20.342 1.00 91.56 589 LEU A O 1
ATOM 4586 N N . ARG A 1 590 ? -17.591 3.967 18.490 1.00 90.75 590 ARG A N 1
ATOM 4587 C CA . ARG A 1 590 ? -17.442 2.554 18.881 1.00 90.75 590 ARG A CA 1
ATOM 4588 C C . ARG A 1 590 ? -15.959 2.182 18.933 1.00 90.75 590 ARG A C 1
ATOM 4590 O O . ARG A 1 590 ? -15.263 2.284 17.924 1.00 90.75 590 ARG A O 1
ATOM 4597 N N . LEU A 1 591 ? -15.482 1.740 20.092 1.00 91.44 591 LEU A N 1
ATOM 4598 C CA . LEU A 1 591 ? -14.131 1.208 20.278 1.00 91.44 591 LEU A CA 1
ATOM 4599 C C . LEU A 1 591 ? -14.225 -0.288 20.574 1.00 91.44 591 LEU A C 1
ATOM 4601 O O . LEU A 1 591 ? -14.959 -0.692 21.476 1.00 91.44 591 LEU A O 1
ATOM 4605 N N . VAL A 1 592 ? -13.477 -1.090 19.818 1.00 89.25 592 VAL A N 1
ATOM 4606 C CA . VAL A 1 592 ? -13.409 -2.547 19.980 1.00 89.25 592 VAL A CA 1
ATOM 4607 C C . VAL A 1 592 ? -11.966 -2.952 20.269 1.00 89.25 592 VAL A C 1
ATOM 4609 O O . VAL A 1 592 ? -11.074 -2.478 19.570 1.00 89.25 592 VAL A O 1
ATOM 4612 N N . GLY A 1 593 ? -11.706 -3.812 21.251 1.00 86.56 593 GLY A N 1
ATOM 4613 C CA . GLY A 1 593 ? -10.394 -4.451 21.410 1.00 86.56 593 GLY A CA 1
ATOM 4614 C C . GLY A 1 593 ? -10.326 -5.792 20.676 1.00 86.56 593 GLY A C 1
ATOM 4615 O O . GLY A 1 593 ? -11.296 -6.550 20.670 1.00 86.56 593 GLY A O 1
ATOM 4616 N N . THR A 1 594 ? -9.193 -6.097 20.042 1.00 75.81 594 THR A N 1
ATOM 4617 C CA . THR A 1 594 ? -8.988 -7.378 19.329 1.00 75.81 594 THR A CA 1
ATOM 4618 C C . THR A 1 594 ? -8.158 -8.397 20.110 1.00 75.81 594 THR A C 1
ATOM 4620 O O . THR A 1 594 ? -7.934 -9.494 19.612 1.00 75.81 594 THR A O 1
ATOM 4623 N N . ASP A 1 595 ? -7.654 -8.034 21.290 1.00 66.88 595 ASP A N 1
ATOM 4624 C CA . ASP A 1 595 ? -6.729 -8.873 22.060 1.00 66.88 595 ASP A CA 1
ATOM 4625 C C . ASP A 1 595 ? -7.507 -9.938 22.854 1.00 66.88 595 ASP A C 1
ATOM 4627 O O . ASP A 1 595 ? -8.519 -9.616 23.491 1.00 66.88 595 ASP A O 1
ATOM 4631 N N . ASP A 1 596 ? -7.045 -11.190 22.803 1.00 55.31 596 ASP A N 1
ATOM 4632 C CA . ASP A 1 596 ? -7.875 -12.384 23.050 1.00 55.31 596 ASP A CA 1
ATOM 4633 C C . ASP A 1 596 ? -7.496 -13.196 24.307 1.00 55.31 596 ASP A C 1
ATOM 4635 O O . ASP A 1 596 ? -8.053 -14.261 24.559 1.00 55.31 596 ASP A O 1
ATOM 4639 N N . ASP A 1 597 ? -6.615 -12.675 25.171 1.00 58.09 597 ASP A N 1
ATOM 4640 C CA . ASP A 1 597 ? -6.285 -13.269 26.482 1.00 58.09 597 ASP A CA 1
ATOM 4641 C C . ASP A 1 597 ? -7.425 -13.085 27.508 1.00 58.09 597 ASP A C 1
ATOM 4643 O O . ASP A 1 597 ? -7.244 -12.532 28.602 1.00 58.09 597 ASP A O 1
ATOM 4647 N N . ARG A 1 598 ? -8.647 -13.475 27.135 1.00 63.38 598 ARG A N 1
ATOM 4648 C CA . ARG A 1 598 ? -9.882 -13.282 27.901 1.00 63.38 598 ARG A CA 1
ATOM 4649 C C . ARG A 1 598 ? -10.409 -14.636 28.379 1.00 63.38 598 ARG A C 1
ATOM 4651 O O . ARG A 1 598 ? -10.511 -15.569 27.585 1.00 63.38 598 ARG A O 1
ATOM 4658 N N . PRO A 1 599 ? -10.787 -14.779 29.662 1.00 62.00 599 PRO A N 1
ATOM 4659 C CA . PRO A 1 599 ? -11.498 -15.971 30.099 1.00 62.00 599 PRO A CA 1
ATOM 4660 C C . PRO A 1 599 ? -12.903 -16.003 29.465 1.00 62.00 599 PRO A C 1
ATOM 4662 O O . PRO A 1 599 ? -13.418 -14.952 29.069 1.00 62.00 599 PRO A O 1
ATOM 4665 N N . PRO A 1 600 ? -13.570 -17.172 29.415 1.00 62.94 600 PRO A N 1
ATOM 4666 C CA . PRO A 1 600 ? -14.932 -17.284 28.899 1.00 62.94 600 PRO A CA 1
ATOM 4667 C C . PRO A 1 600 ? -15.901 -16.241 29.483 1.00 62.94 600 PRO A C 1
ATOM 4669 O O . PRO A 1 600 ? -15.828 -15.888 30.663 1.00 62.94 600 PRO A O 1
ATOM 4672 N N . ARG A 1 601 ? -16.810 -15.756 28.625 1.00 67.81 601 ARG A N 1
ATOM 4673 C CA . ARG A 1 601 ? -17.733 -14.621 28.832 1.00 67.81 601 ARG A CA 1
ATOM 4674 C C . ARG A 1 601 ? -18.175 -14.391 30.285 1.00 67.81 601 ARG A C 1
ATOM 4676 O O . ARG A 1 601 ? -19.036 -15.100 30.799 1.00 67.81 601 ARG A O 1
ATOM 4683 N N . GLY A 1 602 ? -17.674 -13.314 30.894 1.00 62.53 602 GLY A N 1
ATOM 4684 C CA . GLY A 1 602 ? -18.117 -12.835 32.211 1.00 62.53 602 GLY A CA 1
ATOM 4685 C C . GLY A 1 602 ? -17.457 -13.508 33.421 1.00 62.53 602 GLY A C 1
ATOM 4686 O O . GLY A 1 602 ? -17.864 -13.240 34.548 1.00 62.53 602 GLY A O 1
ATOM 4687 N N . LEU A 1 603 ? -16.448 -14.363 33.221 1.00 79.25 603 LEU A N 1
ATOM 4688 C CA . LEU A 1 603 ? -15.621 -14.896 34.309 1.00 79.25 603 LEU A CA 1
ATOM 4689 C C . LEU A 1 603 ? -14.544 -13.893 34.752 1.00 79.25 603 LEU A C 1
ATOM 4691 O O . LEU A 1 603 ? -14.112 -13.039 33.974 1.00 79.25 603 LEU A O 1
ATOM 4695 N N . LEU A 1 604 ? -14.096 -14.012 36.003 1.00 83.19 604 LEU A N 1
ATOM 4696 C CA . LEU A 1 604 ? -12.994 -13.230 36.574 1.00 83.19 604 LEU A CA 1
ATOM 4697 C C . LEU A 1 604 ? -11.673 -13.566 35.861 1.00 83.19 604 LEU A C 1
ATOM 4699 O O . LEU A 1 604 ? -11.242 -14.720 35.883 1.00 83.19 604 LEU A O 1
ATOM 4703 N N . LYS A 1 605 ? -11.003 -12.568 35.275 1.00 84.75 605 LYS A N 1
ATOM 4704 C CA . LYS A 1 605 ? -9.608 -12.700 34.827 1.00 84.75 605 LYS A CA 1
ATOM 4705 C C . LYS A 1 605 ? -8.695 -12.458 36.033 1.00 84.75 605 LYS A C 1
ATOM 4707 O O . LYS A 1 605 ? -8.926 -11.523 36.794 1.00 84.75 605 LYS A O 1
ATOM 4712 N N . GLN A 1 606 ? -7.687 -13.306 36.232 1.00 84.31 606 GLN A N 1
ATOM 4713 C CA . GLN A 1 606 ? -6.686 -13.138 37.291 1.00 84.31 606 GLN A CA 1
ATOM 4714 C C . GLN A 1 606 ? -5.288 -13.098 36.679 1.00 84.31 606 GLN A C 1
ATOM 4716 O O . GLN A 1 606 ? -4.819 -14.093 36.129 1.00 84.31 606 GLN A O 1
ATOM 4721 N N . THR A 1 607 ? -4.622 -11.957 36.819 1.00 85.00 607 THR A N 1
ATOM 4722 C CA . THR A 1 607 ? -3.230 -11.745 36.421 1.00 85.00 607 THR A CA 1
ATOM 4723 C C . THR A 1 607 ? -2.355 -11.777 37.678 1.00 85.00 607 THR A C 1
ATOM 4725 O O . THR A 1 607 ? -2.718 -11.211 38.708 1.00 85.00 607 THR A O 1
ATOM 4728 N N . LYS A 1 608 ? -1.209 -12.462 37.632 1.00 84.88 608 LYS A N 1
ATOM 4729 C CA . LYS A 1 608 ? -0.280 -12.586 38.771 1.00 84.88 608 LYS A CA 1
ATOM 4730 C C . LYS A 1 608 ? 1.013 -11.846 38.457 1.00 84.88 608 LYS A C 1
ATOM 4732 O O . LYS A 1 608 ? 1.497 -11.952 37.333 1.00 84.88 608 LYS A O 1
ATOM 4737 N N . ALA A 1 609 ? 1.593 -11.159 39.438 1.00 82.12 609 ALA A N 1
ATOM 4738 C CA . ALA A 1 609 ? 2.759 -10.298 39.224 1.00 82.12 609 ALA A CA 1
ATOM 4739 C C . ALA A 1 609 ? 3.990 -10.996 38.605 1.00 82.12 609 ALA A C 1
ATOM 4741 O O . ALA A 1 609 ? 4.732 -10.362 37.862 1.00 82.12 609 ALA A O 1
ATOM 4742 N N . TRP A 1 610 ? 4.172 -12.304 38.827 1.00 77.81 610 TRP A N 1
ATOM 4743 C CA . TRP A 1 610 ? 5.253 -13.083 38.202 1.00 77.81 610 TRP A CA 1
ATOM 4744 C C . TRP A 1 610 ? 4.992 -13.493 36.741 1.00 77.81 610 TRP A C 1
ATOM 4746 O O . TRP A 1 610 ? 5.880 -14.044 36.097 1.00 77.81 610 TRP A O 1
ATOM 4756 N N . ALA A 1 611 ? 3.773 -13.299 36.226 1.00 80.38 611 ALA A N 1
ATOM 4757 C CA . ALA A 1 611 ? 3.397 -13.626 34.848 1.00 80.38 611 ALA A CA 1
ATOM 4758 C C . ALA A 1 611 ? 3.403 -12.395 33.925 1.00 80.38 611 ALA A C 1
ATOM 4760 O O . ALA A 1 611 ? 3.571 -12.527 32.716 1.00 80.38 611 ALA A O 1
ATOM 4761 N N . THR A 1 612 ? 3.202 -11.197 34.479 1.00 80.25 612 THR A N 1
ATOM 4762 C CA . THR A 1 612 ? 3.199 -9.918 33.752 1.00 80.25 612 THR A CA 1
ATOM 4763 C C . THR A 1 612 ? 3.482 -8.803 34.752 1.00 80.25 612 THR A C 1
ATOM 4765 O O . THR A 1 612 ? 2.898 -8.812 35.839 1.00 80.25 612 THR A O 1
ATOM 4768 N N . SER A 1 613 ? 4.326 -7.819 34.425 1.00 83.94 613 SER A N 1
ATOM 4769 C CA . SER A 1 613 ? 4.546 -6.710 35.356 1.00 83.94 613 SER A CA 1
ATOM 4770 C C . SER A 1 613 ? 3.327 -5.785 35.420 1.00 83.94 613 SER A C 1
ATOM 4772 O O . SER A 1 613 ? 2.575 -5.610 34.457 1.00 83.94 613 SER A O 1
ATOM 4774 N N . ILE A 1 614 ? 3.158 -5.115 36.561 1.00 83.25 614 ILE A N 1
ATOM 4775 C CA . ILE A 1 614 ? 2.057 -4.168 36.785 1.00 83.25 614 ILE A CA 1
ATOM 4776 C C . ILE A 1 614 ? 2.009 -3.039 35.742 1.00 83.25 614 ILE A C 1
ATOM 4778 O O . ILE A 1 614 ? 0.929 -2.570 35.392 1.00 83.25 614 ILE A O 1
ATOM 4782 N N . MET A 1 615 ? 3.156 -2.598 35.213 1.00 81.44 615 MET A N 1
ATOM 4783 C CA . MET A 1 615 ? 3.201 -1.519 34.217 1.00 81.44 615 MET A CA 1
ATOM 4784 C C . MET A 1 615 ? 2.678 -1.980 32.856 1.00 81.44 615 MET A C 1
ATOM 4786 O O . MET A 1 615 ? 1.962 -1.232 32.195 1.00 81.44 615 MET A O 1
ATOM 4790 N N . GLU A 1 616 ? 2.986 -3.213 32.467 1.00 78.31 616 GLU A N 1
ATOM 4791 C CA . GLU A 1 616 ? 2.533 -3.839 31.222 1.00 78.31 616 GLU A CA 1
ATOM 4792 C C . GLU A 1 616 ? 1.034 -4.141 31.303 1.00 78.31 616 GLU A C 1
ATOM 4794 O O . GLU A 1 616 ? 0.255 -3.709 30.452 1.00 78.31 616 GLU A O 1
ATOM 4799 N N . TRP A 1 617 ? 0.606 -4.764 32.405 1.00 83.56 617 TRP A N 1
ATOM 4800 C CA . TRP A 1 617 ? -0.798 -5.063 32.675 1.00 83.56 617 TRP A CA 1
ATOM 4801 C C . TRP A 1 617 ? -1.675 -3.798 32.738 1.00 83.56 617 TRP A C 1
ATOM 4803 O O . TRP A 1 617 ? -2.752 -3.769 32.134 1.00 83.56 617 TRP A O 1
ATOM 4813 N N . ARG A 1 618 ? -1.202 -2.713 33.378 1.00 82.25 618 ARG A N 1
ATOM 4814 C CA . ARG A 1 618 ? -1.857 -1.390 33.330 1.00 82.25 618 ARG A CA 1
ATOM 4815 C C . ARG A 1 618 ? -1.888 -0.821 31.913 1.00 82.25 618 ARG A C 1
ATOM 4817 O O . ARG A 1 618 ? -2.906 -0.265 31.505 1.00 82.25 618 ARG A O 1
ATOM 4824 N N . ALA A 1 619 ? -0.793 -0.943 31.161 1.00 77.56 619 ALA A N 1
ATOM 4825 C CA . ALA A 1 619 ? -0.670 -0.365 29.825 1.00 77.56 619 ALA A CA 1
ATOM 4826 C C . ALA A 1 619 ? -1.616 -0.992 28.790 1.00 77.56 619 ALA A C 1
ATOM 4828 O O . ALA A 1 619 ? -1.907 -0.330 27.792 1.00 77.56 619 ALA A O 1
ATOM 4829 N N . LEU A 1 620 ? -2.125 -2.210 29.021 1.00 79.50 620 LEU A N 1
ATOM 4830 C CA . LEU A 1 620 ? -3.161 -2.847 28.194 1.00 79.50 620 LEU A CA 1
ATOM 4831 C C . LEU A 1 620 ? -4.544 -2.174 28.304 1.00 79.50 620 LEU A C 1
ATOM 4833 O O . LEU A 1 620 ? -5.359 -2.329 27.398 1.00 79.50 620 LEU A O 1
ATOM 4837 N N . ALA A 1 621 ? -4.814 -1.391 29.356 1.00 83.44 621 ALA A N 1
ATOM 4838 C CA . ALA A 1 621 ? -6.098 -0.706 29.520 1.00 83.44 621 ALA A CA 1
ATOM 4839 C C . ALA A 1 621 ? -6.369 0.359 28.439 1.00 83.44 621 ALA A C 1
ATOM 4841 O O . ALA A 1 621 ? -5.451 1.019 27.941 1.00 83.44 621 ALA A O 1
ATOM 4842 N N . LEU A 1 622 ? -7.653 0.615 28.159 1.00 85.56 622 LEU A N 1
ATOM 4843 C CA . LEU A 1 622 ? -8.087 1.800 27.421 1.00 85.56 622 LEU A CA 1
ATOM 4844 C C . LEU A 1 622 ? -7.653 3.064 28.199 1.00 85.56 622 LEU A C 1
ATOM 4846 O O . LEU A 1 622 ? -7.971 3.182 29.387 1.00 85.56 622 LEU A O 1
ATOM 4850 N N . PRO A 1 623 ? -6.919 4.003 27.578 1.00 82.69 623 PRO A N 1
ATOM 4851 C CA . PRO A 1 623 ? -6.245 5.091 28.282 1.00 82.69 623 PRO A CA 1
ATOM 4852 C C . PRO A 1 623 ? -7.203 6.225 28.663 1.00 82.69 623 PRO A C 1
ATOM 4854 O O . PRO A 1 623 ? -8.226 6.429 28.010 1.00 82.69 623 PRO A O 1
ATOM 4857 N N . VAL A 1 624 ? -6.835 7.004 29.688 1.00 76.75 624 VAL A N 1
ATOM 4858 C CA . VAL A 1 624 ? -7.590 8.180 30.163 1.00 76.75 624 VAL A CA 1
ATOM 4859 C C . VAL A 1 624 ? -7.919 9.132 28.999 1.00 76.75 624 VAL A C 1
ATOM 4861 O O . VAL A 1 624 ? -6.982 9.612 28.350 1.00 76.75 624 VAL A O 1
ATOM 4864 N N . PRO A 1 625 ? -9.201 9.468 28.746 1.00 75.12 625 PRO A N 1
ATOM 4865 C CA . PRO A 1 625 ? -9.541 10.607 27.901 1.00 75.12 625 PRO A CA 1
ATOM 4866 C C . PRO A 1 625 ? -9.079 11.896 28.601 1.00 75.12 625 PRO A C 1
ATOM 4868 O O . PRO A 1 625 ? -9.501 12.150 29.733 1.00 75.12 625 PRO A O 1
ATOM 4871 N N . PRO A 1 626 ? -8.189 12.701 27.989 1.00 69.31 626 PRO A N 1
ATOM 4872 C CA . PRO A 1 626 ? -7.638 13.887 28.629 1.00 69.31 626 PRO A CA 1
ATOM 4873 C C . PRO A 1 626 ? -8.749 14.900 28.923 1.00 69.31 626 PRO A C 1
ATOM 4875 O O . PRO A 1 626 ? -9.688 15.048 28.146 1.00 69.31 626 PRO A O 1
ATOM 4878 N N . SER A 1 627 ? -8.630 15.620 30.038 1.00 61.56 627 SER A N 1
ATOM 4879 C CA . SER A 1 627 ? -9.655 16.513 30.605 1.00 61.56 627 SER A CA 1
ATOM 4880 C C . SER A 1 627 ? -9.857 17.841 29.847 1.00 61.56 627 SER A C 1
ATOM 4882 O O . SER A 1 627 ? -10.216 18.865 30.431 1.00 61.56 627 SER A O 1
ATOM 4884 N N . PHE A 1 628 ? -9.634 17.843 28.531 1.00 51.88 628 PHE A N 1
ATOM 4885 C CA . PHE A 1 628 ? -9.871 18.988 27.659 1.00 51.88 628 PHE A CA 1
ATOM 4886 C C . PHE A 1 628 ? -11.311 18.967 27.139 1.00 51.88 628 PHE A C 1
ATOM 4888 O O . PHE A 1 628 ? -11.655 18.109 26.337 1.00 51.88 628 PHE A O 1
ATOM 4895 N N . HIS A 1 629 ? -12.109 19.943 27.586 1.00 52.62 629 HIS A N 1
ATOM 4896 C CA . HIS A 1 629 ? -13.401 20.381 27.032 1.00 52.62 629 HIS A CA 1
ATOM 4897 C C . HIS A 1 629 ? -14.302 19.285 26.422 1.00 52.62 629 HIS A C 1
ATOM 4899 O O . HIS A 1 629 ? -14.147 18.913 25.261 1.00 52.62 629 HIS A O 1
ATOM 4905 N N . ALA A 1 630 ? -15.300 18.855 27.206 1.00 53.66 630 ALA A N 1
ATOM 4906 C CA . ALA A 1 630 ? -16.316 17.860 26.851 1.00 53.66 630 ALA A CA 1
ATOM 4907 C C . ALA A 1 630 ? -16.770 17.915 25.381 1.00 53.66 630 ALA A C 1
ATOM 4909 O O . ALA A 1 630 ? -17.171 18.971 24.883 1.00 53.66 630 ALA A O 1
ATOM 4910 N N . HIS A 1 631 ? -16.750 16.758 24.711 1.00 64.62 631 HIS A N 1
ATOM 4911 C CA . HIS A 1 631 ? -17.100 16.644 23.297 1.00 64.62 631 HIS A CA 1
ATOM 4912 C C . HIS A 1 631 ? -18.588 16.994 23.089 1.00 64.62 631 HIS A C 1
ATOM 4914 O O . HIS A 1 631 ? -19.459 16.224 23.513 1.00 64.62 631 HIS A O 1
ATOM 4920 N N . PRO A 1 632 ? -18.922 18.138 22.457 1.00 62.69 632 PRO A N 1
ATOM 4921 C CA . PRO A 1 632 ? -20.244 18.759 22.594 1.00 62.69 632 PRO A CA 1
ATOM 4922 C C . PRO A 1 632 ? -21.362 18.010 21.853 1.00 62.69 632 PRO A C 1
ATOM 4924 O O . PRO A 1 632 ? -22.541 18.268 22.091 1.00 62.69 632 PRO A O 1
ATOM 4927 N N . SER A 1 633 ? -20.989 17.093 20.962 1.00 79.69 633 SER A N 1
ATOM 4928 C CA . SER A 1 633 ? -21.859 16.346 20.049 1.00 79.69 633 SER A CA 1
ATOM 4929 C C . SER A 1 633 ? -21.931 14.839 20.333 1.00 79.69 633 SER A C 1
ATOM 4931 O O . SER A 1 633 ? -22.815 14.184 19.793 1.00 79.69 633 SER A O 1
ATOM 4933 N N . LEU A 1 634 ? -21.074 14.264 21.194 1.00 88.62 634 LEU A N 1
ATOM 4934 C CA . LEU A 1 634 ? -21.023 12.803 21.360 1.00 88.62 634 LEU A CA 1
ATOM 4935 C C . LEU A 1 634 ? -22.258 12.280 22.116 1.00 88.62 634 LEU A C 1
ATOM 4937 O O . LEU A 1 634 ? -22.391 12.475 23.321 1.00 88.62 634 LEU A O 1
ATOM 4941 N N . THR A 1 635 ? -23.153 11.592 21.407 1.00 90.75 635 THR A N 1
ATOM 4942 C CA . THR A 1 635 ? -24.412 11.052 21.955 1.00 90.75 635 THR A CA 1
ATOM 4943 C C . THR A 1 635 ? -24.371 9.552 22.237 1.00 90.75 635 THR A C 1
ATOM 4945 O O . THR A 1 635 ? -25.124 9.084 23.093 1.00 90.75 635 THR A O 1
ATOM 4948 N N . SER A 1 636 ? -23.508 8.800 21.548 1.00 91.25 636 SER A N 1
ATOM 4949 C CA . SER A 1 636 ? -23.434 7.339 21.651 1.00 91.25 636 SER A CA 1
ATOM 4950 C C . SER A 1 636 ? -21.999 6.850 21.822 1.00 91.25 636 SER A C 1
ATOM 4952 O O . SER A 1 636 ? -21.140 7.146 20.990 1.00 91.25 636 SER A O 1
ATOM 4954 N N . LEU A 1 637 ? -21.759 6.058 22.868 1.00 92.00 637 LEU A N 1
ATOM 4955 C CA . LEU A 1 637 ? -20.476 5.415 23.150 1.00 92.00 637 LEU A CA 1
ATOM 4956 C C . LEU A 1 637 ? -20.670 3.901 23.284 1.00 92.00 637 LEU A C 1
ATOM 4958 O O . LEU A 1 637 ? -21.416 3.442 24.149 1.00 92.00 637 LEU A O 1
ATOM 4962 N N . ALA A 1 638 ? -19.968 3.136 22.452 1.00 91.81 638 ALA A N 1
ATOM 4963 C CA . ALA A 1 638 ? -19.885 1.684 22.549 1.00 91.81 638 ALA A CA 1
ATOM 4964 C C . ALA A 1 638 ? -18.441 1.259 22.857 1.00 91.81 638 ALA A C 1
ATOM 4966 O O . ALA A 1 638 ? -17.519 1.620 22.123 1.00 91.81 638 ALA A O 1
ATOM 4967 N N . LEU A 1 639 ? -18.251 0.505 23.940 1.00 92.38 639 LEU A N 1
ATOM 4968 C CA . LEU A 1 639 ? -16.980 -0.111 24.325 1.00 92.38 639 LEU A CA 1
ATOM 4969 C C . LEU A 1 639 ? -17.162 -1.630 24.313 1.00 92.38 639 LEU A C 1
ATOM 4971 O O . LEU A 1 639 ? -17.970 -2.169 25.071 1.00 92.38 639 LEU A O 1
ATOM 4975 N N . GLU A 1 640 ? -16.433 -2.319 23.443 1.00 88.88 640 GLU A N 1
ATOM 4976 C CA . GLU A 1 640 ? -16.610 -3.753 23.200 1.00 88.88 640 GLU A CA 1
ATOM 4977 C C . GLU A 1 640 ? -15.246 -4.463 23.288 1.00 88.88 640 GLU A C 1
ATOM 4979 O O . GLU A 1 640 ? -14.277 -4.002 22.695 1.00 88.88 640 GLU A O 1
ATOM 4984 N N . ARG A 1 641 ? -15.126 -5.561 24.047 1.00 87.75 641 ARG A N 1
ATOM 4985 C CA . ARG A 1 641 ? -13.859 -6.295 24.273 1.00 87.75 641 ARG A CA 1
ATOM 4986 C C . ARG A 1 641 ? -12.701 -5.401 24.732 1.00 87.75 641 ARG A C 1
ATOM 4988 O O . ARG A 1 641 ? -11.610 -5.438 24.172 1.00 87.75 641 ARG A O 1
ATOM 4995 N N . LEU A 1 642 ? -12.930 -4.573 25.748 1.00 88.44 642 LEU A N 1
ATOM 4996 C CA . LEU A 1 642 ? -11.919 -3.647 26.268 1.00 88.44 642 LEU A CA 1
ATOM 4997 C C . LEU A 1 642 ? -11.695 -3.830 27.766 1.00 88.44 642 LEU A C 1
ATOM 4999 O O . LEU A 1 642 ? -12.636 -3.992 28.541 1.00 88.44 642 LEU A O 1
ATOM 5003 N N . ASP A 1 643 ? -10.435 -3.730 28.170 1.00 88.94 643 ASP A N 1
ATOM 5004 C CA . ASP A 1 643 ? -10.047 -3.640 29.571 1.00 88.94 643 ASP A CA 1
ATOM 5005 C C . ASP A 1 643 ? -9.939 -2.150 29.932 1.00 88.94 643 ASP A C 1
ATOM 5007 O O . ASP A 1 643 ? -9.362 -1.371 29.169 1.00 88.94 643 ASP A O 1
ATOM 5011 N N . ILE A 1 644 ? -10.456 -1.715 31.080 1.00 90.25 644 ILE A N 1
ATOM 5012 C CA . ILE A 1 644 ? -10.396 -0.304 31.496 1.00 90.25 644 ILE A CA 1
ATOM 5013 C C . ILE A 1 644 ? -10.214 -0.176 33.009 1.00 90.25 644 ILE A C 1
ATOM 5015 O O . ILE A 1 644 ? -10.755 -0.971 33.773 1.00 90.25 644 ILE A O 1
ATOM 5019 N N . SER A 1 645 ? -9.445 0.816 33.465 1.00 90.75 645 SER A N 1
ATOM 5020 C CA . SER A 1 645 ? -9.352 1.101 34.902 1.00 90.75 645 SER A CA 1
ATOM 5021 C C . SER A 1 645 ? -10.576 1.908 35.383 1.00 90.75 645 SER A C 1
ATOM 5023 O O . SER A 1 645 ? -11.137 2.689 34.604 1.00 90.75 645 SER A O 1
ATOM 5025 N N . PRO A 1 646 ? -10.963 1.797 36.667 1.00 90.81 646 PRO A N 1
ATOM 5026 C CA . PRO A 1 646 ? -12.034 2.594 37.270 1.00 90.81 646 PRO A CA 1
ATOM 5027 C C . PRO A 1 646 ? -11.853 4.104 37.062 1.00 90.81 646 PRO A C 1
ATOM 5029 O O . PRO A 1 646 ? -12.792 4.794 36.675 1.00 90.81 646 PRO A O 1
ATOM 5032 N N . MET A 1 647 ? -10.627 4.612 37.233 1.00 88.75 647 MET A N 1
ATOM 5033 C CA . MET A 1 647 ? -10.303 6.033 37.054 1.00 88.75 647 MET A CA 1
ATOM 5034 C C . MET A 1 647 ? -10.459 6.488 35.596 1.00 88.75 647 MET A C 1
ATOM 5036 O O . MET A 1 647 ? -10.969 7.579 35.334 1.00 88.75 647 MET A O 1
ATOM 5040 N N . ASN A 1 648 ? -10.053 5.657 34.629 1.00 88.38 648 ASN A N 1
ATOM 5041 C CA . ASN A 1 648 ? -10.174 5.975 33.204 1.00 88.38 648 ASN A CA 1
ATOM 5042 C C . ASN A 1 648 ? -11.653 5.975 32.779 1.00 88.38 648 ASN A C 1
ATOM 5044 O O . ASN A 1 648 ? -12.074 6.839 32.008 1.00 88.38 648 ASN A O 1
ATOM 5048 N N . LEU A 1 649 ? -12.447 5.044 33.319 1.00 90.50 649 LEU A N 1
ATOM 5049 C CA . LEU A 1 649 ? -13.884 4.923 33.070 1.00 90.50 649 LEU A CA 1
ATOM 5050 C C . LEU A 1 649 ? -14.681 6.078 33.710 1.00 90.50 649 LEU A C 1
ATOM 5052 O O . LEU A 1 649 ? -15.522 6.676 33.038 1.00 90.50 649 LEU A O 1
ATOM 5056 N N . GLN A 1 650 ? -14.360 6.475 34.947 1.00 89.94 650 GLN A N 1
ATOM 5057 C CA . GLN A 1 650 ? -14.921 7.673 35.589 1.00 89.94 650 GLN A CA 1
ATOM 5058 C C . GLN A 1 650 ? -14.535 8.954 34.827 1.00 89.94 650 GLN A C 1
ATOM 5060 O O . GLN A 1 650 ? -15.382 9.818 34.607 1.00 89.94 650 GLN A O 1
ATOM 5065 N N . SER A 1 651 ? -13.293 9.056 34.339 1.00 87.38 651 SER A N 1
ATOM 5066 C CA . SER A 1 651 ? -12.848 10.182 33.499 1.00 87.38 651 SER A CA 1
ATOM 5067 C C . SER A 1 651 ? -13.616 10.256 32.172 1.00 87.38 651 SER A C 1
ATOM 5069 O O . SER A 1 651 ? -13.957 11.345 31.710 1.00 87.38 651 SER A O 1
ATOM 5071 N N . ALA A 1 652 ? -13.942 9.111 31.563 1.00 86.75 652 ALA A N 1
ATOM 5072 C CA . ALA A 1 652 ? -14.806 9.057 30.384 1.00 86.75 652 ALA A CA 1
ATOM 5073 C C . ALA A 1 652 ? -16.248 9.488 30.709 1.00 86.75 652 ALA A C 1
ATOM 5075 O O . ALA A 1 652 ? -16.830 10.279 29.965 1.00 86.75 652 ALA A O 1
ATOM 5076 N N . ALA A 1 653 ? -16.803 9.040 31.841 1.00 88.31 653 ALA A N 1
ATOM 5077 C CA . ALA A 1 653 ? -18.116 9.477 32.314 1.00 88.31 653 ALA A CA 1
ATOM 5078 C C . ALA A 1 653 ? -18.160 10.996 32.571 1.00 88.31 653 ALA A C 1
ATOM 5080 O O . ALA A 1 653 ? -19.119 11.650 32.169 1.00 88.31 653 ALA A O 1
ATOM 5081 N N . TRP A 1 654 ? -17.105 11.576 33.150 1.00 88.62 654 TRP A N 1
ATOM 5082 C CA . TRP A 1 654 ? -16.980 13.020 33.375 1.00 88.62 654 TRP A CA 1
ATOM 5083 C C . TRP A 1 654 ? -16.908 13.818 32.063 1.00 88.62 654 TRP A C 1
ATOM 5085 O O . TRP A 1 654 ? -17.633 14.796 31.884 1.00 88.62 654 TRP A O 1
ATOM 5095 N N . ASN A 1 655 ? -16.063 13.391 31.118 1.00 85.19 655 ASN A N 1
ATOM 5096 C CA . ASN A 1 655 ? -15.841 14.115 29.862 1.00 85.19 655 ASN A CA 1
ATOM 5097 C C . ASN A 1 655 ? -17.004 13.997 28.860 1.00 85.19 655 ASN A C 1
ATOM 5099 O O . ASN A 1 655 ? -17.218 14.924 28.079 1.00 85.19 655 ASN A O 1
ATOM 5103 N N . PHE A 1 656 ? -17.748 12.883 28.855 1.00 86.44 656 PHE A N 1
ATOM 5104 C CA . PHE A 1 656 ? -18.784 12.610 27.844 1.00 86.44 656 PHE A CA 1
ATOM 5105 C C . PHE A 1 656 ? -20.212 12.521 28.404 1.00 86.44 656 PHE A C 1
ATOM 5107 O O . PHE A 1 656 ? -21.172 12.713 27.662 1.00 86.44 656 PHE A O 1
ATOM 5114 N N . GLY A 1 657 ? -20.401 12.268 29.703 1.00 86.25 657 GLY A N 1
ATOM 5115 C CA . GLY A 1 657 ? -21.724 11.999 30.281 1.00 86.25 657 GLY A CA 1
ATOM 5116 C C . GLY A 1 657 ? -22.743 13.128 30.087 1.00 86.25 657 GLY A C 1
ATOM 5117 O O . GLY A 1 657 ? -23.924 12.873 29.849 1.00 86.25 657 GLY A O 1
ATOM 5118 N N . SER A 1 658 ? -22.289 14.384 30.085 1.00 89.12 658 SER A N 1
ATOM 5119 C CA . SER A 1 658 ? -23.166 15.549 29.892 1.00 89.12 658 SER A CA 1
ATOM 5120 C C . SER A 1 658 ? -23.871 15.603 28.523 1.00 89.12 658 SER A C 1
ATOM 5122 O O . SER A 1 658 ? -24.868 16.319 28.385 1.00 89.12 658 SER A O 1
ATOM 5124 N N . THR A 1 659 ? -23.395 14.857 27.521 1.00 90.00 659 THR A N 1
ATOM 5125 C CA . THR A 1 659 ? -23.959 14.751 26.160 1.00 90.00 659 THR A CA 1
ATOM 5126 C C . THR A 1 659 ? -24.472 13.344 25.832 1.00 90.00 659 THR A C 1
ATOM 5128 O O . THR A 1 659 ? -25.405 13.213 25.034 1.00 90.00 659 THR A O 1
ATOM 5131 N N . LEU A 1 660 ? -23.937 12.318 26.499 1.00 91.12 660 LEU A N 1
ATOM 5132 C CA . LEU A 1 660 ? -24.231 10.906 26.270 1.00 91.12 660 LEU A CA 1
ATOM 5133 C C . LEU A 1 660 ? -25.706 10.529 26.521 1.00 91.12 660 LEU A C 1
ATOM 5135 O O . LEU A 1 660 ? -26.267 10.786 27.587 1.00 91.12 660 LEU A O 1
ATOM 5139 N N . ARG A 1 661 ? -26.310 9.852 25.539 1.00 93.00 661 ARG A N 1
ATOM 5140 C CA . ARG A 1 661 ? -27.661 9.256 25.584 1.00 93.00 661 ARG A CA 1
ATOM 5141 C C . ARG A 1 661 ? -27.636 7.732 25.543 1.00 93.00 661 ARG A C 1
ATOM 5143 O O . ARG A 1 661 ? -28.488 7.095 26.162 1.00 93.00 661 ARG A O 1
ATOM 5150 N N . ILE A 1 662 ? -26.683 7.174 24.795 1.00 92.25 662 ILE A N 1
ATOM 5151 C CA . ILE A 1 662 ? -26.529 5.743 24.533 1.00 92.25 662 ILE A CA 1
ATOM 5152 C C . ILE A 1 662 ? -25.173 5.279 25.071 1.00 92.25 662 ILE A C 1
ATOM 5154 O O . ILE A 1 662 ? -24.135 5.809 24.675 1.00 92.25 662 ILE A O 1
ATOM 5158 N N . LEU A 1 663 ? -25.187 4.267 25.939 1.00 93.31 663 LEU A N 1
ATOM 5159 C CA . LEU A 1 663 ? -23.991 3.583 26.433 1.00 93.31 663 LEU A CA 1
ATOM 5160 C C . LEU A 1 663 ? -24.116 2.075 26.196 1.00 93.31 663 LEU A C 1
ATOM 5162 O O . LEU A 1 663 ? -25.040 1.441 26.708 1.00 93.31 663 LEU A O 1
ATOM 5166 N N . ILE A 1 664 ? -23.174 1.499 25.452 1.00 92.62 664 ILE A N 1
ATOM 5167 C CA . ILE A 1 664 ? -23.091 0.056 25.198 1.00 92.62 664 ILE A CA 1
ATOM 5168 C C . ILE A 1 664 ? -21.754 -0.461 25.734 1.00 92.62 664 ILE A C 1
ATOM 5170 O O . ILE A 1 664 ? -20.698 0.062 25.383 1.00 92.62 664 ILE A O 1
ATOM 5174 N N . LEU A 1 665 ? -21.801 -1.488 26.582 1.00 93.81 665 LEU A N 1
ATOM 5175 C CA . LEU A 1 665 ? -20.634 -2.176 27.137 1.00 93.81 665 LEU A CA 1
ATOM 5176 C C . LEU A 1 665 ? -20.741 -3.678 26.829 1.00 93.81 665 LEU A C 1
ATOM 5178 O O . LEU A 1 665 ? -21.682 -4.327 27.280 1.00 93.81 665 LEU A O 1
ATOM 5182 N N . ASN A 1 666 ? -19.801 -4.257 26.086 1.00 91.06 666 ASN A N 1
ATOM 5183 C CA . ASN A 1 666 ? -19.812 -5.689 25.759 1.00 91.06 666 ASN A CA 1
ATOM 5184 C C . ASN A 1 666 ? -18.456 -6.325 26.077 1.00 91.06 666 ASN A C 1
ATOM 5186 O O . ASN A 1 666 ? -17.444 -5.850 25.578 1.00 91.06 666 ASN A O 1
ATOM 5190 N N . GLU A 1 667 ? -18.414 -7.380 26.893 1.00 89.94 667 GLU A N 1
ATOM 5191 C CA . GLU A 1 667 ? -17.164 -8.086 27.242 1.00 89.94 667 GLU A CA 1
ATOM 5192 C C . GLU A 1 667 ? -16.086 -7.122 27.809 1.00 89.94 667 GLU A C 1
ATOM 5194 O O . GLU A 1 667 ? -14.900 -7.227 27.491 1.00 89.94 667 GLU A O 1
ATOM 5199 N N . VAL A 1 668 ? -16.516 -6.144 28.627 1.00 90.94 668 VAL A N 1
ATOM 5200 C CA . VAL A 1 668 ? -15.661 -5.102 29.232 1.00 90.94 668 VAL A CA 1
ATOM 5201 C C . VAL A 1 668 ? -15.185 -5.525 30.625 1.00 90.94 668 VAL A C 1
ATOM 5203 O O . VAL A 1 668 ? -15.992 -5.898 31.482 1.00 90.94 668 VAL A O 1
ATOM 5206 N N . TYR A 1 669 ? -13.876 -5.426 30.860 1.00 91.31 669 TYR A N 1
ATOM 5207 C CA . TYR A 1 669 ? -13.216 -5.860 32.094 1.00 91.31 669 TYR A CA 1
ATOM 5208 C C . TYR A 1 669 ? -12.694 -4.656 32.885 1.00 91.31 669 TYR A C 1
ATOM 5210 O O . TYR A 1 669 ? -11.928 -3.844 32.364 1.00 91.31 669 TYR A O 1
ATOM 5218 N N . LEU A 1 670 ? -13.082 -4.546 34.157 1.00 92.50 670 LEU A N 1
ATOM 5219 C CA . LEU A 1 670 ? -12.569 -3.518 35.063 1.00 92.50 670 LEU A CA 1
ATOM 5220 C C . LEU A 1 670 ? -11.224 -3.976 35.646 1.00 92.50 670 LEU A C 1
ATOM 5222 O O . LEU A 1 670 ? -11.179 -4.974 36.366 1.00 92.50 670 LEU A O 1
ATOM 5226 N N . LYS A 1 671 ? -10.131 -3.269 35.340 1.00 91.06 671 LYS A N 1
ATOM 5227 C CA . LYS A 1 671 ? -8.799 -3.562 35.891 1.00 91.06 671 LYS A CA 1
ATOM 5228 C C . LYS A 1 671 ? -8.716 -3.115 37.350 1.00 91.06 671 LYS A C 1
ATOM 5230 O O . LYS A 1 671 ? -8.800 -1.919 37.626 1.00 91.06 671 LYS A O 1
ATOM 5235 N N . VAL A 1 672 ? -8.533 -4.066 38.265 1.00 91.50 672 VAL A N 1
ATOM 5236 C CA . VAL A 1 672 ? -8.451 -3.841 39.716 1.00 91.50 672 VAL A CA 1
ATOM 5237 C C . VAL A 1 672 ? -7.205 -4.517 40.289 1.00 91.50 672 VAL A C 1
ATOM 5239 O O . VAL A 1 672 ? -6.898 -5.662 39.971 1.00 91.50 672 VAL A O 1
ATOM 5242 N N . GLU A 1 673 ? -6.489 -3.799 41.147 1.00 90.56 673 GLU A N 1
ATOM 5243 C CA . GLU A 1 673 ? -5.266 -4.254 41.819 1.00 90.56 673 GLU A CA 1
ATOM 5244 C C . GLU A 1 673 ? -5.573 -4.660 43.265 1.00 90.56 673 GLU A C 1
ATOM 5246 O O . GLU A 1 673 ? -6.437 -4.051 43.901 1.00 90.56 673 GLU A O 1
ATOM 5251 N N . GLN A 1 674 ? -4.850 -5.651 43.793 1.00 88.62 674 GLN A N 1
ATOM 5252 C CA . GLN A 1 674 ? -4.873 -6.032 45.209 1.00 88.62 674 GLN A CA 1
ATOM 5253 C C . GLN A 1 674 ? -3.432 -6.178 45.726 1.00 88.62 674 GLN A C 1
ATOM 5255 O O . GLN A 1 674 ? -2.598 -6.841 45.107 1.00 88.62 674 GLN A O 1
ATOM 5260 N N . SER A 1 675 ? -3.155 -5.567 46.877 1.00 86.25 675 SER A N 1
ATOM 5261 C CA . SER A 1 675 ? -1.905 -5.643 47.647 1.00 86.25 675 SER A CA 1
ATOM 5262 C C . SER A 1 675 ? -2.244 -5.582 49.140 1.00 86.25 675 SER A C 1
ATOM 5264 O O . SER A 1 675 ? -3.300 -5.079 49.529 1.00 86.25 675 SER A O 1
ATOM 5266 N N . THR A 1 676 ? -1.327 -6.015 50.006 1.00 83.00 676 THR A N 1
ATOM 5267 C CA . THR A 1 676 ? -1.427 -5.811 51.464 1.00 83.00 676 THR A CA 1
ATOM 5268 C C . THR A 1 676 ? -1.580 -4.333 51.855 1.00 83.00 676 THR A C 1
ATOM 5270 O O . THR A 1 676 ? -2.151 -4.026 52.901 1.00 83.00 676 THR A O 1
ATOM 5273 N N . THR A 1 677 ? -1.102 -3.411 51.007 1.00 81.81 677 THR A N 1
ATOM 5274 C CA . THR A 1 677 ? -1.127 -1.955 51.236 1.00 81.81 677 THR A CA 1
ATOM 5275 C C . THR A 1 677 ? -2.226 -1.214 50.472 1.00 81.81 677 THR A C 1
ATOM 5277 O O . THR A 1 677 ? -2.578 -0.095 50.848 1.00 81.81 677 THR A O 1
ATOM 5280 N N . HIS A 1 678 ? -2.786 -1.810 49.414 1.00 79.38 678 HIS A N 1
ATOM 5281 C CA . HIS A 1 678 ? -3.754 -1.160 48.532 1.00 79.38 678 HIS A CA 1
ATOM 5282 C C . HIS A 1 678 ? -4.905 -2.104 48.171 1.00 79.38 678 HIS A C 1
ATOM 5284 O O . HIS A 1 678 ? -4.683 -3.203 47.671 1.00 79.38 678 HIS A O 1
ATOM 5290 N N . ASN A 1 679 ? -6.142 -1.642 48.395 1.00 81.69 679 ASN A N 1
ATOM 5291 C CA . ASN A 1 679 ? -7.378 -2.358 48.053 1.00 81.69 679 ASN A CA 1
ATOM 5292 C C . ASN A 1 679 ? -7.450 -3.800 48.612 1.00 81.69 679 ASN A C 1
ATOM 5294 O O . ASN A 1 679 ? -7.893 -4.721 47.930 1.00 81.69 679 ASN A O 1
ATOM 5298 N N . ARG A 1 680 ? -7.017 -3.987 49.870 1.00 79.81 680 ARG A N 1
ATOM 5299 C CA . ARG A 1 680 ? -6.895 -5.291 50.550 1.00 79.81 680 ARG A CA 1
ATOM 5300 C C . ARG A 1 680 ? -8.110 -6.209 50.378 1.00 79.81 680 ARG A C 1
ATOM 5302 O O . ARG A 1 680 ? -7.921 -7.372 50.052 1.00 79.81 680 ARG A O 1
ATOM 5309 N N . ASP A 1 681 ? -9.327 -5.686 50.520 1.00 74.38 681 ASP A N 1
ATOM 5310 C CA . ASP A 1 681 ? -10.568 -6.477 50.439 1.00 74.38 681 ASP A CA 1
ATOM 5311 C C . ASP A 1 681 ? -11.236 -6.435 49.047 1.00 74.38 681 ASP A C 1
ATOM 5313 O O . ASP A 1 681 ? -12.373 -6.868 48.883 1.00 74.38 681 ASP A O 1
ATOM 5317 N N . THR A 1 682 ? -10.568 -5.900 48.018 1.00 83.06 682 THR A N 1
ATOM 5318 C CA . THR A 1 682 ? -11.062 -5.668 46.636 1.00 83.06 682 THR A CA 1
ATOM 5319 C C . THR A 1 682 ? -12.262 -4.716 46.460 1.00 83.06 682 THR A C 1
ATOM 5321 O O . THR A 1 682 ? -12.578 -4.325 45.336 1.00 83.06 682 THR A O 1
ATOM 5324 N N . THR A 1 683 ? -12.896 -4.265 47.546 1.00 87.06 683 THR A N 1
ATOM 5325 C CA . THR A 1 683 ? -14.132 -3.455 47.555 1.00 87.06 683 THR A CA 1
ATOM 5326 C C . THR A 1 683 ? -13.980 -1.993 47.113 1.00 87.06 683 THR A C 1
ATOM 5328 O O . THR A 1 683 ? -15.000 -1.326 46.894 1.00 87.06 683 THR A O 1
ATOM 5331 N N . LYS A 1 684 ? -12.753 -1.469 46.946 1.00 88.00 684 LYS A N 1
ATOM 5332 C CA . LYS A 1 684 ? -12.551 -0.061 46.548 1.00 88.00 684 LYS A CA 1
ATOM 5333 C C . LYS A 1 684 ? -13.018 0.243 45.132 1.00 88.00 684 LYS A C 1
ATOM 5335 O O . LYS A 1 684 ? -13.356 1.379 44.838 1.00 88.00 684 LYS A O 1
ATOM 5340 N N . SER A 1 685 ? -12.999 -0.731 44.229 1.00 91.94 685 SER A N 1
ATOM 5341 C CA . SER A 1 685 ? -13.291 -0.514 42.809 1.00 91.94 685 SER A CA 1
ATOM 5342 C C . SER A 1 685 ? -14.299 -1.537 42.322 1.00 91.94 685 SER A C 1
ATOM 5344 O O . SER A 1 685 ? -13.958 -2.702 42.138 1.00 91.94 685 SER A O 1
ATOM 5346 N N . LEU A 1 686 ? -15.544 -1.096 42.135 1.00 94.12 686 LEU A N 1
ATOM 5347 C CA . LEU A 1 686 ? -16.683 -1.965 41.844 1.00 94.12 686 LEU A CA 1
ATOM 5348 C C . LEU A 1 686 ? -17.521 -1.423 40.680 1.00 94.12 686 LEU A C 1
ATOM 5350 O O . LEU A 1 686 ? -17.664 -0.213 40.496 1.00 94.12 686 LEU A O 1
ATOM 5354 N N . TRP A 1 687 ? -18.126 -2.322 39.905 1.00 94.38 687 TRP A N 1
ATOM 5355 C CA . TRP A 1 687 ? -19.052 -1.960 38.832 1.00 94.38 687 TRP A CA 1
ATOM 5356 C C . TRP A 1 687 ? -20.326 -1.302 39.368 1.00 94.38 687 TRP A C 1
ATOM 5358 O O . TRP A 1 687 ? -20.847 -0.386 38.737 1.00 94.38 687 TRP A O 1
ATOM 5368 N N . ILE A 1 688 ? -20.830 -1.739 40.522 1.00 93.62 688 ILE A N 1
ATOM 5369 C CA . ILE A 1 688 ? -22.092 -1.275 41.112 1.00 93.62 688 ILE A CA 1
ATOM 5370 C C . ILE A 1 688 ? -21.874 -0.712 42.515 1.00 93.62 688 ILE A C 1
ATOM 5372 O O . ILE A 1 688 ? -22.398 0.358 42.822 1.00 93.62 688 ILE A O 1
ATOM 5376 N N . GLY A 1 689 ? -21.099 -1.416 43.343 1.00 91.56 689 GLY A N 1
ATOM 5377 C CA . GLY A 1 689 ? -20.897 -1.078 44.753 1.00 91.56 689 GLY A CA 1
ATOM 5378 C C . GLY A 1 689 ? -21.640 -1.998 45.725 1.00 91.56 689 GLY A C 1
ATOM 5379 O O . GLY A 1 689 ? -22.268 -2.980 45.324 1.00 91.56 689 GLY A O 1
ATOM 5380 N N . LEU A 1 690 ? -21.566 -1.680 47.020 1.00 91.25 690 LEU A N 1
ATOM 5381 C CA . LEU A 1 690 ? -22.197 -2.467 48.085 1.00 91.25 690 LEU A CA 1
ATOM 5382 C C . LEU A 1 690 ? -23.620 -1.959 48.406 1.00 91.25 690 LEU A C 1
ATOM 5384 O O . LEU A 1 690 ? -23.868 -0.751 48.385 1.00 91.25 690 LEU A O 1
ATOM 5388 N N . PRO A 1 691 ? -24.580 -2.854 48.709 1.00 90.44 691 PRO A N 1
ATOM 5389 C CA . PRO A 1 691 ? -25.960 -2.472 48.992 1.00 90.44 691 PRO A CA 1
ATOM 5390 C C . PRO A 1 691 ? -26.095 -1.799 50.365 1.00 90.44 691 PRO A C 1
ATOM 5392 O O . PRO A 1 691 ? -25.522 -2.246 51.354 1.00 90.44 691 PRO A O 1
ATOM 5395 N N . ASN A 1 692 ? -26.926 -0.761 50.433 1.00 90.06 692 ASN A N 1
ATOM 5396 C CA . ASN A 1 692 ? -27.267 0.028 51.624 1.00 90.06 692 ASN A CA 1
ATOM 5397 C C . ASN A 1 692 ? -26.077 0.722 52.316 1.00 90.06 692 ASN A C 1
ATOM 5399 O O . ASN A 1 692 ? -26.230 1.254 53.415 1.00 90.06 692 ASN A O 1
ATOM 5403 N N . GLN A 1 693 ? -24.919 0.762 51.657 1.00 90.88 693 GLN A N 1
ATOM 5404 C CA . GLN A 1 693 ? -23.710 1.445 52.100 1.00 90.88 693 GLN A CA 1
ATOM 5405 C C . GLN A 1 693 ? -23.416 2.630 51.168 1.00 90.88 693 GLN A C 1
ATOM 5407 O O . GLN A 1 693 ? -23.766 2.615 49.988 1.00 90.88 693 GLN A O 1
ATOM 5412 N N . ARG A 1 694 ? -22.792 3.674 51.717 1.00 90.62 694 ARG A N 1
ATOM 5413 C CA . ARG A 1 694 ? -22.231 4.809 50.972 1.00 90.62 694 ARG A CA 1
ATOM 5414 C C . ARG A 1 694 ? -20.746 4.509 50.706 1.00 90.62 694 ARG A C 1
ATOM 5416 O O . ARG A 1 694 ? -20.101 4.019 51.637 1.00 90.62 694 ARG A O 1
ATOM 5423 N N . PRO A 1 695 ? -20.204 4.731 49.494 1.00 90.69 695 PRO A N 1
ATOM 5424 C CA . PRO A 1 695 ? -18.769 4.578 49.269 1.00 90.69 695 PRO A CA 1
ATOM 5425 C C . PRO A 1 695 ? -17.980 5.568 50.139 1.00 90.69 695 PRO A C 1
ATOM 5427 O O . PRO A 1 695 ? -18.476 6.642 50.474 1.00 90.69 695 PRO A O 1
ATOM 5430 N N . GLU A 1 696 ? -16.763 5.181 50.513 1.00 87.56 696 GLU A N 1
ATOM 5431 C CA . GLU A 1 696 ? -15.776 6.067 51.138 1.00 87.56 696 GLU A CA 1
ATOM 5432 C C . GLU A 1 696 ? -15.115 6.943 50.059 1.00 87.56 696 GLU A C 1
ATOM 5434 O O . GLU A 1 696 ? -15.144 6.581 48.884 1.00 87.56 696 GLU A O 1
ATOM 5439 N N . ASP A 1 697 ? -14.474 8.048 50.447 1.00 81.12 697 ASP A N 1
ATOM 5440 C CA . ASP A 1 697 ? -13.910 9.082 49.552 1.00 81.12 697 ASP A CA 1
ATOM 5441 C C . ASP A 1 697 ? -12.849 8.584 48.527 1.00 81.12 697 ASP A C 1
ATOM 5443 O O . ASP A 1 697 ? -12.422 9.338 47.656 1.00 81.12 697 ASP A O 1
ATOM 5447 N N . ASP A 1 698 ? -12.400 7.326 48.629 1.00 85.25 698 ASP A N 1
ATOM 5448 C CA . ASP A 1 698 ? -11.436 6.656 47.730 1.00 85.25 698 ASP A CA 1
ATOM 5449 C C . ASP A 1 698 ? -12.065 5.455 46.972 1.00 85.25 698 ASP A C 1
ATOM 5451 O O . ASP A 1 698 ? -11.370 4.702 46.288 1.00 85.25 698 ASP A O 1
ATOM 5455 N N . ASN A 1 699 ? -13.385 5.242 47.096 1.00 89.94 699 ASN A N 1
ATOM 5456 C CA . ASN A 1 699 ? -14.096 4.085 46.537 1.00 89.94 699 ASN A CA 1
ATOM 5457 C C . ASN A 1 699 ? -14.831 4.424 45.226 1.00 89.94 699 ASN A C 1
ATOM 5459 O O . ASN A 1 699 ? -15.859 5.102 45.190 1.00 89.94 699 ASN A O 1
ATOM 5463 N N . LEU A 1 700 ? -14.343 3.853 44.128 1.00 90.75 700 LEU A N 1
ATOM 5464 C CA . LEU A 1 700 ? -14.808 4.075 42.764 1.00 90.75 700 LEU A CA 1
ATOM 5465 C C . LEU A 1 700 ? -15.891 3.052 42.371 1.00 90.75 700 LEU A C 1
ATOM 5467 O O . LEU A 1 700 ? -15.597 1.976 41.845 1.00 90.75 700 LEU A O 1
ATOM 5471 N N . TRP A 1 701 ? -17.160 3.389 42.628 1.00 94.12 701 TRP A N 1
ATOM 5472 C CA . TRP A 1 701 ? -18.331 2.546 42.319 1.00 94.12 701 TRP A CA 1
ATOM 5473 C C . TRP A 1 701 ? -19.081 3.038 41.062 1.00 94.12 701 TRP A C 1
ATOM 5475 O O . TRP A 1 701 ? -19.788 4.047 41.086 1.00 94.12 701 TRP A O 1
ATOM 5485 N N . MET A 1 702 ? -18.918 2.336 39.935 1.00 94.62 702 MET A N 1
ATOM 5486 C CA . MET A 1 702 ? -19.184 2.891 38.595 1.00 94.62 702 MET A CA 1
ATOM 5487 C C . MET A 1 702 ? -20.659 3.206 38.288 1.00 94.62 702 MET A C 1
ATOM 5489 O O . MET A 1 702 ? -20.939 4.275 37.750 1.00 94.62 702 MET A O 1
ATOM 5493 N N . ALA A 1 703 ? -21.614 2.323 38.601 1.00 94.00 703 ALA A N 1
ATOM 5494 C CA . ALA A 1 703 ? -23.011 2.471 38.161 1.00 94.00 703 ALA A CA 1
ATOM 5495 C C . ALA A 1 703 ? -23.671 3.768 38.661 1.00 94.00 703 ALA A C 1
ATOM 5497 O O . ALA A 1 703 ? -24.390 4.442 37.918 1.00 94.00 703 ALA A O 1
ATOM 5498 N N . MET A 1 704 ? -23.405 4.148 39.915 1.00 93.06 704 MET A N 1
ATOM 5499 C CA . MET A 1 704 ? -23.962 5.373 40.487 1.00 93.06 704 MET A CA 1
ATOM 5500 C C . MET A 1 704 ? -23.197 6.625 40.026 1.00 93.06 704 MET A C 1
ATOM 5502 O O . MET A 1 704 ? -23.824 7.651 39.770 1.00 93.06 704 MET A O 1
ATOM 5506 N N . GLN A 1 705 ? -21.879 6.525 39.809 1.00 91.94 705 GLN A N 1
ATOM 5507 C CA . GLN A 1 705 ? -21.077 7.584 39.177 1.00 91.94 705 GLN A CA 1
ATOM 5508 C C . GLN A 1 705 ? -21.588 7.896 37.758 1.00 91.94 705 GLN A C 1
ATOM 5510 O O . GLN A 1 705 ? -21.830 9.057 37.437 1.00 91.94 705 GLN A O 1
ATOM 5515 N N . PHE A 1 706 ? -21.866 6.881 36.929 1.00 92.62 706 PHE A N 1
ATOM 5516 C CA . PHE A 1 706 ? -22.486 7.082 35.612 1.00 92.62 706 PHE A CA 1
ATOM 5517 C C . PHE A 1 706 ? -23.859 7.754 35.704 1.00 92.62 706 PHE A C 1
ATOM 5519 O O . PHE A 1 706 ? -24.153 8.640 34.906 1.00 92.62 706 PHE A O 1
ATOM 5526 N N . ARG A 1 707 ? -24.689 7.387 36.687 1.00 92.50 707 ARG A N 1
ATOM 5527 C CA . ARG A 1 707 ? -26.011 8.001 36.877 1.00 92.50 707 ARG A CA 1
ATOM 5528 C C . ARG A 1 707 ? -25.944 9.480 37.287 1.00 92.50 707 ARG A C 1
ATOM 5530 O O . ARG A 1 707 ? -26.846 10.238 36.938 1.00 92.50 707 ARG A O 1
ATOM 5537 N N . ILE A 1 708 ? -24.894 9.885 38.003 1.00 92.62 708 ILE A N 1
ATOM 5538 C CA . ILE A 1 708 ? -24.622 11.286 38.366 1.00 92.62 708 ILE A CA 1
ATOM 5539 C C . ILE A 1 708 ? -24.066 12.060 37.161 1.00 92.62 708 ILE A C 1
ATOM 5541 O O . ILE A 1 708 ? -24.579 13.121 36.811 1.00 92.62 708 ILE A O 1
ATOM 5545 N N . LEU A 1 709 ? -23.025 11.524 36.517 1.00 91.50 709 LEU A N 1
ATOM 5546 C CA . LEU A 1 709 ? -22.250 12.219 35.483 1.00 91.50 709 LEU A CA 1
ATOM 5547 C C . LEU A 1 709 ? -22.935 12.228 34.108 1.00 91.50 709 LEU A C 1
ATOM 5549 O O . LEU A 1 709 ? -22.683 13.125 33.303 1.00 91.50 709 LEU A O 1
ATOM 5553 N N . ALA A 1 710 ? -23.824 11.265 33.840 1.00 92.12 710 ALA A N 1
ATOM 5554 C CA . ALA A 1 710 ? -24.540 11.122 32.575 1.00 92.12 710 ALA A CA 1
ATOM 5555 C C . ALA A 1 710 ? -26.080 11.173 32.731 1.00 92.12 710 ALA A C 1
ATOM 5557 O O . ALA A 1 710 ? -26.785 10.216 32.395 1.00 92.12 710 ALA A O 1
ATOM 5558 N N . PRO A 1 711 ? -26.653 12.309 33.186 1.00 90.31 711 PRO A N 1
ATOM 5559 C CA . PRO A 1 711 ? -28.086 12.441 33.481 1.00 90.31 711 PRO A CA 1
ATOM 5560 C C . PRO A 1 711 ? -28.999 12.392 32.240 1.00 90.31 711 PRO A C 1
ATOM 5562 O O . PRO A 1 711 ? -30.221 12.417 32.379 1.00 90.31 711 PRO A O 1
ATOM 5565 N N . LYS A 1 712 ? -28.429 12.341 31.027 1.00 91.81 712 LYS A N 1
ATOM 5566 C CA . LYS A 1 712 ? -29.149 12.216 29.748 1.00 91.81 712 LYS A CA 1
ATOM 5567 C C . LYS A 1 712 ? -29.201 10.780 29.208 1.00 91.81 712 LYS A C 1
ATOM 5569 O O . LYS A 1 712 ? -29.711 10.588 28.107 1.00 91.81 712 LYS A O 1
ATOM 5574 N N . LEU A 1 713 ? -28.711 9.781 29.953 1.00 92.75 713 LEU A N 1
ATOM 5575 C CA . LEU A 1 713 ? -28.768 8.379 29.531 1.00 92.75 713 LEU A CA 1
ATOM 5576 C C . LEU A 1 713 ? -30.218 7.891 29.370 1.00 92.75 713 LEU A C 1
ATOM 5578 O O . LEU A 1 713 ? -30.976 7.715 30.329 1.00 92.75 713 LEU A O 1
ATOM 5582 N N . GLU A 1 714 ? -30.577 7.643 28.114 1.00 91.06 714 GLU A N 1
ATOM 5583 C CA . GLU A 1 714 ? -31.863 7.103 27.677 1.00 91.06 714 GLU A CA 1
ATOM 5584 C C . GLU A 1 714 ? -31.766 5.580 27.509 1.00 91.06 714 GLU A C 1
ATOM 5586 O O . GLU A 1 714 ? -32.682 4.856 27.909 1.00 91.06 714 GLU A O 1
ATOM 5591 N N . LEU A 1 715 ? -30.633 5.089 26.992 1.00 91.06 715 LEU A N 1
ATOM 5592 C CA . LEU A 1 715 ? -30.380 3.677 26.715 1.00 91.06 715 LEU A CA 1
ATOM 5593 C C . LEU A 1 715 ? -29.003 3.258 27.244 1.00 91.06 715 LEU A C 1
ATOM 5595 O O . LEU A 1 715 ? -27.973 3.786 26.834 1.00 91.06 715 LEU A O 1
ATOM 5599 N N . VAL A 1 716 ? -28.990 2.269 28.138 1.00 94.25 716 VAL A N 1
ATOM 5600 C CA . VAL A 1 716 ? -27.768 1.592 28.592 1.00 94.25 716 VAL A CA 1
ATOM 5601 C C . VAL A 1 716 ? -27.924 0.101 28.316 1.00 94.25 716 VAL A C 1
ATOM 5603 O O . VAL A 1 716 ? -28.979 -0.471 28.607 1.00 94.25 716 VAL A O 1
ATOM 5606 N N . ARG A 1 717 ? -26.902 -0.524 27.730 1.00 93.94 717 ARG A N 1
ATOM 5607 C CA . ARG A 1 717 ? -26.821 -1.973 27.516 1.00 93.94 717 ARG A CA 1
ATOM 5608 C C . ARG A 1 717 ? -25.462 -2.486 27.964 1.00 93.94 717 ARG A C 1
ATOM 5610 O O . ARG A 1 717 ? -24.441 -1.864 27.686 1.00 93.94 717 ARG A O 1
ATOM 5617 N N . ALA A 1 718 ? -25.461 -3.614 28.659 1.00 94.62 718 ALA A N 1
ATOM 5618 C CA . ALA A 1 718 ? -24.274 -4.249 29.191 1.00 94.62 718 ALA A CA 1
ATOM 5619 C C . ALA A 1 718 ? -24.345 -5.769 28.995 1.00 94.62 718 ALA A C 1
ATOM 5621 O O . ALA A 1 718 ? -25.341 -6.396 29.350 1.00 94.62 718 ALA A O 1
ATOM 5622 N N . SER A 1 719 ? -23.264 -6.367 28.504 1.00 92.38 719 SER A N 1
ATOM 5623 C CA . SER A 1 719 ? -23.083 -7.817 28.389 1.00 92.38 719 SER A CA 1
ATOM 5624 C C . SER A 1 719 ? -21.722 -8.224 28.933 1.00 92.38 719 SER A C 1
ATOM 5626 O O . SER A 1 719 ? -20.723 -7.554 28.679 1.00 92.38 719 SER A O 1
ATOM 5628 N N . SER A 1 720 ? -21.681 -9.347 29.655 1.00 89.62 720 SER A N 1
ATOM 5629 C CA . SER A 1 720 ? -20.438 -9.999 30.103 1.00 89.62 720 SER A CA 1
ATOM 5630 C C . SER A 1 720 ? -19.422 -9.073 30.795 1.00 89.62 720 SER A C 1
ATOM 5632 O O . SER A 1 720 ? -18.218 -9.277 30.654 1.00 89.62 720 SER A O 1
ATOM 5634 N N . LEU A 1 721 ? -19.905 -8.081 31.558 1.00 92.62 721 LEU A N 1
ATOM 5635 C CA . LEU A 1 721 ? -19.060 -7.271 32.442 1.00 92.62 721 LEU A CA 1
ATOM 5636 C C . LEU A 1 721 ? -18.350 -8.169 33.456 1.00 92.62 721 LEU A C 1
ATOM 5638 O O . LEU A 1 721 ? -18.977 -9.062 34.033 1.00 92.62 721 LEU A O 1
ATOM 5642 N N . SER A 1 722 ? -17.068 -7.907 33.691 1.00 91.69 722 SER A N 1
ATOM 5643 C CA . SER A 1 722 ? -16.254 -8.643 34.661 1.00 91.69 722 SER A CA 1
ATOM 5644 C C . SER A 1 722 ? -15.104 -7.778 35.193 1.00 91.69 722 SER A C 1
ATOM 5646 O O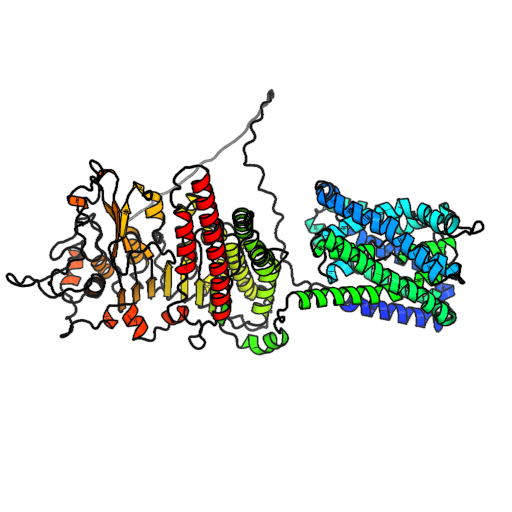 . SER A 1 722 ? -15.034 -6.575 34.930 1.00 91.69 722 SER A O 1
ATOM 5648 N N . TYR A 1 723 ? -14.199 -8.397 35.941 1.00 91.62 723 TYR A N 1
ATOM 5649 C CA . TYR A 1 723 ? -12.978 -7.807 36.473 1.00 91.62 723 TYR A CA 1
ATOM 5650 C C . TYR A 1 723 ? -11.752 -8.518 35.894 1.00 91.62 723 TYR A C 1
ATOM 5652 O O . TYR A 1 723 ? -11.771 -9.728 35.651 1.00 91.62 723 TYR A O 1
ATOM 5660 N N . ASP A 1 724 ? -10.680 -7.758 35.703 1.00 90.56 724 ASP A N 1
ATOM 5661 C CA . ASP A 1 724 ? -9.321 -8.267 35.542 1.00 90.56 724 ASP A CA 1
ATOM 5662 C C . ASP A 1 724 ? -8.548 -7.885 36.802 1.00 90.56 724 ASP A C 1
ATOM 5664 O O . ASP A 1 724 ? -8.454 -6.708 37.149 1.00 90.56 724 ASP A O 1
ATOM 5668 N N . HIS A 1 725 ? -8.096 -8.895 37.535 1.00 90.31 725 HIS A N 1
ATOM 5669 C CA . HIS A 1 725 ? -7.627 -8.771 38.905 1.00 90.31 725 HIS A CA 1
ATOM 5670 C C . HIS A 1 725 ? -6.126 -9.035 38.988 1.00 90.31 725 HIS A C 1
ATOM 5672 O O . HIS A 1 725 ? -5.685 -10.156 38.729 1.00 90.31 725 HIS A O 1
ATOM 5678 N N . PHE A 1 726 ? -5.349 -8.013 39.349 1.00 89.44 726 PHE A N 1
ATOM 5679 C CA . PHE A 1 726 ? -3.897 -8.101 39.475 1.00 89.44 726 PHE A CA 1
ATOM 5680 C C . PHE A 1 726 ? -3.473 -8.393 40.918 1.00 89.44 726 PHE A C 1
ATOM 5682 O O . PHE A 1 726 ? -3.621 -7.549 41.805 1.00 89.44 726 PHE A O 1
ATOM 5689 N N . LEU A 1 727 ? -2.916 -9.586 41.131 1.00 88.25 727 LEU A N 1
ATOM 5690 C CA . LEU A 1 727 ? -2.369 -10.040 42.410 1.00 88.25 727 LEU A CA 1
ATOM 5691 C C . LEU A 1 727 ? -0.880 -9.679 42.516 1.00 88.25 727 LEU A C 1
ATOM 5693 O O . LEU A 1 727 ? -0.047 -10.250 41.802 1.00 88.25 727 LEU A O 1
ATOM 5697 N N . HIS A 1 728 ? -0.552 -8.758 43.425 1.00 88.12 728 HIS A N 1
ATOM 5698 C CA . HIS A 1 728 ? 0.826 -8.390 43.764 1.00 88.12 728 HIS A CA 1
ATOM 5699 C C . HIS A 1 728 ? 1.577 -9.517 44.498 1.00 88.12 728 HIS A C 1
ATOM 5701 O O . HIS A 1 728 ? 0.974 -10.360 45.158 1.00 88.12 728 HIS A O 1
ATOM 5707 N N . GLU A 1 729 ? 2.914 -9.507 44.423 1.00 84.62 729 GLU A N 1
ATOM 5708 C CA . GLU A 1 729 ? 3.784 -10.513 45.063 1.00 84.62 729 GLU A CA 1
ATOM 5709 C C . GLU A 1 729 ? 3.660 -10.551 46.598 1.00 84.62 729 GLU A C 1
ATOM 5711 O O . GLU A 1 729 ? 3.865 -11.601 47.202 1.00 84.62 729 GLU A O 1
ATOM 5716 N N . ASP A 1 730 ? 3.268 -9.441 47.233 1.00 83.38 730 ASP A N 1
ATOM 5717 C CA . ASP A 1 730 ? 3.070 -9.341 48.686 1.00 83.38 730 ASP A CA 1
ATOM 5718 C C . ASP A 1 730 ? 1.841 -10.116 49.202 1.00 83.38 730 ASP A C 1
ATOM 5720 O O . ASP A 1 730 ? 1.701 -10.310 50.408 1.00 83.38 730 ASP A O 1
ATOM 5724 N N . LEU A 1 731 ? 0.976 -10.600 48.303 1.00 82.44 731 LEU A N 1
ATOM 5725 C CA . LEU A 1 731 ? -0.164 -11.468 48.620 1.00 82.44 731 LEU A CA 1
ATOM 5726 C C . LEU A 1 731 ? 0.177 -12.967 48.625 1.00 82.44 731 LEU A C 1
ATOM 5728 O O . LEU A 1 731 ? -0.731 -13.795 48.757 1.00 82.44 731 LEU A O 1
ATOM 5732 N N . PHE A 1 732 ? 1.453 -13.331 48.467 1.00 82.19 732 PHE A N 1
ATOM 5733 C CA . PHE A 1 732 ? 1.893 -14.722 48.398 1.00 82.19 732 PHE A CA 1
ATOM 5734 C C . PHE A 1 732 ? 2.844 -15.081 49.543 1.00 82.19 732 PHE A C 1
ATOM 5736 O O . PHE A 1 732 ? 3.874 -14.444 49.746 1.00 82.19 732 PHE A O 1
ATOM 5743 N N . GLN A 1 733 ? 2.526 -16.162 50.255 1.00 77.19 733 GLN A N 1
ATOM 5744 C CA . GLN A 1 733 ? 3.363 -16.731 51.308 1.00 77.19 733 GLN A CA 1
ATOM 5745 C C . GLN A 1 733 ? 3.623 -18.210 51.007 1.00 77.19 733 GLN A C 1
ATOM 5747 O O . GLN A 1 733 ? 2.692 -18.970 50.736 1.00 77.19 733 GLN A O 1
ATOM 5752 N N . ASP A 1 734 ? 4.899 -18.604 50.986 1.00 72.69 734 ASP A N 1
ATOM 5753 C CA . ASP A 1 734 ? 5.368 -19.959 50.648 1.00 72.69 734 ASP A CA 1
ATOM 5754 C C . ASP A 1 734 ? 4.771 -20.520 49.333 1.00 72.69 734 ASP A C 1
ATOM 5756 O O . ASP A 1 734 ? 4.478 -21.706 49.197 1.00 72.69 734 ASP A O 1
ATOM 5760 N N . GLY A 1 735 ? 4.563 -19.636 48.345 1.00 69.00 735 GLY A N 1
ATOM 5761 C CA . GLY A 1 735 ? 3.960 -19.953 47.042 1.00 69.00 735 GLY A CA 1
ATOM 5762 C C . GLY A 1 735 ? 2.426 -20.047 47.034 1.00 69.00 735 GLY A C 1
ATOM 5763 O O . GLY A 1 735 ? 1.831 -20.245 45.974 1.00 69.00 735 GLY A O 1
ATOM 5764 N N . THR A 1 736 ? 1.769 -19.878 48.184 1.00 73.38 736 THR A N 1
ATOM 5765 C CA . THR A 1 736 ? 0.304 -19.892 48.326 1.00 73.38 736 THR A CA 1
ATOM 5766 C C . THR A 1 736 ? -0.274 -18.479 48.409 1.00 73.38 736 THR A C 1
ATOM 5768 O O . THR A 1 736 ? 0.363 -17.572 48.939 1.00 73.38 736 THR A O 1
ATOM 5771 N N . VAL A 1 737 ? -1.479 -18.279 47.866 1.00 77.75 737 VAL A N 1
ATOM 5772 C CA . VAL A 1 737 ? -2.223 -17.008 47.959 1.00 77.75 737 VAL A CA 1
ATOM 5773 C C . VAL A 1 737 ? -2.753 -16.844 49.387 1.00 77.75 737 VAL A C 1
ATOM 5775 O O . VAL A 1 737 ? -3.337 -17.788 49.924 1.00 77.75 737 VAL A O 1
ATOM 5778 N N . LEU A 1 738 ? -2.603 -15.659 49.989 1.00 78.56 738 LEU A N 1
ATOM 5779 C CA . LEU A 1 738 ? -3.205 -15.352 51.293 1.00 78.56 738 LEU A CA 1
ATOM 5780 C C . LEU A 1 738 ? -4.736 -15.565 51.266 1.00 78.56 738 LEU A C 1
ATOM 5782 O O . LEU A 1 738 ? -5.372 -15.219 50.268 1.00 78.56 738 LEU A O 1
ATOM 5786 N N . PRO A 1 739 ? -5.375 -16.061 52.348 1.00 70.31 739 PRO A N 1
ATOM 5787 C CA . PRO A 1 739 ? -6.812 -16.370 52.348 1.00 70.31 739 PRO A CA 1
ATOM 5788 C C . PRO A 1 739 ? -7.721 -15.207 51.915 1.00 70.31 739 PRO A C 1
ATOM 5790 O O . PRO A 1 739 ? -8.717 -15.425 51.234 1.00 70.31 739 PRO A O 1
ATOM 5793 N N . GLU A 1 740 ? -7.340 -13.973 52.249 1.00 67.88 740 GLU A N 1
ATOM 5794 C CA . GLU A 1 740 ? -8.051 -12.732 51.897 1.00 67.88 740 GLU A CA 1
ATOM 5795 C C . GLU A 1 740 ? -8.021 -12.428 50.383 1.00 67.88 740 GLU A C 1
ATOM 5797 O O . GLU A 1 740 ? -8.941 -11.820 49.843 1.00 67.88 740 GLU A O 1
ATOM 5802 N N . ALA A 1 741 ? -6.996 -12.905 49.671 1.00 70.62 741 ALA A N 1
ATOM 5803 C CA . ALA A 1 741 ? -6.858 -12.793 48.217 1.00 70.62 741 ALA A CA 1
ATOM 5804 C C . ALA A 1 741 ? -7.373 -14.035 47.460 1.00 70.62 741 ALA A C 1
ATOM 5806 O O . ALA A 1 741 ? -7.586 -13.989 46.247 1.00 70.62 741 ALA A O 1
ATOM 5807 N N . ALA A 1 742 ? -7.618 -15.147 48.162 1.00 68.00 742 ALA A N 1
ATOM 5808 C CA . ALA A 1 742 ? -8.160 -16.373 47.576 1.00 68.00 742 ALA A CA 1
ATOM 5809 C C . ALA A 1 742 ? -9.664 -16.273 47.240 1.00 68.00 742 ALA A C 1
ATOM 5811 O O . ALA A 1 742 ? -10.136 -16.969 46.339 1.00 68.00 742 ALA A O 1
ATOM 5812 N N . SER A 1 743 ? -10.413 -15.403 47.927 1.00 73.00 743 SER A N 1
ATOM 5813 C CA . SER A 1 743 ? -11.842 -15.154 47.683 1.00 73.00 743 SER A CA 1
ATOM 5814 C C . SER A 1 743 ? -12.152 -13.646 47.648 1.00 73.00 743 SER A C 1
ATOM 5816 O O . SER A 1 743 ? -12.571 -13.093 48.667 1.00 73.00 743 SER A O 1
ATOM 5818 N N . PRO A 1 744 ? -11.948 -12.959 46.507 1.00 79.31 744 PRO A N 1
ATOM 5819 C CA . PRO A 1 744 ? -12.138 -11.512 46.412 1.00 79.31 744 PRO A CA 1
ATOM 5820 C C . PRO A 1 744 ? -13.620 -11.116 46.519 1.00 79.31 744 PRO A C 1
ATOM 5822 O O . PRO A 1 744 ? -14.487 -11.714 45.876 1.00 79.31 744 PRO A O 1
ATOM 5825 N N . ALA A 1 745 ? -13.909 -10.076 47.302 1.00 82.00 745 ALA A N 1
ATOM 5826 C CA . ALA A 1 745 ? -15.255 -9.595 47.630 1.00 82.00 745 ALA A CA 1
ATOM 5827 C C . ALA A 1 745 ? -15.877 -8.680 46.548 1.00 82.00 745 ALA A C 1
ATOM 5829 O O . ALA A 1 745 ? -16.530 -7.680 46.852 1.00 82.00 745 ALA A O 1
ATOM 5830 N N . PHE A 1 746 ? -15.692 -9.031 45.272 1.00 88.50 746 PHE A N 1
ATOM 5831 C CA . PHE A 1 746 ? -16.326 -8.347 44.142 1.00 88.50 746 PHE A CA 1
ATOM 5832 C C . PHE A 1 746 ? -17.859 -8.501 44.153 1.00 88.50 746 PHE A C 1
ATOM 5834 O O . PHE A 1 746 ? -18.412 -9.509 44.597 1.00 88.50 746 PHE A O 1
ATOM 5841 N N . ASP A 1 747 ? -18.565 -7.534 43.564 1.00 90.38 747 ASP A N 1
ATOM 5842 C CA . ASP A 1 747 ? -20.035 -7.428 43.537 1.00 90.38 747 ASP A CA 1
ATOM 5843 C C . ASP A 1 747 ? -20.757 -8.427 42.597 1.00 90.38 747 ASP A C 1
ATOM 5845 O O . ASP A 1 747 ? -21.898 -8.198 42.177 1.00 90.38 747 ASP A O 1
ATOM 5849 N N . PHE A 1 748 ? -20.139 -9.577 42.300 1.00 88.25 748 PHE A N 1
ATOM 5850 C CA . PHE A 1 748 ? -20.715 -10.668 41.501 1.00 88.25 748 PHE A CA 1
ATOM 5851 C C . PHE A 1 748 ? -22.008 -11.250 42.100 1.00 88.25 748 PHE A C 1
ATOM 5853 O O . PHE A 1 748 ? -22.884 -11.691 41.352 1.00 88.25 748 PHE A O 1
ATOM 5860 N N . VAL A 1 749 ? -22.160 -11.230 43.428 1.00 87.94 749 VAL A N 1
ATOM 5861 C CA . VAL A 1 749 ? -23.347 -11.747 44.132 1.00 87.94 749 VAL A CA 1
ATOM 5862 C C . VAL A 1 749 ? -24.527 -10.774 43.998 1.00 87.94 749 VAL A C 1
ATOM 5864 O O . VAL A 1 749 ? -24.384 -9.574 44.214 1.00 87.94 749 VAL A O 1
ATOM 5867 N N . ASP A 1 750 ? -25.718 -11.281 43.664 1.00 89.81 750 ASP A N 1
ATOM 5868 C CA . ASP A 1 750 ? -26.954 -10.486 43.657 1.00 89.81 750 ASP A CA 1
ATOM 5869 C C . ASP A 1 750 ? -27.536 -10.362 45.082 1.00 89.81 750 ASP A C 1
ATOM 5871 O O . ASP A 1 750 ? -28.010 -11.367 45.620 1.00 89.81 750 ASP A O 1
ATOM 5875 N N . PRO A 1 751 ? -27.596 -9.156 45.684 1.00 87.38 751 PRO A N 1
ATOM 5876 C CA . PRO A 1 751 ? -28.115 -8.966 47.044 1.00 87.38 751 PRO A CA 1
ATOM 5877 C C . PRO A 1 751 ? -29.621 -9.243 47.205 1.00 87.38 751 PRO A C 1
ATOM 5879 O O . PRO A 1 751 ? -30.104 -9.346 48.330 1.00 87.38 751 PRO A O 1
ATOM 5882 N N . SER A 1 752 ? -30.370 -9.389 46.106 1.00 85.06 752 SER A N 1
ATOM 5883 C CA . SER A 1 752 ? -31.774 -9.832 46.128 1.00 85.06 752 SER A CA 1
ATOM 5884 C C . SER A 1 752 ? -31.953 -11.352 46.034 1.00 85.06 752 SER A C 1
ATOM 5886 O O . SER A 1 752 ? -33.072 -11.845 46.145 1.00 85.06 752 SER A O 1
ATOM 5888 N N . GLY A 1 753 ? -30.875 -12.116 45.815 1.00 84.06 753 GLY A N 1
ATOM 5889 C CA . GLY A 1 753 ? -30.940 -13.571 45.645 1.00 84.06 753 GLY A CA 1
ATOM 5890 C C . GLY A 1 753 ? -31.642 -14.044 44.362 1.00 84.06 753 GLY A C 1
ATOM 5891 O O . GLY A 1 753 ? -31.834 -15.244 44.191 1.00 84.06 753 GLY A O 1
ATOM 5892 N N . LEU A 1 754 ? -32.002 -13.137 43.443 1.00 85.75 754 LEU A N 1
ATOM 5893 C CA . LEU A 1 754 ? -32.703 -13.460 42.191 1.00 85.75 754 LEU A CA 1
ATOM 5894 C C . LEU A 1 754 ? -31.776 -13.952 41.064 1.00 85.75 754 LEU A C 1
ATOM 5896 O O . LEU A 1 754 ? -32.249 -14.228 39.964 1.00 85.75 754 LEU A O 1
ATOM 5900 N N . GLY A 1 755 ? -30.464 -14.039 41.308 1.00 87.12 755 GLY A N 1
ATOM 5901 C CA . GLY A 1 755 ? -29.481 -14.492 40.318 1.00 87.12 755 GLY A CA 1
ATOM 5902 C C . GLY A 1 755 ? -29.217 -13.499 39.179 1.00 87.12 755 GLY A C 1
ATOM 5903 O O . GLY A 1 755 ? -28.702 -13.902 38.137 1.00 87.12 755 GLY A O 1
ATOM 5904 N N . ARG A 1 756 ? -29.556 -12.211 39.342 1.00 90.38 756 ARG A N 1
ATOM 5905 C CA . ARG A 1 756 ? -29.346 -11.183 38.308 1.00 90.38 756 ARG A CA 1
ATOM 5906 C C . ARG A 1 756 ? -27.859 -11.014 38.000 1.00 90.38 756 ARG A C 1
ATOM 5908 O O . ARG A 1 756 ? -27.050 -10.785 38.907 1.00 90.38 756 ARG A O 1
ATOM 5915 N N . SER A 1 757 ? -27.511 -11.047 36.714 1.00 91.25 757 SER A N 1
ATOM 5916 C CA . SER A 1 757 ? -26.129 -10.863 36.262 1.00 91.25 757 SER A CA 1
ATOM 5917 C C . SER A 1 757 ? -25.574 -9.493 36.669 1.00 91.25 757 SER A C 1
ATOM 5919 O O . SER A 1 757 ? -26.324 -8.530 36.858 1.00 91.25 757 SER A O 1
ATOM 5921 N N . LEU A 1 758 ? -24.246 -9.392 36.775 1.00 92.94 758 LEU A N 1
ATOM 5922 C CA . LEU A 1 758 ? -23.564 -8.129 37.068 1.00 92.94 758 LEU A CA 1
ATOM 5923 C C . LEU A 1 758 ? -23.965 -7.034 36.064 1.00 92.94 758 LEU A C 1
ATOM 5925 O O . LEU A 1 758 ? -24.314 -5.921 36.448 1.00 92.94 758 LEU A O 1
ATOM 5929 N N . ALA A 1 759 ? -24.024 -7.397 34.782 1.00 93.06 759 ALA A N 1
ATOM 5930 C CA . ALA A 1 759 ? -24.442 -6.519 33.697 1.00 93.06 759 ALA A CA 1
ATOM 5931 C C . ALA A 1 759 ? -25.910 -6.052 33.817 1.00 93.06 759 ALA A C 1
ATOM 5933 O O . ALA A 1 759 ? -26.181 -4.860 33.677 1.00 93.06 759 ALA A O 1
ATOM 5934 N N . GLN A 1 760 ? -26.852 -6.946 34.156 1.00 93.50 760 GLN A N 1
ATOM 5935 C CA . GLN A 1 760 ? -28.246 -6.557 34.405 1.00 93.50 760 GLN A CA 1
ATOM 5936 C C . GLN A 1 760 ? -28.344 -5.569 35.572 1.00 93.50 760 GLN A C 1
ATOM 5938 O O . GLN A 1 760 ? -29.020 -4.547 35.462 1.00 93.50 760 GLN A O 1
ATOM 5943 N N . ARG A 1 761 ? -27.670 -5.859 36.692 1.00 93.62 761 ARG A N 1
ATOM 5944 C CA . ARG A 1 761 ? -27.711 -5.002 37.885 1.00 93.62 761 ARG A CA 1
ATOM 5945 C C . ARG A 1 761 ? -27.058 -3.638 37.623 1.00 93.62 761 ARG A C 1
ATOM 5947 O O . ARG A 1 761 ? -27.599 -2.629 38.066 1.00 93.62 761 ARG A O 1
ATOM 5954 N N . PHE A 1 762 ? -25.980 -3.585 36.837 1.00 95.44 762 PHE A N 1
ATOM 5955 C CA . PHE A 1 762 ? -25.362 -2.337 36.376 1.00 95.44 762 PHE A CA 1
ATOM 5956 C C . PHE A 1 762 ? -26.335 -1.476 35.553 1.00 95.44 762 PHE A C 1
ATOM 5958 O O . PHE A 1 762 ? -26.494 -0.289 35.844 1.00 95.44 762 PHE A O 1
ATOM 5965 N N . VAL A 1 763 ? -27.037 -2.064 34.573 1.00 94.94 763 VAL A N 1
ATOM 5966 C CA . VAL A 1 763 ? -28.064 -1.360 33.775 1.00 94.94 763 VAL A CA 1
ATOM 5967 C C . VAL A 1 763 ? -29.221 -0.887 34.659 1.00 94.94 763 VAL A C 1
ATOM 5969 O O . VAL A 1 763 ? -29.639 0.267 34.554 1.00 94.94 763 VAL A O 1
ATOM 5972 N N . GLU A 1 764 ? -29.715 -1.746 35.559 1.00 93.38 764 GLU A N 1
ATOM 5973 C CA . GLU A 1 764 ? -30.806 -1.414 36.482 1.00 93.38 764 GLU A CA 1
ATOM 5974 C C . GLU A 1 764 ? -30.447 -0.228 37.391 1.00 93.38 764 GLU A C 1
ATOM 5976 O O . GLU A 1 764 ? -31.256 0.688 37.530 1.00 93.38 764 GLU A O 1
ATOM 5981 N N . VAL A 1 765 ? -29.239 -0.193 37.964 1.00 93.81 765 VAL A N 1
ATOM 5982 C CA . VAL A 1 765 ? -28.794 0.911 38.834 1.00 93.81 765 VAL A CA 1
ATOM 5983 C C . VAL A 1 765 ? -28.505 2.184 38.037 1.00 93.81 765 VAL A C 1
ATOM 5985 O O . VAL A 1 765 ? -28.977 3.250 38.428 1.00 93.81 765 VAL A O 1
ATOM 5988 N N . THR A 1 766 ? -27.815 2.091 36.894 1.00 94.50 766 THR A N 1
ATOM 5989 C CA . THR A 1 766 ? -27.426 3.263 36.084 1.00 94.50 766 THR A CA 1
ATOM 5990 C C . THR A 1 766 ? -28.642 3.991 35.500 1.00 94.50 766 THR A C 1
ATOM 5992 O O . THR A 1 766 ? -28.729 5.215 35.577 1.00 94.50 766 THR A O 1
ATOM 5995 N N . LEU A 1 767 ? -29.639 3.255 34.986 1.00 93.12 767 LEU A N 1
ATOM 5996 C CA . LEU A 1 767 ? -30.913 3.835 34.525 1.00 93.12 767 LEU A CA 1
ATOM 5997 C C . LEU A 1 767 ? -31.856 4.227 35.680 1.00 93.12 767 LEU A C 1
ATOM 5999 O O . LEU A 1 767 ? -32.903 4.836 35.442 1.00 93.12 767 LEU A O 1
ATOM 6003 N N . GLY A 1 768 ? -31.497 3.906 36.926 1.00 92.69 768 GLY A N 1
ATOM 6004 C CA . GLY A 1 768 ? -32.237 4.296 38.121 1.00 92.69 768 GLY A CA 1
ATOM 6005 C C . GLY A 1 768 ? -33.519 3.507 38.366 1.00 92.69 768 GLY A C 1
ATOM 6006 O O . GLY A 1 768 ? -34.492 4.093 38.829 1.00 92.69 768 GLY A O 1
ATOM 6007 N N . TYR A 1 769 ? -33.558 2.212 38.053 1.00 92.69 769 TYR A N 1
ATOM 6008 C CA . TYR A 1 769 ? -34.680 1.340 38.403 1.00 92.69 769 TYR A CA 1
ATOM 6009 C C . TYR A 1 769 ? -34.659 0.940 39.883 1.00 92.69 769 TYR A C 1
ATOM 6011 O O . TYR A 1 769 ? -33.617 0.589 40.446 1.00 92.69 769 TYR A O 1
ATOM 6019 N N . ALA A 1 770 ? -35.844 0.931 40.497 1.00 91.50 770 ALA A N 1
ATOM 6020 C CA . ALA A 1 770 ? -36.056 0.428 41.847 1.00 91.50 770 ALA A CA 1
ATOM 6021 C C . ALA A 1 770 ? -35.604 -1.038 41.963 1.00 91.50 770 ALA A C 1
ATOM 6023 O O . ALA A 1 770 ? -36.005 -1.894 41.169 1.00 91.50 770 ALA A O 1
ATOM 6024 N N . GLN A 1 771 ? -34.758 -1.322 42.951 1.00 91.69 771 GLN A N 1
ATOM 6025 C CA . GLN A 1 771 ? -34.176 -2.648 43.132 1.00 91.69 771 GLN A CA 1
ATOM 6026 C C . GLN A 1 771 ? -35.145 -3.597 43.859 1.00 91.69 771 GLN A C 1
ATOM 6028 O O . GLN A 1 771 ? -35.883 -3.163 44.747 1.00 91.69 771 GLN A O 1
ATOM 6033 N N . PRO A 1 772 ? -35.139 -4.901 43.527 1.00 89.50 772 PRO A N 1
ATOM 6034 C CA . PRO A 1 772 ? -35.788 -5.921 44.348 1.00 89.50 772 PRO A CA 1
ATOM 6035 C C . PRO A 1 772 ? -35.157 -5.983 45.758 1.00 89.50 772 PRO A C 1
ATOM 6037 O O . PRO A 1 772 ? -33.941 -5.814 45.876 1.00 89.50 772 PRO A O 1
ATOM 6040 N N . PRO A 1 773 ? -35.950 -6.228 46.819 1.00 87.38 773 PRO A N 1
ATOM 6041 C CA . PRO A 1 773 ? -35.453 -6.324 48.192 1.00 87.38 773 PRO A CA 1
ATOM 6042 C C . PRO A 1 773 ? -34.632 -7.604 48.429 1.00 87.38 773 PRO A C 1
ATOM 6044 O O . PRO A 1 773 ? -34.599 -8.499 47.582 1.00 87.38 773 PRO A O 1
ATOM 6047 N N . SER A 1 774 ? -33.987 -7.702 49.595 1.00 84.88 774 SER A N 1
ATOM 6048 C CA . SER A 1 774 ? -33.239 -8.898 50.003 1.00 84.88 774 SER A CA 1
ATOM 6049 C C . SER A 1 774 ? -34.155 -10.116 50.223 1.00 84.88 774 SER A C 1
ATOM 6051 O O . SER A 1 774 ? -35.331 -9.951 50.574 1.00 84.88 774 SER A O 1
ATOM 6053 N N . PRO A 1 775 ? -33.642 -11.349 50.045 1.00 82.50 775 PRO A N 1
ATOM 6054 C CA . PRO A 1 775 ? -34.426 -12.560 50.263 1.00 82.50 775 PRO A CA 1
ATOM 6055 C C . PRO A 1 775 ? -34.760 -12.766 51.757 1.00 82.50 775 PRO A C 1
ATOM 6057 O O . PRO A 1 775 ? -34.086 -12.209 52.628 1.00 82.50 775 PRO A O 1
ATOM 6060 N N . PRO A 1 776 ? -35.784 -13.581 52.089 1.00 76.00 776 PRO A N 1
ATOM 6061 C CA . PRO A 1 776 ? -36.099 -13.948 53.473 1.00 76.00 776 PRO A CA 1
ATOM 6062 C C . PRO A 1 776 ? -34.904 -14.615 54.192 1.00 76.00 776 PRO A C 1
ATOM 6064 O O . PRO A 1 776 ? -34.094 -15.267 53.532 1.00 76.00 776 PRO A O 1
ATOM 6067 N N . PRO A 1 777 ? -34.796 -14.524 55.535 1.00 67.38 777 PRO A N 1
ATOM 6068 C CA . PRO A 1 777 ? -35.865 -14.182 56.479 1.00 67.38 777 PRO A CA 1
ATOM 6069 C C . PRO A 1 777 ? -36.085 -12.683 56.728 1.00 67.38 777 PRO A C 1
ATOM 6071 O O . PRO A 1 777 ? -37.170 -12.316 57.173 1.00 67.38 777 PRO A O 1
ATOM 6074 N N . THR A 1 778 ? -35.113 -11.813 56.442 1.00 68.50 778 THR A N 1
ATOM 6075 C CA . THR A 1 778 ? -35.235 -10.363 56.665 1.00 68.50 778 THR A CA 1
ATOM 6076 C C . THR A 1 778 ? -35.280 -9.604 55.342 1.00 68.50 778 THR A C 1
ATOM 6078 O O . THR A 1 778 ? -34.277 -9.433 54.652 1.00 68.50 778 THR A O 1
ATOM 6081 N N . VAL A 1 779 ? -36.479 -9.137 54.987 1.00 76.81 779 VAL A N 1
ATOM 6082 C CA . VAL A 1 779 ? -36.738 -8.373 53.759 1.00 76.81 779 VAL A CA 1
ATOM 6083 C C . VAL A 1 779 ? -36.357 -6.909 53.986 1.00 76.81 779 VAL A C 1
ATOM 6085 O O . VAL A 1 779 ? -37.154 -6.111 54.478 1.00 76.81 779 VAL A O 1
ATOM 6088 N N . HIS A 1 780 ? -35.122 -6.559 53.642 1.00 80.94 780 HIS A N 1
ATOM 6089 C CA . HIS A 1 780 ? -34.624 -5.189 53.630 1.00 80.94 780 HIS A CA 1
ATOM 6090 C C . HIS A 1 780 ? -34.770 -4.585 52.224 1.00 80.94 780 HIS A C 1
ATOM 6092 O O . HIS A 1 780 ? -34.617 -5.302 51.229 1.00 80.94 780 HIS A O 1
ATOM 6098 N N . PRO A 1 781 ? -35.023 -3.268 52.101 1.00 84.94 781 PRO A N 1
ATOM 6099 C CA . PRO A 1 781 ? -34.837 -2.587 50.825 1.00 84.94 781 PRO A CA 1
ATOM 6100 C C . PRO A 1 781 ? -33.370 -2.716 50.394 1.00 84.94 781 PRO A C 1
ATOM 6102 O O . PRO A 1 781 ? -32.472 -2.700 51.235 1.00 84.94 781 PRO A O 1
ATOM 6105 N N . VAL A 1 782 ? -33.129 -2.834 49.090 1.00 88.19 782 VAL A N 1
ATOM 6106 C CA . VAL A 1 782 ? -31.786 -2.769 48.502 1.00 88.19 782 VAL A CA 1
ATOM 6107 C C . VAL A 1 782 ? -31.657 -1.418 47.815 1.00 88.19 782 VAL A C 1
ATOM 6109 O O . VAL A 1 782 ? -32.440 -1.089 46.928 1.00 88.19 782 VAL A O 1
ATOM 6112 N N . VAL A 1 783 ? -30.683 -0.620 48.232 1.00 90.19 783 VAL A N 1
ATOM 6113 C CA . VAL A 1 783 ? -30.428 0.721 47.705 1.00 90.19 783 VAL A CA 1
ATOM 6114 C C . VAL A 1 783 ? -28.934 0.872 47.460 1.00 90.19 783 VAL A C 1
ATOM 6116 O O . VAL A 1 783 ? -28.135 0.537 48.325 1.00 90.19 783 VAL A O 1
ATOM 6119 N N . PHE A 1 784 ? -28.549 1.405 46.305 1.00 92.00 784 PHE A N 1
ATOM 6120 C CA . PHE A 1 784 ? -27.173 1.832 46.054 1.00 92.00 784 PHE A CA 1
ATOM 6121 C C . PHE A 1 784 ? -27.121 3.349 46.223 1.00 92.00 784 PHE A C 1
ATOM 6123 O O . PHE A 1 784 ? -27.876 4.071 45.566 1.00 92.00 784 PHE A O 1
ATOM 6130 N N . LEU A 1 785 ? -26.307 3.815 47.170 1.00 91.50 785 LEU A N 1
ATOM 6131 C CA . LEU A 1 785 ? -26.201 5.230 47.516 1.00 91.50 785 LEU A CA 1
ATOM 6132 C C . LEU A 1 785 ? -25.143 5.921 46.638 1.00 91.50 785 LEU A C 1
ATOM 6134 O O . LEU A 1 785 ? -24.169 5.281 46.237 1.00 91.50 785 LEU A O 1
ATOM 6138 N N . PRO A 1 786 ? -25.311 7.219 46.330 1.00 91.50 786 PRO A N 1
ATOM 6139 C CA . PRO A 1 786 ? -24.238 8.022 45.754 1.00 91.50 786 PRO A CA 1
ATOM 6140 C C . PRO A 1 786 ? -23.115 8.238 46.773 1.00 91.50 786 PRO A C 1
ATOM 6142 O O . PRO A 1 786 ? -23.282 7.969 47.958 1.00 91.50 786 PRO A O 1
ATOM 6145 N N . GLU A 1 787 ? -21.992 8.779 46.313 1.00 88.00 787 GLU A N 1
ATOM 6146 C CA . GLU A 1 787 ? -20.878 9.226 47.154 1.00 88.00 787 GLU A CA 1
ATOM 6147 C C . GLU A 1 787 ? -21.304 10.410 48.040 1.00 88.00 787 GLU A C 1
ATOM 6149 O O . GLU A 1 787 ? -21.556 10.226 49.229 1.00 88.00 787 GLU A O 1
ATOM 6154 N N . ASP A 1 788 ? -21.546 11.592 47.465 1.00 89.19 788 ASP A N 1
ATOM 6155 C CA . ASP A 1 788 ? -22.086 12.741 48.204 1.00 89.19 788 ASP A CA 1
ATOM 6156 C C . ASP A 1 788 ? -23.614 12.655 48.404 1.00 89.19 788 ASP A C 1
ATOM 6158 O O . ASP A 1 788 ? -24.389 12.405 47.477 1.00 89.19 788 ASP A O 1
ATOM 6162 N N . SER A 1 789 ? -24.036 12.947 49.634 1.00 88.62 789 SER A N 1
ATOM 6163 C CA . SER A 1 789 ? -25.413 13.179 50.086 1.00 88.62 789 SER A CA 1
ATOM 6164 C C . SER A 1 789 ? -26.238 14.143 49.222 1.00 88.62 789 SER A C 1
ATOM 6166 O O . SER A 1 789 ? -27.454 13.978 49.114 1.00 88.62 789 SER A O 1
ATOM 6168 N N . SER A 1 790 ? -25.615 15.122 48.552 1.00 90.56 790 SER A N 1
ATOM 6169 C CA . SER A 1 790 ? -26.321 16.039 47.639 1.00 90.56 790 SER A CA 1
ATOM 6170 C C . SER A 1 790 ? -27.048 15.311 46.494 1.00 90.56 790 SER A C 1
ATOM 6172 O O . SER A 1 790 ? -28.078 15.779 45.995 1.00 90.56 790 SER A O 1
ATOM 6174 N N . HIS A 1 791 ? -26.572 14.119 46.125 1.00 91.38 791 HIS A N 1
ATOM 6175 C CA . HIS A 1 791 ? -27.125 13.286 45.060 1.00 91.38 791 HIS A CA 1
ATOM 6176 C C . HIS A 1 791 ? -28.214 12.306 45.533 1.00 91.38 791 HIS A C 1
ATOM 6178 O O . HIS A 1 791 ? -28.787 11.594 44.707 1.00 91.38 791 HIS A O 1
ATOM 6184 N N . ASP A 1 792 ? -28.573 12.286 46.824 1.00 91.19 792 ASP A N 1
ATOM 6185 C CA . ASP A 1 792 ? -29.594 11.374 47.378 1.00 91.19 792 ASP A CA 1
ATOM 6186 C C . ASP A 1 792 ? -30.985 11.580 46.737 1.00 91.19 792 ASP A C 1
ATOM 6188 O O . ASP A 1 792 ? -31.822 10.674 46.712 1.00 91.19 792 ASP A O 1
ATOM 6192 N N . HIS A 1 793 ? -31.220 12.735 46.105 1.00 91.06 793 HIS A N 1
ATOM 6193 C CA . HIS A 1 793 ? -32.401 12.991 45.279 1.00 91.06 793 HIS A CA 1
ATOM 6194 C C . HIS A 1 793 ? -32.558 11.992 44.109 1.00 91.06 793 HIS A C 1
ATOM 6196 O O . HIS A 1 793 ? -33.681 11.730 43.676 1.00 91.06 793 HIS A O 1
ATOM 6202 N N . LEU A 1 794 ? -31.471 11.388 43.618 1.00 90.44 794 LEU A N 1
ATOM 6203 C CA . LEU A 1 794 ? -31.506 10.321 42.611 1.00 90.44 794 LEU A CA 1
ATOM 6204 C C . LEU A 1 794 ? -32.031 8.999 43.200 1.00 90.44 794 LEU A C 1
ATOM 6206 O O . LEU A 1 794 ? -32.680 8.219 42.502 1.00 90.44 794 LEU A O 1
ATOM 6210 N N . VAL A 1 795 ? -31.785 8.741 44.485 1.00 88.75 795 VAL A N 1
ATOM 6211 C CA . VAL A 1 795 ? -32.307 7.569 45.209 1.00 88.75 795 VAL A CA 1
ATOM 6212 C C . VAL A 1 795 ? -33.790 7.751 45.545 1.00 88.75 795 VAL A C 1
ATOM 6214 O O . VAL A 1 795 ? -34.557 6.797 45.460 1.00 88.75 795 VAL A O 1
ATOM 6217 N N . ALA A 1 796 ? -34.225 8.979 45.841 1.00 87.81 796 ALA A N 1
ATOM 6218 C CA . ALA A 1 796 ? -35.645 9.293 46.004 1.00 87.81 796 ALA A CA 1
ATOM 6219 C C . ALA A 1 796 ? -36.447 9.137 44.693 1.00 87.81 796 ALA A C 1
ATOM 6221 O O . ALA A 1 796 ? -37.598 8.706 44.717 1.00 87.81 796 ALA A O 1
ATOM 6222 N N . ASN A 1 797 ? -35.840 9.457 43.544 1.00 88.44 797 ASN A N 1
ATOM 6223 C CA . ASN A 1 797 ? -36.479 9.419 42.224 1.00 88.44 797 ASN A CA 1
ATOM 6224 C C . ASN A 1 797 ? -36.058 8.176 41.413 1.00 88.44 797 ASN A C 1
ATOM 6226 O O . ASN A 1 797 ? -35.383 8.279 40.384 1.00 88.44 797 ASN A O 1
ATOM 6230 N N . LEU A 1 798 ? -36.446 6.989 41.886 1.00 90.81 798 LEU A N 1
ATOM 6231 C CA . LEU A 1 798 ? -36.250 5.719 41.173 1.00 90.81 798 LEU A CA 1
ATOM 6232 C C . LEU A 1 798 ? -37.432 5.403 40.239 1.00 90.81 798 LEU A C 1
ATOM 6234 O O . LEU A 1 798 ? -38.598 5.571 40.596 1.00 90.81 798 LEU A O 1
ATOM 6238 N N . ARG A 1 799 ? -37.129 4.896 39.039 1.00 90.62 799 ARG A N 1
ATOM 6239 C CA . ARG A 1 799 ? -38.110 4.384 38.072 1.00 90.62 799 ARG A CA 1
ATOM 6240 C C . ARG A 1 799 ? -38.728 3.082 38.614 1.00 90.62 799 ARG A C 1
ATOM 6242 O O . ARG A 1 799 ? -37.979 2.227 39.096 1.00 90.62 799 ARG A O 1
ATOM 6249 N N . PRO A 1 800 ? -40.054 2.870 38.520 1.00 89.00 800 PRO A N 1
ATOM 6250 C CA . PRO A 1 800 ? -40.660 1.602 38.918 1.00 89.00 800 PRO A CA 1
ATOM 6251 C C . PRO A 1 800 ? -40.130 0.459 38.040 1.00 89.00 800 PRO A C 1
ATOM 6253 O O . PRO A 1 800 ? -40.014 0.602 36.822 1.00 89.00 800 PRO A O 1
ATOM 6256 N N . ARG A 1 801 ? -39.801 -0.683 38.652 1.00 85.12 801 ARG A N 1
ATOM 6257 C CA . ARG A 1 801 ? -39.356 -1.878 37.922 1.00 85.12 801 ARG A CA 1
ATOM 6258 C C . ARG A 1 801 ? -40.554 -2.508 37.189 1.00 85.12 801 ARG A C 1
ATOM 6260 O O . ARG A 1 801 ? -41.625 -2.596 37.793 1.00 85.12 801 ARG A O 1
ATOM 6267 N N . PRO A 1 802 ? -40.417 -2.963 35.928 1.00 85.62 802 PRO A N 1
ATOM 6268 C CA . PRO A 1 802 ? -41.509 -3.646 35.239 1.00 85.62 802 PRO A CA 1
ATOM 6269 C C . PRO A 1 802 ? -41.923 -4.928 35.976 1.00 85.62 802 PRO A C 1
ATOM 6271 O O . PRO A 1 802 ? -41.083 -5.606 36.569 1.00 85.62 802 PRO A O 1
ATOM 6274 N N . ALA A 1 803 ? -43.207 -5.293 35.908 1.00 73.75 803 ALA A N 1
ATOM 6275 C CA . ALA A 1 803 ? -43.781 -6.388 36.703 1.00 73.75 803 ALA A CA 1
ATOM 6276 C C . ALA A 1 803 ? -43.199 -7.789 36.401 1.00 73.75 803 ALA A C 1
ATOM 6278 O O . ALA A 1 803 ? -43.316 -8.683 37.233 1.00 73.75 803 ALA A O 1
ATOM 6279 N N . GLY A 1 804 ? -42.561 -7.975 35.238 1.00 73.25 804 GLY A N 1
ATOM 6280 C CA . GLY A 1 804 ? -41.823 -9.193 34.871 1.00 73.25 804 GLY A CA 1
ATOM 6281 C C . GLY A 1 804 ? -40.294 -9.065 34.959 1.00 73.25 804 GLY A C 1
ATOM 6282 O O . GLY A 1 804 ? -39.592 -9.971 34.524 1.00 73.25 804 GLY A O 1
ATOM 6283 N N . GLY A 1 805 ? -39.767 -7.948 35.477 1.00 80.81 805 GLY A N 1
ATOM 6284 C CA . GLY A 1 805 ? -38.372 -7.546 35.271 1.00 80.81 805 GLY A CA 1
ATOM 6285 C C . GLY A 1 805 ? -38.131 -6.929 33.886 1.00 80.81 805 GLY A C 1
ATOM 6286 O O . GLY A 1 805 ? -39.065 -6.709 33.119 1.00 80.81 805 GLY A O 1
ATOM 6287 N N . LEU A 1 806 ? -36.871 -6.614 33.581 1.00 85.62 806 LEU A N 1
ATOM 6288 C CA . LEU A 1 806 ? -36.433 -6.193 32.243 1.00 85.62 806 LEU A CA 1
ATOM 6289 C C . LEU A 1 806 ? -36.301 -7.418 31.328 1.00 85.62 806 LEU A C 1
ATOM 6291 O O . LEU A 1 806 ? -35.825 -8.461 31.783 1.00 85.62 806 LEU A O 1
ATOM 6295 N N . ALA A 1 807 ? -36.679 -7.302 30.052 1.00 88.94 807 ALA A N 1
ATOM 6296 C CA . ALA A 1 807 ? -36.405 -8.363 29.086 1.00 88.94 807 ALA A CA 1
ATOM 6297 C C . ALA A 1 807 ? -34.898 -8.441 28.790 1.00 88.94 807 ALA A C 1
ATOM 6299 O O . ALA A 1 807 ? -34.154 -7.488 29.020 1.00 88.94 807 ALA A O 1
ATOM 6300 N N . VAL A 1 808 ? -34.427 -9.563 28.236 1.00 88.56 808 VAL A N 1
ATOM 6301 C CA . VAL A 1 808 ? -32.988 -9.751 27.972 1.00 88.56 808 VAL A CA 1
ATOM 6302 C C . VAL A 1 808 ? -32.449 -8.660 27.034 1.00 88.56 808 VAL A C 1
ATOM 6304 O O . VAL A 1 808 ? -31.444 -8.038 27.350 1.00 88.56 808 VAL A O 1
ATOM 6307 N N . ALA A 1 809 ? -33.173 -8.310 25.964 1.00 87.50 809 ALA A N 1
ATOM 6308 C CA . ALA A 1 809 ? -32.812 -7.212 25.054 1.00 87.50 809 ALA A CA 1
ATOM 6309 C C . ALA A 1 809 ? -32.969 -5.785 25.648 1.00 87.50 809 ALA A C 1
ATOM 6311 O O . ALA A 1 809 ? -32.602 -4.801 24.991 1.00 87.50 809 ALA A O 1
ATOM 6312 N N . ASP A 1 810 ? -33.487 -5.653 26.877 1.00 88.38 810 ASP A N 1
ATOM 6313 C CA . ASP A 1 810 ? -33.571 -4.382 27.611 1.00 88.38 810 ASP A CA 1
ATOM 6314 C C . ASP A 1 810 ? -32.338 -4.098 28.483 1.00 88.38 810 ASP A C 1
ATOM 6316 O O . ASP A 1 810 ? -32.152 -2.958 28.911 1.00 88.38 810 ASP A O 1
ATOM 6320 N N . TYR A 1 811 ? -31.483 -5.097 28.731 1.00 90.81 811 TYR A N 1
ATOM 6321 C CA . TYR A 1 811 ? -30.211 -4.905 29.436 1.00 90.81 811 TYR A CA 1
ATOM 6322 C C . TYR A 1 811 ? -29.006 -5.479 28.685 1.00 90.81 811 TYR A C 1
ATOM 6324 O O . TYR A 1 811 ? -27.970 -4.827 28.667 1.00 90.81 811 TYR A O 1
ATOM 6332 N N . ASP A 1 812 ? -29.121 -6.640 28.043 1.00 91.75 812 ASP A N 1
ATOM 6333 C CA . ASP A 1 812 ? -28.009 -7.319 27.376 1.00 91.75 812 ASP A CA 1
ATOM 6334 C C . ASP A 1 812 ? -27.726 -6.706 25.995 1.00 91.75 812 ASP A C 1
ATOM 6336 O O . ASP A 1 812 ? -28.629 -6.547 25.174 1.00 91.75 812 ASP A O 1
ATOM 6340 N N . ALA A 1 813 ? -26.467 -6.349 25.738 1.00 87.75 813 ALA A N 1
ATOM 6341 C CA . ALA A 1 813 ? -26.025 -5.734 24.488 1.00 87.75 813 ALA A CA 1
ATOM 6342 C C . ALA A 1 813 ? -26.085 -6.702 23.296 1.00 87.75 813 ALA A C 1
ATOM 6344 O O . ALA A 1 813 ? -26.524 -6.306 22.218 1.00 87.75 813 ALA A O 1
ATOM 6345 N N . ASN A 1 814 ? -25.712 -7.972 23.480 1.00 86.25 814 ASN A N 1
ATOM 6346 C CA . ASN A 1 814 ? -25.742 -8.960 22.398 1.00 86.25 814 ASN A CA 1
ATOM 6347 C C . ASN A 1 814 ? -27.186 -9.296 21.992 1.00 86.25 814 ASN A C 1
ATOM 6349 O O . ASN A 1 814 ? -27.517 -9.287 20.807 1.00 86.25 814 ASN A O 1
ATOM 6353 N N . ALA A 1 815 ? -28.078 -9.502 22.966 1.00 85.00 815 ALA A N 1
ATOM 6354 C CA . ALA A 1 815 ? -29.505 -9.678 22.707 1.00 85.00 815 ALA A CA 1
ATOM 6355 C C . ALA A 1 815 ? -30.154 -8.412 22.122 1.00 85.00 815 ALA A C 1
ATOM 6357 O O . ALA A 1 815 ? -31.055 -8.521 21.293 1.00 85.00 815 ALA A O 1
ATOM 6358 N N . HIS A 1 816 ? -29.694 -7.216 22.508 1.00 85.00 816 HIS A N 1
ATOM 6359 C CA . HIS A 1 816 ? -30.154 -5.963 21.911 1.00 85.00 816 HIS A CA 1
ATOM 6360 C C . HIS A 1 816 ? -29.763 -5.860 20.429 1.00 85.00 816 HIS A C 1
ATOM 6362 O O . HIS A 1 816 ? -30.646 -5.651 19.602 1.00 85.00 816 HIS A O 1
ATOM 6368 N N . HIS A 1 817 ? -28.494 -6.100 20.074 1.00 80.50 817 HIS A N 1
ATOM 6369 C CA . HIS A 1 817 ? -28.033 -6.125 18.676 1.00 80.50 817 HIS A CA 1
ATOM 6370 C C . HIS A 1 817 ? -28.715 -7.217 17.825 1.00 80.50 817 HIS A C 1
ATOM 6372 O O . HIS A 1 817 ? -28.823 -7.069 16.610 1.00 80.50 817 HIS A O 1
ATOM 6378 N N . ALA A 1 818 ? -29.176 -8.314 18.438 1.00 78.56 818 ALA A N 1
ATOM 6379 C CA . ALA A 1 818 ? -29.914 -9.376 17.750 1.00 78.56 818 ALA A CA 1
ATOM 6380 C C . ALA A 1 818 ? -31.419 -9.079 17.576 1.00 78.56 818 ALA A C 1
ATOM 6382 O O . ALA A 1 818 ? -32.036 -9.585 16.640 1.00 78.56 818 ALA A O 1
ATOM 6383 N N . ALA A 1 819 ? -32.019 -8.286 18.471 1.00 78.75 819 ALA A N 1
ATOM 6384 C CA . ALA A 1 819 ? -33.456 -7.993 18.482 1.00 78.75 819 ALA A CA 1
ATOM 6385 C C . ALA A 1 819 ? -33.827 -6.618 17.895 1.00 78.75 819 ALA A C 1
ATOM 6387 O O . ALA A 1 819 ? -34.989 -6.400 17.548 1.00 78.75 819 ALA A O 1
ATOM 6388 N N . VAL A 1 820 ? -32.874 -5.685 17.809 1.00 75.69 820 VAL A N 1
ATOM 6389 C CA . VAL A 1 820 ? -33.082 -4.301 17.364 1.00 75.69 820 VAL A CA 1
ATOM 6390 C C . VAL A 1 820 ? -32.102 -3.956 16.245 1.00 75.69 820 VAL A C 1
ATOM 6392 O O . VAL A 1 820 ? -30.899 -4.177 16.354 1.00 75.69 820 VAL A O 1
ATOM 6395 N N . ASP A 1 821 ? -32.633 -3.379 15.169 1.00 62.09 821 ASP A N 1
ATOM 6396 C CA . ASP A 1 821 ? -31.887 -2.974 13.977 1.00 62.09 821 ASP A CA 1
ATOM 6397 C C . ASP A 1 821 ? -31.094 -1.671 14.220 1.00 62.09 821 ASP A C 1
ATOM 6399 O O . ASP A 1 821 ? -31.503 -0.583 13.811 1.00 62.09 821 ASP A O 1
ATOM 6403 N N . ASP A 1 822 ? -29.979 -1.775 14.951 1.00 65.94 822 ASP A N 1
ATOM 6404 C CA . ASP A 1 822 ? -29.078 -0.655 15.255 1.00 65.94 822 ASP A CA 1
ATOM 6405 C C . ASP A 1 822 ? -28.289 -0.204 14.000 1.00 65.94 822 ASP A C 1
ATOM 6407 O O . ASP A 1 822 ? -27.418 -0.939 13.513 1.00 65.94 822 ASP A O 1
ATOM 6411 N N . PRO A 1 823 ? -28.509 1.026 13.488 1.00 60.50 823 PRO A N 1
ATOM 6412 C CA . PRO A 1 823 ? -27.808 1.531 12.311 1.00 60.50 823 PRO A CA 1
ATOM 6413 C C . PRO A 1 823 ? -26.304 1.761 12.532 1.00 60.50 823 PRO A C 1
ATOM 6415 O O . PRO A 1 823 ? -25.579 1.905 11.547 1.00 60.50 823 PRO A O 1
ATOM 6418 N N . THR A 1 824 ? -25.823 1.788 13.782 1.00 60.38 824 THR A N 1
ATOM 6419 C CA . THR A 1 824 ? -24.393 1.896 14.117 1.00 60.38 824 THR A CA 1
ATOM 6420 C C . THR A 1 824 ? -23.724 0.521 14.206 1.00 60.38 824 THR A C 1
ATOM 6422 O O . THR A 1 824 ? -22.631 0.326 13.678 1.00 60.38 824 THR A O 1
ATOM 6425 N N . GLY A 1 825 ? -24.393 -0.471 14.803 1.00 57.81 825 GLY A N 1
ATOM 6426 C CA . GLY A 1 825 ? -23.962 -1.871 14.849 1.00 57.81 825 GLY A CA 1
ATOM 6427 C C . GLY A 1 825 ? -23.833 -2.488 13.457 1.00 57.81 825 GLY A C 1
ATOM 6428 O O . GLY A 1 825 ? -22.918 -3.278 13.210 1.00 57.81 825 GLY A O 1
ATOM 6429 N N . ARG A 1 826 ? -24.661 -2.040 12.499 1.00 62.72 826 ARG A N 1
ATOM 6430 C CA . ARG A 1 826 ? -24.533 -2.407 11.078 1.00 62.72 826 ARG A CA 1
ATOM 6431 C C . ARG A 1 826 ? -23.117 -2.220 10.521 1.00 62.72 826 ARG A C 1
ATOM 6433 O O . ARG A 1 826 ? -22.720 -3.054 9.712 1.00 62.72 826 ARG A O 1
ATOM 6440 N N . TRP A 1 827 ? -22.329 -1.229 10.965 1.00 62.16 827 TRP A N 1
ATOM 6441 C CA . TRP A 1 827 ? -20.982 -0.955 10.423 1.00 62.16 827 TRP A CA 1
ATOM 6442 C C . TRP A 1 827 ? -20.010 -2.134 10.512 1.00 62.16 827 TRP A C 1
ATOM 6444 O O . TRP A 1 827 ? -19.128 -2.251 9.658 1.00 62.16 827 TRP A O 1
ATOM 6454 N N . HIS A 1 828 ? -20.205 -3.041 11.475 1.00 59.34 828 HIS A N 1
ATOM 6455 C CA . HIS A 1 828 ? -19.413 -4.263 11.605 1.00 59.34 828 HIS A CA 1
ATOM 6456 C C . HIS A 1 828 ? -19.640 -5.239 10.430 1.00 59.34 828 HIS A C 1
ATOM 6458 O O . HIS A 1 828 ? -18.684 -5.838 9.936 1.00 59.34 828 HIS A O 1
ATOM 6464 N N . ARG A 1 829 ? -20.867 -5.311 9.886 1.00 61.53 829 ARG A N 1
ATOM 6465 C CA . ARG A 1 829 ? -21.236 -6.148 8.722 1.00 61.53 829 ARG A CA 1
ATOM 6466 C C . ARG A 1 829 ? -21.307 -5.386 7.382 1.00 61.53 829 ARG A C 1
ATOM 6468 O O . ARG A 1 829 ? -21.156 -6.000 6.329 1.00 61.53 829 ARG A O 1
ATOM 6475 N N . SER A 1 830 ? -21.572 -4.073 7.386 1.00 65.50 830 SER A N 1
ATOM 6476 C CA . SER A 1 830 ? -21.811 -3.262 6.177 1.00 65.50 830 SER A CA 1
ATOM 6477 C C . SER A 1 830 ? -21.725 -1.743 6.423 1.00 65.50 830 SER A C 1
ATOM 6479 O O . SER A 1 830 ? -22.284 -1.228 7.388 1.00 65.50 830 SER A O 1
ATOM 6481 N N . LEU A 1 831 ? -21.093 -0.993 5.508 1.00 67.06 831 LEU A N 1
ATOM 6482 C CA . LEU A 1 831 ? -21.041 0.481 5.558 1.00 67.06 831 LEU A CA 1
ATOM 6483 C C . LEU A 1 831 ? -22.347 1.174 5.150 1.00 67.06 831 LEU A C 1
ATOM 6485 O O . LEU A 1 831 ? -22.677 2.228 5.697 1.00 67.06 831 LEU A O 1
ATOM 6489 N N . ASP A 1 832 ? -23.058 0.645 4.153 1.00 60.62 832 ASP A N 1
ATOM 6490 C CA . ASP A 1 832 ? -24.331 1.202 3.676 1.00 60.62 832 ASP A CA 1
ATOM 6491 C C . ASP A 1 832 ? -25.546 0.558 4.354 1.00 60.62 832 ASP A C 1
ATOM 6493 O O . ASP A 1 832 ? -26.620 1.158 4.372 1.00 60.62 832 ASP A O 1
ATOM 6497 N N . GLY A 1 833 ? -25.372 -0.620 4.959 1.00 55.97 833 GLY A N 1
ATOM 6498 C CA . GLY A 1 833 ? -26.460 -1.422 5.503 1.00 55.97 833 GLY A CA 1
ATOM 6499 C C . GLY A 1 833 ? -27.277 -2.141 4.424 1.00 55.97 833 GLY A C 1
ATOM 6500 O O . GLY A 1 833 ? -28.381 -2.591 4.721 1.00 55.97 833 GLY A O 1
ATOM 6501 N N . LEU A 1 834 ? -26.774 -2.218 3.190 1.00 53.81 834 LEU A N 1
ATOM 6502 C CA . LEU A 1 834 ? -27.436 -2.831 2.035 1.00 53.81 834 LEU A CA 1
ATOM 6503 C C . LEU A 1 834 ? -26.634 -4.016 1.489 1.00 53.81 834 LEU A C 1
ATOM 6505 O O . LEU A 1 834 ? -27.222 -5.042 1.153 1.00 53.81 834 LEU A O 1
ATOM 6509 N N . TYR A 1 835 ? -25.305 -3.895 1.437 1.00 50.03 835 TYR A N 1
ATOM 6510 C CA . TYR A 1 835 ? -24.409 -4.946 0.954 1.00 50.03 835 TYR A CA 1
ATOM 6511 C C . TYR A 1 835 ? -23.477 -5.425 2.077 1.00 50.03 835 TYR A C 1
ATOM 6513 O O . TYR A 1 835 ? -22.786 -4.595 2.677 1.00 50.03 835 TYR A O 1
ATOM 6521 N N . PRO A 1 836 ? -23.418 -6.736 2.384 1.00 58.88 836 PRO A N 1
ATOM 6522 C CA . PRO A 1 836 ? -22.449 -7.267 3.338 1.00 58.88 836 PRO A CA 1
ATOM 6523 C C . PRO A 1 836 ? -21.023 -7.137 2.785 1.00 58.88 836 PRO A C 1
ATOM 6525 O O . PRO A 1 836 ? -20.799 -7.252 1.577 1.00 58.88 836 PRO A O 1
ATOM 6528 N N . THR A 1 837 ? -20.038 -6.919 3.658 1.00 62.88 837 THR A N 1
ATOM 6529 C CA . THR A 1 837 ? -18.624 -6.866 3.254 1.00 62.88 837 THR A CA 1
ATOM 6530 C C . THR A 1 837 ? -18.151 -8.239 2.760 1.00 62.88 837 THR A C 1
ATOM 6532 O O . THR A 1 837 ? -18.013 -9.185 3.535 1.00 62.88 837 THR A O 1
ATOM 6535 N N . SER A 1 838 ? -17.938 -8.357 1.444 1.00 61.34 838 SER A N 1
ATOM 6536 C CA . SER A 1 838 ? -17.621 -9.610 0.740 1.00 61.34 838 SER A CA 1
ATOM 6537 C C . SER A 1 838 ? -16.166 -10.064 0.953 1.00 61.34 838 SER A C 1
ATOM 6539 O O . SER A 1 838 ? -15.364 -10.115 0.017 1.00 61.34 838 SER A O 1
ATOM 6541 N N . ASN A 1 839 ? -15.832 -10.446 2.183 1.00 68.62 839 ASN A N 1
ATOM 6542 C CA . ASN A 1 839 ? -14.455 -10.734 2.591 1.00 68.62 839 ASN A CA 1
ATOM 6543 C C . ASN A 1 839 ? -14.001 -12.165 2.252 1.00 68.62 839 ASN A C 1
ATOM 6545 O O . ASN A 1 839 ? -12.834 -12.490 2.439 1.00 68.62 839 ASN A O 1
ATOM 6549 N N . ALA A 1 840 ? -14.885 -13.036 1.749 1.00 68.25 840 ALA A N 1
ATOM 6550 C CA . ALA A 1 840 ? -14.656 -14.484 1.629 1.00 68.25 840 ALA A CA 1
ATOM 6551 C C . ALA A 1 840 ? -13.334 -14.886 0.935 1.00 68.25 840 ALA A C 1
ATOM 6553 O O . ALA A 1 840 ? -12.685 -15.842 1.358 1.00 68.25 840 ALA A O 1
ATOM 6554 N N . GLY A 1 841 ? -12.893 -14.143 -0.089 1.00 73.00 841 GLY A N 1
ATOM 6555 C CA . GLY A 1 841 ? -11.593 -14.373 -0.738 1.00 73.00 841 GLY A CA 1
ATOM 6556 C C . GLY A 1 841 ? -10.395 -14.060 0.169 1.00 73.00 841 GLY A C 1
ATOM 6557 O O . GLY A 1 841 ? -9.408 -14.797 0.167 1.00 73.00 841 GLY A O 1
ATOM 6558 N N . THR A 1 842 ? -10.500 -13.010 0.985 1.00 78.12 842 THR A N 1
ATOM 6559 C CA . THR A 1 842 ? -9.540 -12.653 2.037 1.00 78.12 842 THR A CA 1
ATOM 6560 C C . THR A 1 842 ? -9.523 -13.720 3.126 1.00 78.12 842 THR A C 1
ATOM 6562 O O . THR A 1 842 ? -8.451 -14.233 3.432 1.00 78.12 842 THR A O 1
ATOM 6565 N N . LEU A 1 843 ? -10.693 -14.130 3.641 1.00 76.56 843 LEU A N 1
ATOM 6566 C CA . LEU A 1 843 ? -10.795 -15.147 4.699 1.00 76.56 843 LEU A CA 1
ATOM 6567 C C . LEU A 1 843 ? -10.182 -16.482 4.242 1.00 76.56 843 LEU A C 1
ATOM 6569 O O . LEU A 1 843 ? -9.328 -17.037 4.925 1.00 76.56 843 LEU A O 1
ATOM 6573 N N . HIS A 1 844 ? -10.519 -16.949 3.034 1.00 78.62 844 HIS A N 1
ATOM 6574 C CA . HIS A 1 844 ? -9.926 -18.155 2.442 1.00 78.62 844 HIS A CA 1
ATOM 6575 C C . HIS A 1 844 ? -8.404 -18.017 2.238 1.00 78.62 844 HIS A C 1
ATOM 6577 O O . HIS A 1 844 ? -7.665 -18.993 2.380 1.00 78.62 844 HIS A O 1
ATOM 6583 N N . THR A 1 845 ? -7.904 -16.824 1.901 1.00 81.50 845 THR A N 1
ATOM 6584 C CA . THR A 1 845 ? -6.458 -16.597 1.739 1.00 81.50 845 THR A CA 1
ATOM 6585 C C . THR A 1 845 ? -5.737 -16.603 3.090 1.00 81.50 845 THR A C 1
ATOM 6587 O O . THR A 1 845 ? -4.679 -17.217 3.204 1.00 81.50 845 THR A O 1
ATOM 6590 N N . LEU A 1 846 ? -6.323 -15.990 4.124 1.00 81.06 846 LEU A N 1
ATOM 6591 C CA . LEU A 1 846 ? -5.809 -16.021 5.496 1.00 81.06 846 LEU A CA 1
ATOM 6592 C C . LEU A 1 846 ? -5.834 -17.435 6.077 1.00 81.06 846 LEU A C 1
ATOM 6594 O O . LEU A 1 846 ? -4.839 -17.858 6.653 1.00 81.06 846 LEU A O 1
ATOM 6598 N N . HIS A 1 847 ? -6.913 -18.191 5.863 1.00 79.00 847 HIS A N 1
ATOM 6599 C CA . HIS A 1 847 ? -7.010 -19.585 6.286 1.00 79.00 847 HIS A CA 1
ATOM 6600 C C . HIS A 1 847 ? -5.941 -20.449 5.599 1.00 79.00 847 HIS A C 1
ATOM 6602 O O . HIS A 1 847 ? -5.218 -21.161 6.280 1.00 79.00 847 HIS A O 1
ATOM 6608 N N . ALA A 1 848 ? -5.724 -20.299 4.285 1.00 79.50 848 ALA A N 1
ATOM 6609 C CA . ALA A 1 848 ? -4.648 -20.999 3.573 1.00 79.50 848 ALA A CA 1
ATOM 6610 C C . ALA A 1 848 ? -3.227 -20.609 4.048 1.00 79.50 848 ALA A C 1
ATOM 6612 O O . ALA A 1 848 ? -2.312 -21.435 3.996 1.00 79.50 848 ALA A O 1
ATOM 6613 N N . ILE A 1 849 ? -3.035 -19.369 4.517 1.00 81.81 849 ILE A N 1
ATOM 6614 C CA . ILE A 1 849 ? -1.790 -18.899 5.149 1.00 81.81 849 ILE A CA 1
ATOM 6615 C C . ILE A 1 849 ? -1.624 -19.511 6.550 1.00 81.81 849 ILE A C 1
ATOM 6617 O O . ILE A 1 849 ? -0.540 -20.000 6.869 1.00 81.81 849 ILE A O 1
ATOM 6621 N N . ALA A 1 850 ? -2.691 -19.536 7.353 1.00 76.44 850 ALA A N 1
ATOM 6622 C CA . ALA A 1 850 ? -2.729 -20.131 8.687 1.00 76.44 850 ALA A CA 1
ATOM 6623 C C . ALA A 1 850 ? -2.393 -21.628 8.647 1.00 76.44 850 ALA A C 1
ATOM 6625 O O . ALA A 1 850 ? -1.480 -22.088 9.328 1.00 76.44 850 ALA A O 1
ATOM 6626 N N . ASP A 1 851 ? -3.063 -22.358 7.759 1.00 78.31 851 ASP A N 1
ATOM 6627 C CA . ASP A 1 851 ? -2.836 -23.765 7.441 1.00 78.31 851 ASP A CA 1
ATOM 6628 C C . ASP A 1 851 ? -1.372 -24.077 7.106 1.00 78.31 851 ASP A C 1
ATOM 6630 O O . ASP A 1 851 ? -0.811 -25.085 7.541 1.00 78.31 851 ASP A O 1
ATOM 6634 N N . ALA A 1 852 ? -0.743 -23.221 6.295 1.00 80.38 852 ALA A N 1
ATOM 6635 C CA . ALA A 1 852 ? 0.650 -23.385 5.906 1.00 80.38 852 ALA A CA 1
ATOM 6636 C C . ALA A 1 852 ? 1.589 -23.145 7.096 1.00 80.38 852 ALA A C 1
ATOM 6638 O O . ALA A 1 852 ? 2.455 -23.980 7.356 1.00 80.38 852 ALA A O 1
ATOM 6639 N N . ALA A 1 853 ? 1.387 -22.062 7.851 1.00 75.44 853 ALA A N 1
ATOM 6640 C CA . ALA A 1 853 ? 2.169 -21.768 9.050 1.00 75.44 853 ALA A CA 1
ATOM 6641 C C . ALA A 1 853 ? 2.042 -22.880 10.111 1.00 75.44 853 ALA A C 1
ATOM 6643 O O . ALA A 1 853 ? 3.052 -23.333 10.650 1.00 75.44 853 ALA A O 1
ATOM 6644 N N . PHE A 1 854 ? 0.828 -23.390 10.348 1.00 74.94 854 PHE A N 1
ATOM 6645 C CA . PHE A 1 854 ? 0.574 -24.487 11.282 1.00 74.94 854 PHE A CA 1
ATOM 6646 C C . PHE A 1 854 ? 1.258 -25.792 10.845 1.00 74.94 854 PHE A C 1
ATOM 6648 O O . PHE A 1 854 ? 1.892 -26.457 11.665 1.00 74.94 854 PHE A O 1
ATOM 6655 N N . ARG A 1 855 ? 1.222 -26.146 9.549 1.00 78.06 855 ARG A N 1
ATOM 6656 C CA . ARG A 1 855 ? 2.004 -27.282 9.018 1.00 78.06 855 ARG A CA 1
ATOM 6657 C C . ARG A 1 855 ? 3.508 -27.101 9.255 1.00 78.06 855 ARG A C 1
ATOM 6659 O O . ARG A 1 855 ? 4.148 -28.036 9.729 1.00 78.06 855 ARG A O 1
ATOM 6666 N N . GLY A 1 856 ? 4.045 -25.906 8.999 1.00 75.44 856 GLY A N 1
ATOM 6667 C CA . GLY A 1 856 ? 5.452 -25.582 9.251 1.00 75.44 856 GLY A CA 1
ATOM 6668 C C . GLY A 1 856 ? 5.851 -25.741 10.722 1.00 75.44 856 GLY A C 1
ATOM 6669 O O . GLY A 1 856 ? 6.850 -26.391 11.016 1.00 75.44 856 GLY A O 1
ATOM 6670 N N . MET A 1 857 ? 5.049 -25.228 11.662 1.00 74.69 857 MET A N 1
ATOM 6671 C CA . MET A 1 857 ? 5.331 -25.369 13.099 1.00 74.69 857 MET A CA 1
ATOM 6672 C C . MET A 1 857 ? 5.325 -26.821 13.578 1.00 74.69 857 MET A C 1
ATOM 6674 O O . MET A 1 857 ? 6.237 -27.223 14.299 1.00 74.69 857 MET A O 1
ATOM 6678 N N . ASN A 1 858 ? 4.346 -27.624 13.150 1.00 78.06 858 ASN A N 1
ATOM 6679 C CA . ASN A 1 858 ? 4.302 -29.049 13.489 1.00 78.06 858 ASN A CA 1
ATOM 6680 C C . ASN A 1 858 ? 5.542 -29.798 12.962 1.00 78.06 858 ASN A C 1
ATOM 6682 O O . ASN A 1 858 ? 6.029 -30.729 13.604 1.00 78.06 858 ASN A O 1
ATOM 6686 N N . GLU A 1 859 ? 6.094 -29.376 11.819 1.00 76.75 859 GLU A N 1
ATOM 6687 C CA . GLU A 1 859 ? 7.336 -29.933 11.279 1.00 76.75 859 GLU A CA 1
ATOM 6688 C C . GLU A 1 859 ? 8.582 -29.497 12.080 1.00 76.75 859 GLU A C 1
ATOM 6690 O O . GLU A 1 859 ? 9.447 -30.336 12.337 1.00 76.75 859 GLU A O 1
ATOM 6695 N N . ILE A 1 860 ? 8.648 -28.244 12.563 1.00 75.69 860 ILE A N 1
ATOM 6696 C CA . ILE A 1 860 ? 9.690 -27.794 13.515 1.00 75.69 860 ILE A CA 1
ATOM 6697 C C . ILE A 1 860 ? 9.624 -28.605 14.809 1.00 75.69 860 ILE A C 1
ATOM 6699 O O . ILE A 1 860 ? 10.658 -29.076 15.284 1.00 75.69 860 ILE A O 1
ATOM 6703 N N . GLN A 1 861 ? 8.430 -28.770 15.385 1.00 76.31 861 GLN A N 1
ATOM 6704 C CA . GLN A 1 861 ? 8.260 -29.476 16.652 1.00 76.31 861 GLN A CA 1
ATOM 6705 C C . GLN A 1 861 ? 8.684 -30.942 16.522 1.00 76.31 861 GLN A C 1
ATOM 6707 O O . GLN A 1 861 ? 9.547 -31.379 17.279 1.00 76.31 861 GLN A O 1
ATOM 6712 N N . ARG A 1 862 ? 8.228 -31.650 15.476 1.00 77.75 862 ARG A N 1
ATOM 6713 C CA . ARG A 1 862 ? 8.700 -33.010 15.159 1.00 77.75 862 ARG A CA 1
ATOM 6714 C C . ARG A 1 862 ? 10.228 -33.080 15.049 1.00 77.75 862 ARG A C 1
ATOM 6716 O O . ARG A 1 862 ? 10.833 -34.011 15.572 1.00 77.75 862 ARG A O 1
ATOM 6723 N N . HIS A 1 863 ? 10.868 -32.110 14.393 1.00 74.81 863 HIS A N 1
ATOM 6724 C CA . HIS A 1 863 ? 12.328 -32.086 14.274 1.00 74.81 863 HIS A CA 1
ATOM 6725 C C . HIS A 1 863 ? 13.058 -31.768 15.591 1.00 74.81 863 HIS A C 1
ATOM 6727 O O . HIS A 1 863 ? 14.156 -32.287 15.795 1.00 74.81 863 HIS A O 1
ATOM 6733 N N . ARG A 1 864 ? 12.464 -30.979 16.499 1.00 72.25 864 ARG A N 1
ATOM 6734 C CA . ARG A 1 864 ? 12.975 -30.800 17.871 1.00 72.25 864 ARG A CA 1
ATOM 6735 C C . ARG A 1 864 ? 12.837 -32.086 18.687 1.00 72.25 864 ARG A C 1
ATOM 6737 O O . ARG A 1 864 ? 13.815 -32.497 19.305 1.00 72.25 864 ARG A O 1
ATOM 6744 N N . ASP A 1 865 ? 11.688 -32.754 18.628 1.00 74.50 865 ASP A N 1
ATOM 6745 C CA . ASP A 1 865 ? 11.439 -34.012 19.344 1.00 74.50 865 ASP A CA 1
ATOM 6746 C C . ASP A 1 865 ? 12.389 -35.128 18.859 1.00 74.50 865 ASP A C 1
ATOM 6748 O O . ASP A 1 865 ? 13.003 -35.834 19.660 1.00 74.50 865 ASP A O 1
ATOM 6752 N N . GLU A 1 866 ? 12.603 -35.234 17.541 1.00 77.50 866 GLU A N 1
ATOM 6753 C CA . GLU A 1 866 ? 13.574 -36.153 16.924 1.00 77.50 866 GLU A CA 1
ATOM 6754 C C . GLU A 1 866 ? 15.042 -35.846 17.272 1.00 77.50 866 GLU A C 1
ATOM 6756 O O . GLU A 1 866 ? 15.880 -36.744 17.152 1.00 77.50 866 GLU A O 1
ATOM 6761 N N . ALA A 1 867 ? 15.371 -34.613 17.675 1.00 69.88 867 ALA A N 1
ATOM 6762 C CA . ALA A 1 867 ? 16.702 -34.229 18.151 1.00 69.88 867 ALA A CA 1
ATOM 6763 C C . ALA A 1 867 ? 16.860 -34.501 19.658 1.00 69.88 867 ALA A C 1
ATOM 6765 O O . ALA A 1 867 ? 17.821 -35.151 20.064 1.00 69.88 867 ALA A O 1
ATOM 6766 N N . ALA A 1 868 ? 15.869 -34.122 20.469 1.00 66.94 868 ALA A N 1
ATOM 6767 C CA . ALA A 1 868 ? 15.798 -34.428 21.900 1.00 66.94 868 ALA A CA 1
ATOM 6768 C C . ALA A 1 868 ? 15.940 -35.941 22.175 1.00 66.94 868 ALA A C 1
ATOM 6770 O O . ALA A 1 868 ? 16.717 -36.362 23.034 1.00 66.94 868 ALA A O 1
ATOM 6771 N N . LEU A 1 869 ? 15.278 -36.774 21.359 1.00 68.00 869 LEU A N 1
ATOM 6772 C CA . LEU A 1 869 ? 15.393 -38.238 21.385 1.00 68.00 869 LEU A CA 1
ATOM 6773 C C . LEU A 1 869 ? 16.783 -38.788 21.007 1.00 68.00 869 LEU A C 1
ATOM 6775 O O . LEU A 1 869 ? 17.069 -39.944 21.319 1.00 68.00 869 LEU A O 1
ATOM 6779 N N . ARG A 1 870 ? 17.641 -38.008 20.335 1.00 65.50 870 ARG A N 1
ATOM 6780 C CA . ARG A 1 870 ? 19.025 -38.399 19.991 1.00 65.50 870 ARG A CA 1
ATOM 6781 C C . ARG A 1 870 ? 20.026 -37.955 21.049 1.00 65.50 870 ARG A C 1
ATOM 6783 O O . ARG A 1 870 ? 20.915 -38.729 21.388 1.00 65.50 870 ARG A O 1
ATOM 6790 N N . ASP A 1 871 ? 19.854 -36.744 21.571 1.00 67.94 871 ASP A N 1
ATOM 6791 C CA . ASP A 1 871 ? 20.782 -36.134 22.529 1.00 67.94 871 ASP A CA 1
ATOM 6792 C C . ASP A 1 871 ? 20.474 -36.518 23.992 1.00 67.94 871 ASP A C 1
ATOM 6794 O O . ASP A 1 871 ? 21.250 -36.216 24.897 1.00 67.94 871 ASP A O 1
ATOM 6798 N N . GLY A 1 872 ? 19.363 -37.225 24.238 1.00 51.78 872 GLY A N 1
ATOM 6799 C CA . GLY A 1 872 ? 19.015 -37.796 25.546 1.00 51.78 872 GLY A CA 1
ATOM 6800 C C . GLY A 1 872 ? 18.468 -36.787 26.562 1.00 51.78 872 GLY A C 1
ATOM 6801 O O . GLY A 1 872 ? 18.316 -37.121 27.737 1.00 51.78 872 GLY A O 1
ATOM 6802 N N . VAL A 1 873 ? 18.163 -35.567 26.118 1.00 55.09 873 VAL A N 1
ATOM 6803 C CA . VAL A 1 873 ? 17.577 -34.496 26.932 1.00 55.09 873 VAL A CA 1
ATOM 6804 C C . VAL A 1 873 ? 16.070 -34.470 26.694 1.00 55.09 873 VAL A C 1
ATOM 6806 O O . VAL A 1 873 ? 15.626 -34.374 25.554 1.00 55.09 873 VAL A O 1
ATOM 6809 N N . ALA A 1 874 ? 15.269 -34.529 27.759 1.00 47.41 874 ALA A N 1
ATOM 6810 C CA . ALA A 1 874 ? 13.828 -34.319 27.648 1.00 47.41 874 ALA A CA 1
ATOM 6811 C C . ALA A 1 874 ? 13.552 -32.850 27.281 1.00 47.41 874 ALA A C 1
ATOM 6813 O O . ALA A 1 874 ? 13.872 -31.951 28.058 1.00 47.41 874 ALA A O 1
ATOM 6814 N N . GLY A 1 875 ? 12.996 -32.609 26.093 1.00 46.12 875 GLY A N 1
ATOM 6815 C CA . GLY A 1 875 ? 12.664 -31.262 25.632 1.00 46.12 875 GLY A CA 1
ATOM 6816 C C . GLY A 1 875 ? 11.458 -30.683 26.372 1.00 46.12 875 GLY A C 1
ATOM 6817 O O . GLY A 1 875 ? 10.432 -31.350 26.509 1.00 46.12 875 GLY A O 1
ATOM 6818 N N . GLU A 1 876 ? 11.562 -29.432 26.819 1.00 40.97 876 GLU A N 1
ATOM 6819 C CA . GLU A 1 876 ? 10.404 -28.680 27.308 1.00 40.97 876 GLU A CA 1
ATOM 6820 C C . GLU A 1 876 ? 9.486 -28.279 26.133 1.00 40.97 876 GLU A C 1
ATOM 6822 O O . GLU A 1 876 ? 9.979 -27.891 25.067 1.00 40.97 876 GLU A O 1
ATOM 6827 N N . PRO A 1 877 ? 8.150 -28.346 26.294 1.00 41.06 877 PRO A N 1
ATOM 6828 C CA . PRO A 1 877 ? 7.216 -27.932 25.254 1.00 41.06 877 PRO A CA 1
ATOM 6829 C C . PRO A 1 877 ? 7.241 -26.406 25.081 1.00 41.06 877 PRO A C 1
ATOM 6831 O O . PRO A 1 877 ? 6.950 -25.652 26.009 1.00 41.06 877 PRO A O 1
ATOM 6834 N N . ALA A 1 878 ? 7.558 -25.937 23.873 1.00 40.97 878 ALA A N 1
ATOM 6835 C CA . ALA A 1 878 ? 7.677 -24.508 23.588 1.00 40.97 878 ALA A CA 1
ATOM 6836 C C . ALA A 1 878 ? 6.310 -23.797 23.596 1.00 40.97 878 ALA A C 1
ATOM 6838 O O . ALA A 1 878 ? 5.488 -24.010 22.701 1.00 40.97 878 ALA A O 1
ATOM 6839 N N . GLN A 1 879 ? 6.097 -22.888 24.556 1.00 40.91 879 GLN A N 1
ATOM 6840 C CA . GLN A 1 879 ? 4.883 -22.057 24.646 1.00 40.91 879 GLN A CA 1
ATOM 6841 C C . GLN A 1 879 ? 4.626 -21.235 23.365 1.00 40.91 879 GLN A C 1
ATOM 6843 O O . GLN A 1 879 ? 3.476 -21.041 22.972 1.00 40.91 879 GLN A O 1
ATOM 6848 N N . GLU A 1 880 ? 5.690 -20.822 22.668 1.00 38.69 880 GLU A N 1
ATOM 6849 C CA . GLU A 1 880 ? 5.649 -20.043 21.418 1.00 38.69 880 GLU A CA 1
ATOM 6850 C C . GLU A 1 880 ? 4.832 -20.718 20.299 1.00 38.69 880 GLU A C 1
ATOM 6852 O O . GLU A 1 880 ? 4.138 -20.041 19.537 1.00 38.69 880 GLU A O 1
ATOM 6857 N N . GLY A 1 881 ? 4.862 -22.055 20.211 1.00 35.34 881 GLY A N 1
ATOM 6858 C CA . GLY A 1 881 ? 4.091 -22.802 19.209 1.00 35.34 881 GLY A CA 1
ATOM 6859 C C . GLY A 1 881 ? 2.580 -22.729 19.451 1.00 35.34 881 GLY A C 1
ATOM 6860 O O . GLY A 1 881 ? 1.795 -22.668 18.503 1.00 35.34 881 GLY A O 1
ATOM 6861 N N . GLY A 1 882 ? 2.173 -22.659 20.722 1.00 36.47 882 GLY A N 1
ATOM 6862 C CA . GLY A 1 882 ? 0.785 -22.416 21.112 1.00 36.47 882 GLY A CA 1
ATOM 6863 C C . GLY A 1 882 ? 0.327 -20.998 20.771 1.00 36.47 882 GLY A C 1
ATOM 6864 O O . GLY A 1 882 ? -0.784 -20.827 20.281 1.00 36.47 882 GLY A O 1
ATOM 6865 N N . TRP A 1 883 ? 1.194 -19.996 20.952 1.00 38.53 883 TRP A N 1
ATOM 6866 C CA . TRP A 1 883 ? 0.886 -18.583 20.695 1.00 38.53 883 TRP A CA 1
ATOM 6867 C C . TRP A 1 883 ? 0.558 -18.304 19.221 1.00 38.53 883 TRP A C 1
ATOM 6869 O O . TRP A 1 883 ? -0.455 -17.670 18.923 1.00 38.53 883 TRP A O 1
ATOM 6879 N N . LEU A 1 884 ? 1.354 -18.819 18.274 1.00 40.53 884 LEU A N 1
ATOM 6880 C CA . LEU A 1 884 ? 1.049 -18.630 16.850 1.00 40.53 884 LEU A CA 1
ATOM 6881 C C . LEU A 1 884 ? -0.168 -19.461 16.413 1.00 40.53 884 LEU A C 1
ATOM 6883 O O . LEU A 1 884 ? -0.962 -18.992 15.601 1.00 40.53 884 LEU A O 1
ATOM 6887 N N . ALA A 1 885 ? -0.350 -20.670 16.957 1.00 36.47 885 ALA A N 1
ATOM 6888 C CA . ALA A 1 885 ? -1.527 -21.486 16.663 1.00 36.47 885 ALA A CA 1
ATOM 6889 C C . ALA A 1 885 ? -2.817 -20.813 17.165 1.00 36.47 885 ALA A C 1
ATOM 6891 O O . ALA A 1 885 ? -3.784 -20.741 16.412 1.00 36.47 885 ALA A O 1
ATOM 6892 N N . ALA A 1 886 ? -2.810 -20.252 18.378 1.00 39.03 886 ALA A N 1
ATOM 6893 C CA . ALA A 1 886 ? -3.919 -19.476 18.929 1.00 39.03 886 ALA A CA 1
ATOM 6894 C C . ALA A 1 886 ? -4.204 -18.223 18.086 1.00 39.03 886 ALA A C 1
ATOM 6896 O O . ALA A 1 886 ? -5.319 -18.065 17.606 1.00 39.03 886 ALA A O 1
ATOM 6897 N N . ASN A 1 887 ? -3.197 -17.394 17.785 1.00 43.00 887 ASN A N 1
ATOM 6898 C CA . ASN A 1 887 ? -3.372 -16.200 16.941 1.00 43.00 887 ASN A CA 1
ATOM 6899 C C . ASN A 1 887 ? -3.891 -16.502 15.517 1.00 43.00 887 ASN A C 1
ATOM 6901 O O . ASN A 1 887 ? -4.457 -15.624 14.867 1.00 43.00 887 ASN A O 1
ATOM 6905 N N . LEU A 1 888 ? -3.700 -17.727 15.014 1.00 40.47 888 LEU A N 1
ATOM 6906 C CA . LEU A 1 888 ? -4.186 -18.160 13.700 1.00 40.47 888 LEU A CA 1
ATOM 6907 C C . LEU A 1 888 ? -5.560 -18.848 13.739 1.00 40.47 888 LEU A C 1
ATOM 6909 O O . LEU A 1 888 ? -6.313 -18.721 12.774 1.00 40.47 888 LEU A O 1
ATOM 6913 N N . LEU A 1 889 ? -5.889 -19.559 14.822 1.00 37.75 889 LEU A N 1
ATOM 6914 C CA . LEU A 1 889 ? -7.173 -20.246 15.019 1.00 37.75 889 LEU A CA 1
ATOM 6915 C C . LEU A 1 889 ? -8.249 -19.329 15.620 1.00 37.75 889 LEU A C 1
ATOM 6917 O O . LEU A 1 889 ? -9.420 -19.472 15.277 1.00 37.75 889 LEU A O 1
ATOM 6921 N N . ASN A 1 890 ? -7.854 -18.357 16.446 1.00 40.22 890 ASN A N 1
ATOM 6922 C CA . ASN A 1 890 ? -8.743 -17.384 17.089 1.00 40.22 890 ASN A CA 1
ATOM 6923 C C . ASN A 1 890 ? -9.003 -16.147 16.205 1.00 40.22 890 ASN A C 1
ATOM 6925 O O . ASN A 1 890 ? -9.698 -15.212 16.605 1.00 40.22 890 ASN A O 1
ATOM 6929 N N . MET A 1 891 ? -8.524 -16.148 14.953 1.00 41.41 891 MET A N 1
ATOM 6930 C CA . MET A 1 891 ? -9.195 -15.375 13.908 1.00 41.41 891 MET A CA 1
ATOM 6931 C C . MET A 1 891 ? -10.597 -15.967 13.717 1.00 41.41 891 MET A C 1
ATOM 6933 O O . MET A 1 891 ? -10.766 -16.920 12.956 1.00 41.41 891 MET A O 1
ATOM 6937 N N . ASN A 1 892 ? -11.595 -15.403 14.409 1.00 35.19 892 ASN A N 1
ATOM 6938 C CA . ASN A 1 892 ? -13.002 -15.790 14.293 1.00 35.19 892 ASN A CA 1
ATOM 6939 C C . ASN A 1 892 ? -13.523 -15.572 12.859 1.00 35.19 892 ASN A C 1
ATOM 6941 O O . ASN A 1 892 ? -14.171 -14.579 12.542 1.00 35.19 892 ASN A O 1
ATOM 6945 N N . PHE A 1 893 ? -13.287 -16.563 12.002 1.00 38.47 893 PHE A N 1
ATOM 6946 C CA . PHE A 1 893 ? -14.050 -16.815 10.780 1.00 38.47 893 PHE A CA 1
ATOM 6947 C C . PHE A 1 893 ? -15.365 -17.568 11.082 1.00 38.47 893 PHE A C 1
ATOM 6949 O O . PHE A 1 893 ? -16.095 -17.925 10.162 1.00 38.47 893 PHE A O 1
ATOM 6956 N N . LEU A 1 894 ? -15.646 -17.817 12.369 1.00 26.89 894 LEU A N 1
ATOM 6957 C CA . LEU A 1 894 ? -16.848 -18.448 12.911 1.00 26.89 894 LEU A CA 1
ATOM 6958 C C . LEU A 1 894 ? -17.611 -17.462 13.812 1.00 26.89 894 LEU A C 1
ATOM 6960 O O . LEU A 1 894 ? -17.540 -17.542 15.034 1.00 26.89 894 LEU A O 1
ATOM 6964 N N . ASP A 1 895 ? -18.299 -16.522 13.174 1.00 27.39 895 ASP A N 1
ATOM 6965 C CA . ASP A 1 895 ? -19.609 -15.981 13.567 1.00 27.39 895 ASP A CA 1
ATOM 6966 C C . ASP A 1 895 ? -20.166 -15.258 12.316 1.00 27.39 895 ASP A C 1
ATOM 6968 O O . ASP A 1 895 ? -19.467 -14.441 11.712 1.00 27.39 895 ASP A O 1
ATOM 6972 N N . GLU A 1 896 ? -21.380 -15.614 11.875 1.00 30.50 896 GLU A N 1
ATOM 6973 C CA . GLU A 1 896 ? -22.055 -15.081 10.663 1.00 30.50 896 GLU A CA 1
ATOM 6974 C C . GLU A 1 896 ? -22.843 -13.789 10.968 1.00 30.50 896 GLU A C 1
ATOM 6976 O O . GLU A 1 896 ? -23.514 -13.759 12.020 1.00 30.50 896 GLU A O 1
#

Organism: Verticillium longisporum (NCBI:txid100787)

pLDDT: mean 77.96, std 17.57, range [20.3, 95.56]

Foldseek 3Di:
DDDDDDDDDDDDDDDDDDDDDDDDDDDDDDDDPPPDPDDDDDDDDDDDPQVPDDPCLNCVVVLLVVLLVLLLCLQAVPVVQQVVQQPDDDLLHGPLLLVLLLLQLQLLLLVQPVVCLVVQVPDPVLVVLVVVLCCLLQPVQLVLQLVLLCVLPVPPLLLSLLSSLQSNFFDLGCLLSLLVLLVADNNSLSNLSVVSLVCCLPCSLVVSCCSCCVVVVDPPQQFDSCSLNVLSCSSRVVSNVSSVCVNVVCCVPPNPVCCVPPVSVVSVVSNSVSVSSSSSSLSNNCSNVCVVVVVSLVSLLVSLLVSLVVQLVVQLVVCVVVVHAPNSSSSSSSRSRDGDLSSSLSSCCSRPNSHTSSNVSSSSNVVSVPVSSVVVSVVSVVVVVVVVVDDDDDLVVLLVCLQVDQEDEAELQQAEEPVLLVVVCVVLVVPPLCPVVSVCNVQDRYQDSNHHHLVNLLVVLLSSCVSNLNHQEYAYEFHDRLDDQDDVRRLSNLLSNLVSLLVQQVVDDPPDDRRDAHAYYHYHADELNSLVVLVVDPSSVVSLLRNLCRYQYYEYEYEYRDDDDVVSLVCSLVSVLVSNVSNLNHQEYAYHYPDDPADPFQDEAEDECVRDPPSRVQSQARDANDPPAASQRHAEYAYELGEHELVSLLSCLQRHQQRYAYYHAYQYAYEFEDAPVPCLQVQQEAQAHDWPDAHDPRRRHNLVSSLVSRVNHNAYAYTRYYYNYYYYPNQDDPNDGNPSVVDHPYPQDDQQNPNDGSQLVSRCSNLQAQDQFGDPPDTDGTFRDYNDPVCCVSRVDGDYAPPVGADCLRHHPVVVVVPDVDPSNCVVQDRVSPDGDPCVVVVVSLLVSLVSVLVSLVVVVVVVVVVCVVVVHDDDDDVVSVSSNCSSVVPCPPDD

Radius of gyration: 38.49 Å; chains: 1; bounding box: 88×90×112 Å